Protein 4AMU (pdb70)

Structure (mmCIF, N/CA/C/O backbone):
data_4AMU
#
_entry.id   4AMU
#
_cell.length_a   183.648
_cell.length_b   183.648
_cell.length_c   117.290
_cell.angle_alpha   90.00
_cell.angle_beta   90.00
_cell.angle_gamma   120.00
#
_symmetry.space_group_name_H-M   'P 3 2 1'
#
loop_
_entity.id
_entity.type
_entity.pdbx_description
1 polymer 'ORNITHINE CARBAMOYLTRANSFERASE, CATABOLIC'
2 water water
#
loop_
_atom_site.group_PDB
_atom_site.id
_atom_site.type_symbol
_atom_site.label_atom_id
_atom_site.label_alt_id
_atom_site.label_comp_id
_atom_site.label_asym_id
_atom_site.label_entity_id
_atom_site.label_seq_id
_atom_site.pdbx_PDB_ins_code
_atom_site.Cartn_x
_atom_site.Cartn_y
_atom_site.Cartn_z
_atom_site.occupancy
_atom_site.B_iso_or_equiv
_atom_site.auth_seq_id
_atom_site.auth_comp_id
_atom_site.auth_asym_id
_atom_site.auth_atom_id
_atom_site.pdbx_PDB_model_num
ATOM 1 N N . LYS A 1 22 ? -39.164 -98.034 -37.622 1.00 48.96 -1 LYS A N 1
ATOM 2 C CA . LYS A 1 22 ? -39.857 -98.034 -36.329 1.00 57.75 -1 LYS A CA 1
ATOM 3 C C . LYS A 1 22 ? -39.892 -99.431 -35.683 1.00 59.56 -1 LYS A C 1
ATOM 4 O O . LYS A 1 22 ? -39.641 -99.581 -34.481 1.00 57.57 -1 LYS A O 1
ATOM 10 N N . HIS A 1 23 ? -40.236 -100.440 -36.480 1.00 54.23 0 HIS A N 1
ATOM 11 C CA . HIS A 1 23 ? -39.935 -101.823 -36.146 1.00 51.64 0 HIS A CA 1
ATOM 12 C C . HIS A 1 23 ? -38.493 -102.108 -36.557 1.00 50.74 0 HIS A C 1
ATOM 13 O O . HIS A 1 23 ? -37.887 -103.077 -36.099 1.00 52.56 0 HIS A O 1
ATOM 20 N N . MET A 1 24 ? -37.970 -101.277 -37.457 1.00 49.31 1 MET A N 1
ATOM 21 C CA . MET A 1 24 ? -36.606 -101.406 -37.968 1.00 48.43 1 MET A CA 1
ATOM 22 C C . MET A 1 24 ? -35.568 -101.361 -36.858 1.00 46.84 1 MET A C 1
ATOM 23 O O . MET A 1 24 ? -35.780 -100.722 -35.820 1.00 42.87 1 MET A O 1
ATOM 28 N N . PRO A 1 25 ? -34.435 -102.044 -37.071 1.00 44.21 2 PRO A N 1
ATOM 29 C CA . PRO A 1 25 ? -33.320 -101.859 -36.139 1.00 41.89 2 PRO A CA 1
ATOM 30 C C . PRO A 1 25 ? -32.876 -100.411 -36.176 1.00 35.09 2 PRO A C 1
ATOM 31 O O . PRO A 1 25 ? -32.880 -99.798 -37.233 1.00 44.88 2 PRO A O 1
ATOM 35 N N . VAL A 1 26 ? -32.528 -99.861 -35.029 1.00 35.12 3 VAL A N 1
ATOM 36 C CA . VAL A 1 26 ? -31.882 -98.561 -34.995 1.00 37.47 3 VAL A CA 1
ATOM 37 C C . VAL A 1 26 ? -30.454 -98.732 -35.512 1.00 40.80 3 VAL A C 1
ATOM 38 O O . VAL A 1 26 ? -29.569 -99.234 -34.810 1.00 45.96 3 VAL A O 1
ATOM 42 N N . ASN A 1 27 ? -30.247 -98.347 -36.760 1.00 36.88 4 ASN A N 1
ATOM 43 C CA . ASN A 1 27 ? -28.944 -98.447 -37.393 1.00 35.35 4 ASN A CA 1
ATOM 44 C C . ASN A 1 27 ? -28.658 -97.125 -38.099 1.00 39.66 4 ASN A C 1
ATOM 45 O O . ASN A 1 27 ? -29.175 -96.857 -39.190 1.00 38.65 4 ASN A O 1
ATOM 50 N N . LEU A 1 28 ? -27.863 -96.284 -37.455 1.00 33.41 5 LEU A N 1
ATOM 51 C CA . LEU A 1 28 ? -27.562 -94.968 -37.981 1.00 27.03 5 LEU A CA 1
ATOM 52 C C . LEU A 1 28 ? -26.320 -95.015 -38.864 1.00 26.61 5 LEU A C 1
ATOM 53 O O . LEU A 1 28 ? -25.829 -93.986 -39.323 1.00 29.10 5 LEU A O 1
ATOM 58 N N . LYS A 1 29 ? -25.793 -96.206 -39.096 1.00 25.50 6 LYS A N 1
ATOM 59 C CA . LYS A 1 29 ? -24.556 -96.318 -39.855 1.00 29.04 6 LYS A CA 1
ATOM 60 C C . LYS A 1 29 ? -24.680 -95.816 -41.311 1.00 28.34 6 LYS A C 1
ATOM 61 O O . LYS A 1 29 ? -25.558 -96.249 -42.078 1.00 25.57 6 LYS A O 1
ATOM 67 N N . GLY A 1 30 ? -23.794 -94.897 -41.678 1.00 25.11 7 GLY A N 1
ATOM 68 C CA . GLY A 1 30 ? -23.747 -94.360 -43.027 1.00 23.36 7 GLY A CA 1
ATOM 69 C C . GLY A 1 30 ? -24.633 -93.141 -43.197 1.00 28.77 7 GLY A C 1
ATOM 70 O O . GLY A 1 30 ? -24.593 -92.474 -44.232 1.00 32.40 7 GLY A O 1
ATOM 71 N N . ARG A 1 31 ? -25.436 -92.847 -42.179 1.00 24.29 8 ARG A N 1
ATOM 72 C CA . ARG A 1 31 ? -26.370 -91.730 -42.225 1.00 24.48 8 ARG A CA 1
ATOM 73 C C . ARG A 1 31 ? -25.716 -90.371 -42.039 1.00 26.60 8 ARG A C 1
ATOM 74 O O . ARG A 1 31 ? -24.667 -90.257 -41.399 1.00 24.26 8 ARG A O 1
ATOM 82 N N . SER A 1 32 ? -26.334 -89.344 -42.620 1.00 24.94 9 SER A N 1
ATOM 83 C CA . SER A 1 32 ? -25.927 -87.957 -42.380 1.00 25.39 9 SER A CA 1
ATOM 84 C C . SER A 1 32 ? -26.896 -87.295 -41.417 1.00 25.30 9 SER A C 1
ATOM 85 O O . SER A 1 32 ? -28.064 -87.653 -41.369 1.00 25.17 9 SER A O 1
ATOM 88 N N . LEU A 1 33 ? -26.400 -86.349 -40.630 1.00 26.85 10 LEU A N 1
ATOM 89 C CA . LEU A 1 33 ? -27.250 -85.592 -39.726 1.00 27.00 10 LEU A CA 1
ATOM 90 C C . LEU A 1 33 ? -27.408 -84.223 -40.349 1.00 29.87 10 LEU A C 1
ATOM 91 O O . LEU A 1 33 ? -26.714 -83.270 -39.962 1.00 23.91 10 LEU A O 1
ATOM 96 N N . ASP A 1 34 ? -28.288 -84.149 -41.351 1.00 28.35 11 ASP A N 1
ATOM 97 C CA . ASP A 1 34 ? -28.547 -82.913 -42.081 1.00 25.78 11 ASP A CA 1
ATOM 98 C C . ASP A 1 34 ? -29.689 -82.144 -41.431 1.00 28.76 11 ASP A C 1
ATOM 99 O O . ASP A 1 34 ? -29.620 -80.923 -41.251 1.00 28.96 11 ASP A O 1
ATOM 104 N N . SER A 1 35 ? -30.729 -82.879 -41.055 1.00 28.74 12 SER A N 1
ATOM 105 C CA . SER A 1 35 ? -31.800 -82.344 -40.240 1.00 29.52 12 SER A CA 1
ATOM 106 C C . SER A 1 35 ? -32.326 -83.445 -39.334 1.00 30.07 12 SER A C 1
ATOM 107 O O . SER A 1 35 ? -32.602 -84.546 -39.810 1.00 29.56 12 SER A O 1
ATOM 110 N N . LEU A 1 36 ? -32.493 -83.149 -38.041 1.00 27.03 13 LEU A N 1
ATOM 111 C CA . LEU A 1 36 ? -33.036 -84.146 -37.116 1.00 32.06 13 LEU A CA 1
ATOM 112 C C . LEU A 1 36 ? -34.359 -84.700 -37.642 1.00 33.13 13 LEU A C 1
ATOM 113 O O . LEU A 1 36 ? -34.693 -85.860 -37.391 1.00 33.53 13 LEU A O 1
ATOM 118 N N . LEU A 1 37 ? -35.099 -83.881 -38.390 1.00 30.19 14 LEU A N 1
ATOM 119 C CA . LEU A 1 37 ? -36.424 -84.290 -38.850 1.00 32.83 14 LEU A CA 1
ATOM 120 C C . LEU A 1 37 ? -36.402 -85.476 -39.819 1.00 30.71 14 LEU A C 1
ATOM 121 O O . LEU A 1 37 ? -37.446 -86.062 -40.061 1.00 32.60 14 LEU A O 1
ATOM 126 N N . ASN A 1 38 ? -35.228 -85.843 -40.351 1.00 29.34 15 ASN A N 1
ATOM 127 C CA . ASN A 1 38 ? -35.109 -87.046 -41.199 1.00 26.27 15 ASN A CA 1
ATOM 128 C C . ASN A 1 38 ? -34.921 -88.332 -40.390 1.00 32.39 15 ASN A C 1
ATOM 129 O O . ASN A 1 38 ? -34.631 -89.395 -40.941 1.00 34.52 15 ASN A O 1
ATOM 134 N N . PHE A 1 39 ? -35.093 -88.229 -39.076 1.00 31.96 16 PHE A N 1
ATOM 135 C CA . PHE A 1 39 ? -34.854 -89.348 -38.179 1.00 33.60 16 PHE A CA 1
ATOM 136 C C . PHE A 1 39 ? -36.129 -89.754 -37.444 1.00 31.17 16 PHE A C 1
ATOM 137 O O . PHE A 1 39 ? -37.001 -88.915 -37.205 1.00 30.65 16 PHE A O 1
ATOM 145 N N . THR A 1 40 ? -36.235 -91.031 -37.086 1.00 22.28 17 THR A N 1
ATOM 146 C CA . THR A 1 40 ? -37.352 -91.483 -36.273 1.00 25.53 17 THR A CA 1
ATOM 147 C C . THR A 1 40 ? -37.166 -91.055 -34.829 1.00 28.05 17 THR A C 1
ATOM 148 O O . THR A 1 40 ? -36.059 -90.705 -34.409 1.00 31.55 17 THR A O 1
ATOM 152 N N . THR A 1 41 ? -38.261 -91.100 -34.074 1.00 28.22 18 THR A N 1
ATOM 153 C CA . THR A 1 41 ? -38.255 -90.850 -32.636 1.00 27.81 18 THR A CA 1
ATOM 154 C C . THR A 1 41 ? -37.317 -91.810 -31.887 1.00 27.03 18 THR A C 1
ATOM 155 O O . THR A 1 41 ? -36.636 -91.405 -30.948 1.00 30.38 18 THR A O 1
ATOM 159 N N . GLU A 1 42 ? -37.301 -93.082 -32.282 1.00 30.15 19 GLU A N 1
ATOM 160 C CA . GLU A 1 42 ? -36.413 -94.079 -31.666 1.00 31.16 19 GLU A CA 1
ATOM 161 C C . GLU A 1 42 ? -34.938 -93.746 -31.924 1.00 33.85 19 GLU A C 1
ATOM 162 O O . GLU A 1 42 ? -34.096 -93.926 -31.039 1.00 31.64 19 GLU A O 1
ATOM 168 N N . GLU A 1 43 ? -34.635 -93.254 -33.128 1.00 28.87 20 GLU A N 1
ATOM 169 C CA . GLU A 1 43 ? -33.257 -92.904 -33.482 1.00 28.93 20 GLU A CA 1
ATOM 170 C C . GLU A 1 43 ? -32.797 -91.682 -32.719 1.00 28.74 20 GLU A C 1
ATOM 171 O O . GLU A 1 43 ? -31.623 -91.596 -32.343 1.00 30.33 20 GLU A O 1
ATOM 177 N N . VAL A 1 44 ? -33.712 -90.746 -32.470 1.00 24.48 21 VAL A N 1
ATOM 178 C CA . VAL A 1 44 ? -33.350 -89.566 -31.691 1.00 26.15 21 VAL A CA 1
ATOM 179 C C . VAL A 1 44 ? -33.061 -89.946 -30.233 1.00 28.70 21 VAL A C 1
ATOM 180 O O . VAL A 1 44 ? -32.071 -89.465 -29.653 1.00 27.15 21 VAL A O 1
ATOM 184 N N . GLN A 1 45 ? -33.888 -90.828 -29.655 1.00 25.19 22 GLN A N 1
ATOM 185 C CA . GLN A 1 45 ? -33.675 -91.271 -28.269 1.00 27.97 22 GLN A CA 1
ATOM 186 C C . GLN A 1 45 ? -32.352 -92.001 -28.104 1.00 28.00 22 GLN A C 1
ATOM 187 O O . GLN A 1 45 ? -31.659 -91.829 -27.099 1.00 27.34 22 GLN A O 1
ATOM 193 N N . HIS A 1 46 ? -32.035 -92.837 -29.089 1.00 29.16 23 HIS A N 1
ATOM 194 C CA . HIS A 1 46 ? -30.790 -93.599 -29.115 1.00 27.69 23 HIS A CA 1
ATOM 195 C C . HIS A 1 46 ? -29.575 -92.676 -29.097 1.00 26.19 23 HIS A C 1
ATOM 196 O O . HIS A 1 46 ? -28.623 -92.940 -28.397 1.00 27.15 23 HIS A O 1
ATOM 203 N N . LEU A 1 47 ? -29.623 -91.573 -29.839 1.00 26.63 24 LEU A N 1
ATOM 204 C CA . LEU A 1 47 ? -28.518 -90.619 -29.814 1.00 22.63 24 LEU A CA 1
ATOM 205 C C . LEU A 1 47 ? -28.405 -89.971 -28.445 1.00 25.79 24 LEU A C 1
ATOM 206 O O . LEU A 1 47 ? -27.305 -89.811 -27.909 1.00 27.01 24 LEU A O 1
ATOM 211 N N . ILE A 1 48 ? -29.545 -89.591 -27.875 1.00 24.46 25 ILE A N 1
ATOM 212 C CA . ILE A 1 48 ? -29.539 -88.997 -26.548 1.00 23.38 25 ILE A CA 1
ATOM 213 C C . ILE A 1 48 ? -28.968 -89.997 -25.525 1.00 26.76 25 ILE A C 1
ATOM 214 O O . ILE A 1 48 ? -28.068 -89.660 -24.757 1.00 25.89 25 ILE A O 1
ATOM 219 N N . ASP A 1 49 ? -29.453 -91.235 -25.540 1.00 23.64 26 ASP A N 1
ATOM 220 C CA . ASP A 1 49 ? -28.974 -92.235 -24.584 1.00 26.88 26 ASP A CA 1
ATOM 221 C C . ASP A 1 49 ? -27.506 -92.633 -24.794 1.00 28.37 26 ASP A C 1
ATOM 222 O O . ASP A 1 49 ? -26.775 -92.854 -23.824 1.00 25.54 26 ASP A O 1
ATOM 227 N N . LEU A 1 50 ? -27.082 -92.731 -26.051 1.00 23.98 27 LEU A N 1
ATOM 228 C CA . LEU A 1 50 ? -25.708 -93.079 -26.355 1.00 21.48 27 LEU A CA 1
ATOM 229 C C . LEU A 1 50 ? -24.756 -92.005 -25.821 1.00 26.35 27 LEU A C 1
ATOM 230 O O . LEU A 1 50 ? -23.708 -92.319 -25.254 1.00 24.62 27 LEU A O 1
ATOM 235 N N . SER A 1 51 ? -25.133 -90.741 -25.987 1.00 23.45 28 SER A N 1
ATOM 236 C CA . SER A 1 51 ? -24.348 -89.626 -25.454 1.00 24.39 28 SER A CA 1
ATOM 237 C C . SER A 1 51 ? -24.144 -89.711 -23.934 1.00 23.79 28 SER A C 1
ATOM 238 O O . SER A 1 51 ? -23.055 -89.433 -23.412 1.00 27.54 28 SER A O 1
ATOM 241 N N . ILE A 1 52 ? -25.205 -90.059 -23.223 1.00 23.54 29 ILE A N 1
ATOM 242 C CA . ILE A 1 52 ? -25.130 -90.207 -21.775 1.00 23.70 29 ILE A CA 1
ATOM 243 C C . ILE A 1 52 ? -24.174 -91.345 -21.422 1.00 24.68 29 ILE A C 1
ATOM 244 O O . ILE A 1 52 ? -23.336 -91.201 -20.531 1.00 23.00 29 ILE A O 1
ATOM 249 N N . ASP A 1 53 ? -24.267 -92.451 -22.157 1.00 23.24 30 ASP A N 1
ATOM 250 C CA . ASP A 1 53 ? -23.381 -93.583 -21.936 1.00 25.00 30 ASP A CA 1
ATOM 251 C C . ASP A 1 53 ? -21.931 -93.164 -22.138 1.00 25.99 30 ASP A C 1
ATOM 252 O O . ASP A 1 53 ? -21.075 -93.444 -21.296 1.00 26.53 30 ASP A O 1
ATOM 257 N N . LEU A 1 54 ? -21.660 -92.468 -23.238 1.00 22.15 31 LEU A N 1
ATOM 258 C CA . LEU A 1 54 ? -20.294 -92.094 -23.588 1.00 20.97 31 LEU A CA 1
ATOM 259 C C . LEU A 1 54 ? -19.697 -91.121 -22.564 1.00 22.35 31 LEU A C 1
ATOM 260 O O . LEU A 1 54 ? -18.501 -91.158 -22.272 1.00 23.12 31 LEU A O 1
ATOM 265 N N . LYS A 1 55 ? -20.539 -90.251 -22.021 1.00 21.30 32 LYS A N 1
ATOM 266 C CA . LYS A 1 55 ? -20.113 -89.340 -20.977 1.00 23.68 32 LYS A CA 1
ATOM 267 C C . LYS A 1 55 ? -19.647 -90.147 -19.758 1.00 24.34 32 LYS A C 1
ATOM 268 O O . LYS A 1 55 ? -18.586 -89.896 -19.206 1.00 24.73 32 LYS A O 1
ATOM 274 N N . LYS A 1 56 ? -20.440 -91.139 -19.361 1.00 26.31 33 LYS A N 1
ATOM 275 C CA . LYS A 1 56 ? -20.087 -92.010 -18.243 1.00 26.79 33 LYS A CA 1
ATOM 276 C C . LYS A 1 56 ? -18.813 -92.814 -18.506 1.00 23.15 33 LYS A C 1
ATOM 277 O O . LYS A 1 56 ? -18.011 -93.034 -17.600 1.00 29.32 33 LYS A O 1
ATOM 283 N N . ALA A 1 57 ? -18.635 -93.264 -19.739 1.00 19.90 34 ALA A N 1
ATOM 284 C CA . ALA A 1 57 ? -17.461 -94.035 -20.081 1.00 21.56 34 ALA A CA 1
ATOM 285 C C . ALA A 1 57 ? -16.187 -93.181 -20.024 1.00 24.95 34 ALA A C 1
ATOM 286 O O . ALA A 1 57 ? -15.130 -93.676 -19.612 1.00 25.15 34 ALA A O 1
ATOM 288 N N . LYS A 1 58 ? -16.272 -91.910 -20.421 1.00 18.48 35 LYS A N 1
ATOM 289 C CA . LYS A 1 58 ? -15.092 -91.045 -20.348 1.00 18.68 35 LYS A CA 1
ATOM 290 C C . LYS A 1 58 ? -14.685 -90.770 -18.906 1.00 23.90 35 LYS A C 1
ATOM 291 O O . LYS A 1 58 ? -13.505 -90.764 -18.586 1.00 24.20 35 LYS A O 1
ATOM 297 N N . TYR A 1 59 ? -15.662 -90.564 -18.030 1.00 24.86 36 TYR A N 1
ATOM 298 C CA . TYR A 1 59 ? -15.360 -90.296 -16.631 1.00 25.17 36 TYR A CA 1
ATOM 299 C C . TYR A 1 59 ? -14.633 -91.463 -15.978 1.00 26.58 36 TYR A C 1
ATOM 300 O O . TYR A 1 59 ? -13.900 -91.254 -15.023 1.00 28.13 36 TYR A O 1
ATOM 309 N N . GLN A 1 60 ? -14.830 -92.685 -16.482 1.00 25.32 37 GLN A N 1
ATOM 310 C CA . GLN A 1 60 ? -14.089 -93.848 -15.966 1.00 26.67 37 GLN A CA 1
ATOM 311 C C . GLN A 1 60 ? -12.778 -94.105 -16.721 1.00 28.55 37 GLN A C 1
ATOM 312 O O . GLN A 1 60 ? -12.085 -95.087 -16.432 1.00 26.58 37 GLN A O 1
ATOM 318 N N . GLY A 1 61 ? -12.459 -93.252 -17.700 1.00 25.25 38 GLY A N 1
ATOM 319 C CA . GLY A 1 61 ? -11.206 -93.347 -18.431 1.00 21.54 38 GLY A CA 1
ATOM 320 C C . GLY A 1 61 ? -11.193 -94.443 -19.486 1.00 24.68 38 GLY A C 1
ATOM 321 O O . GLY A 1 61 ? -10.139 -94.828 -19.988 1.00 27.04 38 GLY A O 1
ATOM 322 N N . LEU A 1 62 ? -12.368 -94.940 -19.843 1.00 20.90 39 LEU A N 1
ATOM 323 C CA . LEU A 1 62 ? -12.458 -96.040 -20.785 1.00 20.47 39 LEU A CA 1
ATOM 324 C C . LEU A 1 62 ? -12.017 -95.698 -22.216 1.00 22.92 39 LEU A C 1
ATOM 325 O O . LEU A 1 62 ? -11.797 -96.599 -23.028 1.00 22.44 39 LEU A O 1
ATOM 330 N N . HIS A 1 63 ? -11.863 -94.412 -22.522 1.00 21.61 40 HIS A N 1
ATOM 331 C CA . HIS A 1 63 ? -11.501 -93.968 -23.879 1.00 21.55 40 HIS A CA 1
ATOM 332 C C . HIS A 1 63 ? -9.978 -94.056 -24.162 1.00 24.62 40 HIS A C 1
ATOM 333 O O . HIS A 1 63 ? -9.514 -93.817 -25.282 1.00 24.71 40 HIS A O 1
ATOM 340 N N . ILE A 1 64 ? -9.206 -94.372 -23.127 1.00 24.11 41 ILE A N 1
ATOM 341 C CA . ILE A 1 64 ? -7.766 -94.543 -23.240 1.00 20.56 41 ILE A CA 1
ATOM 342 C C . ILE A 1 64 ? -7.404 -95.834 -23.976 1.00 21.69 41 ILE A C 1
ATOM 343 O O . ILE A 1 64 ? -6.557 -95.826 -24.865 1.00 22.75 41 ILE A O 1
ATOM 348 N N . ASN A 1 65 ? -8.031 -96.944 -23.593 1.00 21.81 42 ASN A N 1
ATOM 349 C CA . ASN A 1 65 ? -7.750 -98.235 -24.213 1.00 22.74 42 ASN A CA 1
ATOM 350 C C . ASN A 1 65 ? -8.730 -98.591 -25.310 1.00 23.33 42 ASN A C 1
ATOM 351 O O . ASN A 1 65 ? -8.483 -99.506 -26.077 1.00 29.88 42 ASN A O 1
ATOM 356 N N . ASN A 1 66 ? -9.854 -97.891 -25.376 1.00 25.10 43 ASN A N 1
ATOM 357 C CA . ASN A 1 66 ? -10.889 -98.244 -26.342 1.00 22.96 43 ASN A CA 1
ATOM 358 C C . ASN A 1 66 ? -11.152 -97.085 -27.291 1.00 24.89 43 ASN A C 1
ATOM 359 O O . ASN A 1 66 ? -11.850 -96.129 -26.948 1.00 22.29 43 ASN A O 1
ATOM 364 N N . ARG A 1 67 ? -10.571 -97.177 -28.485 1.00 24.39 44 ARG A N 1
ATOM 365 C CA . ARG A 1 67 ? -10.610 -96.091 -29.454 1.00 23.60 44 ARG A CA 1
ATOM 366 C C . ARG A 1 67 ? -11.043 -96.609 -30.834 1.00 26.95 44 ARG A C 1
ATOM 367 O O . ARG A 1 67 ? -10.208 -96.888 -31.707 1.00 28.76 44 ARG A O 1
ATOM 375 N N . PRO A 1 68 ? -12.363 -96.709 -31.044 1.00 23.35 45 PRO A N 1
ATOM 376 C CA . PRO A 1 68 ? -12.893 -97.478 -32.170 1.00 21.87 45 PRO A CA 1
ATOM 377 C C . PRO A 1 68 ? -12.615 -96.856 -33.532 1.00 23.88 45 PRO A C 1
ATOM 378 O O . PRO A 1 68 ? -12.868 -97.514 -34.527 1.00 27.82 45 PRO A O 1
ATOM 382 N N . LEU A 1 69 ? -12.118 -95.630 -33.607 1.00 23.34 46 LEU A N 1
ATOM 383 C CA . LEU A 1 69 ? -11.987 -95.019 -34.923 1.00 21.71 46 LEU A CA 1
ATOM 384 C C . LEU A 1 69 ? -10.552 -94.767 -35.351 1.00 25.83 46 LEU A C 1
ATOM 385 O O . LEU A 1 69 ? -10.313 -93.944 -36.230 1.00 26.50 46 LEU A O 1
ATOM 390 N N . VAL A 1 70 ? -9.596 -95.460 -34.740 1.00 23.10 47 VAL A N 1
ATOM 391 C CA . VAL A 1 70 ? -8.229 -95.430 -35.243 1.00 24.71 47 VAL A CA 1
ATOM 392 C C . VAL A 1 70 ? -8.263 -95.904 -36.689 1.00 24.50 47 VAL A C 1
ATOM 393 O O . VAL A 1 70 ? -8.802 -96.961 -36.986 1.00 26.05 47 VAL A O 1
ATOM 397 N N . GLY A 1 71 ? -7.701 -95.116 -37.595 1.00 26.79 48 GLY A N 1
ATOM 398 C CA . GLY A 1 71 ? -7.699 -95.476 -38.999 1.00 24.87 48 GLY A CA 1
ATOM 399 C C . GLY A 1 71 ? -8.735 -94.699 -39.796 1.00 32.18 48 GLY A C 1
ATOM 400 O O . GLY A 1 71 ? -8.890 -94.918 -41.002 1.00 29.26 48 GLY A O 1
ATOM 401 N N . LYS A 1 72 ? -9.453 -93.798 -39.125 1.00 26.39 49 LYS A N 1
ATOM 402 C CA . LYS A 1 72 ? -10.466 -92.978 -39.775 1.00 21.68 49 LYS A CA 1
ATOM 403 C C . LYS A 1 72 ? -10.069 -91.511 -39.649 1.00 26.56 49 LYS A C 1
ATOM 404 O O . LYS A 1 72 ? -9.365 -91.131 -38.700 1.00 26.60 49 LYS A O 1
ATOM 410 N N . ASN A 1 73 ? -10.507 -90.690 -40.602 1.00 22.64 50 ASN A N 1
ATOM 411 C CA . ASN A 1 73 ? -10.202 -89.253 -40.599 1.00 23.79 50 ASN A CA 1
ATOM 412 C C . ASN A 1 73 ? -11.442 -88.454 -40.961 1.00 25.28 50 ASN A C 1
ATOM 413 O O . ASN A 1 73 ? -12.194 -88.851 -41.867 1.00 25.58 50 ASN A O 1
ATOM 418 N N . ILE A 1 74 ? -11.660 -87.335 -40.270 1.00 21.40 51 ILE A N 1
ATOM 419 C CA . ILE A 1 74 ? -12.784 -86.460 -40.597 1.00 19.59 51 ILE A CA 1
ATOM 420 C C . ILE A 1 74 ? -12.356 -85.042 -40.944 1.00 21.47 51 ILE A C 1
ATOM 421 O O . ILE A 1 74 ? -11.341 -84.541 -40.448 1.00 22.01 51 ILE A O 1
ATOM 426 N N . ALA A 1 75 ? -13.130 -84.387 -41.804 1.00 21.68 52 ALA A N 1
ATOM 427 C CA . ALA A 1 75 ? -12.894 -82.964 -42.095 1.00 23.05 52 ALA A CA 1
ATOM 428 C C . ALA A 1 75 ? -13.975 -82.126 -41.421 1.00 22.27 52 ALA A C 1
ATOM 429 O O . ALA A 1 75 ? -15.174 -82.442 -41.508 1.00 23.71 52 ALA A O 1
ATOM 431 N N . ILE A 1 76 ? -13.581 -81.080 -40.715 1.00 22.79 53 ILE A N 1
ATOM 432 C CA . ILE A 1 76 ? -14.605 -80.198 -40.158 1.00 24.10 53 ILE A CA 1
ATOM 433 C C . ILE A 1 76 ? -14.480 -78.824 -40.798 1.00 25.99 53 ILE A C 1
ATOM 434 O O . ILE A 1 76 ? -13.452 -78.164 -40.653 1.00 25.88 53 ILE A O 1
ATOM 439 N N . LEU A 1 77 ? -15.515 -78.418 -41.536 1.00 24.72 54 LEU A N 1
ATOM 440 C CA . LEU A 1 77 ? -15.467 -77.182 -42.304 1.00 27.17 54 LEU A CA 1
ATOM 441 C C . LEU A 1 77 ? -16.334 -76.097 -41.679 1.00 32.55 54 LEU A C 1
ATOM 442 O O . LEU A 1 77 ? -17.480 -76.340 -41.301 1.00 32.39 54 LEU A O 1
ATOM 447 N N . PHE A 1 78 ? -15.791 -74.889 -41.591 1.00 33.28 55 PHE A N 1
ATOM 448 C CA . PHE A 1 78 ? -16.493 -73.785 -40.947 1.00 33.25 55 PHE A CA 1
ATOM 449 C C . PHE A 1 78 ? -16.480 -72.537 -41.824 1.00 37.95 55 PHE A C 1
ATOM 450 O O . PHE A 1 78 ? -15.463 -71.840 -41.950 1.00 36.22 55 PHE A O 1
ATOM 458 N N . GLN A 1 79 ? -17.609 -72.249 -42.456 1.00 38.34 56 GLN A N 1
ATOM 459 C CA . GLN A 1 79 ? -17.603 -71.132 -43.384 1.00 41.21 56 GLN A CA 1
ATOM 460 C C . GLN A 1 79 ? -17.909 -69.845 -42.651 1.00 36.08 56 GLN A C 1
ATOM 461 O O . GLN A 1 79 ? -17.772 -68.764 -43.192 1.00 43.10 56 GLN A O 1
ATOM 467 N N . LYS A 1 80 ? -18.290 -69.985 -41.391 1.00 39.47 57 LYS A N 1
ATOM 468 C CA . LYS A 1 80 ? -18.212 -68.896 -40.437 1.00 39.27 57 LYS A CA 1
ATOM 469 C C . LYS A 1 80 ? -17.673 -69.509 -39.151 1.00 44.44 57 LYS A C 1
ATOM 470 O O . LYS A 1 80 ? -18.063 -70.616 -38.780 1.00 45.33 57 LYS A O 1
ATOM 476 N N . ASP A 1 81 ? -16.764 -68.826 -38.471 1.00 42.48 58 ASP A N 1
ATOM 477 C CA . ASP A 1 81 ? -16.221 -69.398 -37.241 1.00 45.33 58 ASP A CA 1
ATOM 478 C C . ASP A 1 81 ? -17.314 -69.770 -36.239 1.00 44.51 58 ASP A C 1
ATOM 479 O O . ASP A 1 81 ? -18.260 -69.018 -36.042 1.00 47.58 58 ASP A O 1
ATOM 484 N N . SER A 1 82 ? -17.186 -70.948 -35.637 1.00 44.27 59 SER A N 1
ATOM 485 C CA . SER A 1 82 ? -18.093 -71.399 -34.590 1.00 38.76 59 SER A CA 1
ATOM 486 C C . SER A 1 82 ? -17.278 -72.190 -33.562 1.00 34.16 59 SER A C 1
ATOM 487 O O . SER A 1 82 ? -17.389 -73.398 -33.464 1.00 34.59 59 SER A O 1
ATOM 490 N N . THR A 1 83 ? -16.446 -71.484 -32.811 1.00 36.96 60 THR A N 1
ATOM 491 C CA . THR A 1 83 ? -15.489 -72.092 -31.892 1.00 36.49 60 THR A CA 1
ATOM 492 C C . THR A 1 83 ? -16.035 -73.203 -30.963 1.00 37.01 60 THR A C 1
ATOM 493 O O . THR A 1 83 ? -15.413 -74.255 -30.799 1.00 37.06 60 THR A O 1
ATOM 497 N N . ARG A 1 84 ? -17.194 -72.989 -30.364 1.00 35.04 61 ARG A N 1
ATOM 498 C CA . ARG A 1 84 ? -17.761 -74.000 -29.478 1.00 32.02 61 ARG A CA 1
ATOM 499 C C . ARG A 1 84 ? -18.037 -75.327 -30.200 1.00 31.41 61 ARG A C 1
ATOM 500 O O . ARG A 1 84 ? -17.704 -76.394 -29.694 1.00 32.73 61 ARG A O 1
ATOM 508 N N . THR A 1 85 ? -18.647 -75.259 -31.379 1.00 32.48 62 THR A N 1
ATOM 509 C CA . THR A 1 85 ? -18.944 -76.451 -32.171 1.00 29.07 62 THR A CA 1
ATOM 510 C C . THR A 1 85 ? -17.656 -77.109 -32.654 1.00 28.77 62 THR A C 1
ATOM 511 O O . THR A 1 85 ? -17.559 -78.330 -32.706 1.00 26.67 62 THR A O 1
ATOM 515 N N . ARG A 1 86 ? -16.663 -76.294 -32.995 1.00 26.75 63 ARG A N 1
ATOM 516 C CA . ARG A 1 86 ? -15.434 -76.823 -33.547 1.00 27.60 63 ARG A CA 1
ATOM 517 C C . ARG A 1 86 ? -14.667 -77.623 -32.509 1.00 27.56 63 ARG A C 1
ATOM 518 O O . ARG A 1 86 ? -14.157 -78.702 -32.804 1.00 29.59 63 ARG A O 1
ATOM 526 N N . CYS A 1 87 ? -14.594 -77.099 -31.294 1.00 24.54 64 CYS A N 1
ATOM 527 C CA . CYS A 1 87 ? -13.888 -77.782 -30.227 1.00 23.96 64 CYS A CA 1
ATOM 528 C C . CYS A 1 87 ? -14.560 -79.098 -29.864 1.00 26.86 64 CYS A C 1
ATOM 529 O O . CYS A 1 87 ? -13.890 -80.085 -29.606 1.00 24.59 64 CYS A O 1
ATOM 532 N N . ALA A 1 88 ? -15.890 -79.110 -29.855 1.00 27.92 65 ALA A N 1
ATOM 533 C CA . ALA A 1 88 ? -16.642 -80.310 -29.523 1.00 23.39 65 ALA A CA 1
ATOM 534 C C . ALA A 1 88 ? -16.275 -81.452 -30.470 1.00 25.15 65 ALA A C 1
ATOM 535 O O . ALA A 1 88 ? -15.959 -82.554 -30.031 1.00 25.07 65 ALA A O 1
ATOM 537 N N . PHE A 1 89 ? -16.320 -81.174 -31.770 1.00 24.00 66 PHE A N 1
ATOM 538 C CA . PHE A 1 89 ? -15.874 -82.124 -32.785 1.00 22.49 66 PHE A CA 1
ATOM 539 C C . PHE A 1 89 ? -14.423 -82.532 -32.588 1.00 26.36 66 PHE A C 1
ATOM 540 O O . PHE A 1 89 ? -14.080 -83.716 -32.690 1.00 24.23 66 PHE A O 1
ATOM 548 N N . GLU A 1 90 ? -13.572 -81.557 -32.286 1.00 23.51 67 GLU A N 1
ATOM 549 C CA . GLU A 1 90 ? -12.164 -81.843 -32.116 1.00 25.56 67 GLU A CA 1
ATOM 550 C C . GLU A 1 90 ? -11.922 -82.853 -30.982 1.00 26.21 67 GLU A C 1
ATOM 551 O O . GLU A 1 90 ? -11.265 -83.884 -31.177 1.00 26.38 67 GLU A O 1
ATOM 557 N N . VAL A 1 91 ? -12.486 -82.580 -29.814 1.00 24.10 68 VAL A N 1
ATOM 558 C CA . VAL A 1 91 ? -12.316 -83.466 -28.669 1.00 22.93 68 VAL A CA 1
ATOM 559 C C . VAL A 1 91 ? -13.029 -84.811 -28.865 1.00 23.69 68 VAL A C 1
ATOM 560 O O . VAL A 1 91 ? -12.434 -85.866 -28.670 1.00 23.85 68 VAL A O 1
ATOM 564 N N . ALA A 1 92 ? -14.291 -84.778 -29.282 1.00 25.27 69 ALA A N 1
ATOM 565 C CA . ALA A 1 92 ? -15.017 -86.006 -29.606 1.00 22.90 69 ALA A CA 1
ATOM 566 C C . ALA A 1 92 ? -14.258 -86.929 -30.568 1.00 26.19 69 ALA A C 1
ATOM 567 O O . ALA A 1 92 ? -14.068 -88.109 -30.271 1.00 25.88 69 ALA A O 1
ATOM 569 N N . ALA A 1 93 ? -13.828 -86.406 -31.713 1.00 23.26 70 ALA A N 1
ATOM 570 C CA . ALA A 1 93 ? -13.170 -87.250 -32.709 1.00 21.00 70 ALA A CA 1
ATOM 571 C C . ALA A 1 93 ? -11.834 -87.781 -32.183 1.00 24.81 70 ALA A C 1
ATOM 572 O O . ALA A 1 93 ? -11.494 -88.947 -32.369 1.00 23.71 70 ALA A O 1
ATOM 574 N N . SER A 1 94 ? -11.068 -86.919 -31.531 1.00 22.29 71 SER A N 1
ATOM 575 C CA . SER A 1 94 ? -9.812 -87.344 -30.940 1.00 20.52 71 SER A CA 1
ATOM 576 C C . SER A 1 94 ? -10.006 -88.463 -29.895 1.00 23.65 71 SER A C 1
ATOM 577 O O . SER A 1 94 ? -9.255 -89.441 -29.889 1.00 22.62 71 SER A O 1
ATOM 580 N N . ASP A 1 95 ? -11.002 -88.335 -29.017 1.00 20.62 72 ASP A N 1
ATOM 581 C CA . ASP A 1 95 ? -11.226 -89.369 -28.001 1.00 20.06 72 ASP A CA 1
ATOM 582 C C . ASP A 1 95 ? -11.512 -90.699 -28.673 1.00 22.12 72 ASP A C 1
ATOM 583 O O . ASP A 1 95 ? -11.143 -91.757 -28.161 1.00 26.14 72 ASP A O 1
ATOM 588 N N . LEU A 1 96 ? -12.167 -90.642 -29.828 1.00 20.31 73 LEU A N 1
ATOM 589 C CA . LEU A 1 96 ? -12.518 -91.844 -30.566 1.00 21.26 73 LEU A CA 1
ATOM 590 C C . LEU A 1 96 ? -11.327 -92.438 -31.332 1.00 24.28 73 LEU A C 1
ATOM 591 O O . LEU A 1 96 ? -11.365 -93.596 -31.743 1.00 24.94 73 LEU A O 1
ATOM 596 N N . GLY A 1 97 ? -10.272 -91.654 -31.512 1.00 20.25 74 GLY A N 1
ATOM 597 C CA . GLY A 1 97 ? -9.105 -92.112 -32.243 1.00 23.71 74 GLY A CA 1
ATOM 598 C C . GLY A 1 97 ? -9.046 -91.654 -33.696 1.00 25.58 74 GLY A C 1
ATOM 599 O O . GLY A 1 97 ? -8.204 -92.100 -34.466 1.00 27.11 74 GLY A O 1
ATOM 600 N N . ALA A 1 98 ? -9.948 -90.767 -34.085 1.00 23.46 75 ALA A N 1
ATOM 601 C CA . ALA A 1 98 ? -9.937 -90.250 -35.445 1.00 28.93 75 ALA A CA 1
ATOM 602 C C . ALA A 1 98 ? -8.976 -89.076 -35.607 1.00 27.32 75 ALA A C 1
ATOM 603 O O . ALA A 1 98 ? -8.710 -88.323 -34.664 1.00 27.91 75 ALA A O 1
ATOM 605 N N . GLY A 1 99 ? -8.435 -88.938 -36.808 1.00 25.62 76 GLY A N 1
ATOM 606 C CA . GLY A 1 99 ? -7.753 -87.715 -37.189 1.00 20.67 76 GLY A CA 1
ATOM 607 C C . GLY A 1 99 ? -8.785 -86.663 -37.563 1.00 22.44 76 GLY A C 1
ATOM 608 O O . GLY A 1 99 ? -9.878 -86.970 -38.082 1.00 21.03 76 GLY A O 1
ATOM 609 N N . VAL A 1 100 ? -8.469 -85.408 -37.278 1.00 20.48 77 VAL A N 1
ATOM 610 C CA . VAL A 1 100 ? -9.349 -84.347 -37.725 1.00 25.38 77 VAL A CA 1
ATOM 611 C C . VAL A 1 100 ? -8.572 -83.268 -38.435 1.00 26.38 77 VAL A C 1
ATOM 612 O O . VAL A 1 100 ? -7.458 -82.915 -38.040 1.00 29.71 77 VAL A O 1
ATOM 616 N N . THR A 1 101 ? -9.147 -82.782 -39.526 1.00 21.91 78 THR A N 1
ATOM 617 C CA . THR A 1 101 ? -8.571 -81.628 -40.192 1.00 25.45 78 THR A CA 1
ATOM 618 C C . THR A 1 101 ? -9.600 -80.489 -40.219 1.00 28.23 78 THR A C 1
ATOM 619 O O . THR A 1 101 ? -10.725 -80.637 -40.717 1.00 24.51 78 THR A O 1
ATOM 623 N N . TYR A 1 102 ? -9.213 -79.380 -39.598 1.00 27.60 79 TYR A N 1
ATOM 624 C CA . TYR A 1 102 ? -10.043 -78.197 -39.509 1.00 29.38 79 TYR A CA 1
ATOM 625 C C . TYR A 1 102 ? -9.759 -77.231 -40.658 1.00 29.48 79 TYR A C 1
ATOM 626 O O . TYR A 1 102 ? -8.611 -76.802 -40.863 1.00 26.90 79 TYR A O 1
ATOM 635 N N . ILE A 1 103 ? -10.817 -76.888 -41.384 1.00 27.18 80 ILE A N 1
ATOM 636 C CA . ILE A 1 103 ? -10.768 -75.879 -42.435 1.00 29.25 80 ILE A CA 1
ATOM 637 C C . ILE A 1 103 ? -11.713 -74.726 -42.091 1.00 30.30 80 ILE A C 1
ATOM 638 O O . ILE A 1 103 ? -12.938 -74.904 -41.951 1.00 28.25 80 ILE A O 1
ATOM 643 N N . GLY A 1 104 ? -11.146 -73.536 -41.953 1.00 33.05 81 GLY A N 1
ATOM 644 C CA . GLY A 1 104 ? -11.937 -72.383 -41.569 1.00 30.58 81 GLY A CA 1
ATOM 645 C C . GLY A 1 104 ? -12.573 -71.708 -42.764 1.00 34.20 81 GLY A C 1
ATOM 646 O O . GLY A 1 104 ? -12.716 -72.317 -43.831 1.00 33.98 81 GLY A O 1
ATOM 647 N N . PRO A 1 105 ? -12.967 -70.439 -42.588 1.00 36.19 82 PRO A N 1
ATOM 648 C CA . PRO A 1 105 ? -13.625 -69.626 -43.618 1.00 35.06 82 PRO A CA 1
ATOM 649 C C . PRO A 1 105 ? -12.843 -69.547 -44.934 1.00 40.58 82 PRO A C 1
ATOM 650 O O . PRO A 1 105 ? -13.447 -69.744 -46.005 1.00 39.32 82 PRO A O 1
ATOM 654 N N . SER A 1 106 ? -11.538 -69.278 -44.858 1.00 37.21 83 SER A N 1
ATOM 655 C CA . SER A 1 106 ? -10.684 -69.218 -46.052 1.00 36.75 83 SER A CA 1
ATOM 656 C C . SER A 1 106 ? -11.062 -70.284 -47.067 1.00 44.76 83 SER A C 1
ATOM 657 O O . SER A 1 106 ? -11.320 -69.986 -48.240 1.00 41.79 83 SER A O 1
ATOM 660 N N . GLY A 1 107 ? -11.091 -71.533 -46.603 1.00 42.39 84 GLY A N 1
ATOM 661 C CA . GLY A 1 107 ? -11.239 -72.674 -47.482 1.00 35.93 84 GLY A CA 1
ATOM 662 C C . GLY A 1 107 ? -12.592 -73.350 -47.492 1.00 36.02 84 GLY A C 1
ATOM 663 O O . GLY A 1 107 ? -12.750 -74.374 -48.145 1.00 36.64 84 GLY A O 1
ATOM 664 N N . SER A 1 108 ? -13.572 -72.794 -46.789 1.00 38.88 85 SER A N 1
ATOM 665 C CA . SER A 1 108 ? -14.870 -73.470 -46.654 1.00 41.51 85 SER A CA 1
ATOM 666 C C . SER A 1 108 ? -15.996 -72.873 -47.496 1.00 42.36 85 SER A C 1
ATOM 667 O O . SER A 1 108 ? -17.121 -73.377 -47.491 1.00 40.98 85 SER A O 1
ATOM 670 N N . ASN A 1 109 ? -15.698 -71.798 -48.209 1.00 46.97 86 ASN A N 1
ATOM 671 C CA . ASN A 1 109 ? -16.703 -71.130 -49.026 1.00 53.03 86 ASN A CA 1
ATOM 672 C C . ASN A 1 109 ? -16.993 -71.931 -50.293 1.00 52.35 86 ASN A C 1
ATOM 673 O O . ASN A 1 109 ? -16.162 -72.000 -51.193 1.00 55.99 86 ASN A O 1
ATOM 678 N N . MET A 1 110 ? -18.169 -72.551 -50.342 1.00 55.41 87 MET A N 1
ATOM 679 C CA . MET A 1 110 ? -18.555 -73.411 -51.453 1.00 50.44 87 MET A CA 1
ATOM 680 C C . MET A 1 110 ? -19.188 -72.566 -52.543 1.00 55.08 87 MET A C 1
ATOM 681 O O . MET A 1 110 ? -19.829 -71.551 -52.253 1.00 57.83 87 MET A O 1
ATOM 686 N N . GLY A 1 111 ? -19.012 -72.989 -53.792 1.00 49.30 88 GLY A N 1
ATOM 687 C CA . GLY A 1 111 ? -19.763 -72.427 -54.899 1.00 47.92 88 GLY A CA 1
ATOM 688 C C . GLY A 1 111 ? -19.118 -71.271 -55.639 1.00 49.00 88 GLY A C 1
ATOM 689 O O . GLY A 1 111 ? -19.642 -70.853 -56.662 1.00 50.90 88 GLY A O 1
ATOM 690 N N . LYS A 1 112 ? -17.995 -70.754 -55.144 1.00 48.22 89 LYS A N 1
ATOM 691 C CA . LYS A 1 112 ? -17.331 -69.630 -55.806 1.00 50.63 89 LYS A CA 1
ATOM 692 C C . LYS A 1 112 ? -16.302 -70.091 -56.842 1.00 52.74 89 LYS A C 1
ATOM 693 O O . LYS A 1 112 ? -16.474 -69.861 -58.042 1.00 50.48 89 LYS A O 1
ATOM 699 N N . LYS A 1 113 ? -15.242 -70.748 -56.375 1.00 52.09 90 LYS A N 1
ATOM 700 C CA . LYS A 1 113 ? -14.162 -71.197 -57.252 1.00 49.45 90 LYS A CA 1
ATOM 701 C C . LYS A 1 113 ? -14.305 -72.649 -57.700 1.00 44.81 90 LYS A C 1
ATOM 702 O O . LYS A 1 113 ? -13.481 -73.137 -58.470 1.00 44.83 90 LYS A O 1
ATOM 708 N N . GLU A 1 114 ? -15.334 -73.337 -57.209 1.00 44.04 91 GLU A N 1
ATOM 709 C CA . GLU A 1 114 ? -15.607 -74.723 -57.605 1.00 38.10 91 GLU A CA 1
ATOM 710 C C . GLU A 1 114 ? -17.045 -75.050 -57.263 1.00 38.84 91 GLU A C 1
ATOM 711 O O . GLU A 1 114 ? -17.568 -74.573 -56.263 1.00 45.57 91 GLU A O 1
ATOM 717 N N . SER A 1 115 ? -17.701 -75.855 -58.086 1.00 37.27 92 SER A N 1
ATOM 718 C CA . SER A 1 115 ? -19.032 -76.316 -57.721 1.00 39.34 92 SER A CA 1
ATOM 719 C C . SER A 1 115 ? -18.978 -77.141 -56.430 1.00 41.43 92 SER A C 1
ATOM 720 O O . SER A 1 115 ? -18.067 -77.949 -56.223 1.00 34.48 92 SER A O 1
ATOM 723 N N . ILE A 1 116 ? -19.951 -76.916 -55.554 1.00 44.91 93 ILE A N 1
ATOM 724 C CA . ILE A 1 116 ? -20.017 -77.653 -54.303 1.00 41.93 93 ILE A CA 1
ATOM 725 C C . ILE A 1 116 ? -20.069 -79.150 -54.578 1.00 39.07 93 ILE A C 1
ATOM 726 O O . ILE A 1 116 ? -19.535 -79.950 -53.807 1.00 39.41 93 ILE A O 1
ATOM 731 N N . GLU A 1 117 ? -20.689 -79.528 -55.688 1.00 38.22 94 GLU A N 1
ATOM 732 C CA . GLU A 1 117 ? -20.708 -80.930 -56.089 1.00 40.36 94 GLU A CA 1
ATOM 733 C C . GLU A 1 117 ? -19.288 -81.473 -56.290 1.00 41.44 94 GLU A C 1
ATOM 734 O O . GLU A 1 117 ? -18.942 -82.512 -55.747 1.00 42.25 94 GLU A O 1
ATOM 740 N N . ASP A 1 118 ? -18.467 -80.782 -57.073 1.00 38.97 95 ASP A N 1
ATOM 741 C CA . ASP A 1 118 ? -17.095 -81.236 -57.300 1.00 40.16 95 ASP A CA 1
ATOM 742 C C . ASP A 1 118 ? -16.322 -81.346 -55.971 1.00 36.93 95 ASP A C 1
ATOM 743 O O . ASP A 1 118 ? -15.746 -82.386 -55.654 1.00 38.41 95 ASP A O 1
ATOM 748 N N . THR A 1 119 ? -16.325 -80.271 -55.195 1.00 37.53 96 THR A N 1
ATOM 749 C CA . THR A 1 119 ? -15.733 -80.266 -53.861 1.00 37.84 96 THR A CA 1
ATOM 750 C C . THR A 1 119 ? -16.198 -81.438 -52.994 1.00 35.69 96 THR A C 1
ATOM 751 O O . THR A 1 119 ? -15.386 -82.100 -52.360 1.00 35.44 96 THR A O 1
ATOM 755 N N . ALA A 1 120 ? -17.503 -81.687 -52.961 1.00 32.97 97 ALA A N 1
ATOM 756 C CA . ALA A 1 120 ? -18.046 -82.799 -52.194 1.00 30.45 97 ALA A CA 1
ATOM 757 C C . ALA A 1 120 ? -17.484 -84.147 -52.643 1.00 34.90 97 ALA A C 1
ATOM 758 O O . ALA A 1 120 ? -17.192 -85.000 -51.808 1.00 32.91 97 ALA A O 1
ATOM 760 N N . LYS A 1 121 ? -17.339 -84.348 -53.955 1.00 35.40 98 LYS A N 1
ATOM 761 C CA . LYS A 1 121 ? -16.828 -85.621 -54.477 1.00 34.08 98 LYS A CA 1
ATOM 762 C C . LYS A 1 121 ? -15.346 -85.869 -54.156 1.00 32.46 98 LYS A C 1
ATOM 763 O O . LYS A 1 121 ? -14.900 -87.012 -54.131 1.00 34.62 98 LYS A O 1
ATOM 769 N N . VAL A 1 122 ? -14.585 -84.804 -53.931 1.00 32.37 99 VAL A N 1
ATOM 770 C CA . VAL A 1 122 ? -13.189 -84.950 -53.531 1.00 33.04 99 VAL A CA 1
ATOM 771 C C . VAL A 1 122 ? -13.078 -85.172 -52.024 1.00 30.22 99 VAL A C 1
ATOM 772 O O . VAL A 1 122 ? -12.330 -86.044 -51.572 1.00 31.36 99 VAL A O 1
ATOM 776 N N . LEU A 1 123 ? -13.837 -84.400 -51.252 1.00 28.67 100 LEU A N 1
ATOM 777 C CA . LEU A 1 123 ? -13.892 -84.568 -49.798 1.00 28.60 100 LEU A CA 1
ATOM 778 C C . LEU A 1 123 ? -14.136 -86.034 -49.433 1.00 31.41 100 LEU A C 1
ATOM 779 O O . LEU A 1 123 ? -13.491 -86.583 -48.539 1.00 31.98 100 LEU A O 1
ATOM 784 N N . GLY A 1 124 ? -15.063 -86.670 -50.144 1.00 29.25 101 GLY A N 1
ATOM 785 C CA . GLY A 1 124 ? -15.405 -88.059 -49.902 1.00 27.26 101 GLY A CA 1
ATOM 786 C C . GLY A 1 124 ? -14.340 -89.081 -50.285 1.00 31.51 101 GLY A C 1
ATOM 787 O O . GLY A 1 124 ? -14.372 -90.211 -49.793 1.00 33.18 101 GLY A O 1
ATOM 788 N N . ARG A 1 125 ? -13.417 -88.708 -51.172 1.00 30.17 102 ARG A N 1
ATOM 789 C CA . ARG A 1 125 ? -12.274 -89.572 -51.504 1.00 33.24 102 ARG A CA 1
ATOM 790 C C . ARG A 1 125 ? -11.261 -89.604 -50.355 1.00 32.02 102 ARG A C 1
ATOM 791 O O . ARG A 1 125 ? -10.619 -90.616 -50.120 1.00 29.14 102 ARG A O 1
ATOM 799 N N . PHE A 1 126 ? -11.118 -88.468 -49.672 1.00 34.28 103 PHE A N 1
ATOM 800 C CA . PHE A 1 126 ? -10.121 -88.271 -48.625 1.00 29.17 103 PHE A CA 1
ATOM 801 C C . PHE A 1 126 ? -10.623 -88.692 -47.236 1.00 31.65 103 PHE A C 1
ATOM 802 O O . PHE A 1 126 ? -9.919 -89.370 -46.484 1.00 29.76 103 PHE A O 1
ATOM 810 N N . TYR A 1 127 ? -11.843 -88.277 -46.906 1.00 28.80 104 TYR A N 1
ATOM 811 C CA . TYR A 1 127 ? -12.344 -88.351 -45.544 1.00 22.84 104 TYR A CA 1
ATOM 812 C C . TYR A 1 127 ? -13.437 -89.392 -45.287 1.00 27.32 104 TYR A C 1
ATOM 813 O O . TYR A 1 127 ? -14.137 -89.828 -46.203 1.00 28.01 104 TYR A O 1
ATOM 822 N N . ASP A 1 128 ? -13.578 -89.776 -44.021 1.00 26.71 105 ASP A N 1
ATOM 823 C CA . ASP A 1 128 ? -14.552 -90.778 -43.623 1.00 25.25 105 ASP A CA 1
ATOM 824 C C . ASP A 1 128 ? -15.840 -90.123 -43.151 1.00 26.72 105 ASP A C 1
ATOM 825 O O . ASP A 1 128 ? -16.862 -90.779 -43.016 1.00 27.59 105 ASP A O 1
ATOM 830 N N . GLY A 1 129 ? -15.783 -88.821 -42.901 1.00 25.79 106 GLY A N 1
ATOM 831 C CA . GLY A 1 129 ? -16.945 -88.070 -42.470 1.00 21.52 106 GLY A CA 1
ATOM 832 C C . GLY A 1 129 ? -16.653 -86.586 -42.567 1.00 24.20 106 GLY A C 1
ATOM 833 O O . GLY A 1 129 ? -15.491 -86.167 -42.550 1.00 23.74 106 GLY A O 1
ATOM 834 N N . ILE A 1 130 ? -17.705 -85.782 -42.664 1.00 23.56 107 ILE A N 1
ATOM 835 C CA . ILE A 1 130 ? -17.534 -84.357 -42.860 1.00 24.12 107 ILE A CA 1
ATOM 836 C C . ILE A 1 130 ? -18.501 -83.584 -41.997 1.00 26.60 107 ILE A C 1
ATOM 837 O O . ILE A 1 130 ? -19.697 -83.870 -41.969 1.00 28.66 107 ILE A O 1
ATOM 842 N N . GLU A 1 131 ? -17.971 -82.604 -41.281 1.00 24.71 108 GLU A N 1
ATOM 843 C CA . GLU A 1 131 ? -18.805 -81.646 -40.600 1.00 22.91 108 GLU A CA 1
ATOM 844 C C . GLU A 1 131 ? -18.839 -80.392 -41.458 1.00 25.18 108 GLU A C 1
ATOM 845 O O . GLU A 1 131 ? -17.817 -80.002 -42.029 1.00 24.61 108 GLU A O 1
ATOM 851 N N . PHE A 1 132 ? -20.010 -79.764 -41.558 1.00 28.29 109 PHE A N 1
ATOM 852 C CA . PHE A 1 132 ? -20.132 -78.495 -42.268 1.00 26.81 109 PHE A CA 1
ATOM 853 C C . PHE A 1 132 ? -21.018 -77.497 -41.545 1.00 26.78 109 PHE A C 1
ATOM 854 O O . PHE A 1 132 ? -22.181 -77.782 -41.251 1.00 27.23 109 PHE A O 1
ATOM 862 N N . ARG A 1 133 ? -20.457 -76.322 -41.274 1.00 28.09 110 ARG A N 1
ATOM 863 C CA . ARG A 1 133 ? -21.187 -75.208 -40.670 1.00 29.76 110 ARG A CA 1
ATOM 864 C C . ARG A 1 133 ? -21.194 -74.045 -41.650 1.00 36.82 110 ARG A C 1
ATOM 865 O O . ARG A 1 133 ? -20.141 -73.547 -42.052 1.00 36.77 110 ARG A O 1
ATOM 873 N N . GLY A 1 134 ? -22.383 -73.620 -42.049 1.00 39.82 111 GLY A N 1
ATOM 874 C CA . GLY A 1 134 ? -22.507 -72.582 -43.053 1.00 38.70 111 GLY A CA 1
ATOM 875 C C . GLY A 1 134 ? -23.961 -72.212 -43.235 1.00 39.84 111 GLY A C 1
ATOM 876 O O . GLY A 1 134 ? -24.854 -72.909 -42.742 1.00 41.14 111 GLY A O 1
ATOM 877 N N . PHE A 1 135 ? -24.204 -71.127 -43.960 1.00 38.17 112 PHE A N 1
ATOM 878 C CA . PHE A 1 135 ? -25.529 -70.512 -43.991 1.00 37.30 112 PHE A CA 1
ATOM 879 C C . PHE A 1 135 ? -26.618 -71.324 -44.689 1.00 33.17 112 PHE A C 1
ATOM 880 O O . PHE A 1 135 ? -27.704 -71.494 -44.149 1.00 31.61 112 PHE A O 1
ATOM 888 N N . ALA A 1 136 ? -26.304 -71.859 -45.859 1.00 29.02 113 ALA A N 1
ATOM 889 C CA . ALA A 1 136 ? -27.290 -72.517 -46.697 1.00 32.71 113 ALA A CA 1
ATOM 890 C C . ALA A 1 136 ? -27.438 -74.003 -46.390 1.00 38.18 113 ALA A C 1
ATOM 891 O O . ALA A 1 136 ? -26.504 -74.793 -46.579 1.00 35.49 113 ALA A O 1
ATOM 893 N N . GLN A 1 137 ? -28.623 -74.380 -45.925 1.00 34.55 114 GLN A N 1
ATOM 894 C CA . GLN A 1 137 ? -28.947 -75.780 -45.723 1.00 32.66 114 GLN A CA 1
ATOM 895 C C . GLN A 1 137 ? -28.730 -76.566 -47.017 1.00 39.08 114 GLN A C 1
ATOM 896 O O . GLN A 1 137 ? -28.455 -77.772 -46.981 1.00 40.84 114 GLN A O 1
ATOM 902 N N . SER A 1 138 ? -28.854 -75.905 -48.164 1.00 32.29 115 SER A N 1
ATOM 903 C CA . SER A 1 138 ? -28.708 -76.636 -49.412 1.00 35.30 115 SER A CA 1
ATOM 904 C C . SER A 1 138 ? -27.237 -77.033 -49.615 1.00 34.30 115 SER A C 1
ATOM 905 O O . SER A 1 138 ? -26.929 -77.978 -50.341 1.00 32.43 115 SER A O 1
ATOM 908 N N . ASP A 1 139 ? -26.328 -76.306 -48.973 1.00 30.40 116 ASP A N 1
ATOM 909 C CA . ASP A 1 139 ? -24.929 -76.705 -48.983 1.00 35.88 116 ASP A CA 1
ATOM 910 C C . ASP A 1 139 ? -24.741 -78.071 -48.285 1.00 36.13 116 ASP A C 1
ATOM 911 O O . ASP A 1 139 ? -24.108 -78.979 -48.830 1.00 35.35 116 ASP A O 1
ATOM 916 N N . VAL A 1 140 ? -25.300 -78.211 -47.085 1.00 30.75 117 VAL A N 1
ATOM 917 C CA . VAL A 1 140 ? -25.314 -79.494 -46.404 1.00 30.29 117 VAL A CA 1
ATOM 918 C C . VAL A 1 140 ? -25.908 -80.568 -47.336 1.00 35.31 117 VAL A C 1
ATOM 919 O O . VAL A 1 140 ? -25.330 -81.655 -47.490 1.00 37.07 117 VAL A O 1
ATOM 923 N N . ASP A 1 141 ? -27.041 -80.258 -47.972 1.00 33.52 118 ASP A N 1
ATOM 924 C CA . ASP A 1 141 ? -27.716 -81.203 -48.888 1.00 36.47 118 ASP A CA 1
ATOM 925 C C . ASP A 1 141 ? -26.829 -81.697 -50.031 1.00 33.44 118 ASP A C 1
ATOM 926 O O . ASP A 1 141 ? -26.885 -82.865 -50.420 1.00 33.21 118 ASP A O 1
ATOM 931 N N . ALA A 1 142 ? -26.011 -80.807 -50.570 1.00 31.41 119 ALA A N 1
ATOM 932 C CA . ALA A 1 142 ? -25.118 -81.193 -51.649 1.00 30.55 119 ALA A CA 1
ATOM 933 C C . ALA A 1 142 ? -24.010 -82.092 -51.111 1.00 31.65 119 ALA A C 1
ATOM 934 O O . ALA A 1 142 ? -23.712 -83.118 -51.707 1.00 33.22 119 ALA A O 1
ATOM 936 N N . LEU A 1 143 ? -23.406 -81.702 -49.986 1.00 30.61 120 LEU A N 1
ATOM 937 C CA . LEU A 1 143 ? -22.375 -82.508 -49.325 1.00 30.04 120 LEU A CA 1
ATOM 938 C C . LEU A 1 143 ? -22.873 -83.949 -49.089 1.00 30.52 120 LEU A C 1
ATOM 939 O O . LEU A 1 143 ? -22.167 -84.917 -49.360 1.00 29.60 120 LEU A O 1
ATOM 944 N N . VAL A 1 144 ? -24.108 -84.082 -48.615 1.00 31.35 121 VAL A N 1
ATOM 945 C CA . VAL A 1 144 ? -24.692 -85.391 -48.344 1.00 31.01 121 VAL A CA 1
ATOM 946 C C . VAL A 1 144 ? -24.905 -86.204 -49.617 1.00 29.97 121 VAL A C 1
ATOM 947 O O . VAL A 1 144 ? -24.682 -87.413 -49.643 1.00 33.28 121 VAL A O 1
ATOM 951 N N . LYS A 1 145 ? -25.353 -85.531 -50.670 1.00 34.61 122 LYS A N 1
ATOM 952 C CA . LYS A 1 145 ? -25.690 -86.188 -51.928 1.00 33.54 122 LYS A CA 1
ATOM 953 C C . LYS A 1 145 ? -24.450 -86.688 -52.687 1.00 33.88 122 LYS A C 1
ATOM 954 O O . LYS A 1 145 ? -24.457 -87.778 -53.264 1.00 32.41 122 LYS A O 1
ATOM 960 N N . TYR A 1 146 ? -23.387 -85.892 -52.673 1.00 33.05 123 TYR A N 1
ATOM 961 C CA . TYR A 1 146 ? -22.242 -86.132 -53.539 1.00 35.05 123 TYR A CA 1
ATOM 962 C C . TYR A 1 146 ? -20.976 -86.650 -52.864 1.00 39.49 123 TYR A C 1
ATOM 963 O O . TYR A 1 146 ? -20.079 -87.130 -53.551 1.00 40.80 123 TYR A O 1
ATOM 972 N N . SER A 1 147 ? -20.876 -86.549 -51.540 1.00 37.56 124 SER A N 1
ATOM 973 C CA . SER A 1 147 ? -19.671 -87.037 -50.868 1.00 35.37 124 SER A CA 1
ATOM 974 C C . SER A 1 147 ? -19.710 -88.557 -50.629 1.00 31.51 124 SER A C 1
ATOM 975 O O . SER A 1 147 ? -18.682 -89.215 -50.702 1.00 30.79 124 SER A O 1
ATOM 978 N N . GLY A 1 148 ? -20.892 -89.105 -50.354 1.00 30.15 125 GLY A N 1
ATOM 979 C CA . GLY A 1 148 ? -21.048 -90.538 -50.131 1.00 32.41 125 GLY A CA 1
ATOM 980 C C . GLY A 1 148 ? -20.668 -90.997 -48.730 1.00 33.79 125 GLY A C 1
ATOM 981 O O . GLY A 1 148 ? -20.714 -92.188 -48.420 1.00 34.32 125 GLY A O 1
ATOM 982 N N . VAL A 1 149 ? -20.269 -90.047 -47.887 1.00 29.01 126 VAL A N 1
ATOM 983 C CA . VAL A 1 149 ? -19.917 -90.334 -46.508 1.00 28.33 126 VAL A CA 1
ATOM 984 C C . VAL A 1 149 ? -20.863 -89.586 -45.559 1.00 28.94 126 VAL A C 1
ATOM 985 O O . VAL A 1 149 ? -21.563 -88.664 -45.976 1.00 27.73 126 VAL A O 1
ATOM 989 N N . PRO A 1 150 ? -20.906 -89.990 -44.282 1.00 28.28 127 PRO A N 1
ATOM 990 C CA . PRO A 1 150 ? -21.672 -89.234 -43.282 1.00 27.16 127 PRO A CA 1
ATOM 991 C C . PRO A 1 150 ? -21.338 -87.741 -43.258 1.00 26.60 127 PRO A C 1
ATOM 992 O O . PRO A 1 150 ? -20.163 -87.382 -43.149 1.00 26.96 127 PRO A O 1
ATOM 996 N N . VAL A 1 151 ? -22.357 -86.889 -43.364 1.00 25.48 128 VAL A N 1
ATOM 997 C CA . VAL A 1 151 ? -22.184 -85.441 -43.242 1.00 22.91 128 VAL A CA 1
ATOM 998 C C . VAL A 1 151 ? -22.929 -84.936 -42.010 1.00 25.76 128 VAL A C 1
ATOM 999 O O . VAL A 1 151 ? -24.052 -85.373 -41.738 1.00 25.79 128 VAL A O 1
ATOM 1003 N N . TRP A 1 152 ? -22.309 -84.026 -41.258 1.00 27.05 129 TRP A N 1
ATOM 1004 C CA . TRP A 1 152 ? -22.920 -83.499 -40.034 1.00 27.79 129 TRP A CA 1
ATOM 1005 C C . TRP A 1 152 ? -23.116 -81.998 -40.102 1.00 25.82 129 TRP A C 1
ATOM 1006 O O . TRP A 1 152 ? -22.152 -81.240 -40.159 1.00 28.78 129 TRP A O 1
ATOM 1017 N N . ASN A 1 153 ? -24.376 -81.585 -40.069 1.00 26.57 130 ASN A N 1
ATOM 1018 C CA . ASN A 1 153 ? -24.760 -80.181 -40.025 1.00 26.41 130 ASN A CA 1
ATOM 1019 C C . ASN A 1 153 ? -24.297 -79.528 -38.724 1.00 27.73 130 ASN A C 1
ATOM 1020 O O . ASN A 1 153 ? -24.845 -79.790 -37.657 1.00 24.19 130 ASN A O 1
ATOM 1025 N N . GLY A 1 154 ? -23.278 -78.683 -38.818 1.00 27.68 131 GLY A N 1
ATOM 1026 C CA . GLY A 1 154 ? -22.738 -78.013 -37.651 1.00 24.70 131 GLY A CA 1
ATOM 1027 C C . GLY A 1 154 ? -23.532 -76.784 -37.248 1.00 27.71 131 GLY A C 1
ATOM 1028 O O . GLY A 1 154 ? -23.198 -76.148 -36.250 1.00 26.97 131 GLY A O 1
ATOM 1029 N N . LEU A 1 155 ? -24.584 -76.485 -38.020 1.00 28.92 132 LEU A N 1
ATOM 1030 C CA . LEU A 1 155 ? -25.451 -75.296 -37.885 1.00 31.19 132 LEU A CA 1
ATOM 1031 C C . LEU A 1 155 ? -25.646 -74.592 -39.232 1.00 33.22 132 LEU A C 1
ATOM 1032 O O . LEU A 1 155 ? -24.677 -74.210 -39.883 1.00 33.29 132 LEU A O 1
ATOM 1037 N N . THR A 1 156 ? -26.900 -74.424 -39.641 1.00 31.63 133 THR A N 1
ATOM 1038 C CA . THR A 1 156 ? -27.225 -73.618 -40.811 1.00 32.09 133 THR A CA 1
ATOM 1039 C C . THR A 1 156 ? -28.336 -72.641 -40.439 1.00 35.60 133 THR A C 1
ATOM 1040 O O . THR A 1 156 ? -28.843 -72.676 -39.317 1.00 37.53 133 THR A O 1
ATOM 1044 N N . ASP A 1 157 ? -28.708 -71.760 -41.360 1.00 33.81 134 ASP A N 1
ATOM 1045 C CA . ASP A 1 157 ? -29.761 -70.786 -41.070 1.00 36.04 134 ASP A CA 1
ATOM 1046 C C . ASP A 1 157 ? -31.029 -71.490 -40.576 1.00 35.30 134 ASP A C 1
ATOM 1047 O O . ASP A 1 157 ? -31.793 -70.929 -39.800 1.00 34.99 134 ASP A O 1
ATOM 1052 N N . ASP A 1 158 ? -31.224 -72.729 -41.013 1.00 30.01 135 ASP A N 1
ATOM 1053 C CA . ASP A 1 158 ? -32.484 -73.431 -40.802 1.00 33.49 135 ASP A CA 1
ATOM 1054 C C . ASP A 1 158 ? -32.564 -74.248 -39.510 1.00 31.63 135 ASP A C 1
ATOM 1055 O O . ASP A 1 158 ? -33.627 -74.334 -38.906 1.00 34.46 135 ASP A O 1
ATOM 1060 N N . GLU A 1 159 ? -31.461 -74.858 -39.095 1.00 30.38 136 GLU A N 1
ATOM 1061 C CA . GLU A 1 159 ? -31.501 -75.824 -37.996 1.00 30.09 136 GLU A CA 1
ATOM 1062 C C . GLU A 1 159 ? -30.112 -76.056 -37.405 1.00 32.48 136 GLU A C 1
ATOM 1063 O O . GLU A 1 159 ? -29.099 -75.832 -38.085 1.00 31.56 136 GLU A O 1
ATOM 1069 N N . HIS A 1 160 ? -30.082 -76.507 -36.147 1.00 26.71 137 HIS A N 1
ATOM 1070 C CA . HIS A 1 160 ? -28.850 -76.791 -35.410 1.00 25.15 137 HIS A CA 1
ATOM 1071 C C . HIS A 1 160 ? -28.906 -78.188 -34.774 1.00 27.81 137 HIS A C 1
ATOM 1072 O O . HIS A 1 160 ? -28.998 -78.302 -33.551 1.00 27.68 137 HIS A O 1
ATOM 1079 N N . PRO A 1 161 ? -28.861 -79.255 -35.590 1.00 25.34 138 PRO A N 1
ATOM 1080 C CA . PRO A 1 161 ? -29.142 -80.607 -35.081 1.00 23.99 138 PRO A CA 1
ATOM 1081 C C . PRO A 1 161 ? -28.185 -81.146 -33.983 1.00 27.62 138 PRO A C 1
ATOM 1082 O O . PRO A 1 161 ? -28.657 -81.870 -33.100 1.00 26.92 138 PRO A O 1
ATOM 1086 N N . THR A 1 162 ? -26.889 -80.829 -34.011 1.00 22.26 139 THR A N 1
ATOM 1087 C CA . THR A 1 162 ? -26.037 -81.282 -32.910 1.00 22.42 139 THR A CA 1
ATOM 1088 C C . THR A 1 162 ? -26.425 -80.648 -31.557 1.00 24.54 139 THR A C 1
ATOM 1089 O O . THR A 1 162 ? -26.419 -81.322 -30.510 1.00 21.26 139 THR A O 1
ATOM 1093 N N . GLN A 1 163 ? -26.772 -79.363 -31.578 1.00 22.69 140 GLN A N 1
ATOM 1094 C CA . GLN A 1 163 ? -27.207 -78.680 -30.361 1.00 22.25 140 GLN A CA 1
ATOM 1095 C C . GLN A 1 163 ? -28.453 -79.315 -29.759 1.00 23.22 140 GLN A C 1
ATOM 1096 O O . GLN A 1 163 ? -28.583 -79.414 -28.530 1.00 22.64 140 GLN A O 1
ATOM 1102 N N . ILE A 1 164 ? -29.363 -79.758 -30.624 1.00 22.09 141 ILE A N 1
ATOM 1103 C CA . ILE A 1 164 ? -30.599 -80.365 -30.160 1.00 22.63 141 ILE A CA 1
ATOM 1104 C C . ILE A 1 164 ? -30.317 -81.584 -29.286 1.00 24.15 141 ILE A C 1
ATOM 1105 O O . ILE A 1 164 ? -30.842 -81.686 -28.176 1.00 23.12 141 ILE A O 1
ATOM 1110 N N . ILE A 1 165 ? -29.484 -82.503 -29.783 1.00 26.64 142 ILE A N 1
ATOM 1111 C CA . ILE A 1 165 ? -29.131 -83.702 -29.024 1.00 22.54 142 ILE A CA 1
ATOM 1112 C C . ILE A 1 165 ? -28.474 -83.344 -27.690 1.00 19.79 142 ILE A C 1
ATOM 1113 O O . ILE A 1 165 ? -28.790 -83.932 -26.657 1.00 22.93 142 ILE A O 1
ATOM 1118 N N . ALA A 1 166 ? -27.590 -82.359 -27.706 1.00 19.19 143 ALA A N 1
ATOM 1119 C CA . ALA A 1 166 ? -26.929 -81.927 -26.486 1.00 19.78 143 ALA A CA 1
ATOM 1120 C C . ALA A 1 166 ? -27.894 -81.297 -25.493 1.00 25.94 143 ALA A C 1
ATOM 1121 O O . ALA A 1 166 ? -27.753 -81.490 -24.286 1.00 25.70 143 ALA A O 1
ATOM 1123 N N . ASP A 1 167 ? -28.849 -80.514 -25.997 1.00 24.42 144 ASP A N 1
ATOM 1124 C CA . ASP A 1 167 ? -29.869 -79.883 -25.150 1.00 24.83 144 ASP A CA 1
ATOM 1125 C C . ASP A 1 167 ? -30.784 -80.892 -24.430 1.00 25.62 144 ASP A C 1
ATOM 1126 O O . ASP A 1 167 ? -31.005 -80.809 -23.215 1.00 24.87 144 ASP A O 1
ATOM 1131 N N . PHE A 1 168 ? -31.331 -81.831 -25.183 1.00 22.92 145 PHE A N 1
ATOM 1132 C CA . PHE A 1 168 ? -32.298 -82.767 -24.612 1.00 25.24 145 PHE A CA 1
ATOM 1133 C C . PHE A 1 168 ? -31.617 -83.871 -23.787 1.00 27.53 145 PHE A C 1
ATOM 1134 O O . PHE A 1 168 ? -32.170 -84.349 -22.798 1.00 29.16 145 PHE A O 1
ATOM 1142 N N . MET A 1 169 ? -30.391 -84.219 -24.162 1.00 24.23 146 MET A N 1
ATOM 1143 C CA . MET A 1 169 ? -29.528 -84.964 -23.276 1.00 26.97 146 MET A CA 1
ATOM 1144 C C . MET A 1 169 ? -29.445 -84.278 -21.894 1.00 30.95 146 MET A C 1
ATOM 1145 O O . MET A 1 169 ? -29.639 -84.923 -20.853 1.00 28.19 146 MET A O 1
ATOM 1150 N N . THR A 1 170 ? -29.151 -82.977 -21.885 1.00 27.69 147 THR A N 1
ATOM 1151 C CA . THR A 1 170 ? -29.008 -82.240 -20.634 1.00 26.24 147 THR A CA 1
ATOM 1152 C C . THR A 1 170 ? -30.304 -82.283 -19.819 1.00 30.31 147 THR A C 1
ATOM 1153 O O . THR A 1 170 ? -30.279 -82.472 -18.595 1.00 32.13 147 THR A O 1
ATOM 1157 N N . MET A 1 171 ? -31.434 -82.115 -20.497 1.00 28.53 148 MET A N 1
ATOM 1158 C CA . MET A 1 171 ? -32.731 -82.205 -19.838 1.00 28.99 148 MET A CA 1
ATOM 1159 C C . MET A 1 171 ? -32.993 -83.605 -19.268 1.00 29.36 148 MET A C 1
ATOM 1160 O O . MET A 1 171 ? -33.495 -83.738 -18.145 1.00 26.84 148 MET A O 1
ATOM 1165 N N . LYS A 1 172 ? -32.650 -84.641 -20.031 1.00 28.03 149 LYS A N 1
ATOM 1166 C CA . LYS A 1 172 ? -32.880 -86.007 -19.573 1.00 26.92 149 LYS A CA 1
ATOM 1167 C C . LYS A 1 172 ? -32.021 -86.342 -18.366 1.00 31.73 149 LYS A C 1
ATOM 1168 O O . LYS A 1 172 ? -32.443 -87.082 -17.462 1.00 27.11 149 LYS A O 1
ATOM 1174 N N . GLU A 1 173 ? -30.813 -85.784 -18.352 1.00 31.64 150 GLU A N 1
ATOM 1175 C CA . GLU A 1 173 ? -29.878 -86.055 -17.274 1.00 29.97 150 GLU A CA 1
ATOM 1176 C C . GLU A 1 173 ? -30.472 -85.591 -15.967 1.00 30.24 150 GLU A C 1
ATOM 1177 O O . GLU A 1 173 ? -30.249 -86.200 -14.928 1.00 29.53 150 GLU A O 1
ATOM 1183 N N . LYS A 1 174 ? -31.246 -84.515 -16.043 1.00 32.61 151 LYS A N 1
ATOM 1184 C CA . LYS A 1 174 ? -31.808 -83.875 -14.869 1.00 27.90 151 LYS A CA 1
ATOM 1185 C C . LYS A 1 174 ? -33.177 -84.433 -14.463 1.00 30.31 151 LYS A C 1
ATOM 1186 O O . LYS A 1 174 ? -33.507 -84.424 -13.288 1.00 33.02 151 LYS A O 1
ATOM 1192 N N . PHE A 1 175 ? -33.966 -84.933 -15.414 1.00 33.45 152 PHE A N 1
ATOM 1193 C CA . PHE A 1 175 ? -35.377 -85.267 -15.134 1.00 31.69 152 PHE A CA 1
ATOM 1194 C C . PHE A 1 175 ? -35.789 -86.695 -15.477 1.00 31.24 152 PHE A C 1
ATOM 1195 O O . PHE A 1 175 ? -36.903 -87.113 -15.154 1.00 36.76 152 PHE A O 1
ATOM 1203 N N . GLY A 1 176 ? -34.922 -87.434 -16.157 1.00 29.41 153 GLY A N 1
ATOM 1204 C CA . GLY A 1 176 ? -35.298 -88.752 -16.645 1.00 26.92 153 GLY A CA 1
ATOM 1205 C C . GLY A 1 176 ? -36.138 -88.641 -17.905 1.00 32.16 153 GLY A C 1
ATOM 1206 O O . GLY A 1 176 ? -36.018 -87.665 -18.650 1.00 31.81 153 GLY A O 1
ATOM 1207 N N . ASN A 1 177 ? -36.979 -89.639 -18.158 1.00 35.47 154 ASN A N 1
ATOM 1208 C CA . ASN A 1 177 ? -37.930 -89.557 -19.262 1.00 39.68 154 ASN A CA 1
ATOM 1209 C C . ASN A 1 177 ? -38.630 -88.192 -19.303 1.00 39.62 154 ASN A C 1
ATOM 1210 O O . ASN A 1 177 ? -39.057 -87.662 -18.273 1.00 42.35 154 ASN A O 1
ATOM 1215 N N . LEU A 1 178 ? -38.744 -87.644 -20.507 1.00 35.13 155 LEU A N 1
ATOM 1216 C CA . LEU A 1 178 ? -39.109 -86.253 -20.722 1.00 34.30 155 LEU A CA 1
ATOM 1217 C C . LEU A 1 178 ? -40.580 -86.090 -21.154 1.00 35.61 155 LEU A C 1
ATOM 1218 O O . LEU A 1 178 ? -41.120 -84.980 -21.181 1.00 33.25 155 LEU A O 1
ATOM 1223 N N . LYS A 1 179 ? -41.227 -87.201 -21.492 1.00 37.36 156 LYS A N 1
ATOM 1224 C CA . LYS A 1 179 ? -42.620 -87.168 -21.938 1.00 37.82 156 LYS A CA 1
ATOM 1225 C C . LYS A 1 179 ? -43.548 -86.389 -20.985 1.00 38.47 156 LYS A C 1
ATOM 1226 O O . LYS A 1 179 ? -43.620 -86.674 -19.794 1.00 36.04 156 LYS A O 1
ATOM 1232 N N . ASN A 1 180 ? -44.237 -85.392 -21.534 1.00 36.81 157 ASN A N 1
ATOM 1233 C CA . ASN A 1 180 ? -45.194 -84.554 -20.796 1.00 36.46 157 ASN A CA 1
ATOM 1234 C C . ASN A 1 180 ? -44.576 -83.532 -19.859 1.00 35.98 157 ASN A C 1
ATOM 1235 O O . ASN A 1 180 ? -45.294 -82.834 -19.145 1.00 36.09 157 ASN A O 1
ATOM 1240 N N . LYS A 1 181 ? -43.249 -83.447 -19.856 1.00 33.14 158 LYS A N 1
ATOM 1241 C CA . LYS A 1 181 ? -42.571 -82.347 -19.180 1.00 29.48 158 LYS A CA 1
ATOM 1242 C C . LYS A 1 181 ? -42.747 -81.074 -20.013 1.00 32.57 158 LYS A C 1
ATOM 1243 O O . LYS A 1 181 ? -43.141 -81.142 -21.182 1.00 28.94 158 LYS A O 1
ATOM 1249 N N . LYS A 1 182 ? -42.477 -79.915 -19.419 1.00 29.68 159 LYS A N 1
ATOM 1250 C CA . LYS A 1 182 ? -42.810 -78.656 -20.078 1.00 29.19 159 LYS A CA 1
ATOM 1251 C C . LYS A 1 182 ? -41.610 -77.764 -20.275 1.00 30.38 159 LYS A C 1
ATOM 1252 O O . LYS A 1 182 ? -40.868 -77.507 -19.330 1.00 33.31 159 LYS A O 1
ATOM 1258 N N . ILE A 1 183 ? -41.435 -77.283 -21.504 1.00 28.21 160 ILE A N 1
ATOM 1259 C CA . ILE A 1 183 ? -40.331 -76.378 -21.834 1.00 33.17 160 ILE A CA 1
ATOM 1260 C C . ILE A 1 183 ? -40.809 -75.073 -22.464 1.00 33.93 160 ILE A C 1
ATOM 1261 O O . ILE A 1 183 ? -41.685 -75.066 -23.331 1.00 29.49 160 ILE A O 1
ATOM 1266 N N . VAL A 1 184 ? -40.221 -73.974 -22.018 1.00 31.72 161 VAL A N 1
ATOM 1267 C CA . VAL A 1 184 ? -40.503 -72.673 -22.579 1.00 27.82 161 VAL A CA 1
ATOM 1268 C C . VAL A 1 184 ? -39.258 -72.211 -23.290 1.00 29.92 161 VAL A C 1
ATOM 1269 O O . VAL A 1 184 ? -38.214 -72.033 -22.660 1.00 32.92 161 VAL A O 1
ATOM 1273 N N . PHE A 1 185 ? -39.349 -72.039 -24.604 1.00 29.61 162 PHE A N 1
ATOM 1274 C CA . PHE A 1 185 ? -38.336 -71.277 -25.312 1.00 28.73 162 PHE A CA 1
ATOM 1275 C C . PHE A 1 185 ? -38.862 -69.865 -25.471 1.00 31.71 162 PHE A C 1
ATOM 1276 O O . PHE A 1 185 ? -39.950 -69.661 -26.017 1.00 29.37 162 PHE A O 1
ATOM 1284 N N . ILE A 1 186 ? -38.092 -68.902 -24.974 1.00 29.51 163 ILE A N 1
ATOM 1285 C CA . ILE A 1 186 ? -38.551 -67.531 -24.881 1.00 34.22 163 ILE A CA 1
ATOM 1286 C C . ILE A 1 186 ? -37.589 -66.560 -25.539 1.00 35.83 163 ILE A C 1
ATOM 1287 O O . ILE A 1 186 ? -36.378 -66.675 -25.378 1.00 39.57 163 ILE A O 1
ATOM 1292 N N . GLY A 1 187 ? -38.145 -65.587 -26.254 1.00 35.12 164 GLY A N 1
ATOM 1293 C CA . GLY A 1 187 ? -37.357 -64.606 -26.973 1.00 33.24 164 GLY A CA 1
ATOM 1294 C C . GLY A 1 187 ? -37.605 -64.700 -28.465 1.00 36.84 164 GLY A C 1
ATOM 1295 O O . GLY A 1 187 ? -38.743 -64.759 -28.922 1.00 38.37 164 GLY A O 1
ATOM 1296 N N . ASP A 1 188 ? -36.525 -64.735 -29.228 1.00 34.22 165 ASP A N 1
ATOM 1297 C CA . ASP A 1 188 ? -36.599 -64.791 -30.670 1.00 33.46 165 ASP A CA 1
ATOM 1298 C C . ASP A 1 188 ? -36.879 -66.221 -31.135 1.00 36.29 165 ASP A C 1
ATOM 1299 O O . ASP A 1 188 ? -36.076 -66.831 -31.840 1.00 31.69 165 ASP A O 1
ATOM 1304 N N . TYR A 1 189 ? -38.037 -66.746 -30.750 1.00 36.48 166 TYR A N 1
ATOM 1305 C CA . TYR A 1 189 ? -38.331 -68.159 -30.941 1.00 33.84 166 TYR A CA 1
ATOM 1306 C C . TYR A 1 189 ? -38.443 -68.602 -32.386 1.00 39.73 166 TYR A C 1
ATOM 1307 O O . TYR A 1 189 ? -38.663 -69.791 -32.664 1.00 39.66 166 TYR A O 1
ATOM 1316 N N . LYS A 1 190 ? -38.289 -67.657 -33.304 1.00 37.80 167 LYS A N 1
ATOM 1317 C CA . LYS A 1 190 ? -38.420 -67.967 -34.716 1.00 38.75 167 LYS A CA 1
ATOM 1318 C C . LYS A 1 190 ? -37.039 -68.267 -35.294 1.00 36.76 167 LYS A C 1
ATOM 1319 O O . LYS A 1 190 ? -36.921 -68.781 -36.411 1.00 36.48 167 LYS A O 1
ATOM 1325 N N . ASN A 1 191 ? -35.990 -67.954 -34.536 1.00 31.97 168 ASN A N 1
ATOM 1326 C CA . ASN A 1 191 ? -34.634 -68.228 -35.022 1.00 35.69 168 ASN A CA 1
ATOM 1327 C C . ASN A 1 191 ? -34.284 -69.725 -35.048 1.00 33.78 168 ASN A C 1
ATOM 1328 O O . ASN A 1 191 ? -35.101 -70.566 -34.655 1.00 35.57 168 ASN A O 1
ATOM 1333 N N . ASN A 1 192 ? -33.086 -70.061 -35.523 1.00 34.98 169 ASN A N 1
ATOM 1334 C CA . ASN A 1 192 ? -32.728 -71.475 -35.716 1.00 33.66 169 ASN A CA 1
ATOM 1335 C C . ASN A 1 192 ? -32.610 -72.284 -34.417 1.00 31.41 169 ASN A C 1
ATOM 1336 O O . ASN A 1 192 ? -32.979 -73.451 -34.391 1.00 30.14 169 ASN A O 1
ATOM 1341 N N . VAL A 1 193 ? -32.125 -71.661 -33.344 1.00 31.33 170 VAL A N 1
ATOM 1342 C CA . VAL A 1 193 ? -32.125 -72.303 -32.031 1.00 28.94 170 VAL A CA 1
ATOM 1343 C C . VAL A 1 193 ? -33.543 -72.555 -31.495 1.00 30.09 170 VAL A C 1
ATOM 1344 O O . VAL A 1 193 ? -33.858 -73.666 -31.074 1.00 31.73 170 VAL A O 1
ATOM 1348 N N . GLY A 1 194 ? -34.395 -71.532 -31.509 1.00 33.95 171 GLY A N 1
ATOM 1349 C CA . GLY A 1 194 ? -35.791 -71.700 -31.129 1.00 30.99 171 GLY A CA 1
ATOM 1350 C C . GLY A 1 194 ? -36.522 -72.784 -31.914 1.00 30.40 171 GLY A C 1
ATOM 1351 O O . GLY A 1 194 ? -37.224 -73.636 -31.342 1.00 27.89 171 GLY A O 1
ATOM 1352 N N . VAL A 1 195 ? -36.362 -72.766 -33.231 1.00 27.93 172 VAL A N 1
ATOM 1353 C CA . VAL A 1 195 ? -37.005 -73.768 -34.063 1.00 26.50 172 VAL A CA 1
ATOM 1354 C C . VAL A 1 195 ? -36.446 -75.150 -33.752 1.00 28.17 172 VAL A C 1
ATOM 1355 O O . VAL A 1 195 ? -37.197 -76.115 -33.582 1.00 30.63 172 VAL A O 1
ATOM 1359 N N . SER A 1 196 ? -35.124 -75.248 -33.672 1.00 29.13 173 SER A N 1
ATOM 1360 C CA . SER A 1 196 ? -34.468 -76.507 -33.324 1.00 28.26 173 SER A CA 1
ATOM 1361 C C . SER A 1 196 ? -34.996 -77.098 -32.012 1.00 29.59 173 SER A C 1
ATOM 1362 O O . SER A 1 196 ? -35.290 -78.288 -31.935 1.00 29.45 173 SER A O 1
ATOM 1365 N N . THR A 1 197 ? -35.109 -76.256 -30.986 1.00 28.83 174 THR A N 1
ATOM 1366 C CA . THR A 1 197 ? -35.669 -76.653 -29.699 1.00 26.95 174 THR A CA 1
ATOM 1367 C C . THR A 1 197 ? -37.088 -77.194 -29.821 1.00 30.03 174 THR A C 1
ATOM 1368 O O . THR A 1 197 ? -37.437 -78.185 -29.178 1.00 32.41 174 THR A O 1
ATOM 1372 N N . MET A 1 198 ? -37.919 -76.536 -30.626 1.00 30.51 175 MET A N 1
ATOM 1373 C CA . MET A 1 198 ? -39.280 -77.022 -30.828 1.00 29.86 175 MET A CA 1
ATOM 1374 C C . MET A 1 198 ? -39.244 -78.417 -31.419 1.00 30.39 175 MET A C 1
ATOM 1375 O O . MET A 1 198 ? -40.033 -79.293 -31.037 1.00 35.40 175 MET A O 1
ATOM 1380 N N . ILE A 1 199 ? -38.327 -78.630 -32.359 1.00 31.23 176 ILE A N 1
ATOM 1381 C CA . ILE A 1 199 ? -38.183 -79.947 -32.976 1.00 30.73 176 ILE A CA 1
ATOM 1382 C C . ILE A 1 199 ? -37.819 -80.979 -31.917 1.00 31.09 176 ILE A C 1
ATOM 1383 O O . ILE A 1 199 ? -38.473 -82.019 -31.795 1.00 30.16 176 ILE A O 1
ATOM 1388 N N . GLY A 1 200 ? -36.798 -80.666 -31.125 1.00 28.25 177 GLY A N 1
ATOM 1389 C CA . GLY A 1 200 ? -36.389 -81.538 -30.037 1.00 31.81 177 GLY A CA 1
ATOM 1390 C C . GLY A 1 200 ? -37.486 -81.880 -29.042 1.00 29.62 177 GLY A C 1
ATOM 1391 O O . GLY A 1 200 ? -37.583 -83.030 -28.609 1.00 29.85 177 GLY A O 1
ATOM 1392 N N . ALA A 1 201 ? -38.311 -80.897 -28.679 1.00 25.63 178 ALA A N 1
ATOM 1393 C CA . ALA A 1 201 ? -39.442 -81.143 -27.781 1.00 25.13 178 ALA A CA 1
ATOM 1394 C C . ALA A 1 201 ? -40.474 -82.087 -28.411 1.00 30.75 178 ALA A C 1
ATOM 1395 O O . ALA A 1 201 ? -41.073 -82.934 -27.735 1.00 29.72 178 ALA A O 1
ATOM 1397 N N . ALA A 1 202 ? -40.674 -81.960 -29.717 1.00 30.60 179 ALA A N 1
ATOM 1398 C CA . ALA A 1 202 ? -41.611 -82.847 -30.394 1.00 29.76 179 ALA A CA 1
ATOM 1399 C C . ALA A 1 202 ? -41.119 -84.290 -30.330 1.00 30.73 179 ALA A C 1
ATOM 1400 O O . ALA A 1 202 ? -41.893 -85.213 -30.045 1.00 29.32 179 ALA A O 1
ATOM 1402 N N . PHE A 1 203 ? -39.823 -84.484 -30.582 1.00 30.36 180 PHE A N 1
ATOM 1403 C CA . PHE A 1 203 ? -39.230 -85.821 -30.525 1.00 25.94 180 PHE A CA 1
ATOM 1404 C C . PHE A 1 203 ? -39.320 -86.425 -29.124 1.00 31.36 180 PHE A C 1
ATOM 1405 O O . PHE A 1 203 ? -39.359 -87.644 -28.978 1.00 30.95 180 PHE A O 1
ATOM 1413 N N . ASN A 1 204 ? -39.362 -85.578 -28.100 1.00 26.88 181 ASN A N 1
ATOM 1414 C CA . ASN A 1 204 ? -39.457 -86.065 -26.733 1.00 26.36 181 ASN A CA 1
ATOM 1415 C C . ASN A 1 204 ? -40.858 -86.005 -26.101 1.00 30.00 181 ASN A C 1
ATOM 1416 O O . ASN A 1 204 ? -41.014 -86.292 -24.916 1.00 29.20 181 ASN A O 1
ATOM 1421 N N . GLY A 1 205 ? -41.875 -85.646 -26.881 1.00 32.57 182 GLY A N 1
ATOM 1422 C CA . GLY A 1 205 ? -43.238 -85.601 -26.365 1.00 29.68 182 GLY A CA 1
ATOM 1423 C C . GLY A 1 205 ? -43.409 -84.624 -25.207 1.00 30.62 182 GLY A C 1
ATOM 1424 O O . GLY A 1 205 ? -44.152 -84.883 -24.259 1.00 29.26 182 GLY A O 1
ATOM 1425 N N . MET A 1 206 ? -42.710 -83.497 -25.277 1.00 27.44 183 MET A N 1
ATOM 1426 C CA . MET A 1 206 ? -42.855 -82.462 -24.259 1.00 32.17 183 MET A CA 1
ATOM 1427 C C . MET A 1 206 ? -43.912 -81.443 -24.670 1.00 35.91 183 MET A C 1
ATOM 1428 O O . MET A 1 206 ? -44.274 -81.353 -25.852 1.00 33.20 183 MET A O 1
ATOM 1433 N N . HIS A 1 207 ? -44.395 -80.678 -23.690 1.00 32.59 184 HIS A N 1
ATOM 1434 C CA . HIS A 1 207 ? -45.229 -79.513 -23.947 1.00 28.92 184 HIS A CA 1
ATOM 1435 C C . HIS A 1 207 ? -44.335 -78.309 -24.167 1.00 30.10 184 HIS A C 1
ATOM 1436 O O . HIS A 1 207 ? -43.622 -77.896 -23.263 1.00 36.04 184 HIS A O 1
ATOM 1443 N N . VAL A 1 208 ? -44.361 -77.747 -25.368 1.00 30.27 185 VAL A N 1
ATOM 1444 C CA . VAL A 1 208 ? -43.629 -76.512 -25.639 1.00 33.84 185 VAL A CA 1
ATOM 1445 C C . VAL A 1 208 ? -44.517 -75.276 -25.625 1.00 34.56 185 VAL A C 1
ATOM 1446 O O . VAL A 1 208 ? -45.622 -75.277 -26.171 1.00 36.95 185 VAL A O 1
ATOM 1450 N N . VAL A 1 209 ? -44.006 -74.212 -25.028 1.00 33.09 186 VAL A N 1
ATOM 1451 C CA . VAL A 1 209 ? -44.592 -72.898 -25.182 1.00 32.82 186 VAL A CA 1
ATOM 1452 C C . VAL A 1 209 ? -43.522 -72.018 -25.805 1.00 34.18 186 VAL A C 1
ATOM 1453 O O . VAL A 1 209 ? -42.476 -71.782 -25.192 1.00 33.54 186 VAL A O 1
ATOM 1457 N N . MET A 1 210 ? -43.767 -71.563 -27.032 1.00 30.49 187 MET A N 1
ATOM 1458 C CA . MET A 1 210 ? -42.882 -70.607 -27.681 1.00 32.54 187 MET A CA 1
ATOM 1459 C C . MET A 1 210 ? -43.313 -69.191 -27.291 1.00 37.08 187 MET A C 1
ATOM 1460 O O . MET A 1 210 ? -44.406 -68.744 -27.643 1.00 37.81 187 MET A O 1
ATOM 1465 N N . CYS A 1 211 ? -42.447 -68.492 -26.571 1.00 32.62 188 CYS A N 1
ATOM 1466 C CA . CYS A 1 211 ? -42.831 -67.263 -25.905 1.00 35.22 188 CYS A CA 1
ATOM 1467 C C . CYS A 1 211 ? -42.109 -66.019 -26.426 1.00 41.58 188 CYS A C 1
ATOM 1468 O O . CYS A 1 211 ? -40.887 -65.903 -26.327 1.00 40.67 188 CYS A O 1
ATOM 1471 N N . GLY A 1 212 ? -42.884 -65.081 -26.961 1.00 41.27 189 GLY A N 1
ATOM 1472 C CA . GLY A 1 212 ? -42.354 -63.826 -27.451 1.00 42.44 189 GLY A CA 1
ATOM 1473 C C . GLY A 1 212 ? -43.357 -63.124 -28.349 1.00 47.10 189 GLY A C 1
ATOM 1474 O O . GLY A 1 212 ? -44.539 -63.469 -28.345 1.00 46.71 189 GLY A O 1
ATOM 1475 N N . PRO A 1 213 ? -42.889 -62.137 -29.131 1.00 48.00 190 PRO A N 1
ATOM 1476 C CA . PRO A 1 213 ? -43.738 -61.340 -30.022 1.00 49.16 190 PRO A CA 1
ATOM 1477 C C . PRO A 1 213 ? -44.649 -62.218 -30.862 1.00 49.07 190 PRO A C 1
ATOM 1478 O O . PRO A 1 213 ? -44.167 -63.137 -31.527 1.00 49.86 190 PRO A O 1
ATOM 1482 N N . ASP A 1 214 ? -45.950 -61.933 -30.825 1.00 50.68 191 ASP A N 1
ATOM 1483 C CA . ASP A 1 214 ? -46.943 -62.814 -31.435 1.00 50.25 191 ASP A CA 1
ATOM 1484 C C . ASP A 1 214 ? -46.695 -63.009 -32.922 1.00 49.39 191 ASP A C 1
ATOM 1485 O O . ASP A 1 214 ? -47.046 -64.040 -33.494 1.00 50.04 191 ASP A O 1
ATOM 1490 N N . ASN A 1 215 ? -46.095 -61.997 -33.536 1.00 50.82 192 ASN A N 1
ATOM 1491 C CA . ASN A 1 215 ? -45.799 -62.010 -34.957 1.00 49.97 192 ASN A CA 1
ATOM 1492 C C . ASN A 1 215 ? -44.791 -63.083 -35.362 1.00 52.94 192 ASN A C 1
ATOM 1493 O O . ASN A 1 215 ? -44.862 -63.615 -36.473 1.00 47.53 192 ASN A O 1
ATOM 1498 N N . TYR A 1 216 ? -43.850 -63.388 -34.465 1.00 52.83 193 TYR A N 1
ATOM 1499 C CA . TYR A 1 216 ? -42.727 -64.258 -34.805 1.00 47.31 193 TYR A CA 1
ATOM 1500 C C . TYR A 1 216 ? -43.178 -65.633 -35.284 1.00 48.55 193 TYR A C 1
ATOM 1501 O O . TYR A 1 216 ? -42.474 -66.270 -36.065 1.00 49.53 193 TYR A O 1
ATOM 1510 N N . LYS A 1 217 ? -44.349 -66.086 -34.844 1.00 45.30 194 LYS A N 1
ATOM 1511 C CA . LYS A 1 217 ? -44.816 -67.420 -35.226 1.00 41.18 194 LYS A CA 1
ATOM 1512 C C . LYS A 1 217 ? -45.119 -67.590 -36.712 1.00 44.85 194 LYS A C 1
ATOM 1513 O O . LYS A 1 217 ? -45.099 -68.708 -37.224 1.00 46.13 194 LYS A O 1
ATOM 1519 N N . ASN A 1 218 ? -45.412 -66.496 -37.409 1.00 45.36 195 ASN A N 1
ATOM 1520 C CA . ASN A 1 218 ? -45.775 -66.595 -38.824 1.00 44.22 195 ASN A CA 1
ATOM 1521 C C . ASN A 1 218 ? -44.548 -66.736 -39.693 1.00 45.58 195 ASN A C 1
ATOM 1522 O O . ASN A 1 218 ? -44.651 -67.010 -40.888 1.00 48.76 195 ASN A O 1
ATOM 1527 N N . GLU A 1 219 ? -43.382 -66.556 -39.080 1.00 48.52 196 GLU A N 1
ATOM 1528 C CA . GLU A 1 219 ? -42.118 -66.663 -39.792 1.00 45.70 196 GLU A CA 1
ATOM 1529 C C . GLU A 1 219 ? -41.498 -68.061 -39.745 1.00 45.18 196 GLU A C 1
ATOM 1530 O O . GLU A 1 219 ? -40.459 -68.305 -40.354 1.00 46.84 196 GLU A O 1
ATOM 1536 N N . ILE A 1 220 ? -42.131 -68.976 -39.022 1.00 44.02 197 ILE A N 1
ATOM 1537 C CA . ILE A 1 220 ? -41.631 -70.337 -38.940 1.00 43.11 197 ILE A CA 1
ATOM 1538 C C . ILE A 1 220 ? -42.073 -71.168 -40.136 1.00 43.29 197 ILE A C 1
ATOM 1539 O O . ILE A 1 220 ? -43.262 -71.290 -40.410 1.00 49.62 197 ILE A O 1
ATOM 1544 N N . ASP A 1 221 ? -41.101 -71.735 -40.839 1.00 39.51 198 ASP A N 1
ATOM 1545 C CA . ASP A 1 221 ? -41.360 -72.706 -41.891 1.00 41.07 198 ASP A CA 1
ATOM 1546 C C . ASP A 1 221 ? -42.555 -73.582 -41.545 1.00 43.70 198 ASP A C 1
ATOM 1547 O O . ASP A 1 221 ? -42.568 -74.252 -40.512 1.00 46.81 198 ASP A O 1
ATOM 1552 N N . LYS A 1 222 ? -43.548 -73.588 -42.427 1.00 46.66 199 LYS A N 1
ATOM 1553 C CA . LYS A 1 222 ? -44.815 -74.249 -42.142 1.00 47.75 199 LYS A CA 1
ATOM 1554 C C . LYS A 1 222 ? -44.716 -75.762 -42.313 1.00 45.16 199 LYS A C 1
ATOM 1555 O O . LYS A 1 222 ? -45.542 -76.518 -41.794 1.00 41.48 199 LYS A O 1
ATOM 1561 N N . ASN A 1 223 ? -43.684 -76.196 -43.026 1.00 46.11 200 ASN A N 1
ATOM 1562 C CA . ASN A 1 223 ? -43.395 -77.620 -43.157 1.00 51.05 200 ASN A CA 1
ATOM 1563 C C . ASN A 1 223 ? -42.792 -78.207 -41.884 1.00 49.05 200 ASN A C 1
ATOM 1564 O O . ASN A 1 223 ? -43.083 -79.351 -41.499 1.00 44.02 200 ASN A O 1
ATOM 1569 N N . VAL A 1 224 ? -41.927 -77.421 -41.255 1.00 37.17 201 VAL A N 1
ATOM 1570 C CA . VAL A 1 224 ? -41.326 -77.822 -40.016 1.00 39.43 201 VAL A CA 1
ATOM 1571 C C . VAL A 1 224 ? -42.438 -77.935 -38.983 1.00 44.09 201 VAL A C 1
ATOM 1572 O O . VAL A 1 224 ? -42.502 -78.922 -38.239 1.00 41.16 201 VAL A O 1
ATOM 1576 N N . LEU A 1 225 ? -43.326 -76.938 -38.957 1.00 39.77 202 LEU A N 1
ATOM 1577 C CA . LEU A 1 225 ? -44.470 -76.963 -38.047 1.00 37.88 202 LEU A CA 1
ATOM 1578 C C . LEU A 1 225 ? -45.321 -78.212 -38.230 1.00 35.89 202 LEU A C 1
ATOM 1579 O O . LEU A 1 225 ? -45.772 -78.805 -37.261 1.00 41.72 202 LEU A O 1
ATOM 1584 N N . ALA A 1 226 ? -45.564 -78.609 -39.468 1.00 36.96 203 ALA A N 1
ATOM 1585 C CA . ALA A 1 226 ? -46.481 -79.718 -39.699 1.00 42.42 203 ALA A CA 1
ATOM 1586 C C . ALA A 1 226 ? -45.889 -80.983 -39.119 1.00 42.68 203 ALA A C 1
ATOM 1587 O O . ALA A 1 226 ? -46.594 -81.785 -38.495 1.00 42.91 203 ALA A O 1
ATOM 1589 N N . LYS A 1 227 ? -44.584 -81.144 -39.331 1.00 44.04 204 LYS A N 1
ATOM 1590 C CA . LYS A 1 227 ? -43.875 -82.336 -38.895 1.00 43.90 204 LYS A CA 1
ATOM 1591 C C . LYS A 1 227 ? -43.805 -82.425 -37.384 1.00 37.00 204 LYS A C 1
ATOM 1592 O O . LYS A 1 227 ? -43.947 -83.504 -36.821 1.00 37.20 204 LYS A O 1
ATOM 1598 N N . CYS A 1 228 ? -43.594 -81.288 -36.731 1.00 34.79 205 CYS A N 1
ATOM 1599 C CA . CYS A 1 228 ? -43.556 -81.244 -35.278 1.00 37.28 205 CYS A CA 1
ATOM 1600 C C . CYS A 1 228 ? -44.907 -81.649 -34.691 1.00 39.21 205 CYS A C 1
ATOM 1601 O O . CYS A 1 228 ? -44.985 -82.439 -33.742 1.00 39.24 205 CYS A O 1
ATOM 1604 N N . ILE A 1 229 ? -45.968 -81.105 -35.280 1.00 40.66 206 ILE A N 1
ATOM 1605 C CA . ILE A 1 229 ? -47.343 -81.437 -34.928 1.00 36.97 206 ILE A CA 1
ATOM 1606 C C . ILE A 1 229 ? -47.656 -82.924 -35.103 1.00 37.60 206 ILE A C 1
ATOM 1607 O O . ILE A 1 229 ? -48.330 -83.529 -34.262 1.00 36.96 206 ILE A O 1
ATOM 1612 N N . GLU A 1 230 ? -47.168 -83.515 -36.191 1.00 35.01 207 GLU A N 1
ATOM 1613 C CA . GLU A 1 230 ? -47.227 -84.969 -36.334 1.00 38.12 207 GLU A CA 1
ATOM 1614 C C . GLU A 1 230 ? -46.507 -85.670 -35.163 1.00 39.61 207 GLU A C 1
ATOM 1615 O O . GLU A 1 230 ? -47.040 -86.632 -34.584 1.00 38.82 207 GLU A O 1
ATOM 1621 N N . LEU A 1 231 ? -45.308 -85.189 -34.810 1.00 29.76 208 LEU A N 1
ATOM 1622 C CA . LEU A 1 231 ? -44.538 -85.802 -33.728 1.00 34.75 208 LEU A CA 1
ATOM 1623 C C . LEU A 1 231 ? -45.189 -85.613 -32.340 1.00 36.56 208 LEU A C 1
ATOM 1624 O O . LEU A 1 231 ? -45.210 -86.546 -31.534 1.00 31.66 208 LEU A O 1
ATOM 1629 N N . PHE A 1 232 ? -45.739 -84.425 -32.073 1.00 34.51 209 PHE A N 1
ATOM 1630 C CA . PHE A 1 232 ? -46.523 -84.217 -30.852 1.00 32.27 209 PHE A CA 1
ATOM 1631 C C . PHE A 1 232 ? -47.699 -85.203 -30.747 1.00 36.41 209 PHE A C 1
ATOM 1632 O O . PHE A 1 232 ? -47.899 -85.834 -29.710 1.00 35.38 209 PHE A O 1
ATOM 1640 N N . LYS A 1 233 ? -48.466 -85.351 -31.823 1.00 34.83 210 LYS A N 1
ATOM 1641 C CA . LYS A 1 233 ? -49.581 -86.289 -31.820 1.00 36.20 210 LYS A CA 1
ATOM 1642 C C . LYS A 1 233 ? -49.103 -87.700 -31.539 1.00 36.32 210 LYS A C 1
ATOM 1643 O O . LYS A 1 233 ? -49.742 -88.446 -30.802 1.00 37.49 210 LYS A O 1
ATOM 1649 N N . ARG A 1 234 ? -47.981 -88.072 -32.145 1.00 39.06 211 ARG A N 1
ATOM 1650 C CA . ARG A 1 234 ? -47.441 -89.419 -31.983 1.00 37.55 211 ARG A CA 1
ATOM 1651 C C . ARG A 1 234 ? -46.835 -89.653 -30.590 1.00 34.82 211 ARG A C 1
ATOM 1652 O O . ARG A 1 234 ? -47.005 -90.723 -30.010 1.00 36.51 211 ARG A O 1
ATOM 1660 N N . ASN A 1 235 ? -46.155 -88.644 -30.054 1.00 32.16 212 ASN A N 1
ATOM 1661 C CA . ASN A 1 235 ? -45.300 -88.807 -28.883 1.00 29.53 212 ASN A CA 1
ATOM 1662 C C . ASN A 1 235 ? -45.867 -88.261 -27.569 1.00 37.77 212 ASN A C 1
ATOM 1663 O O . ASN A 1 235 ? -45.405 -88.644 -26.484 1.00 38.80 212 ASN A O 1
ATOM 1668 N N . GLY A 1 236 ? -46.841 -87.353 -27.657 1.00 32.81 213 GLY A N 1
ATOM 1669 C CA . GLY A 1 236 ? -47.336 -86.642 -26.484 1.00 26.61 213 GLY A CA 1
ATOM 1670 C C . GLY A 1 236 ? -46.975 -85.159 -26.540 1.00 34.77 213 GLY A C 1
ATOM 1671 O O . GLY A 1 236 ? -46.549 -84.649 -27.576 1.00 39.74 213 GLY A O 1
ATOM 1672 N N . GLY A 1 237 ? -47.140 -84.452 -25.433 1.00 33.28 214 GLY A N 1
ATOM 1673 C CA . GLY A 1 237 ? -46.883 -83.020 -25.419 1.00 36.05 214 GLY A CA 1
ATOM 1674 C C . GLY A 1 237 ? -47.816 -82.224 -26.321 1.00 39.92 214 GLY A C 1
ATOM 1675 O O . GLY A 1 237 ? -48.874 -82.715 -26.727 1.00 37.94 214 GLY A O 1
ATOM 1676 N N . SER A 1 238 ? -47.405 -80.998 -26.646 1.00 37.46 215 SER A N 1
ATOM 1677 C CA . SER A 1 238 ? -48.212 -80.080 -27.430 1.00 30.92 215 SER A CA 1
ATOM 1678 C C . SER A 1 238 ? -47.401 -78.843 -27.804 1.00 34.37 215 SER A C 1
ATOM 1679 O O . SER A 1 238 ? -46.295 -78.640 -27.309 1.00 33.87 215 SER A O 1
ATOM 1682 N N . LEU A 1 239 ? -47.976 -78.005 -28.664 1.00 36.12 216 LEU A N 1
ATOM 1683 C CA . LEU A 1 239 ? -47.363 -76.741 -29.078 1.00 37.25 216 LEU A CA 1
ATOM 1684 C C . LEU A 1 239 ? -48.311 -75.551 -28.817 1.00 39.45 216 LEU A C 1
ATOM 1685 O O . LEU A 1 239 ? -49.493 -75.599 -29.163 1.00 39.90 216 LEU A O 1
ATOM 1690 N N . ARG A 1 240 ? -47.798 -74.502 -28.182 1.00 36.81 217 ARG A N 1
ATOM 1691 C CA . ARG A 1 240 ? -48.589 -73.315 -27.867 1.00 33.31 217 ARG A CA 1
ATOM 1692 C C . ARG A 1 240 ? -47.709 -72.104 -28.050 1.00 37.19 217 ARG A C 1
ATOM 1693 O O . ARG A 1 240 ? -46.491 -72.194 -27.902 1.00 37.35 217 ARG A O 1
ATOM 1701 N N . PHE A 1 241 ? -48.319 -70.972 -28.386 1.00 40.16 218 PHE A N 1
ATOM 1702 C CA . PHE A 1 241 ? -47.595 -69.702 -28.452 1.00 37.98 218 PHE A CA 1
ATOM 1703 C C . PHE A 1 241 ? -48.074 -68.754 -27.360 1.00 38.43 218 PHE A C 1
ATOM 1704 O O . PHE A 1 241 ? -49.210 -68.852 -26.898 1.00 48.57 218 PHE A O 1
ATOM 1712 N N . SER A 1 242 ? -47.207 -67.845 -26.941 1.00 34.49 219 SER A N 1
ATOM 1713 C CA . SER A 1 242 ? -47.508 -66.975 -25.816 1.00 35.51 219 SER A CA 1
ATOM 1714 C C . SER A 1 242 ? -46.802 -65.631 -25.920 1.00 44.26 219 SER A C 1
ATOM 1715 O O . SER A 1 242 ? -45.825 -65.461 -26.654 1.00 38.91 219 SER A O 1
ATOM 1718 N N . THR A 1 243 ? -47.312 -64.690 -25.139 1.00 46.87 220 THR A N 1
ATOM 1719 C CA . THR A 1 243 ? -46.967 -63.289 -25.241 1.00 43.57 220 THR A CA 1
ATOM 1720 C C . THR A 1 243 ? -46.631 -62.814 -23.844 1.00 45.57 220 THR A C 1
ATOM 1721 O O . THR A 1 243 ? -46.105 -61.713 -23.641 1.00 46.40 220 THR A O 1
ATOM 1725 N N . ASP A 1 244 ? -46.916 -63.690 -22.884 1.00 38.20 221 ASP A N 1
ATOM 1726 C CA . ASP A 1 244 ? -46.791 -63.375 -21.477 1.00 43.23 221 ASP A CA 1
ATOM 1727 C C . ASP A 1 244 ? -45.889 -64.407 -20.821 1.00 44.66 221 ASP A C 1
ATOM 1728 O O . ASP A 1 244 ? -46.282 -65.569 -20.659 1.00 41.68 221 ASP A O 1
ATOM 1733 N N . LYS A 1 245 ? -44.690 -63.972 -20.431 1.00 41.39 222 LYS A N 1
ATOM 1734 C CA . LYS A 1 245 ? -43.648 -64.881 -19.972 1.00 35.12 222 LYS A CA 1
ATOM 1735 C C . LYS A 1 245 ? -44.004 -65.539 -18.644 1.00 38.84 222 LYS A C 1
ATOM 1736 O O . LYS A 1 245 ? -43.643 -66.696 -18.398 1.00 38.60 222 LYS A O 1
ATOM 1742 N N . ILE A 1 246 ? -44.727 -64.813 -17.797 1.00 38.55 223 ILE A N 1
ATOM 1743 C CA . ILE A 1 246 ? -45.131 -65.343 -16.497 1.00 34.96 223 ILE A CA 1
ATOM 1744 C C . ILE A 1 246 ? -46.242 -66.388 -16.594 1.00 35.69 223 ILE A C 1
ATOM 1745 O O . ILE A 1 246 ? -46.265 -67.351 -15.830 1.00 34.82 223 ILE A O 1
ATOM 1750 N N . LEU A 1 247 ? -47.173 -66.199 -17.521 1.00 37.07 224 LEU A N 1
ATOM 1751 C CA . LEU A 1 247 ? -48.205 -67.209 -17.748 1.00 37.03 224 LEU A CA 1
ATOM 1752 C C . LEU A 1 247 ? -47.598 -68.424 -18.455 1.00 36.12 224 LEU A C 1
ATOM 1753 O O . LEU A 1 247 ? -48.024 -69.558 -18.250 1.00 33.91 224 LEU A O 1
ATOM 1758 N N . ALA A 1 248 ? -46.598 -68.172 -19.293 1.00 35.25 225 ALA A N 1
ATOM 1759 C CA . ALA A 1 248 ? -45.972 -69.229 -20.069 1.00 34.94 225 ALA A CA 1
ATOM 1760 C C . ALA A 1 248 ? -45.169 -70.147 -19.148 1.00 33.09 225 ALA A C 1
ATOM 1761 O O . ALA A 1 248 ? -45.090 -71.350 -19.386 1.00 29.05 225 ALA A O 1
ATOM 1763 N N . ALA A 1 249 ? -44.613 -69.573 -18.081 1.00 32.67 226 ALA A N 1
ATOM 1764 C CA . ALA A 1 249 ? -43.734 -70.286 -17.143 1.00 35.08 226 ALA A CA 1
ATOM 1765 C C . ALA A 1 249 ? -44.434 -71.283 -16.210 1.00 36.90 226 ALA A C 1
ATOM 1766 O O . ALA A 1 249 ? -43.793 -72.150 -15.620 1.00 36.14 226 ALA A O 1
ATOM 1768 N N . GLN A 1 250 ? -45.741 -71.151 -16.061 1.00 36.61 227 GLN A N 1
ATOM 1769 C CA . GLN A 1 250 ? -46.488 -72.058 -15.201 1.00 40.98 227 GLN A CA 1
ATOM 1770 C C . GLN A 1 250 ? -46.129 -73.525 -15.477 1.00 39.66 227 GLN A C 1
ATOM 1771 O O . GLN A 1 250 ? -46.249 -73.985 -16.614 1.00 35.93 227 GLN A O 1
ATOM 1777 N N . ASP A 1 251 ? -45.693 -74.247 -14.441 1.00 35.48 228 ASP A N 1
ATOM 1778 C CA . ASP A 1 251 ? -45.432 -75.688 -14.551 1.00 40.10 228 ASP A CA 1
ATOM 1779 C C . ASP A 1 251 ? -44.238 -76.055 -15.457 1.00 36.74 228 ASP A C 1
ATOM 1780 O O . ASP A 1 251 ? -44.085 -77.227 -15.847 1.00 33.48 228 ASP A O 1
ATOM 1785 N N . ALA A 1 252 ? -43.414 -75.072 -15.812 1.00 31.11 229 ALA A N 1
ATOM 1786 C CA . ALA A 1 252 ? -42.282 -75.328 -16.711 1.00 33.13 229 ALA A CA 1
ATOM 1787 C C . ALA A 1 252 ? -41.120 -76.015 -16.008 1.00 32.86 229 ALA A C 1
ATOM 1788 O O . ALA A 1 252 ? -40.666 -75.566 -14.939 1.00 32.80 229 ALA A O 1
ATOM 1790 N N . ASP A 1 253 ? -40.639 -77.099 -16.611 1.00 29.18 230 ASP A N 1
ATOM 1791 C CA . ASP A 1 253 ? -39.440 -77.773 -16.128 1.00 29.27 230 ASP A CA 1
ATOM 1792 C C . ASP A 1 253 ? -38.166 -77.091 -16.668 1.00 30.39 230 ASP A C 1
ATOM 1793 O O . ASP A 1 253 ? -37.115 -77.084 -16.023 1.00 30.24 230 ASP A O 1
ATOM 1798 N N . VAL A 1 254 ? -38.289 -76.480 -17.841 1.00 28.47 231 VAL A N 1
ATOM 1799 C CA . VAL A 1 254 ? -37.158 -75.868 -18.518 1.00 29.62 231 VAL A CA 1
ATOM 1800 C C . VAL A 1 254 ? -37.532 -74.516 -19.110 1.00 32.11 231 VAL A C 1
ATOM 1801 O O . VAL A 1 254 ? -38.595 -74.375 -19.727 1.00 35.06 231 VAL A O 1
ATOM 1805 N N . ILE A 1 255 ? -36.656 -73.533 -18.916 1.00 29.48 232 ILE A N 1
ATOM 1806 C CA . ILE A 1 255 ? -36.748 -72.246 -19.592 1.00 29.18 232 ILE A CA 1
ATOM 1807 C C . ILE A 1 255 ? -35.453 -72.091 -20.380 1.00 32.31 232 ILE A C 1
ATOM 1808 O O . ILE A 1 255 ? -34.357 -72.267 -19.837 1.00 33.24 232 ILE A O 1
ATOM 1813 N N . TYR A 1 256 ? -35.589 -71.789 -21.664 1.00 30.66 233 TYR A N 1
ATOM 1814 C CA . TYR A 1 256 ? -34.479 -71.786 -22.614 1.00 28.41 233 TYR A CA 1
ATOM 1815 C C . TYR A 1 256 ? -34.616 -70.499 -23.422 1.00 32.63 233 TYR A C 1
ATOM 1816 O O . TYR A 1 256 ? -35.682 -70.227 -23.963 1.00 32.38 233 TYR A O 1
ATOM 1825 N N . THR A 1 257 ? -33.555 -69.705 -23.512 1.00 34.18 234 THR A N 1
ATOM 1826 C CA . THR A 1 257 ? -33.610 -68.463 -24.279 1.00 32.93 234 THR A CA 1
ATOM 1827 C C . THR A 1 257 ? -32.351 -68.295 -25.132 1.00 35.50 234 THR A C 1
ATOM 1828 O O . THR A 1 257 ? -31.441 -69.118 -25.071 1.00 38.71 234 THR A O 1
ATOM 1832 N N . ASP A 1 258 ? -32.308 -67.234 -25.934 1.00 35.10 235 ASP A N 1
ATOM 1833 C CA . ASP A 1 258 ? -31.165 -66.952 -26.798 1.00 37.18 235 ASP A CA 1
ATOM 1834 C C . ASP A 1 258 ? -30.968 -65.447 -26.925 1.00 38.57 235 ASP A C 1
ATOM 1835 O O . ASP A 1 258 ? -31.883 -64.688 -26.650 1.00 38.64 235 ASP A O 1
ATOM 1840 N N . VAL A 1 259 ? -29.770 -65.030 -27.338 1.00 40.80 236 VAL A N 1
ATOM 1841 C CA . VAL A 1 259 ? -29.448 -63.616 -27.560 1.00 44.65 236 VAL A CA 1
ATOM 1842 C C . VAL A 1 259 ? -30.495 -62.869 -28.404 1.00 48.51 236 VAL A C 1
ATOM 1843 O O . VAL A 1 259 ? -31.228 -63.480 -29.186 1.00 45.94 236 VAL A O 1
ATOM 1847 N N . TRP A 1 260 ? -30.565 -61.547 -28.235 1.00 51.21 237 TRP A N 1
ATOM 1848 C CA . TRP A 1 260 ? -31.529 -60.728 -28.977 1.00 51.83 237 TRP A CA 1
ATOM 1849 C C . TRP A 1 260 ? -30.924 -60.159 -30.252 1.00 56.97 237 TRP A C 1
ATOM 1850 O O . TRP A 1 260 ? -31.652 -59.789 -31.176 1.00 58.31 237 TRP A O 1
ATOM 1861 N N . VAL A 1 261 ? -29.593 -60.115 -30.295 1.00 55.69 238 VAL A N 1
ATOM 1862 C CA . VAL A 1 261 ? -28.846 -59.486 -31.383 1.00 62.10 238 VAL A CA 1
ATOM 1863 C C . VAL A 1 261 ? -28.178 -60.470 -32.360 1.00 66.19 238 VAL A C 1
ATOM 1864 O O . VAL A 1 261 ? -27.977 -61.644 -32.042 1.00 64.05 238 VAL A O 1
ATOM 1868 N N . SER A 1 262 ? -27.844 -59.974 -33.552 1.00 67.64 239 SER A N 1
ATOM 1869 C CA . SER A 1 262 ? -26.911 -60.650 -34.459 1.00 71.35 239 SER A CA 1
ATOM 1870 C C . SER A 1 262 ? -25.665 -59.787 -34.598 1.00 75.39 239 SER A C 1
ATOM 1871 O O . SER A 1 262 ? -25.763 -58.625 -34.992 1.00 77.29 239 SER A O 1
ATOM 1874 N N . LEU A 1 263 ? -24.496 -60.331 -34.270 1.00 75.13 240 LEU A N 1
ATOM 1875 C CA . LEU A 1 263 ? -23.261 -59.568 -34.440 1.00 77.28 240 LEU A CA 1
ATOM 1876 C C . LEU A 1 263 ? -23.005 -59.334 -35.929 1.00 72.86 240 LEU A C 1
ATOM 1877 O O . LEU A 1 263 ? -23.117 -60.261 -36.738 1.00 62.79 240 LEU A O 1
ATOM 1882 N N . GLY A 1 264 ? -22.675 -58.093 -36.281 1.00 74.50 241 GLY A N 1
ATOM 1883 C CA . GLY A 1 264 ? -22.490 -57.710 -37.671 1.00 74.28 241 GLY A CA 1
ATOM 1884 C C . GLY A 1 264 ? -23.693 -56.950 -38.197 1.00 76.50 241 GLY A C 1
ATOM 1885 O O . GLY A 1 264 ? -23.575 -56.054 -39.031 1.00 76.59 241 GLY A O 1
ATOM 1886 N N . GLU A 1 265 ? -24.861 -57.326 -37.695 1.00 78.07 242 GLU A N 1
ATOM 1887 C CA . GLU A 1 265 ? -26.120 -56.666 -38.007 1.00 77.64 242 GLU A CA 1
ATOM 1888 C C . GLU A 1 265 ? -26.026 -55.182 -37.650 1.00 81.26 242 GLU A C 1
ATOM 1889 O O . GLU A 1 265 ? -25.339 -54.813 -36.689 1.00 80.64 242 GLU A O 1
ATOM 1895 N N . PRO A 1 266 ? -26.708 -54.326 -38.431 1.00 80.59 243 PRO A N 1
ATOM 1896 C CA . PRO A 1 266 ? -26.687 -52.868 -38.251 1.00 77.60 243 PRO A CA 1
ATOM 1897 C C . PRO A 1 266 ? -27.631 -52.347 -37.168 1.00 81.22 243 PRO A C 1
ATOM 1898 O O . PRO A 1 266 ? -28.636 -52.977 -36.836 1.00 81.90 243 PRO A O 1
ATOM 1902 N N . PHE A 1 267 ? -27.290 -51.174 -36.647 1.00 80.29 244 PHE A N 1
ATOM 1903 C CA . PHE A 1 267 ? -28.008 -50.507 -35.565 1.00 81.26 244 PHE A CA 1
ATOM 1904 C C . PHE A 1 267 ? -29.538 -50.536 -35.662 1.00 81.49 244 PHE A C 1
ATOM 1905 O O . PHE A 1 267 ? -30.209 -50.957 -34.727 1.00 80.43 244 PHE A O 1
ATOM 1913 N N . GLU A 1 268 ? -30.094 -50.070 -36.776 1.00 84.37 245 GLU A N 1
ATOM 1914 C CA . GLU A 1 268 ? -31.548 -50.047 -36.932 1.00 85.65 245 GLU A CA 1
ATOM 1915 C C . GLU A 1 268 ? -32.185 -51.378 -36.523 1.00 82.34 245 GLU A C 1
ATOM 1916 O O . GLU A 1 268 ? -33.009 -51.415 -35.604 1.00 77.59 245 GLU A O 1
ATOM 1922 N N . LEU A 1 269 ? -31.802 -52.462 -37.198 1.00 78.68 246 LEU A N 1
ATOM 1923 C CA . LEU A 1 269 ? -32.349 -53.788 -36.904 1.00 77.69 246 LEU A CA 1
ATOM 1924 C C . LEU A 1 269 ? -32.134 -54.159 -35.438 1.00 75.06 246 LEU A C 1
ATOM 1925 O O . LEU A 1 269 ? -33.049 -54.616 -34.746 1.00 66.07 246 LEU A O 1
ATOM 1930 N N . PHE A 1 270 ? -30.900 -53.961 -34.988 1.00 74.06 247 PHE A N 1
ATOM 1931 C CA . PHE A 1 270 ? -30.522 -54.098 -33.593 1.00 71.15 247 PHE A CA 1
ATOM 1932 C C . PHE A 1 270 ? -31.578 -53.469 -32.686 1.00 70.35 247 PHE A C 1
ATOM 1933 O O . PHE A 1 270 ? -32.236 -54.161 -31.909 1.00 66.91 247 PHE A O 1
ATOM 1941 N N . ASP A 1 271 ? -31.734 -52.151 -32.802 1.00 74.92 248 ASP A N 1
ATOM 1942 C CA . ASP A 1 271 ? -32.702 -51.379 -32.016 1.00 67.15 248 ASP A CA 1
ATOM 1943 C C . ASP A 1 271 ? -34.147 -51.867 -32.157 1.00 61.47 248 ASP A C 1
ATOM 1944 O O . ASP A 1 271 ? -34.905 -51.887 -31.193 1.00 59.90 248 ASP A O 1
ATOM 1949 N N . LYS A 1 272 ? -34.523 -52.245 -33.371 1.00 63.60 249 LYS A N 1
ATOM 1950 C CA . LYS A 1 272 ? -35.848 -52.779 -33.629 1.00 62.37 249 LYS A CA 1
ATOM 1951 C C . LYS A 1 272 ? -36.129 -54.048 -32.817 1.00 65.64 249 LYS A C 1
ATOM 1952 O O . LYS A 1 272 ? -37.197 -54.178 -32.220 1.00 61.58 249 LYS A O 1
ATOM 1958 N N . ARG A 1 273 ? -35.170 -54.975 -32.790 1.00 66.49 250 ARG A N 1
ATOM 1959 C CA . ARG A 1 273 ? -35.339 -56.241 -32.068 1.00 61.88 250 ARG A CA 1
ATOM 1960 C C . ARG A 1 273 ? -35.541 -56.043 -30.578 1.00 58.54 250 ARG A C 1
ATOM 1961 O O . ARG A 1 273 ? -36.428 -56.654 -29.968 1.00 56.13 250 ARG A O 1
ATOM 1969 N N . ILE A 1 274 ? -34.699 -55.224 -29.966 1.00 54.69 251 ILE A N 1
ATOM 1970 C CA . ILE A 1 274 ? -34.795 -55.109 -28.523 1.00 54.86 251 ILE A CA 1
ATOM 1971 C C . ILE A 1 274 ? -36.063 -54.376 -28.102 1.00 56.64 251 ILE A C 1
ATOM 1972 O O . ILE A 1 274 ? -36.594 -54.611 -27.017 1.00 57.63 251 ILE A O 1
ATOM 1977 N N . GLY A 1 275 ? -36.573 -53.523 -28.986 1.00 59.77 252 GLY A N 1
ATOM 1978 C CA . GLY A 1 275 ? -37.882 -52.929 -28.787 1.00 53.36 252 GLY A CA 1
ATOM 1979 C C . GLY A 1 275 ? -38.954 -54.003 -28.742 1.00 53.51 252 GLY A C 1
ATOM 1980 O O . GLY A 1 275 ? -39.806 -54.004 -27.844 1.00 51.26 252 GLY A O 1
ATOM 1981 N N . GLU A 1 276 ? -38.900 -54.920 -29.710 1.00 50.28 253 GLU A N 1
ATOM 1982 C CA . GLU A 1 276 ? -39.826 -56.059 -29.787 1.00 51.31 253 GLU A CA 1
ATOM 1983 C C . GLU A 1 276 ? -39.673 -57.092 -28.645 1.00 55.76 253 GLU A C 1
ATOM 1984 O O . GLU A 1 276 ? -40.653 -57.727 -28.242 1.00 51.15 253 GLU A O 1
ATOM 1990 N N . LEU A 1 277 ? -38.454 -57.255 -28.126 1.00 54.78 254 LEU A N 1
ATOM 1991 C CA . LEU A 1 277 ? -38.162 -58.326 -27.168 1.00 48.03 254 LEU A CA 1
ATOM 1992 C C . LEU A 1 277 ? -38.095 -57.866 -25.716 1.00 45.73 254 LEU A C 1
ATOM 1993 O O . LEU A 1 277 ? -38.007 -58.692 -24.809 1.00 46.85 254 LEU A O 1
ATOM 1998 N N . LYS A 1 278 ? -38.145 -56.555 -25.499 1.00 48.05 255 LYS A N 1
ATOM 1999 C CA . LYS A 1 278 ? -37.877 -55.974 -24.180 1.00 47.05 255 LYS A CA 1
ATOM 2000 C C . LYS A 1 278 ? -38.713 -56.548 -23.028 1.00 48.27 255 LYS A C 1
ATOM 2001 O O . LYS A 1 278 ? -38.292 -56.532 -21.871 1.00 46.94 255 LYS A O 1
ATOM 2007 N N . ASN A 1 279 ? -39.892 -57.064 -23.343 1.00 45.90 256 ASN A N 1
ATOM 2008 C CA . ASN A 1 279 ? -40.728 -57.675 -22.324 1.00 48.79 256 ASN A CA 1
ATOM 2009 C C . ASN A 1 279 ? -40.508 -59.177 -22.127 1.00 50.31 256 ASN A C 1
ATOM 2010 O O . ASN A 1 279 ? -41.249 -59.827 -21.387 1.00 50.97 256 ASN A O 1
ATOM 2015 N N . PHE A 1 280 ? -39.488 -59.727 -22.777 1.00 47.67 257 PHE A N 1
ATOM 2016 C CA . PHE A 1 280 ? -39.283 -61.170 -22.743 1.00 48.57 257 PHE A CA 1
ATOM 2017 C C . PHE A 1 280 ? -37.942 -61.638 -22.147 1.00 48.25 257 PHE A C 1
ATOM 2018 O O . PHE A 1 280 ? -37.463 -62.735 -22.453 1.00 43.79 257 PHE A O 1
ATOM 2026 N N . GLN A 1 281 ? -37.368 -60.807 -21.278 1.00 45.77 258 GLN A N 1
ATOM 2027 C CA . GLN A 1 281 ? -36.125 -61.125 -20.599 1.00 40.23 258 GLN A CA 1
ATOM 2028 C C . GLN A 1 281 ? -36.370 -62.078 -19.440 1.00 41.79 258 GLN A C 1
ATOM 2029 O O . GLN A 1 281 ? -37.268 -61.871 -18.636 1.00 43.71 258 GLN A O 1
ATOM 2035 N N . VAL A 1 282 ? -35.558 -63.126 -19.361 1.00 42.50 259 VAL A N 1
ATOM 2036 C CA . VAL A 1 282 ? -35.675 -64.105 -18.293 1.00 37.90 259 VAL A CA 1
ATOM 2037 C C . VAL A 1 282 ? -35.087 -63.545 -16.994 1.00 39.72 259 VAL A C 1
ATOM 2038 O O . VAL A 1 282 ? -33.889 -63.247 -16.919 1.00 38.78 259 VAL A O 1
ATOM 2042 N N . ASP A 1 283 ? -35.940 -63.388 -15.981 1.00 39.12 260 ASP A N 1
ATOM 2043 C CA . ASP A 1 283 ? -35.537 -62.832 -14.686 1.00 33.42 260 ASP A CA 1
ATOM 2044 C C . ASP A 1 283 ? -36.055 -63.718 -13.581 1.00 36.51 260 ASP A C 1
ATOM 2045 O O . ASP A 1 283 ? -36.818 -64.652 -13.841 1.00 37.50 260 ASP A O 1
ATOM 2050 N N . MET A 1 284 ? -35.661 -63.443 -12.344 1.00 35.53 261 MET A N 1
ATOM 2051 C CA . MET A 1 284 ? -36.048 -64.341 -11.256 1.00 39.12 261 MET A CA 1
ATOM 2052 C C . MET A 1 284 ? -37.567 -64.469 -11.090 1.00 41.08 261 MET A C 1
ATOM 2053 O O . MET A 1 284 ? -38.067 -65.520 -10.674 1.00 40.10 261 MET A O 1
ATOM 2058 N N . ASN A 1 285 ? -38.297 -63.407 -11.413 1.00 37.87 262 ASN A N 1
ATOM 2059 C CA . ASN A 1 285 ? -39.744 -63.481 -11.402 1.00 37.81 262 ASN A CA 1
ATOM 2060 C C . ASN A 1 285 ? -40.201 -64.640 -12.264 1.00 41.78 262 ASN A C 1
ATOM 2061 O O . ASN A 1 285 ? -40.942 -65.518 -11.800 1.00 42.38 262 ASN A O 1
ATOM 2066 N N . MET A 1 286 ? -39.744 -64.668 -13.513 1.00 35.41 263 MET A N 1
ATOM 2067 C CA . MET A 1 286 ? -40.071 -65.802 -14.361 1.00 36.26 263 MET A CA 1
ATOM 2068 C C . MET A 1 286 ? -39.595 -67.125 -13.759 1.00 37.94 263 MET A C 1
ATOM 2069 O O . MET A 1 286 ? -40.372 -68.076 -13.664 1.00 38.17 263 MET A O 1
ATOM 2074 N N . ILE A 1 287 ? -38.328 -67.201 -13.352 1.00 37.74 264 ILE A N 1
ATOM 2075 C CA . ILE A 1 287 ? -37.826 -68.458 -12.798 1.00 39.25 264 ILE A CA 1
ATOM 2076 C C . ILE A 1 287 ? -38.772 -68.973 -11.713 1.00 35.67 264 ILE A C 1
ATOM 2077 O O . ILE A 1 287 ? -39.129 -70.149 -11.708 1.00 36.90 264 ILE A O 1
ATOM 2082 N N . LYS A 1 288 ? -39.206 -68.081 -10.825 1.00 37.01 265 LYS A N 1
ATOM 2083 C CA . LYS A 1 288 ? -40.083 -68.461 -9.706 1.00 40.31 265 LYS A CA 1
ATOM 2084 C C . LYS A 1 288 ? -41.532 -68.839 -10.076 1.00 40.90 265 LYS A C 1
ATOM 2085 O O . LYS A 1 288 ? -42.172 -69.625 -9.376 1.00 42.13 265 LYS A O 1
ATOM 2091 N N . ALA A 1 289 ? -42.035 -68.299 -11.181 1.00 33.46 266 ALA A N 1
ATOM 2092 C CA . ALA A 1 289 ? -43.340 -68.697 -11.702 1.00 31.38 266 ALA A CA 1
ATOM 2093 C C . ALA A 1 289 ? -43.337 -70.153 -12.146 1.00 36.56 266 ALA A C 1
ATOM 2094 O O . ALA A 1 289 ? -44.387 -70.815 -12.166 1.00 34.98 266 ALA A O 1
ATOM 2096 N N . ALA A 1 290 ? -42.159 -70.642 -12.529 1.00 35.66 267 ALA A N 1
ATOM 2097 C CA . ALA A 1 290 ? -42.031 -72.007 -13.028 1.00 36.22 267 ALA A CA 1
ATOM 2098 C C . ALA A 1 290 ? -41.967 -72.950 -11.845 1.00 33.44 267 ALA A C 1
ATOM 2099 O O . ALA A 1 290 ? -42.259 -72.541 -10.722 1.00 35.46 267 ALA A O 1
ATOM 2101 N N . LYS A 1 291 ? -41.592 -74.205 -12.091 1.00 37.07 268 LYS A N 1
ATOM 2102 C CA . LYS A 1 291 ? -41.440 -75.184 -11.010 1.00 38.43 268 LYS A CA 1
ATOM 2103 C C . LYS A 1 291 ? -40.225 -74.874 -10.142 1.00 38.79 268 LYS A C 1
ATOM 2104 O O . LYS A 1 291 ? -39.378 -74.067 -10.520 1.00 38.55 268 LYS A O 1
ATOM 2110 N N . ASN A 1 292 ? -40.148 -75.500 -8.970 1.00 44.37 269 ASN A N 1
ATOM 2111 C CA . ASN A 1 292 ? -39.006 -75.299 -8.081 1.00 45.08 269 ASN A CA 1
ATOM 2112 C C . ASN A 1 292 ? -37.739 -75.864 -8.690 1.00 46.91 269 ASN A C 1
ATOM 2113 O O . ASN A 1 292 ? -36.663 -75.302 -8.531 1.00 44.78 269 ASN A O 1
ATOM 2118 N N . ASP A 1 293 ? -37.888 -76.972 -9.408 1.00 48.49 270 ASP A N 1
ATOM 2119 C CA . ASP A 1 293 ? -36.769 -77.617 -10.081 1.00 47.43 270 ASP A CA 1
ATOM 2120 C C . ASP A 1 293 ? -36.526 -77.139 -11.511 1.00 44.77 270 ASP A C 1
ATOM 2121 O O . ASP A 1 293 ? -35.863 -77.831 -12.289 1.00 40.00 270 ASP A O 1
ATOM 2126 N N . VAL A 1 294 ? -37.060 -75.974 -11.864 1.00 38.35 271 VAL A N 1
ATOM 2127 C CA . VAL A 1 294 ? -36.894 -75.484 -13.216 1.00 37.09 271 VAL A CA 1
ATOM 2128 C C . VAL A 1 294 ? -35.398 -75.351 -13.499 1.00 34.50 271 VAL A C 1
ATOM 2129 O O . VAL A 1 294 ? -34.635 -74.942 -12.631 1.00 37.44 271 VAL A O 1
ATOM 2133 N N . ILE A 1 295 ? -34.967 -75.722 -14.697 1.00 31.52 272 ILE A N 1
ATOM 2134 C CA . ILE A 1 295 ? -33.603 -75.391 -15.100 1.00 35.83 272 ILE A CA 1
ATOM 2135 C C . ILE A 1 295 ? -33.618 -74.377 -16.233 1.00 32.76 272 ILE A C 1
ATOM 2136 O O . ILE A 1 295 ? -34.553 -74.339 -17.041 1.00 36.51 272 ILE A O 1
ATOM 2141 N N . PHE A 1 296 ? -32.583 -73.553 -16.274 1.00 24.99 273 PHE A N 1
ATOM 2142 C CA . PHE A 1 296 ? -32.414 -72.555 -17.316 1.00 28.14 273 PHE A CA 1
ATOM 2143 C C . PHE A 1 296 ? -31.329 -73.012 -18.298 1.00 32.80 273 PHE A C 1
ATOM 2144 O O . PHE A 1 296 ? -30.257 -73.467 -17.877 1.00 30.27 273 PHE A O 1
ATOM 2152 N N . LEU A 1 297 ? -31.615 -72.892 -19.598 1.00 32.91 274 LEU A N 1
ATOM 2153 C CA . LEU A 1 297 ? -30.681 -73.256 -20.669 1.00 24.68 274 LEU A CA 1
ATOM 2154 C C . LEU A 1 297 ? -30.411 -72.083 -21.599 1.00 28.54 274 LEU A C 1
ATOM 2155 O O . LEU A 1 297 ? -31.234 -71.187 -21.724 1.00 33.05 274 LEU A O 1
ATOM 2160 N N . HIS A 1 298 ? -29.258 -72.104 -22.262 1.00 29.52 275 HIS A N 1
ATOM 2161 C CA . HIS A 1 298 ? -28.833 -71.045 -23.177 1.00 28.72 275 HIS A CA 1
ATOM 2162 C C . HIS A 1 298 ? -27.618 -71.576 -23.942 1.00 32.18 275 HIS A C 1
ATOM 2163 O O . HIS A 1 298 ? -26.605 -71.940 -23.330 1.00 33.93 275 HIS A O 1
ATOM 2170 N N . CYS A 1 299 ? -27.703 -71.647 -25.265 1.00 27.78 276 CYS A N 1
ATOM 2171 C CA . CYS A 1 299 ? -26.623 -72.289 -26.021 1.00 31.93 276 CYS A CA 1
ATOM 2172 C C . CYS A 1 299 ? -25.323 -71.493 -25.967 1.00 33.16 276 CYS A C 1
ATOM 2173 O O . CYS A 1 299 ? -24.266 -72.037 -26.251 1.00 33.59 276 CYS A O 1
ATOM 2176 N N . LEU A 1 300 ? -25.406 -70.213 -25.595 1.00 35.32 277 LEU A N 1
ATOM 2177 C CA . LEU A 1 300 ? -24.217 -69.403 -25.287 1.00 30.48 277 LEU A CA 1
ATOM 2178 C C . LEU A 1 300 ? -23.489 -68.954 -26.565 1.00 33.63 277 LEU A C 1
ATOM 2179 O O . LEU A 1 300 ? -23.612 -69.605 -27.599 1.00 34.71 277 LEU A O 1
ATOM 2184 N N . PRO A 1 301 ? -22.757 -67.819 -26.514 1.00 33.60 278 PRO A N 1
ATOM 2185 C CA . PRO A 1 301 ? -22.590 -66.904 -25.375 1.00 30.24 278 PRO A CA 1
ATOM 2186 C C . PRO A 1 301 ? -23.874 -66.152 -25.040 1.00 30.99 278 PRO A C 1
ATOM 2187 O O . PRO A 1 301 ? -24.762 -66.007 -25.881 1.00 31.64 278 PRO A O 1
ATOM 2191 N N . ALA A 1 302 ? -23.968 -65.695 -23.799 1.00 30.93 279 ALA A N 1
ATOM 2192 C CA . ALA A 1 302 ? -25.120 -64.948 -23.335 1.00 33.44 279 ALA A CA 1
ATOM 2193 C C . ALA A 1 302 ? -24.651 -63.606 -22.797 1.00 35.17 279 ALA A C 1
ATOM 2194 O O . ALA A 1 302 ? -23.549 -63.506 -22.242 1.00 33.32 279 ALA A O 1
ATOM 2196 N N . PHE A 1 303 ? -25.475 -62.576 -22.972 1.00 30.95 280 PHE A N 1
ATOM 2197 C CA . PHE A 1 303 ? -25.188 -61.277 -22.366 1.00 34.31 280 PHE A CA 1
ATOM 2198 C C . PHE A 1 303 ? -26.054 -61.089 -21.129 1.00 35.95 280 PHE A C 1
ATOM 2199 O O . PHE A 1 303 ? -27.235 -60.767 -21.223 1.00 36.37 280 PHE A O 1
ATOM 2207 N N . HIS A 1 304 ? -25.449 -61.318 -19.967 1.00 34.20 281 HIS A N 1
ATOM 2208 C CA . HIS A 1 304 ? -26.160 -61.347 -18.704 1.00 32.27 281 HIS A CA 1
ATOM 2209 C C . HIS A 1 304 ? -25.515 -60.408 -17.685 1.00 36.94 281 HIS A C 1
ATOM 2210 O O . HIS A 1 304 ? -25.812 -60.472 -16.488 1.00 38.66 281 HIS A O 1
ATOM 2217 N N . ASP A 1 305 ? -24.619 -59.550 -18.157 1.00 33.38 282 ASP A N 1
ATOM 2218 C CA . ASP A 1 305 ? -23.979 -58.549 -17.307 1.00 37.14 282 ASP A CA 1
ATOM 2219 C C . ASP A 1 305 ? -23.168 -57.607 -18.188 1.00 41.16 282 ASP A C 1
ATOM 2220 O O . ASP A 1 305 ? -23.309 -57.630 -19.409 1.00 42.71 282 ASP A O 1
ATOM 2225 N N . ASP A 1 306 ? -22.337 -56.767 -17.588 1.00 42.80 283 ASP A N 1
ATOM 2226 C CA . ASP A 1 306 ? -21.576 -55.809 -18.383 1.00 47.13 283 ASP A CA 1
ATOM 2227 C C . ASP A 1 306 ? -20.089 -56.177 -18.449 1.00 47.41 283 ASP A C 1
ATOM 2228 O O . ASP A 1 306 ? -19.224 -55.300 -18.477 1.00 43.90 283 ASP A O 1
ATOM 2233 N N . HIS A 1 307 ? -19.808 -57.483 -18.476 1.00 46.76 284 HIS A N 1
ATOM 2234 C CA . HIS A 1 307 ? -18.435 -57.991 -18.540 1.00 41.67 284 HIS A CA 1
ATOM 2235 C C . HIS A 1 307 ? -17.931 -58.225 -19.954 1.00 43.62 284 HIS A C 1
ATOM 2236 O O . HIS A 1 307 ? -16.831 -58.730 -20.145 1.00 50.72 284 HIS A O 1
ATOM 2243 N N . THR A 1 308 ? -18.739 -57.876 -20.944 1.00 45.27 285 THR A N 1
ATOM 2244 C CA . THR A 1 308 ? -18.300 -57.931 -22.325 1.00 43.54 285 THR A CA 1
ATOM 2245 C C . THR A 1 308 ? -18.308 -56.511 -22.869 1.00 47.72 285 THR A C 1
ATOM 2246 O O . THR A 1 308 ? -19.169 -55.708 -22.514 1.00 50.67 285 THR A O 1
ATOM 2250 N N . SER A 1 309 ? -17.342 -56.198 -23.721 1.00 49.61 286 SER A N 1
ATOM 2251 C CA . SER A 1 309 ? -17.214 -54.851 -24.250 1.00 52.49 286 SER A CA 1
ATOM 2252 C C . SER A 1 309 ? -18.443 -54.496 -25.078 1.00 53.51 286 SER A C 1
ATOM 2253 O O . SER A 1 309 ? -18.798 -53.328 -25.215 1.00 57.50 286 SER A O 1
ATOM 2256 N N . PHE A 1 310 ? -19.094 -55.519 -25.615 1.00 49.55 287 PHE A N 1
ATOM 2257 C CA . PHE A 1 310 ? -20.293 -55.337 -26.422 1.00 52.75 287 PHE A CA 1
ATOM 2258 C C . PHE A 1 310 ? -21.542 -54.997 -25.589 1.00 54.87 287 PHE A C 1
ATOM 2259 O O . PHE A 1 310 ? -22.381 -54.217 -26.029 1.00 56.69 287 PHE A O 1
ATOM 2267 N N . SER A 1 311 ? -21.661 -55.580 -24.396 1.00 53.13 288 SER A N 1
ATOM 2268 C CA . SER A 1 311 ? -22.721 -55.219 -23.452 1.00 52.61 288 SER A CA 1
ATOM 2269 C C . SER A 1 311 ? -22.637 -53.751 -23.058 1.00 56.17 288 SER A C 1
ATOM 2270 O O . SER A 1 311 ? -23.650 -53.056 -22.980 1.00 56.28 288 SER A O 1
ATOM 2273 N N . LYS A 1 312 ? -21.420 -53.305 -22.767 1.00 55.38 289 LYS A N 1
ATOM 2274 C CA . LYS A 1 312 ? -21.170 -51.929 -22.365 1.00 56.25 289 LYS A CA 1
ATOM 2275 C C . LYS A 1 312 ? -21.560 -50.973 -23.488 1.00 61.36 289 LYS A C 1
ATOM 2276 O O . LYS A 1 312 ? -22.196 -49.946 -23.246 1.00 62.50 289 LYS A O 1
ATOM 2282 N N . GLU A 1 313 ? -21.171 -51.319 -24.713 1.00 52.95 290 GLU A N 1
ATOM 2283 C CA . GLU A 1 313 ? -21.533 -50.529 -25.878 1.00 58.33 290 GLU A CA 1
ATOM 2284 C C . GLU A 1 313 ? -23.047 -50.469 -26.044 1.00 62.03 290 GLU A C 1
ATOM 2285 O O . GLU A 1 313 ? -23.563 -49.615 -26.759 1.00 65.09 290 GLU A O 1
ATOM 2291 N N . VAL A 1 314 ? -23.762 -51.385 -25.404 1.00 56.19 291 VAL A N 1
ATOM 2292 C CA . VAL A 1 314 ? -25.202 -51.449 -25.591 1.00 56.54 291 VAL A CA 1
ATOM 2293 C C . VAL A 1 314 ? -25.906 -50.718 -24.470 1.00 57.91 291 VAL A C 1
ATOM 2294 O O . VAL A 1 314 ? -26.853 -49.983 -24.710 1.00 60.59 291 VAL A O 1
ATOM 2298 N N . ALA A 1 315 ? -25.440 -50.918 -23.244 1.00 58.20 292 ALA A N 1
ATOM 2299 C CA . ALA A 1 315 ? -26.005 -50.218 -22.100 1.00 57.86 292 ALA A CA 1
ATOM 2300 C C . ALA A 1 315 ? -25.748 -48.719 -22.219 1.00 62.04 292 ALA A C 1
ATOM 2301 O O . ALA A 1 315 ? -26.295 -47.924 -21.463 1.00 63.66 292 ALA A O 1
ATOM 2303 N N . THR A 1 316 ? -24.913 -48.343 -23.181 1.00 64.16 293 THR A N 1
ATOM 2304 C CA . THR A 1 316 ? -24.594 -46.944 -23.404 1.00 62.98 293 THR A CA 1
ATOM 2305 C C . THR A 1 316 ? -25.376 -46.355 -24.574 1.00 63.41 293 THR A C 1
ATOM 2306 O O . THR A 1 316 ? -26.128 -45.401 -24.393 1.00 66.96 293 THR A O 1
ATOM 2310 N N . THR A 1 317 ? -25.217 -46.923 -25.765 1.00 60.20 294 THR A N 1
ATOM 2311 C CA . THR A 1 317 ? -25.938 -46.412 -26.931 1.00 62.69 294 THR A CA 1
ATOM 2312 C C . THR A 1 317 ? -27.452 -46.645 -26.864 1.00 64.26 294 THR A C 1
ATOM 2313 O O . THR A 1 317 ? -28.217 -45.985 -27.563 1.00 70.90 294 THR A O 1
ATOM 2317 N N . LEU A 1 318 ? -27.880 -47.592 -26.039 1.00 58.38 295 LEU A N 1
ATOM 2318 C CA . LEU A 1 318 ? -29.298 -47.782 -25.751 1.00 55.05 295 LEU A CA 1
ATOM 2319 C C . LEU A 1 318 ? -29.375 -47.889 -24.235 1.00 58.35 295 LEU A C 1
ATOM 2320 O O . LEU A 1 318 ? -28.372 -47.682 -23.551 1.00 62.18 295 LEU A O 1
ATOM 2325 N N . GLY A 1 319 ? -30.534 -48.199 -23.679 1.00 57.67 296 GLY A N 1
ATOM 2326 C CA . GLY A 1 319 ? -30.585 -48.349 -22.234 1.00 61.39 296 GLY A CA 1
ATOM 2327 C C . GLY A 1 319 ? -31.107 -47.124 -21.510 1.00 63.94 296 GLY A C 1
ATOM 2328 O O . GLY A 1 319 ? -31.604 -47.219 -20.384 1.00 62.86 296 GLY A O 1
ATOM 2329 N N . ALA A 1 320 ? -30.963 -45.964 -22.143 1.00 65.69 297 ALA A N 1
ATOM 2330 C CA . ALA A 1 320 ? -31.765 -44.807 -21.780 1.00 63.33 297 ALA A CA 1
ATOM 2331 C C . ALA A 1 320 ? -33.134 -45.089 -22.388 1.00 64.11 297 ALA A C 1
ATOM 2332 O O . ALA A 1 320 ? -34.159 -45.068 -21.701 1.00 60.52 297 ALA A O 1
ATOM 2334 N N . LYS A 1 321 ? -33.119 -45.387 -23.686 1.00 57.05 298 LYS A N 1
ATOM 2335 C CA . LYS A 1 321 ? -34.308 -45.779 -24.428 1.00 54.37 298 LYS A CA 1
ATOM 2336 C C . LYS A 1 321 ? -34.870 -47.122 -23.938 1.00 66.28 298 LYS A C 1
ATOM 2337 O O . LYS A 1 321 ? -36.069 -47.394 -24.067 1.00 61.81 298 LYS A O 1
ATOM 2343 N N . TYR A 1 322 ? -33.998 -47.956 -23.374 1.00 69.52 299 TYR A N 1
ATOM 2344 C CA . TYR A 1 322 ? -34.374 -49.297 -22.939 1.00 62.93 299 TYR A CA 1
ATOM 2345 C C . TYR A 1 322 ? -33.641 -49.664 -21.663 1.00 62.90 299 TYR A C 1
ATOM 2346 O O . TYR A 1 322 ? -32.583 -50.282 -21.718 1.00 66.16 299 TYR A O 1
ATOM 2355 N N . PRO A 1 323 ? -34.200 -49.296 -20.509 1.00 61.45 300 PRO A N 1
ATOM 2356 C CA . PRO A 1 323 ? -33.547 -49.528 -19.210 1.00 60.22 300 PRO A CA 1
ATOM 2357 C C . PRO A 1 323 ? -33.275 -51.005 -18.823 1.00 63.85 300 PRO A C 1
ATOM 2358 O O . PRO A 1 323 ? -32.508 -51.224 -17.876 1.00 61.17 300 PRO A O 1
ATOM 2362 N N . ILE A 1 324 ? -33.874 -51.988 -19.501 1.00 60.27 301 ILE A N 1
ATOM 2363 C CA . ILE A 1 324 ? -33.493 -53.386 -19.242 1.00 60.31 301 ILE A CA 1
ATOM 2364 C C . ILE A 1 324 ? -32.033 -53.634 -19.614 1.00 57.13 301 ILE A C 1
ATOM 2365 O O . ILE A 1 324 ? -31.258 -54.186 -18.816 1.00 55.80 301 ILE A O 1
ATOM 2370 N N . VAL A 1 325 ? -31.663 -53.227 -20.828 1.00 48.67 302 VAL A N 1
ATOM 2371 C CA . VAL A 1 325 ? -30.300 -53.434 -21.300 1.00 54.36 302 VAL A CA 1
ATOM 2372 C C . VAL A 1 325 ? -29.311 -52.422 -20.714 1.00 57.67 302 VAL A C 1
ATOM 2373 O O . VAL A 1 325 ? -28.234 -52.210 -21.265 1.00 54.70 302 VAL A O 1
ATOM 2377 N N . ALA A 1 326 ? -29.661 -51.809 -19.588 1.00 57.02 303 ALA A N 1
ATOM 2378 C CA . ALA A 1 326 ? -28.850 -50.703 -19.084 1.00 63.10 303 ALA A CA 1
ATOM 2379 C C . ALA A 1 326 ? -27.702 -51.176 -18.203 1.00 63.28 303 ALA A C 1
ATOM 2380 O O . ALA A 1 326 ? -26.734 -50.450 -17.979 1.00 62.03 303 ALA A O 1
ATOM 2382 N N . LYS A 1 327 ? -27.815 -52.396 -17.701 1.00 63.55 304 LYS A N 1
ATOM 2383 C CA . LYS A 1 327 ? -26.740 -52.980 -16.925 1.00 57.56 304 LYS A CA 1
ATOM 2384 C C . LYS A 1 327 ? -25.936 -53.954 -17.796 1.00 52.73 304 LYS A C 1
ATOM 2385 O O . LYS A 1 327 ? -25.046 -54.648 -17.304 1.00 52.32 304 LYS A O 1
ATOM 2391 N N . GLY A 1 328 ? -26.252 -53.996 -19.089 1.00 45.74 305 GLY A N 1
ATOM 2392 C CA . GLY A 1 328 ? -25.623 -54.932 -20.002 1.00 44.29 305 GLY A CA 1
ATOM 2393 C C . GLY A 1 328 ? -26.442 -56.204 -20.192 1.00 45.23 305 GLY A C 1
ATOM 2394 O O . GLY A 1 328 ? -26.336 -56.876 -21.219 1.00 40.90 305 GLY A O 1
ATOM 2395 N N . GLU A 1 329 ? -27.267 -56.537 -19.202 1.00 45.91 306 GLU A N 1
ATOM 2396 C CA . GLU A 1 329 ? -28.117 -57.723 -19.283 1.00 37.52 306 GLU A CA 1
ATOM 2397 C C . GLU A 1 329 ? -29.142 -57.558 -20.373 1.00 44.45 306 GLU A C 1
ATOM 2398 O O . GLU A 1 329 ? -29.761 -56.505 -20.485 1.00 50.79 306 GLU A O 1
ATOM 2404 N N . MET A 1 330 ? -29.330 -58.599 -21.174 1.00 40.01 307 MET A N 1
ATOM 2405 C CA . MET A 1 330 ? -30.342 -58.570 -22.217 1.00 38.92 307 MET A CA 1
ATOM 2406 C C . MET A 1 330 ? -31.338 -59.720 -22.086 1.00 41.65 307 MET A C 1
ATOM 2407 O O . MET A 1 330 ? -32.334 -59.598 -21.365 1.00 40.26 307 MET A O 1
ATOM 2412 N N . GLU A 1 331 ? -31.073 -60.836 -22.765 1.00 40.84 308 GLU A N 1
ATOM 2413 C CA . GLU A 1 331 ? -31.981 -61.990 -22.708 1.00 38.21 308 GLU A CA 1
ATOM 2414 C C . GLU A 1 331 ? -32.157 -62.609 -21.302 1.00 36.11 308 GLU A C 1
ATOM 2415 O O . GLU A 1 331 ? -33.179 -63.248 -21.029 1.00 34.52 308 GLU A O 1
ATOM 2421 N N . VAL A 1 332 ? -31.186 -62.403 -20.411 1.00 31.27 309 VAL A N 1
ATOM 2422 C CA . VAL A 1 332 ? -31.248 -62.977 -19.064 1.00 31.90 309 VAL A CA 1
ATOM 2423 C C . VAL A 1 332 ? -30.492 -62.078 -18.090 1.00 36.69 309 VAL A C 1
ATOM 2424 O O . VAL A 1 332 ? -29.601 -61.339 -18.501 1.00 40.26 309 VAL A O 1
ATOM 2428 N N . THR A 1 333 ? -30.860 -62.115 -16.813 1.00 33.63 310 THR A N 1
ATOM 2429 C CA . THR A 1 333 ? -30.225 -61.258 -15.816 1.00 36.43 310 THR A CA 1
ATOM 2430 C C . THR A 1 333 ? -29.115 -62.040 -15.136 1.00 38.74 310 THR A C 1
ATOM 2431 O O . THR A 1 333 ? -29.151 -63.270 -15.099 1.00 39.80 310 THR A O 1
ATOM 2435 N N . ASP A 1 334 ? -28.140 -61.337 -14.577 1.00 38.06 311 ASP A N 1
ATOM 2436 C CA . ASP A 1 334 ? -27.063 -62.004 -13.872 1.00 32.83 311 ASP A CA 1
ATOM 2437 C C . ASP A 1 334 ? -27.607 -62.771 -12.685 1.00 36.76 311 ASP A C 1
ATOM 2438 O O . ASP A 1 334 ? -27.023 -63.775 -12.264 1.00 37.27 311 ASP A O 1
ATOM 2443 N N . GLU A 1 335 ? -28.729 -62.309 -12.144 1.00 40.17 312 GLU A N 1
ATOM 2444 C CA . GLU A 1 335 ? -29.292 -62.957 -10.972 1.00 40.25 312 GLU A CA 1
ATOM 2445 C C . GLU A 1 335 ? -29.712 -64.379 -11.333 1.00 37.89 312 GLU A C 1
ATOM 2446 O O . GLU A 1 335 ? -29.425 -65.320 -10.599 1.00 40.97 312 GLU A O 1
ATOM 2452 N N . VAL A 1 336 ? -30.378 -64.535 -12.471 1.00 35.81 313 VAL A N 1
ATOM 2453 C CA . VAL A 1 336 ? -30.738 -65.868 -12.953 1.00 38.64 313 VAL A CA 1
ATOM 2454 C C . VAL A 1 336 ? -29.508 -66.647 -13.403 1.00 36.84 313 VAL A C 1
ATOM 2455 O O . VAL A 1 336 ? -29.349 -67.822 -13.075 1.00 33.87 313 VAL A O 1
ATOM 2459 N N . PHE A 1 337 ? -28.632 -65.974 -14.141 1.00 37.45 314 PHE A N 1
ATOM 2460 C CA . PHE A 1 337 ? -27.444 -66.610 -14.686 1.00 34.39 314 PHE A CA 1
ATOM 2461 C C . PHE A 1 337 ? -26.488 -67.162 -13.623 1.00 36.44 314 PHE A C 1
ATOM 2462 O O . PHE A 1 337 ? -25.783 -68.142 -13.879 1.00 35.24 314 PHE A O 1
ATOM 2470 N N . GLN A 1 338 ? -26.471 -66.553 -12.439 1.00 32.30 315 GLN A N 1
ATOM 2471 C CA . GLN A 1 338 ? -25.614 -67.042 -11.359 1.00 35.92 315 GLN A CA 1
ATOM 2472 C C . GLN A 1 338 ? -26.302 -68.079 -10.453 1.00 37.33 315 GLN A C 1
ATOM 2473 O O . GLN A 1 338 ? -25.646 -68.724 -9.627 1.00 34.06 315 GLN A O 1
ATOM 2479 N N . SER A 1 339 ? -27.613 -68.248 -10.625 1.00 31.99 316 SER A N 1
ATOM 2480 C CA . SER A 1 339 ? -28.420 -69.110 -9.757 1.00 30.34 316 SER A CA 1
ATOM 2481 C C . SER A 1 339 ? -28.258 -70.605 -10.035 1.00 34.60 316 SER A C 1
ATOM 2482 O O . SER A 1 339 ? -27.802 -71.001 -11.099 1.00 37.09 316 SER A O 1
ATOM 2485 N N . LEU A 1 340 ? -28.659 -71.448 -9.092 1.00 36.53 317 LEU A N 1
ATOM 2486 C CA . LEU A 1 340 ? -28.428 -72.876 -9.267 1.00 35.64 317 LEU A CA 1
ATOM 2487 C C . LEU A 1 340 ? -29.271 -73.439 -10.408 1.00 39.80 317 LEU A C 1
ATOM 2488 O O . LEU A 1 340 ? -29.102 -74.597 -10.790 1.00 41.09 317 LEU A O 1
ATOM 2493 N N . HIS A 1 341 ? -30.161 -72.612 -10.959 1.00 36.70 318 HIS A N 1
ATOM 2494 C CA . HIS A 1 341 ? -31.046 -73.044 -12.048 1.00 36.51 318 HIS A CA 1
ATOM 2495 C C . HIS A 1 341 ? -30.315 -73.132 -13.372 1.00 32.80 318 HIS A C 1
ATOM 2496 O O . HIS A 1 341 ? -30.735 -73.872 -14.257 1.00 33.07 318 HIS A O 1
ATOM 2503 N N . ASN A 1 342 ? -29.235 -72.363 -13.500 1.00 30.65 319 ASN A N 1
ATOM 2504 C CA . ASN A 1 342 ? -28.477 -72.282 -14.739 1.00 30.52 319 ASN A CA 1
ATOM 2505 C C . ASN A 1 342 ? -27.666 -73.541 -14.999 1.00 31.48 319 ASN A C 1
ATOM 2506 O O . ASN A 1 342 ? -26.692 -73.803 -14.302 1.00 33.27 319 ASN A O 1
ATOM 2511 N N . LYS A 1 343 ? -28.086 -74.309 -16.003 1.00 29.97 320 LYS A N 1
ATOM 2512 C CA . LYS A 1 343 ? -27.410 -75.532 -16.415 1.00 27.98 320 LYS A CA 1
ATOM 2513 C C . LYS A 1 343 ? -26.692 -75.352 -17.735 1.00 27.38 320 LYS A C 1
ATOM 2514 O O . LYS A 1 343 ? -26.312 -76.330 -18.375 1.00 30.77 320 LYS A O 1
ATOM 2520 N N . ALA A 1 344 ? -26.499 -74.104 -18.140 1.00 26.46 321 ALA A N 1
ATOM 2521 C CA . ALA A 1 344 ? -25.951 -73.802 -19.456 1.00 27.54 321 ALA A CA 1
ATOM 2522 C C . ALA A 1 344 ? -24.533 -74.368 -19.661 1.00 30.19 321 ALA A C 1
ATOM 2523 O O . ALA A 1 344 ? -24.104 -74.605 -20.792 1.00 27.76 321 ALA A O 1
ATOM 2525 N N . PHE A 1 345 ? -23.811 -74.587 -18.568 1.00 28.15 322 PHE A N 1
ATOM 2526 C CA . PHE A 1 345 ? -22.439 -75.051 -18.674 1.00 27.76 322 PHE A CA 1
ATOM 2527 C C . PHE A 1 345 ? -22.358 -76.556 -18.774 1.00 30.30 322 PHE A C 1
ATOM 2528 O O . PHE A 1 345 ? -21.475 -77.080 -19.440 1.00 30.25 322 PHE A O 1
ATOM 2536 N N . ASP A 1 346 ? -23.303 -77.245 -18.143 1.00 27.72 323 ASP A N 1
ATOM 2537 C CA . ASP A 1 346 ? -23.524 -78.662 -18.411 1.00 25.28 323 ASP A CA 1
ATOM 2538 C C . ASP A 1 346 ? -24.013 -78.854 -19.849 1.00 29.10 323 ASP A C 1
ATOM 2539 O O . ASP A 1 346 ? -23.638 -79.816 -20.529 1.00 30.61 323 ASP A O 1
ATOM 2544 N N . GLN A 1 347 ? -24.861 -77.937 -20.306 1.00 29.14 324 GLN A N 1
ATOM 2545 C CA . GLN A 1 347 ? -25.345 -77.943 -21.684 1.00 28.18 324 GLN A CA 1
ATOM 2546 C C . GLN A 1 347 ? -24.184 -77.782 -22.664 1.00 26.65 324 GLN A C 1
ATOM 2547 O O . GLN A 1 347 ? -24.186 -78.359 -23.748 1.00 26.29 324 GLN A O 1
ATOM 2553 N N . ALA A 1 348 ? -23.187 -76.995 -22.270 1.00 30.10 325 ALA A N 1
ATOM 2554 C CA . ALA A 1 348 ? -22.028 -76.736 -23.116 1.00 24.91 325 ALA A CA 1
ATOM 2555 C C . ALA A 1 348 ? -21.132 -77.970 -23.167 1.00 27.63 325 ALA A C 1
ATOM 2556 O O . ALA A 1 348 ? -20.727 -78.416 -24.241 1.00 30.87 325 ALA A O 1
ATOM 2558 N N . GLU A 1 349 ? -20.829 -78.541 -22.008 1.00 24.97 326 GLU A N 1
ATOM 2559 C CA . GLU A 1 349 ? -20.063 -79.775 -21.994 1.00 26.89 326 GLU A CA 1
ATOM 2560 C C . GLU A 1 349 ? -20.713 -80.862 -22.844 1.00 28.17 326 GLU A C 1
ATOM 2561 O O . GLU A 1 349 ? -20.014 -81.680 -23.432 1.00 26.59 326 GLU A O 1
ATOM 2567 N N . ASN A 1 350 ? -22.042 -80.892 -22.903 1.00 24.73 327 ASN A N 1
ATOM 2568 C CA . ASN A 1 350 ? -22.713 -81.959 -23.648 1.00 22.51 327 ASN A CA 1
ATOM 2569 C C . ASN A 1 350 ? -22.698 -81.790 -25.164 1.00 24.27 327 ASN A C 1
ATOM 2570 O O . ASN A 1 350 ? -23.140 -82.679 -25.885 1.00 25.63 327 ASN A O 1
ATOM 2575 N N . ARG A 1 351 ? -22.176 -80.666 -25.653 1.00 23.77 328 ARG A N 1
ATOM 2576 C CA . ARG A 1 351 ? -21.959 -80.517 -27.085 1.00 21.79 328 ARG A CA 1
ATOM 2577 C C . ARG A 1 351 ? -20.986 -81.608 -27.530 1.00 23.77 328 ARG A C 1
ATOM 2578 O O . ARG A 1 351 ? -21.171 -82.238 -28.582 1.00 23.99 328 ARG A O 1
ATOM 2586 N N . MET A 1 352 ? -19.966 -81.848 -26.706 1.00 23.68 329 MET A N 1
ATOM 2587 C CA . MET A 1 352 ? -18.950 -82.845 -27.026 1.00 23.32 329 MET A CA 1
ATOM 2588 C C . MET A 1 352 ? -19.462 -84.288 -26.954 1.00 22.03 329 MET A C 1
ATOM 2589 O O . MET A 1 352 ? -19.309 -85.048 -27.904 1.00 23.93 329 MET A O 1
ATOM 2594 N N . HIS A 1 353 ? -20.072 -84.668 -25.843 1.00 21.34 330 HIS A N 1
ATOM 2595 C CA . HIS A 1 353 ? -20.614 -86.026 -25.715 1.00 22.86 330 HIS A CA 1
ATOM 2596 C C . HIS A 1 353 ? -21.638 -86.377 -26.783 1.00 23.66 330 HIS A C 1
ATOM 2597 O O . HIS A 1 353 ? -21.600 -87.480 -27.351 1.00 20.72 330 HIS A O 1
ATOM 2604 N N . SER A 1 354 ? -22.561 -85.456 -27.060 1.00 21.53 331 SER A N 1
ATOM 2605 C CA . SER A 1 354 ? -23.564 -85.727 -28.087 1.00 20.70 331 SER A CA 1
ATOM 2606 C C . SER A 1 354 ? -22.919 -85.831 -29.482 1.00 20.92 331 SER A C 1
ATOM 2607 O O . SER A 1 354 ? -23.229 -86.742 -30.241 1.00 21.85 331 SER A O 1
ATOM 2610 N N . ILE A 1 355 ? -22.012 -84.918 -29.820 1.00 21.61 332 ILE A N 1
ATOM 2611 C CA . ILE A 1 355 ? -21.323 -85.003 -31.109 1.00 20.86 332 ILE A CA 1
ATOM 2612 C C . ILE A 1 355 ? -20.538 -86.315 -31.243 1.00 20.81 332 ILE A C 1
ATOM 2613 O O . ILE A 1 355 ? -20.478 -86.910 -32.324 1.00 21.81 332 ILE A O 1
ATOM 2618 N N . LYS A 1 356 ? -19.973 -86.786 -30.136 1.00 19.99 333 LYS A N 1
ATOM 2619 C CA . LYS A 1 356 ? -19.321 -88.105 -30.113 1.00 21.97 333 LYS A CA 1
ATOM 2620 C C . LYS A 1 356 ? -20.308 -89.235 -30.410 1.00 22.53 333 LYS A C 1
ATOM 2621 O O . LYS A 1 356 ? -20.003 -90.126 -31.210 1.00 23.69 333 LYS A O 1
ATOM 2627 N N . ALA A 1 357 ? -21.491 -89.197 -29.794 1.00 19.15 334 ALA A N 1
ATOM 2628 C CA . ALA A 1 357 ? -22.526 -90.181 -30.099 1.00 16.61 334 ALA A CA 1
ATOM 2629 C C . ALA A 1 357 ? -22.861 -90.195 -31.577 1.00 21.83 334 ALA A C 1
ATOM 2630 O O . ALA A 1 357 ? -23.059 -91.261 -32.174 1.00 21.80 334 ALA A O 1
ATOM 2632 N N . ILE A 1 358 ? -22.920 -89.006 -32.172 1.00 20.62 335 ILE A N 1
ATOM 2633 C CA . ILE A 1 358 ? -23.307 -88.876 -33.566 1.00 18.07 335 ILE A CA 1
ATOM 2634 C C . ILE A 1 358 ? -22.221 -89.448 -34.500 1.00 24.71 335 ILE A C 1
ATOM 2635 O O . ILE A 1 358 ? -22.513 -90.192 -35.444 1.00 22.59 335 ILE A O 1
ATOM 2640 N N . ILE A 1 359 ? -20.963 -89.101 -34.232 1.00 23.81 336 ILE A N 1
ATOM 2641 C CA . ILE A 1 359 ? -19.868 -89.605 -35.042 1.00 23.83 336 ILE A CA 1
ATOM 2642 C C . ILE A 1 359 ? -19.797 -91.124 -34.910 1.00 24.68 336 ILE A C 1
ATOM 2643 O O . ILE A 1 359 ? -19.706 -91.847 -35.902 1.00 25.01 336 ILE A O 1
ATOM 2648 N N . LEU A 1 360 ? -19.847 -91.610 -33.680 1.00 21.92 337 LEU A N 1
ATOM 2649 C CA . LEU A 1 360 ? -19.727 -93.039 -33.442 1.00 20.88 337 LEU A CA 1
ATOM 2650 C C . LEU A 1 360 ? -20.853 -93.829 -34.109 1.00 23.74 337 LEU A C 1
ATOM 2651 O O . LEU A 1 360 ? -20.606 -94.844 -34.759 1.00 28.32 337 LEU A O 1
ATOM 2656 N N . SER A 1 361 ? -22.089 -93.363 -33.950 1.00 23.38 338 SER A N 1
ATOM 2657 C CA . SER A 1 361 ? -23.254 -94.044 -34.521 1.00 23.89 338 SER A CA 1
ATOM 2658 C C . SER A 1 361 ? -23.193 -94.096 -36.032 1.00 25.73 338 SER A C 1
ATOM 2659 O O . SER A 1 361 ? -23.632 -95.050 -36.670 1.00 24.87 338 SER A O 1
ATOM 2662 N N . THR A 1 362 ? -22.627 -93.042 -36.584 1.00 24.37 339 THR A N 1
ATOM 2663 C CA . THR A 1 362 ? -22.735 -92.731 -37.990 1.00 23.82 339 THR A CA 1
ATOM 2664 C C . THR A 1 362 ? -21.580 -93.350 -38.806 1.00 25.42 339 THR A C 1
ATOM 2665 O O . THR A 1 362 ? -21.785 -93.862 -39.898 1.00 25.87 339 THR A O 1
ATOM 2669 N N . ILE A 1 363 ? -20.380 -93.352 -38.236 1.00 23.99 340 ILE A N 1
ATOM 2670 C CA . ILE A 1 363 ? -19.235 -94.011 -38.831 1.00 23.96 340 ILE A CA 1
ATOM 2671 C C . ILE A 1 363 ? -19.230 -95.507 -38.471 1.00 32.20 340 ILE A C 1
ATOM 2672 O O . ILE A 1 363 ? -18.829 -96.357 -39.281 1.00 31.84 340 ILE A O 1
ATOM 2677 N N . GLY A 1 364 ? -19.657 -95.819 -37.245 1.00 27.00 341 GLY A N 1
ATOM 2678 C CA . GLY A 1 364 ? -19.657 -97.184 -36.747 1.00 25.95 341 GLY A CA 1
ATOM 2679 C C . GLY A 1 364 ? -18.391 -97.551 -35.983 1.00 30.29 341 GLY A C 1
ATOM 2680 O O . GLY A 1 364 ? -17.341 -96.966 -36.208 1.00 29.31 341 GLY A O 1
ATOM 2681 N N . TYR A 1 365 ? -18.487 -98.500 -35.057 1.00 31.39 342 TYR A N 1
ATOM 2682 C CA . TYR A 1 365 ? -17.285 -99.059 -34.443 1.00 30.69 342 TYR A CA 1
ATOM 2683 C C . TYR A 1 365 ? -16.676 -100.179 -35.318 1.00 41.26 342 TYR A C 1
ATOM 2684 O O . TYR A 1 365 ? -17.312 -100.716 -36.246 1.00 34.87 342 TYR A O 1
ATOM 2694 N N . LYS B 1 22 ? 37.996 -104.680 -8.575 1.00 48.38 -1 LYS B N 1
ATOM 2695 C CA . LYS B 1 22 ? 38.029 -103.257 -8.929 1.00 54.96 -1 LYS B CA 1
ATOM 2696 C C . LYS B 1 22 ? 38.009 -103.005 -10.438 1.00 60.30 -1 LYS B C 1
ATOM 2697 O O . LYS B 1 22 ? 37.370 -102.051 -10.905 1.00 62.59 -1 LYS B O 1
ATOM 2703 N N . HIS B 1 23 ? 38.723 -103.820 -11.214 1.00 54.64 0 HIS B N 1
ATOM 2704 C CA . HIS B 1 23 ? 38.480 -103.747 -12.648 1.00 53.32 0 HIS B CA 1
ATOM 2705 C C . HIS B 1 23 ? 37.713 -104.948 -13.235 1.00 51.65 0 HIS B C 1
ATOM 2706 O O . HIS B 1 23 ? 37.791 -105.254 -14.422 1.00 49.00 0 HIS B O 1
ATOM 2713 N N . MET B 1 24 ? 36.924 -105.590 -12.381 1.00 52.05 1 MET B N 1
ATOM 2714 C CA . MET B 1 24 ? 35.955 -106.568 -12.845 1.00 46.98 1 MET B CA 1
ATOM 2715 C C . MET B 1 24 ? 34.612 -105.897 -13.106 1.00 50.42 1 MET B C 1
ATOM 2716 O O . MET B 1 24 ? 34.353 -104.808 -12.578 1.00 48.73 1 MET B O 1
ATOM 2721 N N . PRO B 1 25 ? 33.753 -106.536 -13.927 1.00 50.01 2 PRO B N 1
ATOM 2722 C CA . PRO B 1 25 ? 32.461 -105.889 -14.197 1.00 51.06 2 PRO B CA 1
ATOM 2723 C C . PRO B 1 25 ? 31.731 -105.577 -12.880 1.00 49.87 2 PRO B C 1
ATOM 2724 O O . PRO B 1 25 ? 31.710 -106.418 -11.970 1.00 46.78 2 PRO B O 1
ATOM 2728 N N . VAL B 1 26 ? 31.174 -104.374 -12.768 1.00 43.09 3 VAL B N 1
ATOM 2729 C CA . VAL B 1 26 ? 30.323 -104.058 -11.636 1.00 43.91 3 VAL B CA 1
ATOM 2730 C C . VAL B 1 26 ? 29.038 -104.852 -11.828 1.00 48.20 3 VAL B C 1
ATOM 2731 O O . VAL B 1 26 ? 28.193 -104.491 -12.650 1.00 49.50 3 VAL B O 1
ATOM 2735 N N . ASN B 1 27 ? 28.916 -105.953 -11.089 1.00 44.58 4 ASN B N 1
ATOM 2736 C CA . ASN B 1 27 ? 27.792 -106.873 -11.237 1.00 40.30 4 ASN B CA 1
ATOM 2737 C C . ASN B 1 27 ? 27.303 -107.325 -9.862 1.00 36.88 4 ASN B C 1
ATOM 2738 O O . ASN B 1 27 ? 27.944 -108.143 -9.194 1.00 32.60 4 ASN B O 1
ATOM 2743 N N . LEU B 1 28 ? 26.169 -106.783 -9.435 1.00 28.83 5 LEU B N 1
ATOM 2744 C CA . LEU B 1 28 ? 25.682 -107.066 -8.098 1.00 27.27 5 LEU B CA 1
ATOM 2745 C C . LEU B 1 28 ? 24.616 -108.168 -8.095 1.00 27.01 5 LEU B C 1
ATOM 2746 O O . LEU B 1 28 ? 24.028 -108.481 -7.066 1.00 27.35 5 LEU B O 1
ATOM 2751 N N . LYS B 1 29 ? 24.384 -108.781 -9.244 1.00 24.65 6 LYS B N 1
ATOM 2752 C CA . LYS B 1 29 ? 23.357 -109.790 -9.321 1.00 23.31 6 LYS B CA 1
ATOM 2753 C C . LYS B 1 29 ? 23.606 -110.907 -8.298 1.00 26.62 6 LYS B C 1
ATOM 2754 O O . LYS B 1 29 ? 24.688 -111.479 -8.245 1.00 25.68 6 LYS B O 1
ATOM 2760 N N . GLY B 1 30 ? 22.601 -111.185 -7.470 1.00 23.82 7 GLY B N 1
ATOM 2761 C CA . GLY B 1 30 ? 22.665 -112.227 -6.458 1.00 20.78 7 GLY B CA 1
ATOM 2762 C C . GLY B 1 30 ? 23.351 -111.851 -5.151 1.00 28.28 7 GLY B C 1
ATOM 2763 O O . GLY B 1 30 ? 23.523 -112.698 -4.271 1.00 24.02 7 GLY B O 1
ATOM 2764 N N . ARG B 1 31 ? 23.738 -110.584 -5.016 1.00 25.16 8 ARG B N 1
ATOM 2765 C CA . ARG B 1 31 ? 24.464 -110.127 -3.837 1.00 22.04 8 ARG B CA 1
ATOM 2766 C C . ARG B 1 31 ? 23.528 -109.700 -2.731 1.00 22.91 8 ARG B C 1
ATOM 2767 O O . ARG B 1 31 ? 22.392 -109.327 -2.978 1.00 21.53 8 ARG B O 1
ATOM 2775 N N . SER B 1 32 ? 24.010 -109.755 -1.503 1.00 22.68 9 SER B N 1
ATOM 2776 C CA . SER B 1 32 ? 23.243 -109.245 -0.396 1.00 21.34 9 SER B CA 1
ATOM 2777 C C . SER B 1 32 ? 23.829 -107.926 0.063 1.00 24.37 9 SER B C 1
ATOM 2778 O O . SER B 1 32 ? 25.043 -107.775 0.115 1.00 26.03 9 SER B O 1
ATOM 2781 N N . LEU B 1 33 ? 22.968 -106.964 0.371 1.00 22.69 10 LEU B N 1
ATOM 2782 C CA . LEU B 1 33 ? 23.418 -105.741 1.018 1.00 23.44 10 LEU B CA 1
ATOM 2783 C C . LEU B 1 33 ? 23.412 -105.981 2.537 1.00 25.75 10 LEU B C 1
ATOM 2784 O O . LEU B 1 33 ? 22.515 -105.519 3.244 1.00 25.55 10 LEU B O 1
ATOM 2789 N N . ASP B 1 34 ? 24.388 -106.743 3.022 1.00 23.21 11 ASP B N 1
ATOM 2790 C CA . ASP B 1 34 ? 24.526 -107.012 4.452 1.00 23.65 11 ASP B CA 1
ATOM 2791 C C . ASP B 1 34 ? 25.327 -105.913 5.152 1.00 25.68 11 ASP B C 1
ATOM 2792 O O . ASP B 1 34 ? 24.948 -105.445 6.225 1.00 26.93 11 ASP B O 1
ATOM 2797 N N . SER B 1 35 ? 26.442 -105.517 4.549 1.00 23.94 12 SER B N 1
ATOM 2798 C CA . SER B 1 35 ? 27.211 -104.376 5.030 1.00 26.34 12 SER B CA 1
ATOM 2799 C C . SER B 1 35 ? 27.845 -103.729 3.825 1.00 24.47 12 SER B C 1
ATOM 2800 O O . SER B 1 35 ? 28.384 -104.430 2.967 1.00 25.14 12 SER B O 1
ATOM 2803 N N . LEU B 1 36 ? 27.775 -102.402 3.746 1.00 25.34 13 LEU B N 1
ATOM 2804 C CA . LEU B 1 36 ? 28.381 -101.682 2.624 1.00 24.54 13 LEU B CA 1
ATOM 2805 C C . LEU B 1 36 ? 29.874 -101.958 2.534 1.00 27.37 13 LEU B C 1
ATOM 2806 O O . LEU B 1 36 ? 30.445 -101.906 1.444 1.00 29.90 13 LEU B O 1
ATOM 2811 N N . LEU B 1 37 ? 30.511 -102.261 3.666 1.00 24.72 14 LEU B N 1
ATOM 2812 C CA . LEU B 1 37 ? 31.949 -102.586 3.648 1.00 29.20 14 LEU B CA 1
ATOM 2813 C C . LEU B 1 37 ? 32.318 -103.854 2.857 1.00 28.01 14 LEU B C 1
ATOM 2814 O O . LEU B 1 37 ? 33.498 -104.128 2.636 1.00 31.04 14 LEU B O 1
ATOM 2819 N N . ASN B 1 38 ? 31.322 -104.619 2.423 1.00 28.22 15 ASN B N 1
ATOM 2820 C CA . ASN B 1 38 ? 31.589 -105.790 1.595 1.00 25.65 15 ASN B CA 1
ATOM 2821 C C . ASN B 1 38 ? 31.583 -105.465 0.118 1.00 27.15 15 ASN B C 1
ATOM 2822 O O . ASN B 1 38 ? 31.681 -106.357 -0.719 1.00 30.38 15 ASN B O 1
ATOM 2827 N N . PHE B 1 39 ? 31.443 -104.186 -0.199 1.00 26.07 16 PHE B N 1
ATOM 2828 C CA . PHE B 1 39 ? 31.339 -103.749 -1.587 1.00 27.02 16 PHE B CA 1
ATOM 2829 C C . PHE B 1 39 ? 32.561 -102.942 -1.970 1.00 26.91 16 PHE B C 1
ATOM 2830 O O . PHE B 1 39 ? 33.254 -102.417 -1.093 1.00 31.88 16 PHE B O 1
ATOM 2838 N N . THR B 1 40 ? 32.855 -102.862 -3.262 1.00 24.33 17 THR B N 1
ATOM 2839 C CA . THR B 1 40 ? 33.946 -102.005 -3.706 1.00 26.92 17 THR B CA 1
ATOM 2840 C C . THR B 1 40 ? 33.440 -100.584 -3.896 1.00 27.39 17 THR B C 1
ATOM 2841 O O . THR B 1 40 ? 32.239 -100.351 -4.036 1.00 27.74 17 THR B O 1
ATOM 2845 N N . THR B 1 41 ? 34.374 -99.644 -3.943 1.00 27.26 18 THR B N 1
ATOM 2846 C CA . THR B 1 41 ? 34.068 -98.250 -4.223 1.00 24.41 18 THR B CA 1
ATOM 2847 C C . THR B 1 41 ? 33.264 -98.078 -5.511 1.00 26.64 18 THR B C 1
ATOM 2848 O O . THR B 1 41 ? 32.337 -97.268 -5.557 1.00 26.67 18 THR B O 1
ATOM 2852 N N . GLU B 1 42 ? 33.623 -98.834 -6.549 1.00 24.99 19 GLU B N 1
ATOM 2853 C CA . GLU B 1 42 ? 32.942 -98.752 -7.838 1.00 24.59 19 GLU B CA 1
ATOM 2854 C C . GLU B 1 42 ? 31.480 -99.230 -7.746 1.00 30.22 19 GLU B C 1
ATOM 2855 O O . GLU B 1 42 ? 30.591 -98.634 -8.355 1.00 25.96 19 GLU B O 1
ATOM 2861 N N . GLU B 1 43 ? 31.249 -100.304 -6.986 1.00 25.15 20 GLU B N 1
ATOM 2862 C CA . GLU B 1 43 ? 29.910 -100.812 -6.742 1.00 23.19 20 GLU B CA 1
ATOM 2863 C C . GLU B 1 43 ? 29.066 -99.782 -5.981 1.00 25.84 20 GLU B C 1
ATOM 2864 O O . GLU B 1 43 ? 27.898 -99.534 -6.343 1.00 21.80 20 GLU B O 1
ATOM 2870 N N . VAL B 1 44 ? 29.657 -99.153 -4.962 1.00 22.05 21 VAL B N 1
ATOM 2871 C CA . VAL B 1 44 ? 28.942 -98.126 -4.205 1.00 21.36 21 VAL B CA 1
ATOM 2872 C C . VAL B 1 44 ? 28.573 -96.926 -5.089 1.00 25.91 21 VAL B C 1
ATOM 2873 O O . VAL B 1 44 ? 27.432 -96.439 -5.043 1.00 23.15 21 VAL B O 1
ATOM 2877 N N . GLN B 1 45 ? 29.509 -96.466 -5.919 1.00 24.06 22 GLN B N 1
ATOM 2878 C CA . GLN B 1 45 ? 29.192 -95.377 -6.845 1.00 24.71 22 GLN B CA 1
ATOM 2879 C C . GLN B 1 45 ? 28.103 -95.805 -7.830 1.00 27.19 22 GLN B C 1
ATOM 2880 O O . GLN B 1 45 ? 27.292 -94.985 -8.274 1.00 26.07 22 GLN B O 1
ATOM 2886 N N . HIS B 1 46 ? 28.102 -97.089 -8.182 1.00 23.85 23 HIS B N 1
ATOM 2887 C CA . HIS B 1 46 ? 27.134 -97.609 -9.137 1.00 26.27 23 HIS B CA 1
ATOM 2888 C C . HIS B 1 46 ? 25.713 -97.511 -8.558 1.00 23.49 23 HIS B C 1
ATOM 2889 O O . HIS B 1 46 ? 24.794 -97.054 -9.226 1.00 22.07 23 HIS B O 1
ATOM 2896 N N . LEU B 1 47 ? 25.549 -97.908 -7.303 1.00 21.72 24 LEU B N 1
ATOM 2897 C CA . LEU B 1 47 ? 24.250 -97.832 -6.658 1.00 17.81 24 LEU B CA 1
ATOM 2898 C C . LEU B 1 47 ? 23.762 -96.404 -6.553 1.00 22.69 24 LEU B C 1
ATOM 2899 O O . LEU B 1 47 ? 22.583 -96.118 -6.806 1.00 22.20 24 LEU B O 1
ATOM 2904 N N . ILE B 1 48 ? 24.664 -95.504 -6.174 1.00 22.84 25 ILE B N 1
ATOM 2905 C CA . ILE B 1 48 ? 24.322 -94.095 -6.086 1.00 19.20 25 ILE B CA 1
ATOM 2906 C C . ILE B 1 48 ? 23.874 -93.525 -7.443 1.00 22.25 25 ILE B C 1
ATOM 2907 O O . ILE B 1 48 ? 22.814 -92.889 -7.539 1.00 22.61 25 ILE B O 1
ATOM 2912 N N . ASP B 1 49 ? 24.664 -93.761 -8.489 1.00 22.66 26 ASP B N 1
ATOM 2913 C CA . ASP B 1 49 ? 24.337 -93.252 -9.824 1.00 22.63 26 ASP B CA 1
ATOM 2914 C C . ASP B 1 49 ? 23.027 -93.838 -10.373 1.00 23.73 26 ASP B C 1
ATOM 2915 O O . ASP B 1 49 ? 22.191 -93.105 -10.902 1.00 22.66 26 ASP B O 1
ATOM 2920 N N . LEU B 1 50 ? 22.851 -95.151 -10.228 1.00 20.18 27 LEU B N 1
ATOM 2921 C CA . LEU B 1 50 ? 21.618 -95.823 -10.619 1.00 20.28 27 LEU B CA 1
ATOM 2922 C C . LEU B 1 50 ? 20.373 -95.282 -9.869 1.00 22.53 27 LEU B C 1
ATOM 2923 O O . LEU B 1 50 ? 19.309 -95.081 -10.479 1.00 22.55 27 LEU B O 1
ATOM 2928 N N . SER B 1 51 ? 20.496 -95.067 -8.559 1.00 20.37 28 SER B N 1
ATOM 2929 C CA . SER B 1 51 ? 19.453 -94.387 -7.779 1.00 19.92 28 SER B CA 1
ATOM 2930 C C . SER B 1 51 ? 19.006 -93.084 -8.443 1.00 22.59 28 SER B C 1
ATOM 2931 O O . SER B 1 51 ? 17.811 -92.857 -8.631 1.00 22.80 28 SER B O 1
ATOM 2934 N N . ILE B 1 52 ? 19.967 -92.231 -8.800 1.00 24.85 29 ILE B N 1
ATOM 2935 C CA . ILE B 1 52 ? 19.659 -90.984 -9.501 1.00 20.34 29 ILE B CA 1
ATOM 2936 C C . ILE B 1 52 ? 18.962 -91.252 -10.840 1.00 22.38 29 ILE B C 1
ATOM 2937 O O . ILE B 1 52 ? 17.970 -90.596 -11.161 1.00 23.24 29 ILE B O 1
ATOM 2942 N N . ASP B 1 53 ? 19.456 -92.218 -11.616 1.00 20.44 30 ASP B N 1
ATOM 2943 C CA . ASP B 1 53 ? 18.813 -92.537 -12.903 1.00 24.04 30 ASP B CA 1
ATOM 2944 C C . ASP B 1 53 ? 17.341 -92.949 -12.711 1.00 23.53 30 ASP B C 1
ATOM 2945 O O . ASP B 1 53 ? 16.457 -92.466 -13.413 1.00 22.91 30 ASP B O 1
ATOM 2950 N N . LEU B 1 54 ? 17.088 -93.833 -11.750 1.00 20.45 31 LEU B N 1
ATOM 2951 C CA . LEU B 1 54 ? 15.738 -94.326 -11.496 1.00 21.54 31 LEU B CA 1
ATOM 2952 C C . LEU B 1 54 ? 14.792 -93.221 -11.043 1.00 25.41 31 LEU B C 1
ATOM 2953 O O . LEU B 1 54 ? 13.617 -93.213 -11.395 1.00 24.43 31 LEU B O 1
ATOM 2958 N N . LYS B 1 55 ? 15.303 -92.288 -10.246 1.00 25.38 32 LYS B N 1
ATOM 2959 C CA . LYS B 1 55 ? 14.492 -91.168 -9.804 1.00 23.97 32 LYS B CA 1
ATOM 2960 C C . LYS B 1 55 ? 14.013 -90.357 -11.007 1.00 22.89 32 LYS B C 1
ATOM 2961 O O . LYS B 1 55 ? 12.846 -89.992 -11.101 1.00 24.88 32 LYS B O 1
ATOM 2967 N N . LYS B 1 56 ? 14.923 -90.110 -11.937 1.00 24.05 33 LYS B N 1
ATOM 2968 C CA . LYS B 1 56 ? 14.611 -89.346 -13.130 1.00 22.40 33 LYS B CA 1
ATOM 2969 C C . LYS B 1 56 ? 13.629 -90.091 -14.011 1.00 23.31 33 LYS B C 1
ATOM 2970 O O . LYS B 1 56 ? 12.780 -89.464 -14.654 1.00 24.13 33 LYS B O 1
ATOM 2976 N N . ALA B 1 57 ? 13.754 -91.418 -14.066 1.00 18.73 34 ALA B N 1
ATOM 2977 C CA . ALA B 1 57 ? 12.866 -92.209 -14.909 1.00 21.81 34 ALA B CA 1
ATOM 2978 C C . ALA B 1 57 ? 11.430 -92.186 -14.358 1.00 22.07 34 ALA B C 1
ATOM 2979 O O . ALA B 1 57 ? 10.466 -92.115 -15.118 1.00 21.10 34 ALA B O 1
ATOM 2981 N N . LYS B 1 58 ? 11.283 -92.224 -13.039 1.00 19.41 35 LYS B N 1
ATOM 2982 C CA . LYS B 1 58 ? 9.941 -92.217 -12.464 1.00 24.42 35 LYS B CA 1
ATOM 2983 C C . LYS B 1 58 ? 9.226 -90.890 -12.726 1.00 23.82 35 LYS B C 1
ATOM 2984 O O . LYS B 1 58 ? 8.044 -90.869 -13.039 1.00 21.78 35 LYS B O 1
ATOM 2990 N N . TYR B 1 59 ? 9.945 -89.782 -12.605 1.00 27.42 36 TYR B N 1
ATOM 2991 C CA . TYR B 1 59 ? 9.353 -88.489 -12.908 1.00 25.68 36 TYR B CA 1
ATOM 2992 C C . TYR B 1 59 ? 8.844 -88.422 -14.353 1.00 25.38 36 TYR B C 1
ATOM 2993 O O . TYR B 1 59 ? 7.943 -87.650 -14.630 1.00 25.70 36 TYR B O 1
ATOM 3002 N N . GLN B 1 60 ? 9.398 -89.226 -15.267 1.00 18.97 37 GLN B N 1
ATOM 3003 C CA . GLN B 1 60 ? 8.913 -89.227 -16.660 1.00 23.70 37 GLN B CA 1
ATOM 3004 C C . GLN B 1 60 ? 7.827 -90.268 -16.906 1.00 25.88 37 GLN B C 1
ATOM 3005 O O . GLN B 1 60 ? 7.368 -90.438 -18.029 1.00 28.61 37 GLN B O 1
ATOM 3011 N N . GLY B 1 61 ? 7.439 -90.991 -15.867 1.00 21.42 38 GLY B N 1
ATOM 3012 C CA . GLY B 1 61 ? 6.388 -91.978 -16.001 1.00 24.11 38 GLY B CA 1
ATOM 3013 C C . GLY B 1 61 ? 6.824 -93.299 -16.606 1.00 26.50 38 GLY B C 1
ATOM 3014 O O . GLY B 1 61 ? 5.976 -94.118 -16.971 1.00 24.56 38 GLY B O 1
ATOM 3015 N N . LEU B 1 62 ? 8.135 -93.519 -16.697 1.00 22.15 39 LEU B N 1
ATOM 3016 C CA . LEU B 1 62 ? 8.662 -94.689 -17.396 1.00 20.09 39 LEU B CA 1
ATOM 3017 C C . LEU B 1 62 ? 8.401 -96.016 -16.691 1.00 21.97 39 LEU B C 1
ATOM 3018 O O . LEU B 1 62 ? 8.551 -97.072 -17.297 1.00 22.20 39 LEU B O 1
ATOM 3023 N N . HIS B 1 63 ? 8.018 -95.954 -15.420 1.00 22.68 40 HIS B N 1
ATOM 3024 C CA . HIS B 1 63 ? 7.784 -97.148 -14.611 1.00 21.63 40 HIS B CA 1
ATOM 3025 C C . HIS B 1 63 ? 6.390 -97.754 -14.840 1.00 25.99 40 HIS B C 1
ATOM 3026 O O . HIS B 1 63 ? 6.070 -98.842 -14.330 1.00 27.41 40 HIS B O 1
ATOM 3033 N N . ILE B 1 64 ? 5.553 -97.048 -15.593 1.00 22.10 41 ILE B N 1
ATOM 3034 C CA . ILE B 1 64 ? 4.237 -97.564 -15.929 1.00 21.42 41 ILE B CA 1
ATOM 3035 C C . ILE B 1 64 ? 4.335 -98.745 -16.891 1.00 24.28 41 ILE B C 1
ATOM 3036 O O . ILE B 1 64 ? 3.672 -99.754 -16.698 1.00 25.69 41 ILE B O 1
ATOM 3041 N N . ASN B 1 65 ? 5.150 -98.617 -17.936 1.00 24.60 42 ASN B N 1
ATOM 3042 C CA . ASN B 1 65 ? 5.245 -99.662 -18.961 1.00 26.52 42 ASN B CA 1
ATOM 3043 C C . ASN B 1 65 ? 6.471 -100.548 -18.804 1.00 29.05 42 ASN B C 1
ATOM 3044 O O . ASN B 1 65 ? 6.629 -101.538 -19.522 1.00 30.29 42 ASN B O 1
ATOM 3049 N N . ASN B 1 66 ? 7.351 -100.175 -17.886 1.00 21.47 43 ASN B N 1
ATOM 3050 C CA . ASN B 1 66 ? 8.616 -100.875 -17.730 1.00 24.27 43 ASN B CA 1
ATOM 3051 C C . ASN B 1 66 ? 8.761 -101.365 -16.310 1.00 27.22 43 ASN B C 1
ATOM 3052 O O . ASN B 1 66 ? 9.113 -100.611 -15.405 1.00 22.24 43 ASN B O 1
ATOM 3057 N N . ARG B 1 67 ? 8.431 -102.638 -16.122 1.00 23.34 44 ARG B N 1
ATOM 3058 C CA . ARG B 1 67 ? 8.305 -103.197 -14.794 1.00 20.16 44 ARG B CA 1
ATOM 3059 C C . ARG B 1 67 ? 9.022 -104.541 -14.812 1.00 23.51 44 ARG B C 1
ATOM 3060 O O . ARG B 1 67 ? 8.398 -105.595 -14.955 1.00 24.95 44 ARG B O 1
ATOM 3068 N N . PRO B 1 68 ? 10.352 -104.498 -14.679 1.00 22.46 45 PRO B N 1
ATOM 3069 C CA . PRO B 1 68 ? 11.209 -105.661 -14.934 1.00 21.98 45 PRO B CA 1
ATOM 3070 C C . PRO B 1 68 ? 11.127 -106.776 -13.894 1.00 21.83 45 PRO B C 1
ATOM 3071 O O . PRO B 1 68 ? 11.720 -107.827 -14.138 1.00 26.52 45 PRO B O 1
ATOM 3075 N N . LEU B 1 69 ? 10.423 -106.582 -12.784 1.00 19.90 46 LEU B N 1
ATOM 3076 C CA . LEU B 1 69 ? 10.318 -107.646 -11.779 1.00 20.08 46 LEU B CA 1
ATOM 3077 C C . LEU B 1 69 ? 8.952 -108.330 -11.663 1.00 21.10 46 LEU B C 1
ATOM 3078 O O . LEU B 1 69 ? 8.721 -109.055 -10.701 1.00 18.59 46 LEU B O 1
ATOM 3083 N N . VAL B 1 70 ? 8.044 -108.096 -12.608 1.00 21.58 47 VAL B N 1
ATOM 3084 C CA . VAL B 1 70 ? 6.826 -108.897 -12.689 1.00 19.14 47 VAL B CA 1
ATOM 3085 C C . VAL B 1 70 ? 7.259 -110.369 -12.668 1.00 22.17 47 VAL B C 1
ATOM 3086 O O . VAL B 1 70 ? 8.182 -110.771 -13.413 1.00 19.22 47 VAL B O 1
ATOM 3090 N N . GLY B 1 71 ? 6.633 -111.165 -11.800 1.00 21.44 48 GLY B N 1
ATOM 3091 C CA . GLY B 1 71 ? 6.998 -112.571 -11.662 1.00 20.74 48 GLY B CA 1
ATOM 3092 C C . GLY B 1 71 ? 7.891 -112.858 -10.463 1.00 21.56 48 GLY B C 1
ATOM 3093 O O . GLY B 1 71 ? 8.225 -114.003 -10.173 1.00 22.93 48 GLY B O 1
ATOM 3094 N N . LYS B 1 72 ? 8.275 -111.800 -9.765 1.00 22.37 49 LYS B N 1
ATOM 3095 C CA . LYS B 1 72 ? 9.146 -111.880 -8.599 1.00 22.35 49 LYS B CA 1
ATOM 3096 C C . LYS B 1 72 ? 8.396 -111.436 -7.336 1.00 20.56 49 LYS B C 1
ATOM 3097 O O . LYS B 1 72 ? 7.550 -110.537 -7.396 1.00 22.41 49 LYS B O 1
ATOM 3103 N N . ASN B 1 73 ? 8.710 -112.058 -6.202 1.00 21.61 50 ASN B N 1
ATOM 3104 C CA . ASN B 1 73 ? 8.163 -111.654 -4.898 1.00 20.35 50 ASN B CA 1
ATOM 3105 C C . ASN B 1 73 ? 9.240 -111.447 -3.852 1.00 16.70 50 ASN B C 1
ATOM 3106 O O . ASN B 1 73 ? 10.183 -112.226 -3.783 1.00 18.93 50 ASN B O 1
ATOM 3111 N N . ILE B 1 74 ? 9.088 -110.420 -3.022 1.00 16.23 51 ILE B N 1
ATOM 3112 C CA . ILE B 1 74 ? 10.034 -110.178 -1.922 1.00 18.95 51 ILE B CA 1
ATOM 3113 C C . ILE B 1 74 ? 9.338 -110.201 -0.561 1.00 19.47 51 ILE B C 1
ATOM 3114 O O . ILE B 1 74 ? 8.158 -109.845 -0.434 1.00 17.17 51 ILE B O 1
ATOM 3119 N N . ALA B 1 75 ? 10.075 -110.630 0.456 1.00 20.09 52 ALA B N 1
ATOM 3120 C CA . ALA B 1 75 ? 9.570 -110.586 1.826 1.00 21.00 52 ALA B CA 1
ATOM 3121 C C . ALA B 1 75 ? 10.325 -109.518 2.594 1.00 21.29 52 ALA B C 1
ATOM 3122 O O . ALA B 1 75 ? 11.564 -109.483 2.583 1.00 23.05 52 ALA B O 1
ATOM 3124 N N . ILE B 1 76 ? 9.594 -108.626 3.247 1.00 16.55 53 ILE B N 1
ATOM 3125 C CA . ILE B 1 76 ? 10.259 -107.618 4.059 1.00 18.16 53 ILE B CA 1
ATOM 3126 C C . ILE B 1 76 ? 9.969 -107.841 5.548 1.00 22.22 53 ILE B C 1
ATOM 3127 O O . ILE B 1 76 ? 8.843 -107.659 5.995 1.00 21.47 53 ILE B O 1
ATOM 3132 N N . LEU B 1 77 ? 10.987 -108.258 6.303 1.00 21.43 54 LEU B N 1
ATOM 3133 C CA . LEU B 1 77 ? 10.824 -108.534 7.731 1.00 24.59 54 LEU B CA 1
ATOM 3134 C C . LEU B 1 77 ? 11.245 -107.374 8.621 1.00 23.94 54 LEU B C 1
ATOM 3135 O O . LEU B 1 77 ? 12.260 -106.743 8.372 1.00 24.11 54 LEU B O 1
ATOM 3140 N N . PHE B 1 78 ? 10.464 -107.126 9.671 1.00 25.25 55 PHE B N 1
ATOM 3141 C CA . PHE B 1 78 ? 10.729 -106.057 10.635 1.00 26.42 55 PHE B CA 1
ATOM 3142 C C . PHE B 1 78 ? 10.547 -106.530 12.060 1.00 28.57 55 PHE B C 1
ATOM 3143 O O . PHE B 1 78 ? 9.419 -106.737 12.505 1.00 25.52 55 PHE B O 1
ATOM 3151 N N . GLN B 1 79 ? 11.666 -106.715 12.766 1.00 30.47 56 GLN B N 1
ATOM 3152 C CA . GLN B 1 79 ? 11.626 -107.096 14.178 1.00 28.69 56 GLN B CA 1
ATOM 3153 C C . GLN B 1 79 ? 11.197 -105.934 15.031 1.00 25.92 56 GLN B C 1
ATOM 3154 O O . GLN B 1 79 ? 10.686 -106.128 16.119 1.00 30.62 56 GLN B O 1
ATOM 3160 N N . LYS B 1 80 ? 11.390 -104.723 14.523 1.00 27.73 57 LYS B N 1
ATOM 3161 C CA . LYS B 1 80 ? 10.911 -103.525 15.197 1.00 32.36 57 LYS B CA 1
ATOM 3162 C C . LYS B 1 80 ? 10.318 -102.624 14.141 1.00 34.86 57 LYS B C 1
ATOM 3163 O O . LYS B 1 80 ? 10.812 -102.580 13.029 1.00 37.54 57 LYS B O 1
ATOM 3169 N N . ASP B 1 81 ? 9.246 -101.913 14.456 1.00 41.11 58 ASP B N 1
ATOM 3170 C CA . ASP B 1 81 ? 8.648 -101.054 13.443 1.00 36.81 58 ASP B CA 1
ATOM 3171 C C . ASP B 1 81 ? 9.703 -100.115 12.862 1.00 41.08 58 ASP B C 1
ATOM 3172 O O . ASP B 1 81 ? 10.471 -99.481 13.590 1.00 37.98 58 ASP B O 1
ATOM 3177 N N . SER B 1 82 ? 9.745 -100.028 11.543 1.00 40.52 59 SER B N 1
ATOM 3178 C CA . SER B 1 82 ? 10.614 -99.069 10.876 1.00 35.03 59 SER B CA 1
ATOM 3179 C C . SER B 1 82 ? 9.840 -98.577 9.661 1.00 33.41 59 SER B C 1
ATOM 3180 O O . SER B 1 82 ? 10.174 -98.869 8.514 1.00 33.97 59 SER B O 1
ATOM 3183 N N . THR B 1 83 ? 8.788 -97.826 9.941 1.00 33.08 60 THR B N 1
ATOM 3184 C CA . THR B 1 83 ? 7.839 -97.375 8.937 1.00 33.45 60 THR B CA 1
ATOM 3185 C C . THR B 1 83 ? 8.453 -96.714 7.696 1.00 31.69 60 THR B C 1
ATOM 3186 O O . THR B 1 83 ? 7.973 -96.903 6.579 1.00 32.20 60 THR B O 1
ATOM 3190 N N . ARG B 1 84 ? 9.511 -95.941 7.875 1.00 32.81 61 ARG B N 1
ATOM 3191 C CA . ARG B 1 84 ? 10.076 -95.231 6.739 1.00 30.75 61 ARG B CA 1
ATOM 3192 C C . ARG B 1 84 ? 10.826 -96.194 5.807 1.00 29.38 61 ARG B C 1
ATOM 3193 O O . ARG B 1 84 ? 10.753 -96.060 4.579 1.00 27.78 61 ARG B O 1
ATOM 3201 N N . THR B 1 85 ? 11.526 -97.174 6.380 1.00 26.66 62 THR B N 1
ATOM 3202 C CA . THR B 1 85 ? 12.209 -98.179 5.563 1.00 26.41 62 THR B CA 1
ATOM 3203 C C . THR B 1 85 ? 11.197 -99.106 4.925 1.00 24.81 62 THR B C 1
ATOM 3204 O O . THR B 1 85 ? 11.321 -99.493 3.750 1.00 23.45 62 THR B O 1
ATOM 3208 N N . ARG B 1 86 ? 10.186 -99.450 5.707 1.00 21.57 63 ARG B N 1
ATOM 3209 C CA . ARG B 1 86 ? 9.122 -100.279 5.210 1.00 23.60 63 ARG B CA 1
ATOM 3210 C C . ARG B 1 86 ? 8.430 -99.657 3.992 1.00 25.38 63 ARG B C 1
ATOM 3211 O O . ARG B 1 86 ? 8.252 -100.327 2.978 1.00 24.47 63 ARG B O 1
ATOM 3219 N N . CYS B 1 87 ? 8.076 -98.375 4.069 1.00 23.27 64 CYS B N 1
ATOM 3220 C CA . CYS B 1 87 ? 7.394 -97.727 2.953 1.00 19.17 64 CYS B CA 1
ATOM 3221 C C . CYS B 1 87 ? 8.284 -97.596 1.721 1.00 21.33 64 CYS B C 1
ATOM 3222 O O . CYS B 1 87 ? 7.814 -97.743 0.587 1.00 19.38 64 CYS B O 1
ATOM 3225 N N . ALA B 1 88 ? 9.565 -97.308 1.938 1.00 20.97 65 ALA B N 1
ATOM 3226 C CA . ALA B 1 88 ? 10.505 -97.217 0.830 1.00 21.94 65 ALA B CA 1
ATOM 3227 C C . ALA B 1 88 ? 10.530 -98.525 0.059 1.00 17.72 65 ALA B C 1
ATOM 3228 O O . ALA B 1 88 ? 10.432 -98.529 -1.164 1.00 17.94 65 ALA B O 1
ATOM 3230 N N . PHE B 1 89 ? 10.648 -99.634 0.775 1.00 17.88 66 PHE B N 1
ATOM 3231 C CA . PHE B 1 89 ? 10.691 -100.947 0.128 1.00 18.82 66 PHE B CA 1
ATOM 3232 C C . PHE B 1 89 ? 9.393 -101.237 -0.597 1.00 21.01 66 PHE B C 1
ATOM 3233 O O . PHE B 1 89 ? 9.401 -101.682 -1.745 1.00 22.92 66 PHE B O 1
ATOM 3241 N N . GLU B 1 90 ? 8.274 -100.963 0.061 1.00 19.95 67 GLU B N 1
ATOM 3242 C CA . GLU B 1 90 ? 6.984 -101.243 -0.531 1.00 18.45 67 GLU B CA 1
ATOM 3243 C C . GLU B 1 90 ? 6.731 -100.493 -1.853 1.00 19.20 67 GLU B C 1
ATOM 3244 O O . GLU B 1 90 ? 6.202 -101.068 -2.800 1.00 22.18 67 GLU B O 1
ATOM 3250 N N . VAL B 1 91 ? 7.147 -99.232 -1.937 1.00 20.36 68 VAL B N 1
ATOM 3251 C CA . VAL B 1 91 ? 6.915 -98.434 -3.134 1.00 18.71 68 VAL B CA 1
ATOM 3252 C C . VAL B 1 91 ? 7.960 -98.792 -4.186 1.00 21.11 68 VAL B C 1
ATOM 3253 O O . VAL B 1 91 ? 7.650 -98.941 -5.381 1.00 21.56 68 VAL B O 1
ATOM 3257 N N . ALA B 1 92 ? 9.199 -98.957 -3.743 1.00 18.79 69 ALA B N 1
ATOM 3258 C CA . ALA B 1 92 ? 10.253 -99.351 -4.662 1.00 17.14 69 ALA B CA 1
ATOM 3259 C C . ALA B 1 92 ? 9.902 -100.672 -5.328 1.00 20.47 69 ALA B C 1
ATOM 3260 O O . ALA B 1 92 ? 9.985 -100.783 -6.547 1.00 23.03 69 ALA B O 1
ATOM 3262 N N . ALA B 1 93 ? 9.495 -101.667 -4.539 1.00 18.30 70 ALA B N 1
ATOM 3263 C CA . ALA B 1 93 ? 9.239 -102.991 -5.093 1.00 18.95 70 ALA B CA 1
ATOM 3264 C C . ALA B 1 93 ? 7.978 -103.011 -5.984 1.00 20.49 70 ALA B C 1
ATOM 3265 O O . ALA B 1 93 ? 7.984 -103.560 -7.081 1.00 21.55 70 ALA B O 1
ATOM 3267 N N . SER B 1 94 ? 6.903 -102.394 -5.522 1.00 20.05 71 SER B N 1
ATOM 3268 C CA . SER B 1 94 ? 5.720 -102.241 -6.358 1.00 18.34 71 SER B CA 1
ATOM 3269 C C . SER B 1 94 ? 6.014 -101.517 -7.689 1.00 21.92 71 SER B C 1
ATOM 3270 O O . SER B 1 94 ? 5.494 -101.916 -8.729 1.00 21.44 71 SER B O 1
ATOM 3273 N N . ASP B 1 95 ? 6.816 -100.447 -7.666 1.00 20.29 72 ASP B N 1
ATOM 3274 C CA . ASP B 1 95 ? 7.158 -99.726 -8.909 1.00 19.15 72 ASP B CA 1
ATOM 3275 C C . ASP B 1 95 ? 7.825 -100.634 -9.950 1.00 22.15 72 ASP B C 1
ATOM 3276 O O . ASP B 1 95 ? 7.565 -100.517 -11.157 1.00 20.34 72 ASP B O 1
ATOM 3281 N N . LEU B 1 96 ? 8.688 -101.530 -9.470 1.00 18.84 73 LEU B N 1
ATOM 3282 C CA . LEU B 1 96 ? 9.378 -102.497 -10.312 1.00 20.32 73 LEU B CA 1
ATOM 3283 C C . LEU B 1 96 ? 8.504 -103.671 -10.764 1.00 23.58 73 LEU B C 1
ATOM 3284 O O . LEU B 1 96 ? 8.918 -104.425 -11.643 1.00 21.98 73 LEU B O 1
ATOM 3289 N N . GLY B 1 97 ? 7.331 -103.844 -10.151 1.00 18.97 74 GLY B N 1
ATOM 3290 C CA . GLY B 1 97 ? 6.417 -104.903 -10.532 1.00 17.26 74 GLY B CA 1
ATOM 3291 C C . GLY B 1 97 ? 6.479 -106.159 -9.668 1.00 22.09 74 GLY B C 1
ATOM 3292 O O . GLY B 1 97 ? 5.831 -107.156 -9.981 1.00 22.65 74 GLY B O 1
ATOM 3293 N N . ALA B 1 98 ? 7.252 -106.122 -8.584 1.00 20.44 75 ALA B N 1
ATOM 3294 C CA . ALA B 1 98 ? 7.354 -107.255 -7.660 1.00 20.83 75 ALA B CA 1
ATOM 3295 C C . ALA B 1 98 ? 6.245 -107.226 -6.630 1.00 20.57 75 ALA B C 1
ATOM 3296 O O . ALA B 1 98 ? 5.817 -106.158 -6.212 1.00 23.70 75 ALA B O 1
ATOM 3298 N N . GLY B 1 99 ? 5.802 -108.398 -6.188 1.00 18.21 76 GLY B N 1
ATOM 3299 C CA . GLY B 1 99 ? 4.938 -108.471 -5.022 1.00 18.65 76 GLY B CA 1
ATOM 3300 C C . GLY B 1 99 ? 5.726 -108.329 -3.731 1.00 18.70 76 GLY B C 1
ATOM 3301 O O . GLY B 1 99 ? 6.898 -108.680 -3.662 1.00 20.24 76 GLY B O 1
ATOM 3302 N N . VAL B 1 100 ? 5.099 -107.806 -2.687 1.00 20.32 77 VAL B N 1
ATOM 3303 C CA . VAL B 1 100 ? 5.771 -107.776 -1.391 1.00 20.37 77 VAL B CA 1
ATOM 3304 C C . VAL B 1 100 ? 4.905 -108.278 -0.248 1.00 19.98 77 VAL B C 1
ATOM 3305 O O . VAL B 1 100 ? 3.693 -108.070 -0.227 1.00 24.53 77 VAL B O 1
ATOM 3309 N N . THR B 1 101 ? 5.525 -108.972 0.696 1.00 19.11 78 THR B N 1
ATOM 3310 C CA . THR B 1 101 ? 4.796 -109.347 1.893 1.00 22.60 78 THR B CA 1
ATOM 3311 C C . THR B 1 101 ? 5.517 -108.806 3.107 1.00 19.53 78 THR B C 1
ATOM 3312 O O . THR B 1 101 ? 6.691 -109.081 3.328 1.00 21.07 78 THR B O 1
ATOM 3316 N N . TYR B 1 102 ? 4.815 -107.960 3.844 1.00 22.60 79 TYR B N 1
ATOM 3317 C CA . TYR B 1 102 ? 5.365 -107.347 5.045 1.00 22.58 79 TYR B CA 1
ATOM 3318 C C . TYR B 1 102 ? 5.060 -108.193 6.276 1.00 21.90 79 TYR B C 1
ATOM 3319 O O . TYR B 1 102 ? 3.910 -108.527 6.551 1.00 23.12 79 TYR B O 1
ATOM 3328 N N . ILE B 1 103 ? 6.113 -108.569 6.986 1.00 24.50 80 ILE B N 1
ATOM 3329 C CA . ILE B 1 103 ? 6.004 -109.312 8.233 1.00 24.46 80 ILE B CA 1
ATOM 3330 C C . ILE B 1 103 ? 6.590 -108.425 9.330 1.00 27.91 80 ILE B C 1
ATOM 3331 O O . ILE B 1 103 ? 7.767 -108.034 9.273 1.00 21.25 80 ILE B O 1
ATOM 3336 N N . GLY B 1 104 ? 5.747 -108.081 10.303 1.00 27.02 81 GLY B N 1
ATOM 3337 C CA . GLY B 1 104 ? 6.125 -107.191 11.384 1.00 23.79 81 GLY B CA 1
ATOM 3338 C C . GLY B 1 104 ? 6.713 -107.959 12.545 1.00 28.57 81 GLY B C 1
ATOM 3339 O O . GLY B 1 104 ? 6.993 -109.149 12.415 1.00 28.46 81 GLY B O 1
ATOM 3340 N N . PRO B 1 105 ? 6.902 -107.279 13.689 1.00 33.25 82 PRO B N 1
ATOM 3341 C CA . PRO B 1 105 ? 7.566 -107.829 14.879 1.00 29.78 82 PRO B CA 1
ATOM 3342 C C . PRO B 1 105 ? 7.040 -109.201 15.332 1.00 31.07 82 PRO B C 1
ATOM 3343 O O . PRO B 1 105 ? 7.853 -110.075 15.634 1.00 32.89 82 PRO B O 1
ATOM 3347 N N . SER B 1 106 ? 5.727 -109.403 15.361 1.00 28.79 83 SER B N 1
ATOM 3348 C CA . SER B 1 106 ? 5.177 -110.705 15.780 1.00 33.09 83 SER B CA 1
ATOM 3349 C C . SER B 1 106 ? 5.721 -111.881 14.975 1.00 34.00 83 SER B C 1
ATOM 3350 O O . SER B 1 106 ? 5.960 -112.955 15.518 1.00 37.30 83 SER B O 1
ATOM 3353 N N . GLY B 1 107 ? 5.898 -111.679 13.672 1.00 31.04 84 GLY B N 1
ATOM 3354 C CA . GLY B 1 107 ? 6.301 -112.750 12.785 1.00 24.80 84 GLY B CA 1
ATOM 3355 C C . GLY B 1 107 ? 7.780 -112.773 12.435 1.00 32.07 84 GLY B C 1
ATOM 3356 O O . GLY B 1 107 ? 8.256 -113.704 11.781 1.00 29.57 84 GLY B O 1
ATOM 3357 N N . SER B 1 108 ? 8.516 -111.762 12.880 1.00 30.14 85 SER B N 1
ATOM 3358 C CA . SER B 1 108 ? 9.898 -111.590 12.454 1.00 30.60 85 SER B CA 1
ATOM 3359 C C . SER B 1 108 ? 10.897 -111.977 13.532 1.00 36.50 85 SER B C 1
ATOM 3360 O O . SER B 1 108 ? 12.104 -111.863 13.330 1.00 40.27 85 SER B O 1
ATOM 3363 N N . ASN B 1 109 ? 10.400 -112.397 14.689 1.00 37.81 86 ASN B N 1
ATOM 3364 C CA . ASN B 1 109 ? 11.276 -112.709 15.813 1.00 41.47 86 ASN B CA 1
ATOM 3365 C C . ASN B 1 109 ? 11.982 -114.035 15.560 1.00 41.49 86 ASN B C 1
ATOM 3366 O O . ASN B 1 109 ? 11.342 -115.072 15.510 1.00 55.04 86 ASN B O 1
ATOM 3371 N N . MET B 1 110 ? 13.295 -114.000 15.374 1.00 41.11 87 MET B N 1
ATOM 3372 C CA . MET B 1 110 ? 14.030 -115.178 14.916 1.00 40.42 87 MET B CA 1
ATOM 3373 C C . MET B 1 110 ? 14.707 -115.905 16.063 1.00 44.02 87 MET B C 1
ATOM 3374 O O . MET B 1 110 ? 14.958 -115.316 17.113 1.00 52.31 87 MET B O 1
ATOM 3379 N N . GLY B 1 111 ? 14.995 -117.189 15.857 1.00 40.95 88 GLY B N 1
ATOM 3380 C CA . GLY B 1 111 ? 15.793 -117.969 16.788 1.00 37.15 88 GLY B CA 1
ATOM 3381 C C . GLY B 1 111 ? 15.150 -118.317 18.118 1.00 38.33 88 GLY B C 1
ATOM 3382 O O . GLY B 1 111 ? 15.846 -118.752 19.029 1.00 44.13 88 GLY B O 1
ATOM 3383 N N . LYS B 1 112 ? 13.835 -118.136 18.235 1.00 37.49 89 LYS B N 1
ATOM 3384 C CA . LYS B 1 112 ? 13.118 -118.494 19.458 1.00 39.40 89 LYS B CA 1
ATOM 3385 C C . LYS B 1 112 ? 12.304 -119.774 19.281 1.00 40.64 89 LYS B C 1
ATOM 3386 O O . LYS B 1 112 ? 12.496 -120.736 20.010 1.00 39.87 89 LYS B O 1
ATOM 3392 N N . LYS B 1 113 ? 11.402 -119.778 18.303 1.00 39.67 90 LYS B N 1
ATOM 3393 C CA . LYS B 1 113 ? 10.556 -120.934 18.018 1.00 38.39 90 LYS B CA 1
ATOM 3394 C C . LYS B 1 113 ? 11.117 -121.784 16.873 1.00 36.56 90 LYS B C 1
ATOM 3395 O O . LYS B 1 113 ? 10.531 -122.803 16.508 1.00 34.04 90 LYS B O 1
ATOM 3401 N N . GLU B 1 114 ? 12.238 -121.350 16.301 1.00 34.39 91 GLU B N 1
ATOM 3402 C CA . GLU B 1 114 ? 12.855 -122.039 15.175 1.00 30.71 91 GLU B CA 1
ATOM 3403 C C . GLU B 1 114 ? 14.227 -121.463 14.955 1.00 33.04 91 GLU B C 1
ATOM 3404 O O . GLU B 1 114 ? 14.444 -120.274 15.136 1.00 35.81 91 GLU B O 1
ATOM 3410 N N . SER B 1 115 ? 15.165 -122.302 14.559 1.00 30.08 92 SER B N 1
ATOM 3411 C CA . SER B 1 115 ? 16.497 -121.807 14.305 1.00 32.50 92 SER B CA 1
ATOM 3412 C C . SER B 1 115 ? 16.446 -120.858 13.106 1.00 33.99 92 SER B C 1
ATOM 3413 O O . SER B 1 115 ? 15.714 -121.097 12.143 1.00 31.94 92 SER B O 1
ATOM 3416 N N . ILE B 1 116 ? 17.215 -119.779 13.163 1.00 30.13 93 ILE B N 1
ATOM 3417 C CA . ILE B 1 116 ? 17.232 -118.845 12.057 1.00 29.87 93 ILE B CA 1
ATOM 3418 C C . ILE B 1 116 ? 17.725 -119.535 10.769 1.00 30.85 93 ILE B C 1
ATOM 3419 O O . ILE B 1 116 ? 17.319 -119.178 9.662 1.00 31.09 93 ILE B O 1
ATOM 3424 N N . GLU B 1 117 ? 18.563 -120.552 10.919 1.00 30.83 94 GLU B N 1
ATOM 3425 C CA . GLU B 1 117 ? 19.037 -121.309 9.768 1.00 33.23 94 GLU B CA 1
ATOM 3426 C C . GLU B 1 117 ? 17.882 -121.993 9.018 1.00 32.85 94 GLU B C 1
ATOM 3427 O O . GLU B 1 117 ? 17.792 -121.890 7.802 1.00 32.97 94 GLU B O 1
ATOM 3433 N N . ASP B 1 118 ? 17.007 -122.686 9.745 1.00 31.95 95 ASP B N 1
ATOM 3434 C CA . ASP B 1 118 ? 15.826 -123.313 9.148 1.00 29.23 95 ASP B CA 1
ATOM 3435 C C . ASP B 1 118 ? 14.866 -122.266 8.534 1.00 30.32 95 ASP B C 1
ATOM 3436 O O . ASP B 1 118 ? 14.351 -122.453 7.422 1.00 31.97 95 ASP B O 1
ATOM 3441 N N . THR B 1 119 ? 14.613 -121.176 9.261 1.00 27.50 96 THR B N 1
ATOM 3442 C CA . THR B 1 119 ? 13.718 -120.130 8.781 1.00 28.17 96 THR B CA 1
ATOM 3443 C C . THR B 1 119 ? 14.217 -119.521 7.482 1.00 29.49 96 THR B C 1
ATOM 3444 O O . THR B 1 119 ? 13.438 -119.313 6.557 1.00 26.53 96 THR B O 1
ATOM 3448 N N . ALA B 1 120 ? 15.515 -119.234 7.412 1.00 29.72 97 ALA B N 1
ATOM 3449 C CA . ALA B 1 120 ? 16.101 -118.708 6.182 1.00 27.37 97 ALA B CA 1
ATOM 3450 C C . ALA B 1 120 ? 15.956 -119.679 4.996 1.00 30.16 97 ALA B C 1
ATOM 3451 O O . ALA B 1 120 ? 15.670 -119.252 3.864 1.00 28.99 97 ALA B O 1
ATOM 3453 N N . LYS B 1 121 ? 16.144 -120.975 5.239 1.00 26.25 98 LYS B N 1
ATOM 3454 C CA . LYS B 1 121 ? 16.007 -121.941 4.149 1.00 28.28 98 LYS B CA 1
ATOM 3455 C C . LYS B 1 121 ? 14.595 -121.945 3.565 1.00 29.46 98 LYS B C 1
ATOM 3456 O O . LYS B 1 121 ? 14.438 -122.097 2.351 1.00 29.90 98 LYS B O 1
ATOM 3462 N N . VAL B 1 122 ? 13.579 -121.756 4.409 1.00 25.07 99 VAL B N 1
ATOM 3463 C CA . VAL B 1 122 ? 12.208 -121.702 3.913 1.00 27.52 99 VAL B CA 1
ATOM 3464 C C . VAL B 1 122 ? 11.913 -120.393 3.158 1.00 25.87 99 VAL B C 1
ATOM 3465 O O . VAL B 1 122 ? 11.370 -120.418 2.045 1.00 24.84 99 VAL B O 1
ATOM 3469 N N . LEU B 1 123 ? 12.278 -119.262 3.752 1.00 26.75 100 LEU B N 1
ATOM 3470 C CA . LEU B 1 123 ? 12.130 -117.967 3.083 1.00 25.23 100 LEU B CA 1
ATOM 3471 C C . LEU B 1 123 ? 12.714 -118.025 1.663 1.00 23.40 100 LEU B C 1
ATOM 3472 O O . LEU B 1 123 ? 12.103 -117.542 0.706 1.00 24.94 100 LEU B O 1
ATOM 3477 N N . GLY B 1 124 ? 13.882 -118.643 1.517 1.00 21.57 101 GLY B N 1
ATOM 3478 C CA . GLY B 1 124 ? 14.506 -118.755 0.206 1.00 24.09 101 GLY B CA 1
ATOM 3479 C C . GLY B 1 124 ? 13.785 -119.635 -0.813 1.00 25.31 101 GLY B C 1
ATOM 3480 O O . GLY B 1 124 ? 14.084 -119.569 -2.001 1.00 23.10 101 GLY B O 1
ATOM 3481 N N . ARG B 1 125 ? 12.859 -120.474 -0.342 1.00 26.72 102 ARG B N 1
ATOM 3482 C CA . ARG B 1 125 ? 12.021 -121.293 -1.204 1.00 22.55 102 ARG B CA 1
ATOM 3483 C C . ARG B 1 125 ? 10.849 -120.486 -1.764 1.00 23.95 102 ARG B C 1
ATOM 3484 O O . ARG B 1 125 ? 10.426 -120.712 -2.883 1.00 24.06 102 ARG B O 1
ATOM 3492 N N . PHE B 1 126 ? 10.310 -119.565 -0.968 1.00 23.50 103 PHE B N 1
ATOM 3493 C CA . PHE B 1 126 ? 9.135 -118.790 -1.361 1.00 21.49 103 PHE B CA 1
ATOM 3494 C C . PHE B 1 126 ? 9.488 -117.492 -2.101 1.00 24.03 103 PHE B C 1
ATOM 3495 O O . PHE B 1 126 ? 8.809 -117.099 -3.053 1.00 23.73 103 PHE B O 1
ATOM 3503 N N . TYR B 1 127 ? 10.540 -116.815 -1.648 1.00 21.90 104 TYR B N 1
ATOM 3504 C CA . TYR B 1 127 ? 10.821 -115.464 -2.114 1.00 18.03 104 TYR B CA 1
ATOM 3505 C C . TYR B 1 127 ? 12.091 -115.337 -2.939 1.00 21.26 104 TYR B C 1
ATOM 3506 O O . TYR B 1 127 ? 13.005 -116.172 -2.861 1.00 24.71 104 TYR B O 1
ATOM 3515 N N . ASP B 1 128 ? 12.142 -114.269 -3.724 1.00 22.39 105 ASP B N 1
ATOM 3516 C CA . ASP B 1 128 ? 13.294 -113.965 -4.565 1.00 21.96 105 ASP B CA 1
ATOM 3517 C C . ASP B 1 128 ? 14.240 -112.995 -3.894 1.00 20.19 105 ASP B C 1
ATOM 3518 O O . ASP B 1 128 ? 15.352 -112.796 -4.365 1.00 23.03 105 ASP B O 1
ATOM 3523 N N . GLY B 1 129 ? 13.793 -112.389 -2.799 1.00 19.19 106 GLY B N 1
ATOM 3524 C CA . GLY B 1 129 ? 14.598 -111.428 -2.065 1.00 18.30 106 GLY B CA 1
ATOM 3525 C C . GLY B 1 129 ? 14.042 -111.256 -0.665 1.00 18.83 106 GLY B C 1
ATOM 3526 O O . GLY B 1 129 ? 12.849 -111.398 -0.442 1.00 19.11 106 GLY B O 1
ATOM 3527 N N . ILE B 1 130 ? 14.902 -110.927 0.281 1.00 19.68 107 ILE B N 1
ATOM 3528 C CA . ILE B 1 130 ? 14.483 -110.752 1.659 1.00 21.74 107 ILE B CA 1
ATOM 3529 C C . ILE B 1 130 ? 15.079 -109.494 2.261 1.00 22.84 107 ILE B C 1
ATOM 3530 O O . ILE B 1 130 ? 16.292 -109.303 2.200 1.00 23.47 107 ILE B O 1
ATOM 3535 N N . GLU B 1 131 ? 14.234 -108.636 2.838 1.00 22.23 108 GLU B N 1
ATOM 3536 C CA . GLU B 1 131 ? 14.717 -107.490 3.613 1.00 19.22 108 GLU B CA 1
ATOM 3537 C C . GLU B 1 131 ? 14.594 -107.850 5.090 1.00 20.95 108 GLU B C 1
ATOM 3538 O O . GLU B 1 131 ? 13.679 -108.564 5.473 1.00 21.84 108 GLU B O 1
ATOM 3544 N N . PHE B 1 132 ? 15.511 -107.371 5.921 1.00 21.79 109 PHE B N 1
ATOM 3545 C CA . PHE B 1 132 ? 15.475 -107.677 7.352 1.00 19.93 109 PHE B CA 1
ATOM 3546 C C . PHE B 1 132 ? 15.974 -106.518 8.190 1.00 23.75 109 PHE B C 1
ATOM 3547 O O . PHE B 1 132 ? 17.082 -106.007 7.987 1.00 21.02 109 PHE B O 1
ATOM 3555 N N . ARG B 1 133 ? 15.142 -106.110 9.139 1.00 27.02 110 ARG B N 1
ATOM 3556 C CA . ARG B 1 133 ? 15.444 -105.012 10.054 1.00 26.58 110 ARG B CA 1
ATOM 3557 C C . ARG B 1 133 ? 15.378 -105.651 11.424 1.00 29.84 110 ARG B C 1
ATOM 3558 O O . ARG B 1 133 ? 14.316 -106.111 11.860 1.00 28.36 110 ARG B O 1
ATOM 3566 N N . GLY B 1 134 ? 16.527 -105.731 12.081 1.00 30.57 111 GLY B N 1
ATOM 3567 C CA . GLY B 1 134 ? 16.622 -106.387 13.367 1.00 32.15 111 GLY B CA 1
ATOM 3568 C C . GLY B 1 134 ? 17.811 -105.847 14.123 1.00 33.32 111 GLY B C 1
ATOM 3569 O O . GLY B 1 134 ? 18.556 -105.039 13.589 1.00 34.88 111 GLY B O 1
ATOM 3570 N N . PHE B 1 135 ? 17.991 -106.284 15.362 1.00 28.49 112 PHE B N 1
ATOM 3571 C CA . PHE B 1 135 ? 19.049 -105.729 16.189 1.00 32.77 112 PHE B CA 1
ATOM 3572 C C . PHE B 1 135 ? 20.391 -106.368 15.857 1.00 30.73 112 PHE B C 1
ATOM 3573 O O . PHE B 1 135 ? 21.397 -105.685 15.724 1.00 30.47 112 PHE B O 1
ATOM 3581 N N . ALA B 1 136 ? 20.394 -107.679 15.691 1.00 26.61 113 ALA B N 1
ATOM 3582 C CA . ALA B 1 136 ? 21.632 -108.410 15.523 1.00 23.70 113 ALA B CA 1
ATOM 3583 C C . ALA B 1 136 ? 22.098 -108.506 14.064 1.00 30.60 113 ALA B C 1
ATOM 3584 O O . ALA B 1 136 ? 21.412 -109.070 13.206 1.00 28.67 113 ALA B O 1
ATOM 3586 N N . GLN B 1 137 ? 23.280 -107.965 13.791 1.00 28.72 114 GLN B N 1
ATOM 3587 C CA . GLN B 1 137 ? 23.881 -108.100 12.480 1.00 25.35 114 GLN B CA 1
ATOM 3588 C C . GLN B 1 137 ? 24.027 -109.579 12.145 1.00 29.25 114 GLN B C 1
ATOM 3589 O O . GLN B 1 137 ? 24.062 -109.958 10.978 1.00 31.18 114 GLN B O 1
ATOM 3595 N N . SER B 1 138 ? 24.094 -110.434 13.154 1.00 25.33 115 SER B N 1
ATOM 3596 C CA . SER B 1 138 ? 24.389 -111.843 12.861 1.00 33.49 115 SER B CA 1
ATOM 3597 C C . SER B 1 138 ? 23.159 -112.598 12.351 1.00 32.88 115 SER B C 1
ATOM 3598 O O . SER B 1 138 ? 23.297 -113.686 11.771 1.00 30.91 115 SER B O 1
ATOM 3601 N N . ASP B 1 139 ? 21.967 -112.036 12.579 1.00 26.08 116 ASP B N 1
ATOM 3602 C CA . ASP B 1 139 ? 20.754 -112.574 11.957 1.00 29.49 116 ASP B CA 1
ATOM 3603 C C . ASP B 1 139 ? 20.764 -112.277 10.454 1.00 31.23 116 ASP B C 1
ATOM 3604 O O . ASP B 1 139 ? 20.409 -113.139 9.640 1.00 30.08 116 ASP B O 1
ATOM 3609 N N . VAL B 1 140 ? 21.185 -111.061 10.097 1.00 29.16 117 VAL B N 1
ATOM 3610 C CA . VAL B 1 140 ? 21.403 -110.701 8.703 1.00 25.55 117 VAL B CA 1
ATOM 3611 C C . VAL B 1 140 ? 22.352 -111.697 8.048 1.00 26.78 117 VAL B C 1
ATOM 3612 O O . VAL B 1 140 ? 22.049 -112.220 6.979 1.00 27.51 117 VAL B O 1
ATOM 3616 N N . ASP B 1 141 ? 23.479 -111.983 8.705 1.00 30.00 118 ASP B N 1
ATOM 3617 C CA . ASP B 1 141 ? 24.481 -112.916 8.167 1.00 30.07 118 ASP B CA 1
ATOM 3618 C C . ASP B 1 141 ? 23.908 -114.309 7.946 1.00 26.96 118 ASP B C 1
ATOM 3619 O O . ASP B 1 141 ? 24.210 -114.955 6.946 1.00 26.31 118 ASP B O 1
ATOM 3624 N N . ALA B 1 142 ? 23.072 -114.756 8.877 1.00 24.71 119 ALA B N 1
ATOM 3625 C CA . ALA B 1 142 ? 22.469 -116.082 8.797 1.00 27.22 119 ALA B CA 1
ATOM 3626 C C . ALA B 1 142 ? 21.482 -116.188 7.636 1.00 28.19 119 ALA B C 1
ATOM 3627 O O . ALA B 1 142 ? 21.469 -117.198 6.927 1.00 25.62 119 ALA B O 1
ATOM 3629 N N . LEU B 1 143 ? 20.669 -115.146 7.440 1.00 24.91 120 LEU B N 1
ATOM 3630 C CA . LEU B 1 143 ? 19.792 -115.070 6.271 1.00 23.70 120 LEU B CA 1
ATOM 3631 C C . LEU B 1 143 ? 20.609 -115.082 4.967 1.00 25.92 120 LEU B C 1
ATOM 3632 O O . LEU B 1 143 ? 20.181 -115.646 3.962 1.00 25.38 120 LEU B O 1
ATOM 3637 N N . VAL B 1 144 ? 21.779 -114.451 4.967 1.00 23.73 121 VAL B N 1
ATOM 3638 C CA . VAL B 1 144 ? 22.556 -114.378 3.738 1.00 24.09 121 VAL B CA 1
ATOM 3639 C C . VAL B 1 144 ? 23.125 -115.749 3.399 1.00 26.62 121 VAL B C 1
ATOM 3640 O O . VAL B 1 144 ? 23.124 -116.181 2.255 1.00 26.83 121 VAL B O 1
ATOM 3644 N N . LYS B 1 145 ? 23.613 -116.433 4.419 1.00 27.79 122 LYS B N 1
ATOM 3645 C CA . LYS B 1 145 ? 24.255 -117.721 4.245 1.00 27.58 122 LYS B CA 1
ATOM 3646 C C . LYS B 1 145 ? 23.277 -118.855 3.867 1.00 28.76 122 LYS B C 1
ATOM 3647 O O . LYS B 1 145 ? 23.644 -119.781 3.151 1.00 29.33 122 LYS B O 1
ATOM 3653 N N . TYR B 1 146 ? 22.040 -118.779 4.348 1.00 27.26 123 TYR B N 1
ATOM 3654 C CA . TYR B 1 146 ? 21.139 -119.922 4.325 1.00 26.08 123 TYR B CA 1
ATOM 3655 C C . TYR B 1 146 ? 19.935 -119.778 3.397 1.00 30.98 123 TYR B C 1
ATOM 3656 O O . TYR B 1 146 ? 19.313 -120.774 3.031 1.00 30.22 123 TYR B O 1
ATOM 3665 N N . SER B 1 147 ? 19.595 -118.545 3.026 1.00 29.45 124 SER B N 1
ATOM 3666 C CA . SER B 1 147 ? 18.404 -118.320 2.219 1.00 25.75 124 SER B CA 1
ATOM 3667 C C . SER B 1 147 ? 18.734 -118.562 0.763 1.00 24.74 124 SER B C 1
ATOM 3668 O O . SER B 1 147 ? 17.919 -119.102 0.019 1.00 27.93 124 SER B O 1
ATOM 3671 N N . GLY B 1 148 ? 19.936 -118.170 0.358 1.00 24.15 125 GLY B N 1
ATOM 3672 C CA . GLY B 1 148 ? 20.360 -118.362 -1.016 1.00 26.45 125 GLY B CA 1
ATOM 3673 C C . GLY B 1 148 ? 19.925 -117.278 -1.983 1.00 25.51 125 GLY B C 1
ATOM 3674 O O . GLY B 1 148 ? 20.219 -117.349 -3.170 1.00 31.37 125 GLY B O 1
ATOM 3675 N N . VAL B 1 149 ? 19.226 -116.270 -1.475 1.00 24.60 126 VAL B N 1
ATOM 3676 C CA . VAL B 1 149 ? 18.718 -115.189 -2.307 1.00 22.84 126 VAL B CA 1
ATOM 3677 C C . VAL B 1 149 ? 19.286 -113.881 -1.787 1.00 22.97 126 VAL B C 1
ATOM 3678 O O . VAL B 1 149 ? 19.877 -113.849 -0.714 1.00 23.35 126 VAL B O 1
ATOM 3682 N N . PRO B 1 150 ? 19.114 -112.786 -2.538 1.00 23.68 127 PRO B N 1
ATOM 3683 C CA . PRO B 1 150 ? 19.565 -111.486 -2.026 1.00 19.24 127 PRO B CA 1
ATOM 3684 C C . PRO B 1 150 ? 18.888 -111.089 -0.725 1.00 20.87 127 PRO B C 1
ATOM 3685 O O . PRO B 1 150 ? 17.663 -111.140 -0.625 1.00 21.76 127 PRO B O 1
ATOM 3689 N N . VAL B 1 151 ? 19.695 -110.709 0.261 1.00 21.05 128 VAL B N 1
ATOM 3690 C CA . VAL B 1 151 ? 19.206 -110.214 1.540 1.00 20.08 128 VAL B CA 1
ATOM 3691 C C . VAL B 1 151 ? 19.605 -108.742 1.698 1.00 22.17 128 VAL B C 1
ATOM 3692 O O . VAL B 1 151 ? 20.739 -108.367 1.392 1.00 22.90 128 VAL B O 1
ATOM 3696 N N . TRP B 1 152 ? 18.677 -107.905 2.157 1.00 21.03 129 TRP B N 1
ATOM 3697 C CA . TRP B 1 152 ? 18.957 -106.479 2.348 1.00 22.26 129 TRP B CA 1
ATOM 3698 C C . TRP B 1 152 ? 18.766 -106.085 3.819 1.00 22.75 129 TRP B C 1
ATOM 3699 O O . TRP B 1 152 ? 17.727 -106.327 4.423 1.00 24.00 129 TRP B O 1
ATOM 3710 N N . ASN B 1 153 ? 19.798 -105.491 4.390 1.00 22.66 130 ASN B N 1
ATOM 3711 C CA . ASN B 1 153 ? 19.815 -105.129 5.785 1.00 20.90 130 ASN B CA 1
ATOM 3712 C C . ASN B 1 153 ? 19.082 -103.807 5.876 1.00 21.51 130 ASN B C 1
ATOM 3713 O O . ASN B 1 153 ? 19.551 -102.805 5.360 1.00 22.67 130 ASN B O 1
ATOM 3718 N N . GLY B 1 154 ? 17.907 -103.805 6.492 1.00 23.49 131 GLY B N 1
ATOM 3719 C CA . GLY B 1 154 ? 17.115 -102.594 6.586 1.00 19.54 131 GLY B CA 1
ATOM 3720 C C . GLY B 1 154 ? 17.435 -101.745 7.803 1.00 23.45 131 GLY B C 1
ATOM 3721 O O . GLY B 1 154 ? 16.763 -100.728 8.034 1.00 25.84 131 GLY B O 1
ATOM 3722 N N . LEU B 1 155 ? 18.461 -102.168 8.554 1.00 22.05 132 LEU B N 1
ATOM 3723 C CA . LEU B 1 155 ? 18.982 -101.537 9.793 1.00 23.45 132 LEU B CA 1
ATOM 3724 C C . LEU B 1 155 ? 19.223 -102.551 10.929 1.00 24.84 132 LEU B C 1
ATOM 3725 O O . LEU B 1 155 ? 18.312 -103.266 11.338 1.00 25.01 132 LEU B O 1
ATOM 3730 N N . THR B 1 156 ? 20.463 -102.612 11.402 1.00 21.61 133 THR B N 1
ATOM 3731 C CA . THR B 1 156 ? 20.833 -103.384 12.579 1.00 25.71 133 THR B CA 1
ATOM 3732 C C . THR B 1 156 ? 21.529 -102.434 13.579 1.00 31.88 133 THR B C 1
ATOM 3733 O O . THR B 1 156 ? 21.730 -101.247 13.295 1.00 29.87 133 THR B O 1
ATOM 3737 N N . ASP B 1 157 ? 21.891 -102.949 14.748 1.00 27.02 134 ASP B N 1
ATOM 3738 C CA . ASP B 1 157 ? 22.699 -102.180 15.681 1.00 27.47 134 ASP B CA 1
ATOM 3739 C C . ASP B 1 157 ? 24.006 -101.663 15.044 1.00 30.33 134 ASP B C 1
ATOM 3740 O O . ASP B 1 157 ? 24.501 -100.605 15.410 1.00 29.75 134 ASP B O 1
ATOM 3745 N N . ASP B 1 158 ? 24.559 -102.390 14.081 1.00 28.88 135 ASP B N 1
ATOM 3746 C CA . ASP B 1 158 ? 25.882 -102.051 13.559 1.00 27.83 135 ASP B CA 1
ATOM 3747 C C . ASP B 1 158 ? 25.891 -101.136 12.331 1.00 29.53 135 ASP B C 1
ATOM 3748 O O . ASP B 1 158 ? 26.852 -100.391 12.124 1.00 31.51 135 ASP B O 1
ATOM 3753 N N . GLU B 1 159 ? 24.841 -101.181 11.515 1.00 30.85 136 GLU B N 1
ATOM 3754 C CA . GLU B 1 159 ? 24.853 -100.443 10.241 1.00 26.94 136 GLU B CA 1
ATOM 3755 C C . GLU B 1 159 ? 23.462 -100.152 9.631 1.00 23.60 136 GLU B C 1
ATOM 3756 O O . GLU B 1 159 ? 22.483 -100.817 9.942 1.00 24.69 136 GLU B O 1
ATOM 3762 N N . HIS B 1 160 ? 23.395 -99.155 8.758 1.00 23.64 137 HIS B N 1
ATOM 3763 C CA . HIS B 1 160 ? 22.172 -98.786 8.059 1.00 20.81 137 HIS B CA 1
ATOM 3764 C C . HIS B 1 160 ? 22.483 -98.554 6.566 1.00 23.61 137 HIS B C 1
ATOM 3765 O O . HIS B 1 160 ? 22.403 -97.427 6.063 1.00 22.58 137 HIS B O 1
ATOM 3772 N N . PRO B 1 161 ? 22.844 -99.629 5.845 1.00 24.80 138 PRO B N 1
ATOM 3773 C CA . PRO B 1 161 ? 23.412 -99.509 4.495 1.00 18.34 138 PRO B CA 1
ATOM 3774 C C . PRO B 1 161 ? 22.477 -98.869 3.466 1.00 22.01 138 PRO B C 1
ATOM 3775 O O . PRO B 1 161 ? 22.971 -98.130 2.615 1.00 24.61 138 PRO B O 1
ATOM 3779 N N . THR B 1 162 ? 21.173 -99.140 3.504 1.00 21.75 139 THR B N 1
ATOM 3780 C CA . THR B 1 162 ? 20.276 -98.517 2.523 1.00 21.01 139 THR B CA 1
ATOM 3781 C C . THR B 1 162 ? 20.287 -97.002 2.702 1.00 18.37 139 THR B C 1
ATOM 3782 O O . THR B 1 162 ? 20.313 -96.259 1.737 1.00 21.22 139 THR B O 1
ATOM 3786 N N . GLN B 1 163 ? 20.302 -96.562 3.952 1.00 19.57 140 GLN B N 1
ATOM 3787 C CA . GLN B 1 163 ? 20.334 -95.143 4.306 1.00 22.13 140 GLN B CA 1
ATOM 3788 C C . GLN B 1 163 ? 21.603 -94.452 3.782 1.00 22.24 140 GLN B C 1
ATOM 3789 O O . GLN B 1 163 ? 21.546 -93.316 3.308 1.00 21.20 140 GLN B O 1
ATOM 3795 N N . ILE B 1 164 ? 22.740 -95.142 3.864 1.00 17.28 141 ILE B N 1
ATOM 3796 C CA . ILE B 1 164 ? 23.976 -94.612 3.316 1.00 20.92 141 ILE B CA 1
ATOM 3797 C C . ILE B 1 164 ? 23.831 -94.226 1.837 1.00 23.43 141 ILE B C 1
ATOM 3798 O O . ILE B 1 164 ? 24.152 -93.097 1.457 1.00 21.20 141 ILE B O 1
ATOM 3803 N N . ILE B 1 165 ? 23.360 -95.160 1.009 1.00 22.66 142 ILE B N 1
ATOM 3804 C CA . ILE B 1 165 ? 23.172 -94.892 -0.415 1.00 17.81 142 ILE B CA 1
ATOM 3805 C C . ILE B 1 165 ? 22.240 -93.693 -0.618 1.00 22.36 142 ILE B C 1
ATOM 3806 O O . ILE B 1 165 ? 22.479 -92.841 -1.486 1.00 20.85 142 ILE B O 1
ATOM 3811 N N . ALA B 1 166 ? 21.187 -93.610 0.192 1.00 20.14 143 ALA B N 1
ATOM 3812 C CA . ALA B 1 166 ? 20.246 -92.493 0.097 1.00 21.99 143 ALA B CA 1
ATOM 3813 C C . ALA B 1 166 ? 20.910 -91.153 0.479 1.00 23.87 143 ALA B C 1
ATOM 3814 O O . ALA B 1 166 ? 20.757 -90.130 -0.202 1.00 19.63 143 ALA B O 1
ATOM 3816 N N . ASP B 1 167 ? 21.662 -91.181 1.571 1.00 21.33 144 ASP B N 1
ATOM 3817 C CA . ASP B 1 167 ? 22.338 -89.993 2.070 1.00 21.44 144 ASP B CA 1
ATOM 3818 C C . ASP B 1 167 ? 23.310 -89.415 1.044 1.00 23.77 144 ASP B C 1
ATOM 3819 O O . ASP B 1 167 ? 23.243 -88.229 0.696 1.00 21.58 144 ASP B O 1
ATOM 3824 N N . PHE B 1 168 ? 24.210 -90.245 0.538 1.00 20.85 145 PHE B N 1
ATOM 3825 C CA . PHE B 1 168 ? 25.216 -89.728 -0.382 1.00 22.10 145 PHE B CA 1
ATOM 3826 C C . PHE B 1 168 ? 24.659 -89.442 -1.781 1.00 21.61 145 PHE B C 1
ATOM 3827 O O . PHE B 1 168 ? 25.136 -88.552 -2.484 1.00 23.77 145 PHE B O 1
ATOM 3835 N N . MET B 1 169 ? 23.613 -90.150 -2.164 1.00 19.53 146 MET B N 1
ATOM 3836 C CA . MET B 1 169 ? 22.872 -89.738 -3.350 1.00 22.61 146 MET B CA 1
ATOM 3837 C C . MET B 1 169 ? 22.432 -88.284 -3.205 1.00 23.96 146 MET B C 1
ATOM 3838 O O . MET B 1 169 ? 22.595 -87.490 -4.130 1.00 25.51 146 MET B O 1
ATOM 3843 N N . THR B 1 170 ? 21.878 -87.937 -2.040 1.00 24.83 147 THR B N 1
ATOM 3844 C CA . THR B 1 170 ? 21.372 -86.582 -1.803 1.00 25.46 147 THR B CA 1
ATOM 3845 C C . THR B 1 170 ? 22.494 -85.541 -1.904 1.00 23.39 147 THR B C 1
ATOM 3846 O O . THR B 1 170 ? 22.303 -84.481 -2.500 1.00 24.70 147 THR B O 1
ATOM 3850 N N . MET B 1 171 ? 23.658 -85.856 -1.343 1.00 20.34 148 MET B N 1
ATOM 3851 C CA . MET B 1 171 ? 24.816 -84.970 -1.424 1.00 22.39 148 MET B CA 1
ATOM 3852 C C . MET B 1 171 ? 25.311 -84.857 -2.867 1.00 26.98 148 MET B C 1
ATOM 3853 O O . MET B 1 171 ? 25.702 -83.784 -3.314 1.00 28.07 148 MET B O 1
ATOM 3858 N N . LYS B 1 172 ? 25.289 -85.961 -3.605 1.00 26.48 149 LYS B N 1
ATOM 3859 C CA . LYS B 1 172 ? 25.764 -85.927 -4.983 1.00 24.06 149 LYS B CA 1
ATOM 3860 C C . LYS B 1 172 ? 24.846 -85.097 -5.872 1.00 28.23 149 LYS B C 1
ATOM 3861 O O . LYS B 1 172 ? 25.314 -84.395 -6.772 1.00 26.38 149 LYS B O 1
ATOM 3867 N N . GLU B 1 173 ? 23.545 -85.171 -5.605 1.00 25.67 150 GLU B N 1
ATOM 3868 C CA . GLU B 1 173 ? 22.556 -84.410 -6.365 1.00 28.90 150 GLU B CA 1
ATOM 3869 C C . GLU B 1 173 ? 22.793 -82.925 -6.206 1.00 26.09 150 GLU B C 1
ATOM 3870 O O . GLU B 1 173 ? 22.596 -82.148 -7.132 1.00 28.50 150 GLU B O 1
ATOM 3876 N N . LYS B 1 174 ? 23.207 -82.533 -5.014 1.00 26.00 151 LYS B N 1
ATOM 3877 C CA . LYS B 1 174 ? 23.436 -81.132 -4.706 1.00 28.89 151 LYS B CA 1
ATOM 3878 C C . LYS B 1 174 ? 24.792 -80.627 -5.246 1.00 30.90 151 LYS B C 1
ATOM 3879 O O . LYS B 1 174 ? 24.868 -79.529 -5.782 1.00 31.44 151 LYS B O 1
ATOM 3885 N N . PHE B 1 175 ? 25.843 -81.444 -5.141 1.00 28.66 152 PHE B N 1
ATOM 3886 C CA . PHE B 1 175 ? 27.229 -80.976 -5.327 1.00 30.55 152 PHE B CA 1
ATOM 3887 C C . PHE B 1 175 ? 28.001 -81.620 -6.475 1.00 29.16 152 PHE B C 1
ATOM 3888 O O . PHE B 1 175 ? 29.114 -81.212 -6.773 1.00 32.50 152 PHE B O 1
ATOM 3896 N N . GLY B 1 176 ? 27.451 -82.655 -7.092 1.00 32.28 153 GLY B N 1
ATOM 3897 C CA . GLY B 1 176 ? 28.217 -83.411 -8.067 1.00 26.02 153 GLY B CA 1
ATOM 3898 C C . GLY B 1 176 ? 29.240 -84.319 -7.398 1.00 31.64 153 GLY B C 1
ATOM 3899 O O . GLY B 1 176 ? 28.995 -84.865 -6.315 1.00 32.86 153 GLY B O 1
ATOM 3900 N N . ASN B 1 177 ? 30.390 -84.494 -8.042 1.00 33.96 154 ASN B N 1
ATOM 3901 C CA . ASN B 1 177 ? 31.453 -85.336 -7.495 1.00 32.66 154 ASN B CA 1
ATOM 3902 C C . ASN B 1 177 ? 31.788 -84.920 -6.064 1.00 32.18 154 ASN B C 1
ATOM 3903 O O . ASN B 1 177 ? 32.037 -83.746 -5.798 1.00 37.39 154 ASN B O 1
ATOM 3908 N N . LEU B 1 178 ? 31.781 -85.881 -5.149 1.00 29.95 155 LEU B N 1
ATOM 3909 C CA . LEU B 1 178 ? 31.951 -85.610 -3.719 1.00 30.20 155 LEU B CA 1
ATOM 3910 C C . LEU B 1 178 ? 33.400 -85.616 -3.222 1.00 29.03 155 LEU B C 1
ATOM 3911 O O . LEU B 1 178 ? 33.679 -85.182 -2.110 1.00 31.87 155 LEU B O 1
ATOM 3916 N N . LYS B 1 179 ? 34.323 -86.133 -4.015 1.00 32.36 156 LYS B N 1
ATOM 3917 C CA . LYS B 1 179 ? 35.708 -86.246 -3.555 1.00 33.50 156 LYS B CA 1
ATOM 3918 C C . LYS B 1 179 ? 36.248 -84.952 -2.927 1.00 33.00 156 LYS B C 1
ATOM 3919 O O . LYS B 1 179 ? 36.116 -83.862 -3.489 1.00 31.64 156 LYS B O 1
ATOM 3925 N N . ASN B 1 180 ? 36.853 -85.099 -1.753 1.00 33.44 157 ASN B N 1
ATOM 3926 C CA . ASN B 1 180 ? 37.476 -83.996 -1.017 1.00 32.11 157 ASN B CA 1
ATOM 3927 C C . ASN B 1 180 ? 36.526 -82.955 -0.456 1.00 34.18 157 ASN B C 1
ATOM 3928 O O . ASN B 1 180 ? 36.970 -82.003 0.171 1.00 39.21 157 ASN B O 1
ATOM 3933 N N . LYS B 1 181 ? 35.226 -83.134 -0.668 1.00 32.25 158 LYS B N 1
ATOM 3934 C CA . LYS B 1 181 ? 34.242 -82.307 0.020 1.00 30.53 158 LYS B CA 1
ATOM 3935 C C . LYS B 1 181 ? 34.171 -82.661 1.509 1.00 31.35 158 LYS B C 1
ATOM 3936 O O . LYS B 1 181 ? 34.696 -83.701 1.943 1.00 28.94 158 LYS B O 1
ATOM 3942 N N . LYS B 1 182 ? 33.571 -81.775 2.301 1.00 30.21 159 LYS B N 1
ATOM 3943 C CA . LYS B 1 182 ? 33.646 -81.923 3.752 1.00 28.87 159 LYS B CA 1
ATOM 3944 C C . LYS B 1 182 ? 32.305 -82.134 4.440 1.00 29.47 159 LYS B C 1
ATOM 3945 O O . LYS B 1 182 ? 31.380 -81.331 4.275 1.00 28.60 159 LYS B O 1
ATOM 3951 N N . ILE B 1 183 ? 32.228 -83.200 5.237 1.00 23.55 160 ILE B N 1
ATOM 3952 C CA . ILE B 1 183 ? 31.025 -83.519 5.981 1.00 23.85 160 ILE B CA 1
ATOM 3953 C C . ILE B 1 183 ? 31.285 -83.610 7.486 1.00 29.20 160 ILE B C 1
ATOM 3954 O O . ILE B 1 183 ? 32.271 -84.204 7.937 1.00 28.62 160 ILE B O 1
ATOM 3959 N N . VAL B 1 184 ? 30.401 -82.991 8.260 1.00 23.80 161 VAL B N 1
ATOM 3960 C CA . VAL B 1 184 ? 30.446 -83.133 9.688 1.00 24.14 161 VAL B CA 1
ATOM 3961 C C . VAL B 1 184 ? 29.253 -83.963 10.096 1.00 29.68 161 VAL B C 1
ATOM 3962 O O . VAL B 1 184 ? 28.116 -83.580 9.800 1.00 25.86 161 VAL B O 1
ATOM 3966 N N . PHE B 1 185 ? 29.506 -85.093 10.758 1.00 22.08 162 PHE B N 1
ATOM 3967 C CA . PHE B 1 185 ? 28.445 -85.765 11.482 1.00 26.27 162 PHE B CA 1
ATOM 3968 C C . PHE B 1 185 ? 28.549 -85.451 12.977 1.00 28.19 162 PHE B C 1
ATOM 3969 O O . PHE B 1 185 ? 29.514 -85.824 13.637 1.00 28.80 162 PHE B O 1
ATOM 3977 N N . ILE B 1 186 ? 27.540 -84.778 13.509 1.00 27.72 163 ILE B N 1
ATOM 3978 C CA . ILE B 1 186 ? 27.603 -84.272 14.875 1.00 30.14 163 ILE B CA 1
ATOM 3979 C C . ILE B 1 186 ? 26.556 -84.891 15.800 1.00 32.90 163 ILE B C 1
ATOM 3980 O O . ILE B 1 186 ? 25.380 -85.024 15.428 1.00 32.89 163 ILE B O 1
ATOM 3985 N N . GLY B 1 187 ? 26.994 -85.256 17.006 1.00 28.87 164 GLY B N 1
ATOM 3986 C CA . GLY B 1 187 ? 26.107 -85.738 18.051 1.00 29.19 164 GLY B CA 1
ATOM 3987 C C . GLY B 1 187 ? 26.538 -87.104 18.553 1.00 33.31 164 GLY B C 1
ATOM 3988 O O . GLY B 1 187 ? 27.696 -87.310 18.918 1.00 29.16 164 GLY B O 1
ATOM 3989 N N . ASP B 1 188 ? 25.607 -88.050 18.567 1.00 32.55 165 ASP B N 1
ATOM 3990 C CA . ASP B 1 188 ? 25.919 -89.392 19.043 1.00 34.64 165 ASP B CA 1
ATOM 3991 C C . ASP B 1 188 ? 26.608 -90.150 17.902 1.00 37.81 165 ASP B C 1
ATOM 3992 O O . ASP B 1 188 ? 26.076 -91.128 17.341 1.00 34.58 165 ASP B O 1
ATOM 3997 N N . TYR B 1 189 ? 27.803 -89.682 17.558 1.00 33.55 166 TYR B N 1
ATOM 3998 C CA . TYR B 1 189 ? 28.427 -90.092 16.312 1.00 31.31 166 TYR B CA 1
ATOM 3999 C C . TYR B 1 189 ? 28.901 -91.541 16.296 1.00 29.32 166 TYR B C 1
ATOM 4000 O O . TYR B 1 189 ? 29.345 -92.037 15.262 1.00 30.47 166 TYR B O 1
ATOM 4009 N N . LYS B 1 190 ? 28.796 -92.214 17.436 1.00 30.81 167 LYS B N 1
ATOM 4010 C CA . LYS B 1 190 ? 29.193 -93.617 17.549 1.00 29.08 167 LYS B CA 1
ATOM 4011 C C . LYS B 1 190 ? 28.000 -94.537 17.308 1.00 30.48 167 LYS B C 1
ATOM 4012 O O . LYS B 1 190 ? 28.179 -95.741 17.164 1.00 31.80 167 LYS B O 1
ATOM 4018 N N . ASN B 1 191 ? 26.784 -93.983 17.282 1.00 28.93 168 ASN B N 1
ATOM 4019 C CA . ASN B 1 191 ? 25.595 -94.781 16.928 1.00 30.72 168 ASN B CA 1
ATOM 4020 C C . ASN B 1 191 ? 25.634 -95.245 15.467 1.00 28.16 168 ASN B C 1
ATOM 4021 O O . ASN B 1 191 ? 26.563 -94.916 14.737 1.00 28.67 168 ASN B O 1
ATOM 4026 N N . ASN B 1 192 ? 24.635 -96.009 15.043 1.00 28.15 169 ASN B N 1
ATOM 4027 C CA . ASN B 1 192 ? 24.713 -96.694 13.758 1.00 23.97 169 ASN B CA 1
ATOM 4028 C C . ASN B 1 192 ? 24.593 -95.768 12.547 1.00 26.31 169 ASN B C 1
ATOM 4029 O O . ASN B 1 192 ? 25.094 -96.082 11.470 1.00 27.10 169 ASN B O 1
ATOM 4034 N N . VAL B 1 193 ? 23.941 -94.625 12.729 1.00 24.10 170 VAL B N 1
ATOM 4035 C CA . VAL B 1 193 ? 23.864 -93.613 11.678 1.00 25.92 170 VAL B CA 1
ATOM 4036 C C . VAL B 1 193 ? 25.197 -92.843 11.548 1.00 26.87 170 VAL B C 1
ATOM 4037 O O . VAL B 1 193 ? 25.615 -92.465 10.453 1.00 27.93 170 VAL B O 1
ATOM 4041 N N . GLY B 1 194 ? 25.879 -92.629 12.661 1.00 25.05 171 GLY B N 1
ATOM 4042 C CA . GLY B 1 194 ? 27.132 -91.902 12.634 1.00 26.28 171 GLY B CA 1
ATOM 4043 C C . GLY B 1 194 ? 28.187 -92.759 11.966 1.00 26.84 171 GLY B C 1
ATOM 4044 O O . GLY B 1 194 ? 28.900 -92.305 11.074 1.00 22.39 171 GLY B O 1
ATOM 4045 N N . VAL B 1 195 ? 28.281 -94.010 12.395 1.00 23.48 172 VAL B N 1
ATOM 4046 C C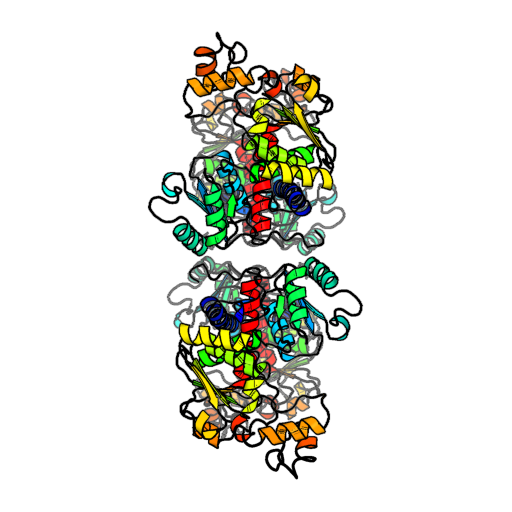A . VAL B 1 195 ? 29.213 -94.936 11.786 1.00 25.15 172 VAL B CA 1
ATOM 4047 C C . VAL B 1 195 ? 28.839 -95.137 10.310 1.00 28.33 172 VAL B C 1
ATOM 4048 O O . VAL B 1 195 ? 29.674 -94.968 9.419 1.00 28.95 172 VAL B O 1
ATOM 4052 N N . SER B 1 196 ? 27.581 -95.459 10.036 1.00 25.25 173 SER B N 1
ATOM 4053 C CA . SER B 1 196 ? 27.166 -95.599 8.649 1.00 26.76 173 SER B CA 1
ATOM 4054 C C . SER B 1 196 ? 27.626 -94.405 7.808 1.00 26.81 173 SER B C 1
ATOM 4055 O O . SER B 1 196 ? 28.069 -94.588 6.671 1.00 25.55 173 SER B O 1
ATOM 4058 N N . THR B 1 197 ? 27.524 -93.193 8.363 1.00 25.32 174 THR B N 1
ATOM 4059 C CA . THR B 1 197 ? 27.911 -91.987 7.626 1.00 25.77 174 THR B CA 1
ATOM 4060 C C . THR B 1 197 ? 29.434 -91.937 7.409 1.00 28.08 174 THR B C 1
ATOM 4061 O O . THR B 1 197 ? 29.909 -91.525 6.340 1.00 25.19 174 THR B O 1
ATOM 4065 N N . MET B 1 198 ? 30.192 -92.384 8.408 1.00 23.24 175 MET B N 1
ATOM 4066 C CA . MET B 1 198 ? 31.636 -92.466 8.270 1.00 25.65 175 MET B CA 1
ATOM 4067 C C . MET B 1 198 ? 32.004 -93.448 7.148 1.00 26.35 175 MET B C 1
ATOM 4068 O O . MET B 1 198 ? 32.939 -93.216 6.385 1.00 30.70 175 MET B O 1
ATOM 4073 N N . ILE B 1 199 ? 31.251 -94.538 7.038 1.00 27.12 176 ILE B N 1
ATOM 4074 C CA . ILE B 1 199 ? 31.495 -95.536 6.005 1.00 25.81 176 ILE B CA 1
ATOM 4075 C C . ILE B 1 199 ? 31.217 -94.970 4.606 1.00 26.19 176 ILE B C 1
ATOM 4076 O O . ILE B 1 199 ? 32.000 -95.167 3.675 1.00 25.12 176 ILE B O 1
ATOM 4081 N N . GLY B 1 200 ? 30.114 -94.245 4.463 1.00 25.36 177 GLY B N 1
ATOM 4082 C CA . GLY B 1 200 ? 29.784 -93.631 3.190 1.00 23.84 177 GLY B CA 1
ATOM 4083 C C . GLY B 1 200 ? 30.706 -92.487 2.803 1.00 26.30 177 GLY B C 1
ATOM 4084 O O . GLY B 1 200 ? 30.925 -92.242 1.608 1.00 27.64 177 GLY B O 1
ATOM 4085 N N . ALA B 1 201 ? 31.231 -91.768 3.796 1.00 23.67 178 ALA B N 1
ATOM 4086 C CA . ALA B 1 201 ? 32.168 -90.684 3.520 1.00 26.58 178 ALA B CA 1
ATOM 4087 C C . ALA B 1 201 ? 33.475 -91.265 2.979 1.00 28.50 178 ALA B C 1
ATOM 4088 O O . ALA B 1 201 ? 34.066 -90.742 2.020 1.00 28.24 178 ALA B O 1
ATOM 4090 N N . ALA B 1 202 ? 33.906 -92.371 3.573 1.00 26.64 179 ALA B N 1
ATOM 4091 C CA . ALA B 1 202 ? 35.097 -93.064 3.097 1.00 29.11 179 ALA B CA 1
ATOM 4092 C C . ALA B 1 202 ? 34.948 -93.584 1.657 1.00 30.12 179 ALA B C 1
ATOM 4093 O O . ALA B 1 202 ? 35.867 -93.434 0.849 1.00 30.65 179 ALA B O 1
ATOM 4095 N N . PHE B 1 203 ? 33.808 -94.197 1.330 1.00 25.93 180 PHE B N 1
ATOM 4096 C CA . PHE B 1 203 ? 33.577 -94.651 -0.048 1.00 24.77 180 PHE B CA 1
ATOM 4097 C C . PHE B 1 203 ? 33.533 -93.483 -1.013 1.00 25.46 180 PHE B C 1
ATOM 4098 O O . PHE B 1 203 ? 33.664 -93.674 -2.214 1.00 27.63 180 PHE B O 1
ATOM 4106 N N . ASN B 1 204 ? 33.312 -92.276 -0.509 1.00 23.01 181 ASN B N 1
ATOM 4107 C CA . ASN B 1 204 ? 33.188 -91.133 -1.412 1.00 26.28 181 ASN B CA 1
ATOM 4108 C C . ASN B 1 204 ? 34.376 -90.184 -1.425 1.00 26.80 181 ASN B C 1
ATOM 4109 O O . ASN B 1 204 ? 34.294 -89.097 -1.997 1.00 29.70 181 ASN B O 1
ATOM 4114 N N . GLY B 1 205 ? 35.480 -90.606 -0.816 1.00 24.87 182 GLY B N 1
ATOM 4115 C CA . GLY B 1 205 ? 36.679 -89.785 -0.720 1.00 31.18 182 GLY B CA 1
ATOM 4116 C C . GLY B 1 205 ? 36.489 -88.440 -0.026 1.00 33.05 182 GLY B C 1
ATOM 4117 O O . GLY B 1 205 ? 37.133 -87.454 -0.394 1.00 31.55 182 GLY B O 1
ATOM 4118 N N . MET B 1 206 ? 35.607 -88.388 0.971 1.00 27.90 183 MET B N 1
ATOM 4119 C CA . MET B 1 206 ? 35.299 -87.130 1.638 1.00 28.51 183 MET B CA 1
ATOM 4120 C C . MET B 1 206 ? 36.079 -87.018 2.934 1.00 31.32 183 MET B C 1
ATOM 4121 O O . MET B 1 206 ? 36.505 -88.041 3.492 1.00 29.41 183 MET B O 1
ATOM 4126 N N . HIS B 1 207 ? 36.275 -85.783 3.401 1.00 27.65 184 HIS B N 1
ATOM 4127 C CA . HIS B 1 207 ? 36.809 -85.542 4.746 1.00 31.94 184 HIS B CA 1
ATOM 4128 C C . HIS B 1 207 ? 35.660 -85.537 5.730 1.00 29.95 184 HIS B C 1
ATOM 4129 O O . HIS B 1 207 ? 34.803 -84.646 5.667 1.00 26.23 184 HIS B O 1
ATOM 4136 N N . VAL B 1 208 ? 35.622 -86.527 6.620 1.00 28.19 185 VAL B N 1
ATOM 4137 C CA . VAL B 1 208 ? 34.612 -86.535 7.673 1.00 31.67 185 VAL B CA 1
ATOM 4138 C C . VAL B 1 208 ? 35.172 -85.955 8.942 1.00 29.37 185 VAL B C 1
ATOM 4139 O O . VAL B 1 208 ? 36.279 -86.326 9.359 1.00 29.01 185 VAL B O 1
ATOM 4143 N N . VAL B 1 209 ? 34.383 -85.102 9.587 1.00 26.62 186 VAL B N 1
ATOM 4144 C CA . VAL B 1 209 ? 34.628 -84.765 10.990 1.00 29.21 186 VAL B CA 1
ATOM 4145 C C . VAL B 1 209 ? 33.502 -85.360 11.840 1.00 28.57 186 VAL B C 1
ATOM 4146 O O . VAL B 1 209 ? 32.329 -85.009 11.696 1.00 25.95 186 VAL B O 1
ATOM 4150 N N . MET B 1 210 ? 33.865 -86.291 12.706 1.00 30.49 187 MET B N 1
ATOM 4151 C CA . MET B 1 210 ? 32.926 -86.854 13.659 1.00 30.56 187 MET B CA 1
ATOM 4152 C C . MET B 1 210 ? 32.928 -86.009 14.947 1.00 34.64 187 MET B C 1
ATOM 4153 O O . MET B 1 210 ? 33.796 -86.168 15.808 1.00 36.07 187 MET B O 1
ATOM 4158 N N . CYS B 1 211 ? 31.950 -85.116 15.066 1.00 29.13 188 CYS B N 1
ATOM 4159 C CA . CYS B 1 211 ? 31.917 -84.124 16.135 1.00 32.56 188 CYS B CA 1
ATOM 4160 C C . CYS B 1 211 ? 31.011 -84.523 17.307 1.00 36.60 188 CYS B C 1
ATOM 4161 O O . CYS B 1 211 ? 29.795 -84.632 17.153 1.00 34.06 188 CYS B O 1
ATOM 4164 N N . GLY B 1 212 ? 31.617 -84.727 18.476 1.00 40.28 189 GLY B N 1
ATOM 4165 C CA . GLY B 1 212 ? 30.892 -84.979 19.713 1.00 35.67 189 GLY B CA 1
ATOM 4166 C C . GLY B 1 212 ? 31.828 -85.262 20.884 1.00 41.01 189 GLY B C 1
ATOM 4167 O O . GLY B 1 212 ? 33.033 -85.042 20.771 1.00 39.50 189 GLY B O 1
ATOM 4168 N N . PRO B 1 213 ? 31.281 -85.744 22.020 1.00 41.58 190 PRO B N 1
ATOM 4169 C CA . PRO B 1 213 ? 32.097 -86.096 23.188 1.00 38.16 190 PRO B CA 1
ATOM 4170 C C . PRO B 1 213 ? 33.324 -86.892 22.800 1.00 36.60 190 PRO B C 1
ATOM 4171 O O . PRO B 1 213 ? 33.215 -87.905 22.120 1.00 38.19 190 PRO B O 1
ATOM 4175 N N . ASP B 1 214 ? 34.483 -86.426 23.238 1.00 41.66 191 ASP B N 1
ATOM 4176 C CA . ASP B 1 214 ? 35.757 -87.053 22.897 1.00 42.91 191 ASP B CA 1
ATOM 4177 C C . ASP B 1 214 ? 35.734 -88.564 23.098 1.00 35.82 191 ASP B C 1
ATOM 4178 O O . ASP B 1 214 ? 36.381 -89.315 22.379 1.00 36.58 191 ASP B O 1
ATOM 4183 N N . ASN B 1 215 ? 34.974 -89.002 24.085 1.00 40.29 192 ASN B N 1
ATOM 4184 C CA . ASN B 1 215 ? 34.978 -90.395 24.497 1.00 41.16 192 ASN B CA 1
ATOM 4185 C C . ASN B 1 215 ? 34.316 -91.371 23.510 1.00 39.37 192 ASN B C 1
ATOM 4186 O O . ASN B 1 215 ? 34.700 -92.533 23.411 1.00 38.57 192 ASN B O 1
ATOM 4191 N N . TYR B 1 216 ? 33.314 -90.895 22.784 1.00 40.40 193 TYR B N 1
ATOM 4192 C CA . TYR B 1 216 ? 32.550 -91.750 21.883 1.00 40.02 193 TYR B CA 1
ATOM 4193 C C . TYR B 1 216 ? 33.426 -92.498 20.854 1.00 39.42 193 TYR B C 1
ATOM 4194 O O . TYR B 1 216 ? 33.113 -93.626 20.475 1.00 39.42 193 TYR B O 1
ATOM 4203 N N . LYS B 1 217 ? 34.520 -91.888 20.405 1.00 34.14 194 LYS B N 1
ATOM 4204 C CA . LYS B 1 217 ? 35.386 -92.555 19.426 1.00 36.93 194 LYS B CA 1
ATOM 4205 C C . LYS B 1 217 ? 35.986 -93.898 19.892 1.00 40.54 194 LYS B C 1
ATOM 4206 O O . LYS B 1 217 ? 36.359 -94.737 19.066 1.00 39.63 194 LYS B O 1
ATOM 4212 N N . ASN B 1 218 ? 36.088 -94.106 21.205 1.00 40.67 195 ASN B N 1
ATOM 4213 C CA . ASN B 1 218 ? 36.663 -95.355 21.714 1.00 41.53 195 ASN B CA 1
ATOM 4214 C C . ASN B 1 218 ? 35.656 -96.489 21.677 1.00 42.53 195 ASN B C 1
ATOM 4215 O O . ASN B 1 218 ? 36.006 -97.661 21.820 1.00 42.06 195 ASN B O 1
ATOM 4220 N N . GLU B 1 219 ? 34.400 -96.133 21.454 1.00 41.66 196 GLU B N 1
ATOM 4221 C CA . GLU B 1 219 ? 33.340 -97.119 21.420 1.00 43.35 196 GLU B CA 1
ATOM 4222 C C . GLU B 1 219 ? 33.047 -97.638 20.019 1.00 44.80 196 GLU B C 1
ATOM 4223 O O . GLU B 1 219 ? 32.287 -98.593 19.861 1.00 47.58 196 GLU B O 1
ATOM 4229 N N . ILE B 1 220 ? 33.663 -97.021 19.013 1.00 39.09 197 ILE B N 1
ATOM 4230 C CA . ILE B 1 220 ? 33.527 -97.483 17.635 1.00 34.55 197 ILE B CA 1
ATOM 4231 C C . ILE B 1 220 ? 34.368 -98.744 17.396 1.00 35.50 197 ILE B C 1
ATOM 4232 O O . ILE B 1 220 ? 35.500 -98.839 17.844 1.00 44.88 197 ILE B O 1
ATOM 4237 N N . ASP B 1 221 ? 33.798 -99.713 16.695 1.00 40.44 198 ASP B N 1
ATOM 4238 C CA . ASP B 1 221 ? 34.477 -100.964 16.352 1.00 39.60 198 ASP B CA 1
ATOM 4239 C C . ASP B 1 221 ? 35.788 -100.726 15.593 1.00 41.40 198 ASP B C 1
ATOM 4240 O O . ASP B 1 221 ? 35.814 -100.023 14.576 1.00 43.64 198 ASP B O 1
ATOM 4245 N N . LYS B 1 222 ? 36.871 -101.326 16.073 1.00 41.28 199 LYS B N 1
ATOM 4246 C CA . LYS B 1 222 ? 38.194 -101.066 15.497 1.00 42.11 199 LYS B CA 1
ATOM 4247 C C . LYS B 1 222 ? 38.439 -101.665 14.107 1.00 38.06 199 LYS B C 1
ATOM 4248 O O . LYS B 1 222 ? 39.294 -101.185 13.370 1.00 39.76 199 LYS B O 1
ATOM 4254 N N . ASN B 1 223 ? 37.693 -102.700 13.738 1.00 39.95 200 ASN B N 1
ATOM 4255 C CA . ASN B 1 223 ? 37.775 -103.220 12.371 1.00 39.78 200 ASN B CA 1
ATOM 4256 C C . ASN B 1 223 ? 37.137 -102.242 11.384 1.00 39.83 200 ASN B C 1
ATOM 4257 O O . ASN B 1 223 ? 37.708 -101.938 10.334 1.00 38.20 200 ASN B O 1
ATOM 4262 N N . VAL B 1 224 ? 35.956 -101.743 11.737 1.00 33.27 201 VAL B N 1
ATOM 4263 C CA . VAL B 1 224 ? 35.283 -100.755 10.925 1.00 35.07 201 VAL B CA 1
ATOM 4264 C C . VAL B 1 224 ? 36.211 -99.560 10.682 1.00 39.75 201 VAL B C 1
ATOM 4265 O O . VAL B 1 224 ? 36.363 -99.107 9.535 1.00 37.35 201 VAL B O 1
ATOM 4269 N N . LEU B 1 225 ? 36.843 -99.058 11.746 1.00 36.88 202 LEU B N 1
ATOM 4270 C CA . LEU B 1 225 ? 37.795 -97.958 11.599 1.00 33.70 202 LEU B CA 1
ATOM 4271 C C . LEU B 1 225 ? 38.931 -98.354 10.660 1.00 36.03 202 LEU B C 1
ATOM 4272 O O . LEU B 1 225 ? 39.330 -97.577 9.789 1.00 34.48 202 LEU B O 1
ATOM 4277 N N . ALA B 1 226 ? 39.443 -99.566 10.830 1.00 29.08 203 ALA B N 1
ATOM 4278 C CA . ALA B 1 226 ? 40.484 -100.060 9.943 1.00 32.36 203 ALA B CA 1
ATOM 4279 C C . ALA B 1 226 ? 40.064 -100.027 8.470 1.00 36.45 203 ALA B C 1
ATOM 4280 O O . ALA B 1 226 ? 40.805 -99.520 7.617 1.00 41.61 203 ALA B O 1
ATOM 4282 N N . LYS B 1 227 ? 38.883 -100.560 8.162 1.00 35.67 204 LYS B N 1
ATOM 4283 C CA . LYS B 1 227 ? 38.448 -100.624 6.770 1.00 34.12 204 LYS B CA 1
ATOM 4284 C C . LYS B 1 227 ? 38.215 -99.229 6.225 1.00 33.68 204 LYS B C 1
ATOM 4285 O O . LYS B 1 227 ? 38.579 -98.933 5.086 1.00 34.69 204 LYS B O 1
ATOM 4291 N N . CYS B 1 228 ? 37.594 -98.372 7.029 1.00 31.79 205 CYS B N 1
ATOM 4292 C CA . CYS B 1 228 ? 37.367 -96.996 6.601 1.00 34.05 205 CYS B CA 1
ATOM 4293 C C . CYS B 1 228 ? 38.691 -96.307 6.250 1.00 38.48 205 CYS B C 1
ATOM 4294 O O . CYS B 1 228 ? 38.815 -95.672 5.193 1.00 34.74 205 CYS B O 1
ATOM 4297 N N . ILE B 1 229 ? 39.682 -96.453 7.131 1.00 38.91 206 ILE B N 1
ATOM 4298 C CA . ILE B 1 229 ? 40.982 -95.825 6.930 1.00 36.95 206 ILE B CA 1
ATOM 4299 C C . ILE B 1 229 ? 41.625 -96.279 5.615 1.00 38.90 206 ILE B C 1
ATOM 4300 O O . ILE B 1 229 ? 42.128 -95.443 4.846 1.00 38.51 206 ILE B O 1
ATOM 4305 N N . GLU B 1 230 ? 41.589 -97.582 5.340 1.00 34.30 207 GLU B N 1
ATOM 4306 C CA . GLU B 1 230 ? 42.025 -98.080 4.034 1.00 34.72 207 GLU B CA 1
ATOM 4307 C C . GLU B 1 230 ? 41.276 -97.392 2.891 1.00 40.45 207 GLU B C 1
ATOM 4308 O O . GLU B 1 230 ? 41.890 -96.999 1.895 1.00 44.51 207 GLU B O 1
ATOM 4314 N N . LEU B 1 231 ? 39.956 -97.241 3.036 1.00 37.14 208 LEU B N 1
ATOM 4315 C CA . LEU B 1 231 ? 39.142 -96.588 2.012 1.00 31.23 208 LEU B CA 1
ATOM 4316 C C . LEU B 1 231 ? 39.537 -95.122 1.783 1.00 34.04 208 LEU B C 1
ATOM 4317 O O . LEU B 1 231 ? 39.744 -94.706 0.634 1.00 29.47 208 LEU B O 1
ATOM 4322 N N . PHE B 1 232 ? 39.640 -94.346 2.865 1.00 30.30 209 PHE B N 1
ATOM 4323 C CA . PHE B 1 232 ? 40.140 -92.969 2.788 1.00 30.43 209 PHE B CA 1
ATOM 4324 C C . PHE B 1 232 ? 41.485 -92.877 2.065 1.00 33.92 209 PHE B C 1
ATOM 4325 O O . PHE B 1 232 ? 41.713 -91.968 1.273 1.00 34.20 209 PHE B O 1
ATOM 4333 N N . LYS B 1 233 ? 42.377 -93.816 2.359 1.00 35.17 210 LYS B N 1
ATOM 4334 C CA . LYS B 1 233 ? 43.693 -93.854 1.733 1.00 40.19 210 LYS B CA 1
ATOM 4335 C C . LYS B 1 233 ? 43.577 -94.074 0.220 1.00 38.96 210 LYS B C 1
ATOM 4336 O O . LYS B 1 233 ? 44.301 -93.467 -0.573 1.00 41.34 210 LYS B O 1
ATOM 4342 N N . ARG B 1 234 ? 42.650 -94.941 -0.169 1.00 35.79 211 ARG B N 1
ATOM 4343 C CA . ARG B 1 234 ? 42.390 -95.232 -1.571 1.00 31.73 211 ARG B CA 1
ATOM 4344 C C . ARG B 1 234 ? 41.647 -94.113 -2.300 1.00 30.13 211 ARG B C 1
ATOM 4345 O O . ARG B 1 234 ? 41.949 -93.806 -3.445 1.00 30.56 211 ARG B O 1
ATOM 4353 N N . ASN B 1 235 ? 40.680 -93.493 -1.636 1.00 28.43 212 ASN B N 1
ATOM 4354 C CA . ASN B 1 235 ? 39.757 -92.594 -2.325 1.00 30.08 212 ASN B CA 1
ATOM 4355 C C . ASN B 1 235 ? 40.011 -91.126 -2.069 1.00 31.09 212 ASN B C 1
ATOM 4356 O O . ASN B 1 235 ? 39.479 -90.268 -2.760 1.00 32.37 212 ASN B O 1
ATOM 4361 N N . GLY B 1 236 ? 40.810 -90.844 -1.052 1.00 35.96 213 GLY B N 1
ATOM 4362 C CA . GLY B 1 236 ? 41.298 -89.504 -0.830 1.00 34.95 213 GLY B CA 1
ATOM 4363 C C . GLY B 1 236 ? 40.429 -88.559 -0.025 1.00 43.83 213 GLY B C 1
ATOM 4364 O O . GLY B 1 236 ? 40.161 -87.447 -0.483 1.00 52.83 213 GLY B O 1
ATOM 4365 N N . GLY B 1 237 ? 39.999 -88.958 1.165 1.00 29.85 214 GLY B N 1
ATOM 4366 C CA . GLY B 1 237 ? 39.468 -87.961 2.083 1.00 30.93 214 GLY B CA 1
ATOM 4367 C C . GLY B 1 237 ? 40.245 -87.994 3.388 1.00 37.35 214 GLY B C 1
ATOM 4368 O O . GLY B 1 237 ? 41.476 -88.097 3.367 1.00 37.88 214 GLY B O 1
ATOM 4369 N N . SER B 1 238 ? 39.541 -87.923 4.519 1.00 32.35 215 SER B N 1
ATOM 4370 C CA . SER B 1 238 ? 40.163 -88.152 5.827 1.00 36.88 215 SER B CA 1
ATOM 4371 C C . SER B 1 238 ? 39.153 -88.412 6.946 1.00 30.65 215 SER B C 1
ATOM 4372 O O . SER B 1 238 ? 37.966 -88.151 6.791 1.00 29.81 215 SER B O 1
ATOM 4375 N N . LEU B 1 239 ? 39.659 -88.899 8.076 1.00 27.84 216 LEU B N 1
ATOM 4376 C CA . LEU B 1 239 ? 38.876 -89.099 9.285 1.00 27.23 216 LEU B CA 1
ATOM 4377 C C . LEU B 1 239 ? 39.446 -88.309 10.490 1.00 32.72 216 LEU B C 1
ATOM 4378 O O . LEU B 1 239 ? 40.601 -88.497 10.885 1.00 27.49 216 LEU B O 1
ATOM 4383 N N . ARG B 1 240 ? 38.632 -87.435 11.076 1.00 28.19 217 ARG B N 1
ATOM 4384 C CA . ARG B 1 240 ? 39.021 -86.731 12.295 1.00 31.24 217 ARG B CA 1
ATOM 4385 C C . ARG B 1 240 ? 37.877 -86.765 13.311 1.00 33.78 217 ARG B C 1
ATOM 4386 O O . ARG B 1 240 ? 36.705 -86.800 12.921 1.00 36.80 217 ARG B O 1
ATOM 4394 N N . PHE B 1 241 ? 38.214 -86.774 14.603 1.00 31.85 218 PHE B N 1
ATOM 4395 C CA . PHE B 1 241 ? 37.223 -86.587 15.668 1.00 32.44 218 PHE B CA 1
ATOM 4396 C C . PHE B 1 241 ? 37.392 -85.226 16.325 1.00 33.26 218 PHE B C 1
ATOM 4397 O O . PHE B 1 241 ? 38.505 -84.779 16.570 1.00 35.36 218 PHE B O 1
ATOM 4405 N N . SER B 1 242 ? 36.283 -84.560 16.592 1.00 33.99 219 SER B N 1
ATOM 4406 C CA . SER B 1 242 ? 36.329 -83.201 17.081 1.00 29.05 219 SER B CA 1
ATOM 4407 C C . SER B 1 242 ? 35.404 -83.052 18.264 1.00 40.77 219 SER B C 1
ATOM 4408 O O . SER B 1 242 ? 34.502 -83.864 18.469 1.00 44.48 219 SER B O 1
ATOM 4411 N N . THR B 1 243 ? 35.631 -81.993 19.031 1.00 40.77 220 THR B N 1
ATOM 4412 C CA . THR B 1 243 ? 34.961 -81.800 20.302 1.00 36.09 220 THR B CA 1
ATOM 4413 C C . THR B 1 243 ? 34.295 -80.442 20.296 1.00 32.35 220 THR B C 1
ATOM 4414 O O . THR B 1 243 ? 33.564 -80.097 21.204 1.00 38.56 220 THR B O 1
ATOM 4418 N N . ASP B 1 244 ? 34.539 -79.685 19.233 1.00 35.60 221 ASP B N 1
ATOM 4419 C CA . ASP B 1 244 ? 34.077 -78.304 19.115 1.00 38.15 221 ASP B CA 1
ATOM 4420 C C . ASP B 1 244 ? 33.370 -78.104 17.777 1.00 42.34 221 ASP B C 1
ATOM 4421 O O . ASP B 1 244 ? 33.988 -78.183 16.714 1.00 39.36 221 ASP B O 1
ATOM 4426 N N . LYS B 1 245 ? 32.077 -77.811 17.849 1.00 40.21 222 LYS B N 1
ATOM 4427 C CA . LYS B 1 245 ? 31.223 -77.769 16.677 1.00 36.79 222 LYS B CA 1
ATOM 4428 C C . LYS B 1 245 ? 31.505 -76.606 15.723 1.00 40.15 222 LYS B C 1
ATOM 4429 O O . LYS B 1 245 ? 31.323 -76.752 14.513 1.00 42.18 222 LYS B O 1
ATOM 4435 N N . ILE B 1 246 ? 31.964 -75.468 16.245 1.00 39.61 223 ILE B N 1
ATOM 4436 C CA . ILE B 1 246 ? 32.294 -74.324 15.375 1.00 41.37 223 ILE B CA 1
ATOM 4437 C C . ILE B 1 246 ? 33.610 -74.514 14.594 1.00 40.72 223 ILE B C 1
ATOM 4438 O O . ILE B 1 246 ? 33.770 -73.971 13.502 1.00 42.12 223 ILE B O 1
ATOM 4443 N N . LEU B 1 247 ? 34.540 -75.287 15.147 1.00 39.42 224 LEU B N 1
ATOM 4444 C CA . LEU B 1 247 ? 35.757 -75.644 14.416 1.00 41.05 224 LEU B CA 1
ATOM 4445 C C . LEU B 1 247 ? 35.494 -76.706 13.342 1.00 44.68 224 LEU B C 1
ATOM 4446 O O . LEU B 1 247 ? 35.919 -76.565 12.186 1.00 47.16 224 LEU B O 1
ATOM 4451 N N . ALA B 1 248 ? 34.796 -77.770 13.733 1.00 41.49 225 ALA B N 1
ATOM 4452 C CA . ALA B 1 248 ? 34.417 -78.829 12.811 1.00 38.36 225 ALA B CA 1
ATOM 4453 C C . ALA B 1 248 ? 33.656 -78.260 11.599 1.00 39.78 225 ALA B C 1
ATOM 4454 O O . ALA B 1 248 ? 33.846 -78.706 10.463 1.00 33.74 225 ALA B O 1
ATOM 4456 N N . ALA B 1 249 ? 32.829 -77.246 11.843 1.00 39.86 226 ALA B N 1
ATOM 4457 C CA . ALA B 1 249 ? 32.019 -76.639 10.788 1.00 35.81 226 ALA B CA 1
ATOM 4458 C C . ALA B 1 249 ? 32.822 -75.855 9.736 1.00 41.43 226 ALA B C 1
ATOM 4459 O O . ALA B 1 249 ? 32.315 -75.561 8.649 1.00 40.66 226 ALA B O 1
ATOM 4461 N N . GLN B 1 250 ? 34.067 -75.513 10.054 1.00 42.48 227 GLN B N 1
ATOM 4462 C CA . GLN B 1 250 ? 34.888 -74.720 9.137 1.00 42.66 227 GLN B CA 1
ATOM 4463 C C . GLN B 1 250 ? 34.996 -75.391 7.764 1.00 39.69 227 GLN B C 1
ATOM 4464 O O . GLN B 1 250 ? 35.478 -76.522 7.654 1.00 35.99 227 GLN B O 1
ATOM 4470 N N . ASP B 1 251 ? 34.535 -74.691 6.729 1.00 36.80 228 ASP B N 1
ATOM 4471 C CA . ASP B 1 251 ? 34.580 -75.196 5.353 1.00 43.04 228 ASP B CA 1
ATOM 4472 C C . ASP B 1 251 ? 33.725 -76.448 5.087 1.00 43.27 228 ASP B C 1
ATOM 4473 O O . ASP B 1 251 ? 34.020 -77.205 4.147 1.00 38.41 228 ASP B O 1
ATOM 4478 N N . ALA B 1 252 ? 32.686 -76.667 5.894 1.00 34.69 229 ALA B N 1
ATOM 4479 C CA . ALA B 1 252 ? 31.836 -77.843 5.730 1.00 32.75 229 ALA B CA 1
ATOM 4480 C C . ALA B 1 252 ? 30.828 -77.646 4.599 1.00 33.85 229 ALA B C 1
ATOM 4481 O O . ALA B 1 252 ? 30.181 -76.599 4.518 1.00 30.12 229 ALA B O 1
ATOM 4483 N N . ASP B 1 253 ? 30.720 -78.654 3.724 1.00 30.60 230 ASP B N 1
ATOM 4484 C CA . ASP B 1 253 ? 29.703 -78.680 2.676 1.00 31.34 230 ASP B CA 1
ATOM 4485 C C . ASP B 1 253 ? 28.413 -79.298 3.214 1.00 31.60 230 ASP B C 1
ATOM 4486 O O . ASP B 1 253 ? 27.330 -79.048 2.683 1.00 32.54 230 ASP B O 1
ATOM 4491 N N . VAL B 1 254 ? 28.539 -80.122 4.255 1.00 26.01 231 VAL B N 1
ATOM 4492 C CA . VAL B 1 254 ? 27.422 -80.907 4.781 1.00 25.55 231 VAL B CA 1
ATOM 4493 C C . VAL B 1 254 ? 27.488 -81.018 6.301 1.00 29.42 231 VAL B C 1
ATOM 4494 O O . VAL B 1 254 ? 28.555 -81.302 6.866 1.00 28.64 231 VAL B O 1
ATOM 4498 N N . ILE B 1 255 ? 26.352 -80.792 6.957 1.00 24.26 232 ILE B N 1
ATOM 4499 C CA . ILE B 1 255 ? 26.222 -81.051 8.385 1.00 23.60 232 ILE B CA 1
ATOM 4500 C C . ILE B 1 255 ? 25.069 -82.035 8.621 1.00 27.08 232 ILE B C 1
ATOM 4501 O O . ILE B 1 255 ? 23.914 -81.772 8.263 1.00 27.86 232 ILE B O 1
ATOM 4506 N N . TYR B 1 256 ? 25.402 -83.166 9.228 1.00 26.39 233 TYR B N 1
ATOM 4507 C CA . TYR B 1 256 ? 24.481 -84.274 9.426 1.00 25.98 233 TYR B CA 1
ATOM 4508 C C . TYR B 1 256 ? 24.380 -84.538 10.930 1.00 27.33 233 TYR B C 1
ATOM 4509 O O . TYR B 1 256 ? 25.386 -84.830 11.568 1.00 27.88 233 TYR B O 1
ATOM 4518 N N . THR B 1 257 ? 23.181 -84.424 11.504 1.00 24.73 234 THR B N 1
ATOM 4519 C CA . THR B 1 257 ? 22.982 -84.830 12.895 1.00 26.51 234 THR B CA 1
ATOM 4520 C C . THR B 1 257 ? 21.932 -85.946 13.059 1.00 29.25 234 THR B C 1
ATOM 4521 O O . THR B 1 257 ? 21.328 -86.380 12.090 1.00 29.92 234 THR B O 1
ATOM 4525 N N . ASP B 1 258 ? 21.728 -86.407 14.292 1.00 33.07 235 ASP B N 1
ATOM 4526 C CA . ASP B 1 258 ? 20.751 -87.452 14.611 1.00 28.45 235 ASP B CA 1
ATOM 4527 C C . ASP B 1 258 ? 20.204 -87.160 16.004 1.00 32.54 235 ASP B C 1
ATOM 4528 O O . ASP B 1 258 ? 20.616 -86.183 16.629 1.00 36.85 235 ASP B O 1
ATOM 4533 N N . VAL B 1 259 ? 19.283 -87.994 16.496 1.00 33.23 236 VAL B N 1
ATOM 4534 C CA . VAL B 1 259 ? 18.654 -87.771 17.811 1.00 38.69 236 VAL B CA 1
ATOM 4535 C C . VAL B 1 259 ? 19.553 -88.169 18.980 1.00 35.26 236 VAL B C 1
ATOM 4536 O O . VAL B 1 259 ? 20.379 -89.085 18.870 1.00 34.12 236 VAL B O 1
ATOM 4540 N N . TRP B 1 260 ? 19.375 -87.477 20.101 1.00 39.52 237 TRP B N 1
ATOM 4541 C CA . TRP B 1 260 ? 20.155 -87.757 21.307 1.00 41.13 237 TRP B CA 1
ATOM 4542 C C . TRP B 1 260 ? 19.534 -88.892 22.110 1.00 46.45 237 TRP B C 1
ATOM 4543 O O . TRP B 1 260 ? 20.225 -89.680 22.745 1.00 54.00 237 TRP B O 1
ATOM 4554 N N . VAL B 1 261 ? 18.216 -88.978 22.048 1.00 46.13 238 VAL B N 1
ATOM 4555 C CA . VAL B 1 261 ? 17.461 -89.954 22.810 1.00 52.86 238 VAL B CA 1
ATOM 4556 C C . VAL B 1 261 ? 17.255 -91.260 22.051 1.00 53.32 238 VAL B C 1
ATOM 4557 O O . VAL B 1 261 ? 17.197 -91.275 20.827 1.00 50.26 238 VAL B O 1
ATOM 4561 N N . SER B 1 262 ? 17.145 -92.361 22.786 1.00 63.18 239 SER B N 1
ATOM 4562 C CA . SER B 1 262 ? 16.743 -93.638 22.196 1.00 65.07 239 SER B CA 1
ATOM 4563 C C . SER B 1 262 ? 15.444 -94.141 22.838 1.00 71.51 239 SER B C 1
ATOM 4564 O O . SER B 1 262 ? 15.480 -94.940 23.774 1.00 76.47 239 SER B O 1
ATOM 4567 N N . LEU B 1 263 ? 14.308 -93.661 22.327 1.00 72.17 240 LEU B N 1
ATOM 4568 C CA . LEU B 1 263 ? 12.974 -93.956 22.874 1.00 72.72 240 LEU B CA 1
ATOM 4569 C C . LEU B 1 263 ? 12.809 -95.388 23.392 1.00 77.95 240 LEU B C 1
ATOM 4570 O O . LEU B 1 263 ? 13.029 -96.364 22.661 1.00 73.44 240 LEU B O 1
ATOM 4575 N N . GLY B 1 264 ? 12.404 -95.504 24.654 1.00 74.80 241 GLY B N 1
ATOM 4576 C CA . GLY B 1 264 ? 12.335 -96.794 25.311 1.00 74.11 241 GLY B CA 1
ATOM 4577 C C . GLY B 1 264 ? 13.218 -96.852 26.544 1.00 77.94 241 GLY B C 1
ATOM 4578 O O . GLY B 1 264 ? 12.893 -97.532 27.514 1.00 80.91 241 GLY B O 1
ATOM 4579 N N . GLU B 1 265 ? 14.343 -96.147 26.506 1.00 79.30 242 GLU B N 1
ATOM 4580 C CA . GLU B 1 265 ? 15.196 -96.028 27.680 1.00 79.93 242 GLU B CA 1
ATOM 4581 C C . GLU B 1 265 ? 14.567 -95.014 28.648 1.00 82.86 242 GLU B C 1
ATOM 4582 O O . GLU B 1 265 ? 13.740 -94.197 28.232 1.00 78.97 242 GLU B O 1
ATOM 4588 N N . PRO B 1 266 ? 14.947 -95.071 29.941 1.00 83.45 243 PRO B N 1
ATOM 4589 C CA . PRO B 1 266 ? 14.317 -94.263 30.996 1.00 83.36 243 PRO B CA 1
ATOM 4590 C C . PRO B 1 266 ? 14.919 -92.867 31.126 1.00 81.75 243 PRO B C 1
ATOM 4591 O O . PRO B 1 266 ? 16.061 -92.658 30.727 1.00 85.01 243 PRO B O 1
ATOM 4595 N N . PHE B 1 267 ? 14.161 -91.937 31.700 1.00 79.40 244 PHE B N 1
ATOM 4596 C CA . PHE B 1 267 ? 14.630 -90.572 31.922 1.00 82.45 244 PHE B CA 1
ATOM 4597 C C . PHE B 1 267 ? 15.814 -90.507 32.893 1.00 87.34 244 PHE B C 1
ATOM 4598 O O . PHE B 1 267 ? 15.806 -89.720 33.842 1.00 88.56 244 PHE B O 1
ATOM 4606 N N . GLU B 1 268 ? 16.821 -91.343 32.659 1.00 85.75 245 GLU B N 1
ATOM 4607 C CA . GLU B 1 268 ? 18.090 -91.262 33.378 1.00 85.73 245 GLU B CA 1
ATOM 4608 C C . GLU B 1 268 ? 19.171 -91.187 32.326 1.00 79.66 245 GLU B C 1
ATOM 4609 O O . GLU B 1 268 ? 19.997 -90.273 32.321 1.00 75.72 245 GLU B O 1
ATOM 4615 N N . LEU B 1 269 ? 19.159 -92.175 31.436 1.00 81.23 246 LEU B N 1
ATOM 4616 C CA . LEU B 1 269 ? 19.999 -92.152 30.249 1.00 78.89 246 LEU B CA 1
ATOM 4617 C C . LEU B 1 269 ? 19.576 -90.987 29.371 1.00 75.14 246 LEU B C 1
ATOM 4618 O O . LEU B 1 269 ? 20.249 -90.652 28.403 1.00 75.55 246 LEU B O 1
ATOM 4623 N N . PHE B 1 270 ? 18.449 -90.374 29.715 1.00 75.17 247 PHE B N 1
ATOM 4624 C CA . PHE B 1 270 ? 18.005 -89.172 29.034 1.00 74.36 247 PHE B CA 1
ATOM 4625 C C . PHE B 1 270 ? 18.846 -87.989 29.447 1.00 67.70 247 PHE B C 1
ATOM 4626 O O . PHE B 1 270 ? 19.660 -87.501 28.668 1.00 67.31 247 PHE B O 1
ATOM 4634 N N . ASP B 1 271 ? 18.637 -87.521 30.673 1.00 65.56 248 ASP B N 1
ATOM 4635 C CA . ASP B 1 271 ? 19.306 -86.307 31.116 1.00 64.11 248 ASP B CA 1
ATOM 4636 C C . ASP B 1 271 ? 20.827 -86.489 31.066 1.00 60.02 248 ASP B C 1
ATOM 4637 O O . ASP B 1 271 ? 21.563 -85.546 30.764 1.00 57.30 248 ASP B O 1
ATOM 4642 N N . LYS B 1 272 ? 21.287 -87.709 31.331 1.00 59.05 249 LYS B N 1
ATOM 4643 C CA . LYS B 1 272 ? 22.699 -88.032 31.181 1.00 56.89 249 LYS B CA 1
ATOM 4644 C C . LYS B 1 272 ? 23.147 -87.780 29.740 1.00 62.75 249 LYS B C 1
ATOM 4645 O O . LYS B 1 272 ? 24.129 -87.068 29.499 1.00 60.78 249 LYS B O 1
ATOM 4651 N N . ARG B 1 273 ? 22.417 -88.359 28.785 1.00 60.06 250 ARG B N 1
ATOM 4652 C CA . ARG B 1 273 ? 22.755 -88.220 27.372 1.00 56.58 250 ARG B CA 1
ATOM 4653 C C . ARG B 1 273 ? 22.703 -86.767 26.925 1.00 52.56 250 ARG B C 1
ATOM 4654 O O . ARG B 1 273 ? 23.644 -86.282 26.302 1.00 54.02 250 ARG B O 1
ATOM 4662 N N . ILE B 1 274 ? 21.618 -86.064 27.236 1.00 48.88 251 ILE B N 1
ATOM 4663 C CA . ILE B 1 274 ? 21.563 -84.655 26.872 1.00 50.21 251 ILE B CA 1
ATOM 4664 C C . ILE B 1 274 ? 22.638 -83.877 27.636 1.00 50.55 251 ILE B C 1
ATOM 4665 O O . ILE B 1 274 ? 23.121 -82.834 27.169 1.00 45.65 251 ILE B O 1
ATOM 4670 N N . GLY B 1 275 ? 23.028 -84.418 28.792 1.00 52.09 252 GLY B N 1
ATOM 4671 C CA . GLY B 1 275 ? 24.076 -83.834 29.610 1.00 44.80 252 GLY B CA 1
ATOM 4672 C C . GLY B 1 275 ? 25.383 -83.812 28.849 1.00 47.47 252 GLY B C 1
ATOM 4673 O O . GLY B 1 275 ? 26.023 -82.768 28.738 1.00 46.66 252 GLY B O 1
ATOM 4674 N N . GLU B 1 276 ? 25.762 -84.973 28.315 1.00 47.08 253 GLU B N 1
ATOM 4675 C CA . GLU B 1 276 ? 26.932 -85.117 27.451 1.00 45.70 253 GLU B CA 1
ATOM 4676 C C . GLU B 1 276 ? 26.895 -84.300 26.137 1.00 48.20 253 GLU B C 1
ATOM 4677 O O . GLU B 1 276 ? 27.924 -83.755 25.707 1.00 40.54 253 GLU B O 1
ATOM 4683 N N . LEU B 1 277 ? 25.723 -84.214 25.504 1.00 44.61 254 LEU B N 1
ATOM 4684 C CA . LEU B 1 277 ? 25.631 -83.643 24.154 1.00 41.42 254 LEU B CA 1
ATOM 4685 C C . LEU B 1 277 ? 25.133 -82.206 24.090 1.00 40.21 254 LEU B C 1
ATOM 4686 O O . LEU B 1 277 ? 24.998 -81.665 22.999 1.00 41.32 254 LEU B O 1
ATOM 4691 N N . LYS B 1 278 ? 24.870 -81.574 25.231 1.00 41.39 255 LYS B N 1
ATOM 4692 C CA . LYS B 1 278 ? 24.270 -80.240 25.183 1.00 38.07 255 LYS B CA 1
ATOM 4693 C C . LYS B 1 278 ? 25.107 -79.218 24.393 1.00 42.59 255 LYS B C 1
ATOM 4694 O O . LYS B 1 278 ? 24.580 -78.226 23.870 1.00 40.51 255 LYS B O 1
ATOM 4700 N N . ASN B 1 279 ? 26.407 -79.464 24.277 1.00 36.77 256 ASN B N 1
ATOM 4701 C CA . ASN B 1 279 ? 27.238 -78.576 23.469 1.00 40.05 256 ASN B CA 1
ATOM 4702 C C . ASN B 1 279 ? 27.241 -78.859 21.969 1.00 39.63 256 ASN B C 1
ATOM 4703 O O . ASN B 1 279 ? 28.020 -78.256 21.238 1.00 40.46 256 ASN B O 1
ATOM 4708 N N . PHE B 1 280 ? 26.365 -79.747 21.505 1.00 38.08 257 PHE B N 1
ATOM 4709 C CA . PHE B 1 280 ? 26.451 -80.208 20.125 1.00 36.08 257 PHE B CA 1
ATOM 4710 C C . PHE B 1 280 ? 25.165 -80.063 19.326 1.00 35.77 257 PHE B C 1
ATOM 4711 O O . PHE B 1 280 ? 24.904 -80.831 18.410 1.00 42.34 257 PHE B O 1
ATOM 4719 N N . GLN B 1 281 ? 24.361 -79.073 19.667 1.00 34.05 258 GLN B N 1
ATOM 4720 C CA . GLN B 1 281 ? 23.110 -78.852 18.966 1.00 34.35 258 GLN B CA 1
ATOM 4721 C C . GLN B 1 281 ? 23.425 -78.092 17.688 1.00 36.92 258 GLN B C 1
ATOM 4722 O O . GLN B 1 281 ? 24.253 -77.185 17.700 1.00 35.74 258 GLN B O 1
ATOM 4728 N N . VAL B 1 282 ? 22.791 -78.465 16.582 1.00 28.95 259 VAL B N 1
ATOM 4729 C CA . VAL B 1 282 ? 22.999 -77.741 15.341 1.00 32.99 259 VAL B CA 1
ATOM 4730 C C . VAL B 1 282 ? 22.153 -76.476 15.331 1.00 34.85 259 VAL B C 1
ATOM 4731 O O . VAL B 1 282 ? 20.923 -76.534 15.284 1.00 38.29 259 VAL B O 1
ATOM 4735 N N . ASP B 1 283 ? 22.815 -75.328 15.395 1.00 36.21 260 ASP B N 1
ATOM 4736 C CA . ASP B 1 283 ? 22.113 -74.051 15.442 1.00 36.06 260 ASP B CA 1
ATOM 4737 C C . ASP B 1 283 ? 22.615 -73.181 14.301 1.00 37.83 260 ASP B C 1
ATOM 4738 O O . ASP B 1 283 ? 23.514 -73.590 13.555 1.00 42.21 260 ASP B O 1
ATOM 4743 N N . MET B 1 284 ? 22.044 -71.993 14.152 1.00 34.37 261 MET B N 1
ATOM 4744 C CA . MET B 1 284 ? 22.468 -71.094 13.076 1.00 39.47 261 MET B CA 1
ATOM 4745 C C . MET B 1 284 ? 23.935 -70.652 13.123 1.00 45.69 261 MET B C 1
ATOM 4746 O O . MET B 1 284 ? 24.547 -70.434 12.074 1.00 46.19 261 MET B O 1
ATOM 4751 N N . ASN B 1 285 ? 24.503 -70.524 14.320 1.00 40.21 262 ASN B N 1
ATOM 4752 C CA . ASN B 1 285 ? 25.928 -70.239 14.432 1.00 40.97 262 ASN B CA 1
ATOM 4753 C C . ASN B 1 285 ? 26.723 -71.289 13.691 1.00 44.68 262 ASN B C 1
ATOM 4754 O O . ASN B 1 285 ? 27.630 -70.963 12.916 1.00 44.66 262 ASN B O 1
ATOM 4759 N N . MET B 1 286 ? 26.391 -72.556 13.942 1.00 39.82 263 MET B N 1
ATOM 4760 C CA . MET B 1 286 ? 27.078 -73.650 13.271 1.00 38.15 263 MET B CA 1
ATOM 4761 C C . MET B 1 286 ? 26.883 -73.585 11.751 1.00 37.08 263 MET B C 1
ATOM 4762 O O . MET B 1 286 ? 27.838 -73.741 10.991 1.00 36.69 263 MET B O 1
ATOM 4767 N N . ILE B 1 287 ? 25.654 -73.338 11.308 1.00 35.90 264 ILE B N 1
ATOM 4768 C CA . ILE B 1 287 ? 25.398 -73.274 9.878 1.00 39.41 264 ILE B CA 1
ATOM 4769 C C . ILE B 1 287 ? 26.205 -72.123 9.279 1.00 42.21 264 ILE B C 1
ATOM 4770 O O . ILE B 1 287 ? 26.810 -72.275 8.217 1.00 39.59 264 ILE B O 1
ATOM 4775 N N . LYS B 1 288 ? 26.230 -70.983 9.976 1.00 44.02 265 LYS B N 1
ATOM 4776 C CA . LYS B 1 288 ? 26.891 -69.771 9.460 1.00 45.25 265 LYS B CA 1
ATOM 4777 C C . LYS B 1 288 ? 28.416 -69.907 9.416 1.00 40.05 265 LYS B C 1
ATOM 4778 O O . LYS B 1 288 ? 29.082 -69.257 8.614 1.00 38.00 265 LYS B O 1
ATOM 4784 N N . ALA B 1 289 ? 28.949 -70.774 10.272 1.00 37.73 266 ALA B N 1
ATOM 4785 C CA . ALA B 1 289 ? 30.379 -71.041 10.334 1.00 32.52 266 ALA B CA 1
ATOM 4786 C C . ALA B 1 289 ? 30.857 -71.893 9.161 1.00 42.35 266 ALA B C 1
ATOM 4787 O O . ALA B 1 289 ? 32.060 -72.074 8.952 1.00 44.73 266 ALA B O 1
ATOM 4789 N N . ALA B 1 290 ? 29.910 -72.430 8.405 1.00 41.99 267 ALA B N 1
ATOM 4790 C CA . ALA B 1 290 ? 30.236 -73.318 7.301 1.00 38.47 267 ALA B CA 1
ATOM 4791 C C . ALA B 1 290 ? 30.135 -72.580 5.969 1.00 41.63 267 ALA B C 1
ATOM 4792 O O . ALA B 1 290 ? 29.905 -71.360 5.921 1.00 40.69 267 ALA B O 1
ATOM 4794 N N . LYS B 1 291 ? 30.303 -73.326 4.884 1.00 40.46 268 LYS B N 1
ATOM 4795 C CA . LYS B 1 291 ? 30.179 -72.749 3.559 1.00 41.46 268 LYS B CA 1
ATOM 4796 C C . LYS B 1 291 ? 28.782 -72.187 3.352 1.00 42.43 268 LYS B C 1
ATOM 4797 O O . LYS B 1 291 ? 27.823 -72.656 3.963 1.00 40.67 268 LYS B O 1
ATOM 4803 N N . ASN B 1 292 ? 28.671 -71.163 2.512 1.00 44.38 269 ASN B N 1
ATOM 4804 C CA . ASN B 1 292 ? 27.379 -70.538 2.278 1.00 49.52 269 ASN B CA 1
ATOM 4805 C C . ASN B 1 292 ? 26.406 -71.569 1.729 1.00 50.94 269 ASN B C 1
ATOM 4806 O O . ASN B 1 292 ? 25.197 -71.479 1.937 1.00 52.21 269 ASN B O 1
ATOM 4811 N N . ASP B 1 293 ? 26.943 -72.568 1.043 1.00 44.48 270 ASP B N 1
ATOM 4812 C CA . ASP B 1 293 ? 26.097 -73.532 0.372 1.00 48.40 270 ASP B CA 1
ATOM 4813 C C . ASP B 1 293 ? 25.842 -74.825 1.165 1.00 44.61 270 ASP B C 1
ATOM 4814 O O . ASP B 1 293 ? 25.090 -75.682 0.720 1.00 45.39 270 ASP B O 1
ATOM 4819 N N . VAL B 1 294 ? 26.458 -74.940 2.338 1.00 40.25 271 VAL B N 1
ATOM 4820 C CA . VAL B 1 294 ? 26.251 -76.062 3.246 1.00 34.91 271 VAL B CA 1
ATOM 4821 C C . VAL B 1 294 ? 24.803 -76.554 3.251 1.00 35.93 271 VAL B C 1
ATOM 4822 O O . VAL B 1 294 ? 23.867 -75.755 3.297 1.00 37.75 271 VAL B O 1
ATOM 4826 N N . ILE B 1 295 ? 24.628 -77.873 3.193 1.00 31.36 272 ILE B N 1
ATOM 4827 C CA . ILE B 1 295 ? 23.312 -78.479 3.370 1.00 32.22 272 ILE B CA 1
ATOM 4828 C C . ILE B 1 295 ? 23.245 -79.197 4.717 1.00 27.10 272 ILE B C 1
ATOM 4829 O O . ILE B 1 295 ? 24.245 -79.740 5.203 1.00 26.74 272 ILE B O 1
ATOM 4834 N N . PHE B 1 296 ? 22.059 -79.200 5.315 1.00 25.13 273 PHE B N 1
ATOM 4835 C CA . PHE B 1 296 ? 21.837 -79.906 6.565 1.00 24.40 273 PHE B CA 1
ATOM 4836 C C . PHE B 1 296 ? 21.039 -81.183 6.302 1.00 25.30 273 PHE B C 1
ATOM 4837 O O . PHE B 1 296 ? 20.031 -81.136 5.612 1.00 25.09 273 PHE B O 1
ATOM 4845 N N . LEU B 1 297 ? 21.491 -82.305 6.863 1.00 23.10 274 LEU B N 1
ATOM 4846 C CA . LEU B 1 297 ? 20.844 -83.611 6.708 1.00 24.89 274 LEU B CA 1
ATOM 4847 C C . LEU B 1 297 ? 20.510 -84.242 8.075 1.00 30.53 274 LEU B C 1
ATOM 4848 O O . LEU B 1 297 ? 21.240 -84.044 9.048 1.00 31.99 274 LEU B O 1
ATOM 4853 N N . HIS B 1 298 ? 19.426 -85.019 8.123 1.00 24.48 275 HIS B N 1
ATOM 4854 C CA . HIS B 1 298 ? 18.954 -85.694 9.330 1.00 28.61 275 HIS B CA 1
ATOM 4855 C C . HIS B 1 298 ? 18.106 -86.867 8.828 1.00 28.07 275 HIS B C 1
ATOM 4856 O O . HIS B 1 298 ? 17.266 -86.687 7.957 1.00 26.68 275 HIS B O 1
ATOM 4863 N N . CYS B 1 299 ? 18.312 -88.070 9.348 1.00 25.51 276 CYS B N 1
ATOM 4864 C CA . CYS B 1 299 ? 17.536 -89.195 8.842 1.00 26.06 276 CYS B CA 1
ATOM 4865 C C . CYS B 1 299 ? 16.088 -89.194 9.336 1.00 30.14 276 CYS B C 1
ATOM 4866 O O . CYS B 1 299 ? 15.248 -89.928 8.813 1.00 34.75 276 CYS B O 1
ATOM 4869 N N . LEU B 1 300 ? 15.798 -88.375 10.342 1.00 31.72 277 LEU B N 1
ATOM 4870 C CA . LEU B 1 300 ? 14.428 -88.222 10.840 1.00 28.90 277 LEU B CA 1
ATOM 4871 C C . LEU B 1 300 ? 13.968 -89.478 11.581 1.00 29.14 277 LEU B C 1
ATOM 4872 O O . LEU B 1 300 ? 14.554 -90.543 11.414 1.00 29.26 277 LEU B O 1
ATOM 4877 N N . PRO B 1 301 ? 12.946 -89.350 12.441 1.00 33.49 278 PRO B N 1
ATOM 4878 C CA . PRO B 1 301 ? 12.315 -88.076 12.800 1.00 30.66 278 PRO B CA 1
ATOM 4879 C C . PRO B 1 301 ? 13.293 -87.233 13.597 1.00 28.89 278 PRO B C 1
ATOM 4880 O O . PRO B 1 301 ? 14.201 -87.780 14.219 1.00 26.92 278 PRO B O 1
ATOM 4884 N N . ALA B 1 302 ? 13.120 -85.916 13.560 1.00 29.60 279 ALA B N 1
ATOM 4885 C CA . ALA B 1 302 ? 13.954 -85.007 14.332 1.00 30.56 279 ALA B CA 1
ATOM 4886 C C . ALA B 1 302 ? 13.136 -84.265 15.388 1.00 32.25 279 ALA B C 1
ATOM 4887 O O . ALA B 1 302 ? 12.000 -83.865 15.145 1.00 30.41 279 ALA B O 1
ATOM 4889 N N . PHE B 1 303 ? 13.714 -84.095 16.569 1.00 33.60 280 PHE B N 1
ATOM 4890 C CA . PHE B 1 303 ? 13.115 -83.214 17.564 1.00 35.30 280 PHE B CA 1
ATOM 4891 C C . PHE B 1 303 ? 13.689 -81.802 17.427 1.00 32.77 280 PHE B C 1
ATOM 4892 O O . PHE B 1 303 ? 14.824 -81.549 17.820 1.00 32.90 280 PHE B O 1
ATOM 4900 N N . HIS B 1 304 ? 12.892 -80.900 16.854 1.00 31.34 281 HIS B N 1
ATOM 4901 C CA . HIS B 1 304 ? 13.348 -79.573 16.451 1.00 32.26 281 HIS B CA 1
ATOM 4902 C C . HIS B 1 304 ? 12.369 -78.459 16.821 1.00 35.87 281 HIS B C 1
ATOM 4903 O O . HIS B 1 304 ? 12.548 -77.310 16.421 1.00 35.41 281 HIS B O 1
ATOM 4910 N N . ASP B 1 305 ? 11.321 -78.816 17.557 1.00 36.75 282 ASP B N 1
ATOM 4911 C CA . ASP B 1 305 ? 10.358 -77.860 18.094 1.00 33.92 282 ASP B CA 1
ATOM 4912 C C . ASP B 1 305 ? 9.522 -78.567 19.143 1.00 41.73 282 ASP B C 1
ATOM 4913 O O . ASP B 1 305 ? 9.836 -79.692 19.536 1.00 43.74 282 ASP B O 1
ATOM 4918 N N . ASP B 1 306 ? 8.451 -77.925 19.591 1.00 41.26 283 ASP B N 1
ATOM 4919 C CA . ASP B 1 306 ? 7.594 -78.528 20.611 1.00 47.15 283 ASP B CA 1
ATOM 4920 C C . ASP B 1 306 ? 6.304 -79.099 20.024 1.00 46.64 283 ASP B C 1
ATOM 4921 O O . ASP B 1 306 ? 5.276 -79.142 20.706 1.00 48.98 283 ASP B O 1
ATOM 4926 N N . HIS B 1 307 ? 6.359 -79.549 18.771 1.00 42.37 284 HIS B N 1
ATOM 4927 C CA . HIS B 1 307 ? 5.171 -80.093 18.113 1.00 41.06 284 HIS B CA 1
ATOM 4928 C C . HIS B 1 307 ? 5.065 -81.606 18.186 1.00 38.66 284 HIS B C 1
ATOM 4929 O O . HIS B 1 307 ? 4.324 -82.203 17.420 1.00 44.71 284 HIS B O 1
ATOM 4936 N N . THR B 1 308 ? 5.812 -82.234 19.080 1.00 38.51 285 THR B N 1
ATOM 4937 C CA . THR B 1 308 ? 5.567 -83.633 19.389 1.00 38.08 285 THR B CA 1
ATOM 4938 C C . THR B 1 308 ? 5.311 -83.729 20.878 1.00 42.94 285 THR B C 1
ATOM 4939 O O . THR B 1 308 ? 5.816 -82.925 21.645 1.00 47.25 285 THR B O 1
ATOM 4943 N N . SER B 1 309 ? 4.503 -84.695 21.289 1.00 47.10 286 SER B N 1
ATOM 4944 C CA . SER B 1 309 ? 4.198 -84.852 22.700 1.00 47.43 286 SER B CA 1
ATOM 4945 C C . SER B 1 309 ? 5.496 -85.062 23.474 1.00 49.03 286 SER B C 1
ATOM 4946 O O . SER B 1 309 ? 5.669 -84.534 24.585 1.00 45.95 286 SER B O 1
ATOM 4949 N N . PHE B 1 310 ? 6.414 -85.812 22.865 1.00 44.61 287 PHE B N 1
ATOM 4950 C CA . PHE B 1 310 ? 7.703 -86.131 23.480 1.00 45.23 287 PHE B CA 1
ATOM 4951 C C . PHE B 1 310 ? 8.601 -84.899 23.666 1.00 47.22 287 PHE B C 1
ATOM 4952 O O . PHE B 1 310 ? 9.179 -84.710 24.725 1.00 48.60 287 PHE B O 1
ATOM 4960 N N . SER B 1 311 ? 8.710 -84.069 22.633 1.00 44.40 288 SER B N 1
ATOM 4961 C CA . SER B 1 311 ? 9.399 -82.790 22.728 1.00 41.95 288 SER B CA 1
ATOM 4962 C C . SER B 1 311 ? 8.935 -82.015 23.948 1.00 47.66 288 SER B C 1
ATOM 4963 O O . SER B 1 311 ? 9.743 -81.534 24.739 1.00 46.06 288 SER B O 1
ATOM 4966 N N . LYS B 1 312 ? 7.617 -81.867 24.066 1.00 48.97 289 LYS B N 1
ATOM 4967 C CA . LYS B 1 312 ? 6.998 -81.107 25.147 1.00 47.74 289 LYS B CA 1
ATOM 4968 C C . LYS B 1 312 ? 7.389 -81.633 26.524 1.00 47.56 289 LYS B C 1
ATOM 4969 O O . LYS B 1 312 ? 7.752 -80.862 27.396 1.00 52.68 289 LYS B O 1
ATOM 4975 N N . GLU B 1 313 ? 7.307 -82.945 26.712 1.00 46.03 290 GLU B N 1
ATOM 4976 C CA . GLU B 1 313 ? 7.700 -83.571 27.964 1.00 48.63 290 GLU B CA 1
ATOM 4977 C C . GLU B 1 313 ? 9.133 -83.190 28.312 1.00 57.16 290 GLU B C 1
ATOM 4978 O O . GLU B 1 313 ? 9.400 -82.682 29.405 1.00 58.40 290 GLU B O 1
ATOM 4984 N N . VAL B 1 314 ? 10.047 -83.440 27.372 1.00 54.20 291 VAL B N 1
ATOM 4985 C CA . VAL B 1 314 ? 11.466 -83.148 27.553 1.00 48.37 291 VAL B CA 1
ATOM 4986 C C . VAL B 1 314 ? 11.673 -81.676 27.878 1.00 46.90 291 VAL B C 1
ATOM 4987 O O . VAL B 1 314 ? 12.447 -81.334 28.764 1.00 50.02 291 VAL B O 1
ATOM 4991 N N . ALA B 1 315 ? 10.969 -80.801 27.175 1.00 43.59 292 ALA B N 1
ATOM 4992 C CA . ALA B 1 315 ? 11.138 -79.372 27.392 1.00 48.14 292 ALA B CA 1
ATOM 4993 C C . ALA B 1 315 ? 10.659 -78.981 28.784 1.00 54.07 292 ALA B C 1
ATOM 4994 O O . ALA B 1 315 ? 11.184 -78.054 29.399 1.00 54.98 292 ALA B O 1
ATOM 4996 N N . THR B 1 316 ? 9.656 -79.709 29.265 1.00 53.05 293 THR B N 1
ATOM 4997 C CA . THR B 1 316 ? 8.986 -79.418 30.523 1.00 56.20 293 THR B CA 1
ATOM 4998 C C . THR B 1 316 ? 9.825 -79.890 31.698 1.00 58.16 293 THR B C 1
ATOM 4999 O O . THR B 1 316 ? 10.171 -79.110 32.589 1.00 59.21 293 THR B O 1
ATOM 5003 N N . THR B 1 317 ? 10.164 -81.171 31.689 1.00 53.13 294 THR B N 1
ATOM 5004 C CA . THR B 1 317 ? 10.927 -81.739 32.776 1.00 52.43 294 THR B CA 1
ATOM 5005 C C . THR B 1 317 ? 12.361 -81.198 32.791 1.00 60.35 294 THR B C 1
ATOM 5006 O O . THR B 1 317 ? 12.787 -80.613 33.790 1.00 60.81 294 THR B O 1
ATOM 5010 N N . LEU B 1 318 ? 13.084 -81.343 31.680 1.00 52.19 295 LEU B N 1
ATOM 5011 C CA . LEU B 1 318 ? 14.510 -81.011 31.648 1.00 43.06 295 LEU B CA 1
ATOM 5012 C C . LEU B 1 318 ? 14.843 -79.597 31.183 1.00 43.72 295 LEU B C 1
ATOM 5013 O O . LEU B 1 318 ? 16.004 -79.212 31.195 1.00 50.00 295 LEU B O 1
ATOM 5018 N N . GLY B 1 319 ? 13.838 -78.820 30.788 1.00 46.99 296 GLY B N 1
ATOM 5019 C CA . GLY B 1 319 ? 14.067 -77.487 30.235 1.00 45.94 296 GLY B CA 1
ATOM 5020 C C . GLY B 1 319 ? 14.737 -76.439 31.126 1.00 54.18 296 GLY B C 1
ATOM 5021 O O . GLY B 1 319 ? 15.265 -75.437 30.639 1.00 54.69 296 GLY B O 1
ATOM 5022 N N . ALA B 1 320 ? 14.701 -76.645 32.436 1.00 56.18 297 ALA B N 1
ATOM 5023 C CA . ALA B 1 320 ? 15.339 -75.709 33.355 1.00 56.92 297 ALA B CA 1
ATOM 5024 C C . ALA B 1 320 ? 16.784 -76.126 33.621 1.00 57.91 297 ALA B C 1
ATOM 5025 O O . ALA B 1 320 ? 17.694 -75.292 33.645 1.00 57.70 297 ALA B O 1
ATOM 5027 N N . LYS B 1 321 ? 16.978 -77.425 33.818 1.00 46.46 298 LYS B N 1
ATOM 5028 C CA . LYS B 1 321 ? 18.306 -78.000 33.968 1.00 43.83 298 LYS B CA 1
ATOM 5029 C C . LYS B 1 321 ? 19.156 -77.828 32.694 1.00 53.75 298 LYS B C 1
ATOM 5030 O O . LYS B 1 321 ? 20.375 -77.686 32.774 1.00 49.66 298 LYS B O 1
ATOM 5036 N N . TYR B 1 322 ? 18.504 -77.833 31.525 1.00 56.61 299 TYR B N 1
ATOM 5037 C CA . TYR B 1 322 ? 19.187 -77.737 30.234 1.00 48.49 299 TYR B CA 1
ATOM 5038 C C . TYR B 1 322 ? 18.428 -76.817 29.293 1.00 50.82 299 TYR B C 1
ATOM 5039 O O . TYR B 1 322 ? 17.637 -77.282 28.479 1.00 53.42 299 TYR B O 1
ATOM 5048 N N . PRO B 1 323 ? 18.670 -75.511 29.379 1.00 53.12 300 PRO B N 1
ATOM 5049 C CA . PRO B 1 323 ? 17.870 -74.545 28.611 1.00 50.98 300 PRO B CA 1
ATOM 5050 C C . PRO B 1 323 ? 17.853 -74.694 27.080 1.00 48.54 300 PRO B C 1
ATOM 5051 O O . PRO B 1 323 ? 17.028 -74.022 26.457 1.00 48.46 300 PRO B O 1
ATOM 5055 N N . ILE B 1 324 ? 18.715 -75.519 26.481 1.00 47.94 301 ILE B N 1
ATOM 5056 C CA . ILE B 1 324 ? 18.649 -75.728 25.025 1.00 43.67 301 ILE B CA 1
ATOM 5057 C C . ILE B 1 324 ? 17.421 -76.553 24.625 1.00 46.21 301 ILE B C 1
ATOM 5058 O O . ILE B 1 324 ? 16.889 -76.384 23.526 1.00 42.36 301 ILE B O 1
ATOM 5063 N N . VAL B 1 325 ? 16.965 -77.431 25.520 1.00 44.71 302 VAL B N 1
ATOM 5064 C CA . VAL B 1 325 ? 15.765 -78.214 25.253 1.00 44.44 302 VAL B CA 1
ATOM 5065 C C . VAL B 1 325 ? 14.476 -77.524 25.707 1.00 46.21 302 VAL B C 1
ATOM 5066 O O . VAL B 1 325 ? 13.400 -78.105 25.615 1.00 48.54 302 VAL B O 1
ATOM 5070 N N . ALA B 1 326 ? 14.574 -76.284 26.177 1.00 51.96 303 ALA B N 1
ATOM 5071 C CA . ALA B 1 326 ? 13.401 -75.571 26.722 1.00 56.38 303 ALA B CA 1
ATOM 5072 C C . ALA B 1 326 ? 12.275 -75.303 25.708 1.00 53.23 303 ALA B C 1
ATOM 5073 O O . ALA B 1 326 ? 11.099 -75.255 26.077 1.00 53.56 303 ALA B O 1
ATOM 5075 N N . LYS B 1 327 ? 12.632 -75.124 24.441 1.00 47.76 304 LYS B N 1
ATOM 5076 C CA . LYS B 1 327 ? 11.634 -74.947 23.396 1.00 45.41 304 LYS B CA 1
ATOM 5077 C C . LYS B 1 327 ? 11.254 -76.263 22.699 1.00 45.62 304 LYS B C 1
ATOM 5078 O O . LYS B 1 327 ? 10.496 -76.252 21.722 1.00 40.94 304 LYS B O 1
ATOM 5084 N N . GLY B 1 328 ? 11.779 -77.385 23.196 1.00 40.57 305 GLY B N 1
ATOM 5085 C CA . GLY B 1 328 ? 11.523 -78.680 22.588 1.00 39.44 305 GLY B CA 1
ATOM 5086 C C . GLY B 1 328 ? 12.653 -79.155 21.685 1.00 40.13 305 GLY B C 1
ATOM 5087 O O . GLY B 1 328 ? 12.848 -80.361 21.503 1.00 38.96 305 GLY B O 1
ATOM 5088 N N . GLU B 1 329 ? 13.397 -78.198 21.128 1.00 38.26 306 GLU B N 1
ATOM 5089 C CA . GLU B 1 329 ? 14.543 -78.462 20.257 1.00 32.68 306 GLU B CA 1
ATOM 5090 C C . GLU B 1 329 ? 15.645 -79.248 20.958 1.00 37.46 306 GLU B C 1
ATOM 5091 O O . GLU B 1 329 ? 15.955 -78.996 22.127 1.00 42.42 306 GLU B O 1
ATOM 5097 N N . MET B 1 330 ? 16.232 -80.213 20.259 1.00 30.37 307 MET B N 1
ATOM 5098 C CA . MET B 1 330 ? 17.371 -80.933 20.816 1.00 36.03 307 MET B CA 1
ATOM 5099 C C . MET B 1 330 ? 18.586 -80.919 19.869 1.00 38.88 307 MET B C 1
ATOM 5100 O O . MET B 1 330 ? 19.379 -79.981 19.902 1.00 38.58 307 MET B O 1
ATOM 5105 N N . GLU B 1 331 ? 18.724 -81.938 19.024 1.00 35.13 308 GLU B N 1
ATOM 5106 C CA . GLU B 1 331 ? 19.862 -82.033 18.107 1.00 31.18 308 GLU B CA 1
ATOM 5107 C C . GLU B 1 331 ? 19.923 -80.906 17.071 1.00 32.10 308 GLU B C 1
ATOM 5108 O O . GLU B 1 331 ? 20.978 -80.649 16.516 1.00 31.92 308 GLU B O 1
ATOM 5114 N N . VAL B 1 332 ? 18.799 -80.248 16.799 1.00 30.66 309 VAL B N 1
ATOM 5115 C CA . VAL B 1 332 ? 18.773 -79.150 15.833 1.00 30.55 309 VAL B CA 1
ATOM 5116 C C . VAL B 1 332 ? 17.705 -78.127 16.212 1.00 31.42 309 VAL B C 1
ATOM 5117 O O . VAL B 1 332 ? 16.663 -78.483 16.736 1.00 32.80 309 VAL B O 1
ATOM 5121 N N . THR B 1 333 ? 17.954 -76.856 15.953 1.00 27.59 310 THR B N 1
ATOM 5122 C CA . THR B 1 333 ? 16.954 -75.849 16.266 1.00 31.02 310 THR B CA 1
ATOM 5123 C C . THR B 1 333 ? 15.950 -75.744 15.129 1.00 33.77 310 THR B C 1
ATOM 5124 O O . THR B 1 333 ? 16.235 -76.120 13.994 1.00 37.40 310 THR B O 1
ATOM 5128 N N . ASP B 1 334 ? 14.768 -75.228 15.432 1.00 38.94 311 ASP B N 1
ATOM 5129 C CA . ASP B 1 334 ? 13.727 -75.133 14.427 1.00 36.21 311 ASP B CA 1
ATOM 5130 C C . ASP B 1 334 ? 14.116 -74.107 13.381 1.00 38.24 311 ASP B C 1
ATOM 5131 O O . ASP B 1 334 ? 13.618 -74.136 12.254 1.00 43.01 311 ASP B O 1
ATOM 5136 N N . GLU B 1 335 ? 15.010 -73.197 13.745 1.00 37.12 312 GLU B N 1
ATOM 5137 C CA . GLU B 1 335 ? 15.400 -72.140 12.820 1.00 37.29 312 GLU B CA 1
ATOM 5138 C C . GLU B 1 335 ? 16.283 -72.681 11.672 1.00 38.00 312 GLU B C 1
ATOM 5139 O O . GLU B 1 335 ? 16.132 -72.288 10.513 1.00 34.78 312 GLU B O 1
ATOM 5145 N N . VAL B 1 336 ? 17.211 -73.575 12.010 1.00 36.00 313 VAL B N 1
ATOM 5146 C CA . VAL B 1 336 ? 17.996 -74.292 11.016 1.00 32.55 313 VAL B CA 1
ATOM 5147 C C . VAL B 1 336 ? 17.092 -75.251 10.254 1.00 38.25 313 VAL B C 1
ATOM 5148 O O . VAL B 1 336 ? 17.171 -75.358 9.022 1.00 35.10 313 VAL B O 1
ATOM 5152 N N . PHE B 1 337 ? 16.219 -75.937 10.996 1.00 35.92 314 PHE B N 1
ATOM 5153 C CA . PHE B 1 337 ? 15.303 -76.905 10.4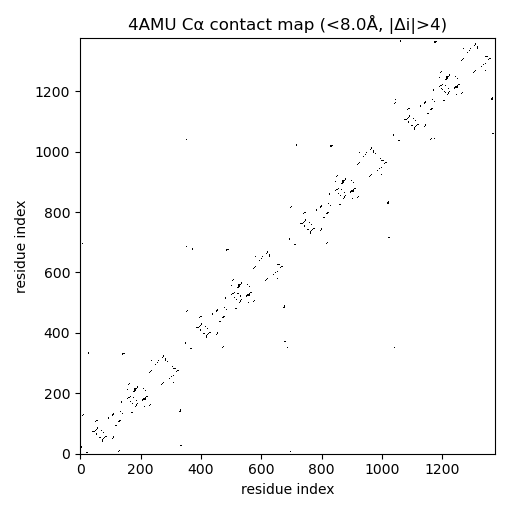04 1.00 33.26 314 PHE B CA 1
ATOM 5154 C C . PHE B 1 337 ? 14.359 -76.290 9.362 1.00 35.68 314 PHE B C 1
ATOM 5155 O O . PHE B 1 337 ? 14.016 -76.942 8.387 1.00 35.49 314 PHE B O 1
ATOM 5163 N N . GLN B 1 338 ? 13.951 -75.038 9.554 1.00 37.28 315 GLN B N 1
ATOM 5164 C CA . GLN B 1 338 ? 13.037 -74.393 8.611 1.00 36.26 315 GLN B CA 1
ATOM 5165 C C . GLN B 1 338 ? 13.761 -73.659 7.473 1.00 35.10 315 GLN B C 1
ATOM 5166 O O . GLN B 1 338 ? 13.119 -73.171 6.543 1.00 33.93 315 GLN B O 1
ATOM 5172 N N . SER B 1 339 ? 15.090 -73.593 7.539 1.00 35.64 316 SER B N 1
ATOM 5173 C CA . SER B 1 339 ? 15.863 -72.804 6.572 1.00 39.35 316 SER B CA 1
ATOM 5174 C C . SER B 1 339 ? 16.072 -73.541 5.257 1.00 39.71 316 SER B C 1
ATOM 5175 O O . SER B 1 339 ? 15.805 -74.738 5.163 1.00 39.33 316 SER B O 1
ATOM 5178 N N . LEU B 1 340 ? 16.567 -72.822 4.249 1.00 42.67 317 LEU B N 1
ATOM 5179 C CA . LEU B 1 340 ? 16.799 -73.413 2.933 1.00 39.42 317 LEU B CA 1
ATOM 5180 C C . LEU B 1 340 ? 17.890 -74.478 2.963 1.00 41.81 317 LEU B C 1
ATOM 5181 O O . LEU B 1 340 ? 18.047 -75.221 1.997 1.00 43.57 317 LEU B O 1
ATOM 5186 N N . HIS B 1 341 ? 18.628 -74.557 4.073 1.00 40.41 318 HIS B N 1
ATOM 5187 C CA . HIS B 1 341 ? 19.741 -75.504 4.193 1.00 39.74 318 HIS B CA 1
ATOM 5188 C C . HIS B 1 341 ? 19.287 -76.942 4.422 1.00 33.61 318 HIS B C 1
ATOM 5189 O O . HIS B 1 341 ? 20.056 -77.878 4.214 1.00 29.77 318 HIS B O 1
ATOM 5196 N N . ASN B 1 342 ? 18.046 -77.104 4.864 1.00 28.78 319 ASN B N 1
ATOM 5197 C CA . ASN B 1 342 ? 17.534 -78.416 5.238 1.00 33.05 319 ASN B CA 1
ATOM 5198 C C . ASN B 1 342 ? 17.129 -79.270 4.033 1.00 32.91 319 ASN B C 1
ATOM 5199 O O . ASN B 1 342 ? 16.149 -78.969 3.340 1.00 34.36 319 ASN B O 1
ATOM 5204 N N . LYS B 1 343 ? 17.889 -80.329 3.784 1.00 26.36 320 LYS B N 1
ATOM 5205 C CA . LYS B 1 343 ? 17.586 -81.224 2.681 1.00 27.93 320 LYS B CA 1
ATOM 5206 C C . LYS B 1 343 ? 17.009 -82.560 3.145 1.00 28.14 320 LYS B C 1
ATOM 5207 O O . LYS B 1 343 ? 16.896 -83.485 2.345 1.00 28.59 320 LYS B O 1
ATOM 5213 N N . ALA B 1 344 ? 16.630 -82.646 4.421 1.00 23.35 321 ALA B N 1
ATOM 5214 C CA . ALA B 1 344 ? 16.260 -83.912 5.051 1.00 24.05 321 ALA B CA 1
ATOM 5215 C C . ALA B 1 344 ? 15.063 -84.582 4.383 1.00 26.24 321 ALA B C 1
ATOM 5216 O O . ALA B 1 344 ? 14.930 -85.804 4.439 1.00 25.32 321 ALA B O 1
ATOM 5218 N N . PHE B 1 345 ? 14.202 -83.780 3.757 1.00 23.68 322 PHE B N 1
ATOM 5219 C CA . PHE B 1 345 ? 13.048 -84.298 3.032 1.00 24.56 322 PHE B CA 1
ATOM 5220 C C . PHE B 1 345 ? 13.392 -84.821 1.635 1.00 25.81 322 PHE B C 1
ATOM 5221 O O . PHE B 1 345 ? 12.783 -85.787 1.164 1.00 27.87 322 PHE B O 1
ATOM 5229 N N . ASP B 1 346 ? 14.374 -84.216 0.982 1.00 23.57 323 ASP B N 1
ATOM 5230 C CA . ASP B 1 346 ? 14.932 -84.825 -0.226 1.00 29.17 323 ASP B CA 1
ATOM 5231 C C . ASP B 1 346 ? 15.598 -86.153 0.166 1.00 27.44 323 ASP B C 1
ATOM 5232 O O . ASP B 1 346 ? 15.508 -87.166 -0.535 1.00 27.92 323 ASP B O 1
ATOM 5237 N N . GLN B 1 347 ? 16.248 -86.137 1.316 1.00 23.35 324 GLN B N 1
ATOM 5238 C CA . GLN B 1 347 ? 16.950 -87.291 1.815 1.00 26.34 324 GLN B CA 1
ATOM 5239 C C . GLN B 1 347 ? 15.933 -88.408 2.090 1.00 25.30 324 GLN B C 1
ATOM 5240 O O . GLN B 1 347 ? 16.172 -89.571 1.750 1.00 23.03 324 GLN B O 1
ATOM 5246 N N . ALA B 1 348 ? 14.789 -88.042 2.669 1.00 22.98 325 ALA B N 1
ATOM 5247 C CA . ALA B 1 348 ? 13.699 -89.002 2.914 1.00 26.50 325 ALA B CA 1
ATOM 5248 C C . ALA B 1 348 ? 13.215 -89.647 1.620 1.00 21.57 325 ALA B C 1
ATOM 5249 O O . ALA B 1 348 ? 13.214 -90.872 1.483 1.00 18.86 325 ALA B O 1
ATOM 5251 N N . GLU B 1 349 ? 12.801 -88.811 0.674 1.00 20.14 326 GLU B N 1
ATOM 5252 C CA . GLU B 1 349 ? 12.368 -89.315 -0.610 1.00 22.17 326 GLU B CA 1
ATOM 5253 C C . GLU B 1 349 ? 13.398 -90.230 -1.243 1.00 23.65 326 GLU B C 1
ATOM 5254 O O . GLU B 1 349 ? 13.033 -91.204 -1.876 1.00 24.21 326 GLU B O 1
ATOM 5260 N N . ASN B 1 350 ? 14.681 -89.925 -1.076 1.00 21.78 327 ASN B N 1
ATOM 5261 C CA . ASN B 1 350 ? 15.734 -90.759 -1.657 1.00 20.59 327 ASN B CA 1
ATOM 5262 C C . ASN B 1 350 ? 15.903 -92.145 -1.010 1.00 22.24 327 ASN B C 1
ATOM 5263 O O . ASN B 1 350 ? 16.626 -92.988 -1.544 1.00 20.99 327 ASN B O 1
ATOM 5268 N N . ARG B 1 351 ? 15.265 -92.388 0.137 1.00 19.04 328 ARG B N 1
ATOM 5269 C CA . ARG B 1 351 ? 15.243 -93.744 0.682 1.00 18.68 328 ARG B CA 1
ATOM 5270 C C . ARG B 1 351 ? 14.631 -94.700 -0.363 1.00 20.66 328 ARG B C 1
ATOM 5271 O O . ARG B 1 351 ? 15.084 -95.835 -0.527 1.00 19.28 328 ARG B O 1
ATOM 5279 N N . MET B 1 352 ? 13.595 -94.235 -1.061 1.00 18.93 329 MET B N 1
ATOM 5280 C CA . MET B 1 352 ? 12.857 -95.077 -1.990 1.00 18.97 329 MET B CA 1
ATOM 5281 C C . MET B 1 352 ? 13.676 -95.366 -3.257 1.00 20.52 329 MET B C 1
ATOM 5282 O O . MET B 1 352 ? 13.858 -96.537 -3.619 1.00 19.30 329 MET B O 1
ATOM 5287 N N . HIS B 1 353 ? 14.197 -94.323 -3.905 1.00 18.91 330 HIS B N 1
ATOM 5288 C CA . HIS B 1 353 ? 14.990 -94.508 -5.130 1.00 20.15 330 HIS B CA 1
ATOM 5289 C C . HIS B 1 353 ? 16.234 -95.359 -4.916 1.00 22.45 330 HIS B C 1
ATOM 5290 O O . HIS B 1 353 ? 16.580 -96.170 -5.778 1.00 20.69 330 HIS B O 1
ATOM 5297 N N . SER B 1 354 ? 16.905 -95.190 -3.777 1.00 18.37 331 SER B N 1
ATOM 5298 C CA . SER B 1 354 ? 18.130 -95.945 -3.528 1.00 20.77 331 SER B CA 1
ATOM 5299 C C . SER B 1 354 ? 17.817 -97.423 -3.241 1.00 20.92 331 SER B C 1
ATOM 5300 O O . SER B 1 354 ? 18.534 -98.328 -3.693 1.00 19.80 331 SER B O 1
ATOM 5303 N N . ILE B 1 355 ? 16.745 -97.661 -2.498 1.00 19.30 332 ILE B N 1
ATOM 5304 C CA . ILE B 1 355 ? 16.270 -99.022 -2.275 1.00 18.69 332 ILE B CA 1
ATOM 5305 C C . ILE B 1 355 ? 15.836 -99.670 -3.604 1.00 19.84 332 ILE B C 1
ATOM 5306 O O . ILE B 1 355 ? 16.072 -100.865 -3.835 1.00 18.73 332 ILE B O 1
ATOM 5311 N N . LYS B 1 356 ? 15.252 -98.873 -4.497 1.00 19.42 333 LYS B N 1
ATOM 5312 C CA . LYS B 1 356 ? 14.927 -99.382 -5.828 1.00 19.18 333 LYS B CA 1
ATOM 5313 C C . LYS B 1 356 ? 16.192 -99.839 -6.589 1.00 20.83 333 LYS B C 1
ATOM 5314 O O . LYS B 1 356 ? 16.200 -100.897 -7.211 1.00 21.15 333 LYS B O 1
ATOM 5320 N N . ALA B 1 357 ? 17.266 -99.056 -6.521 1.00 20.03 334 ALA B N 1
ATOM 5321 C CA . ALA B 1 357 ? 18.513 -99.410 -7.192 1.00 16.28 334 ALA B CA 1
ATOM 5322 C C . ALA B 1 357 ? 19.101 -100.679 -6.606 1.00 17.83 334 ALA B C 1
ATOM 5323 O O . ALA B 1 357 ? 19.601 -101.529 -7.324 1.00 20.32 334 ALA B O 1
ATOM 5325 N N . ILE B 1 358 ? 19.025 -100.805 -5.289 1.00 19.48 335 ILE B N 1
ATOM 5326 C CA . ILE B 1 358 ? 19.532 -101.976 -4.592 1.00 18.21 335 ILE B CA 1
ATOM 5327 C C . ILE B 1 358 ? 18.766 -103.252 -4.955 1.00 20.63 335 ILE B C 1
ATOM 5328 O O . ILE B 1 358 ? 19.370 -104.301 -5.146 1.00 24.33 335 ILE B O 1
ATOM 5333 N N . ILE B 1 359 ? 17.441 -103.168 -5.035 1.00 18.64 336 ILE B N 1
ATOM 5334 C CA . ILE B 1 359 ? 16.630 -104.307 -5.456 1.00 19.43 336 ILE B CA 1
ATOM 5335 C C . ILE B 1 359 ? 16.855 -104.669 -6.939 1.00 23.45 336 ILE B C 1
ATOM 5336 O O . ILE B 1 359 ? 17.048 -105.835 -7.277 1.00 26.87 336 ILE B O 1
ATOM 5341 N N . LEU B 1 360 ? 16.837 -103.674 -7.817 1.00 20.02 337 LEU B N 1
ATOM 5342 C CA . LEU B 1 360 ? 17.052 -103.913 -9.245 1.00 22.00 337 LEU B CA 1
ATOM 5343 C C . LEU B 1 360 ? 18.421 -104.542 -9.486 1.00 24.21 337 LEU B C 1
ATOM 5344 O O . LEU B 1 360 ? 18.541 -105.544 -10.185 1.00 22.87 337 LEU B O 1
ATOM 5349 N N . SER B 1 361 ? 19.453 -103.935 -8.909 1.00 22.75 338 SER B N 1
ATOM 5350 C CA . SER B 1 361 ? 20.819 -104.375 -9.123 1.00 23.58 338 SER B CA 1
ATOM 5351 C C . SER B 1 361 ? 20.977 -105.827 -8.716 1.00 23.71 338 SER B C 1
ATOM 5352 O O . SER B 1 361 ? 21.699 -106.597 -9.320 1.00 22.59 338 SER B O 1
ATOM 5355 N N . THR B 1 362 ? 20.268 -106.184 -7.670 1.00 24.81 339 THR B N 1
ATOM 5356 C CA . THR B 1 362 ? 20.588 -107.356 -6.903 1.00 23.14 339 THR B CA 1
ATOM 5357 C C . THR B 1 362 ? 19.729 -108.548 -7.372 1.00 24.05 339 THR B C 1
ATOM 5358 O O . THR B 1 362 ? 20.209 -109.667 -7.482 1.00 23.63 339 THR B O 1
ATOM 5362 N N . ILE B 1 363 ? 18.471 -108.292 -7.711 1.00 24.74 340 ILE B N 1
ATOM 5363 C CA . ILE B 1 363 ? 17.631 -109.309 -8.334 1.00 22.42 340 ILE B CA 1
ATOM 5364 C C . ILE B 1 363 ? 17.932 -109.391 -9.839 1.00 24.96 340 ILE B C 1
ATOM 5365 O O . ILE B 1 363 ? 17.918 -110.464 -10.432 1.00 25.74 340 ILE B O 1
ATOM 5370 N N . GLY B 1 364 ? 18.207 -108.247 -10.454 1.00 25.11 341 GLY B N 1
ATOM 5371 C CA . GLY B 1 364 ? 18.461 -108.196 -11.883 1.00 25.91 341 GLY B CA 1
ATOM 5372 C C . GLY B 1 364 ? 17.196 -108.025 -12.705 1.00 27.33 341 GLY B C 1
ATOM 5373 O O . GLY B 1 364 ? 16.122 -108.457 -12.307 1.00 28.55 341 GLY B O 1
ATOM 5374 N N . TYR B 1 365 ? 17.308 -107.372 -13.853 1.00 28.24 342 TYR B N 1
ATOM 5375 C CA . TYR B 1 365 ? 16.179 -107.305 -14.761 1.00 28.59 342 TYR B CA 1
ATOM 5376 C C . TYR B 1 365 ? 16.118 -108.588 -15.604 1.00 35.08 342 TYR B C 1
ATOM 5377 O O . TYR B 1 365 ? 17.097 -109.341 -15.666 1.00 31.90 342 TYR B O 1
ATOM 5387 N N . LYS C 1 22 ? -21.415 -92.155 -60.890 1.00 61.33 -1 LYS C N 1
ATOM 5388 C CA . LYS C 1 22 ? -20.271 -92.745 -61.583 1.00 70.18 -1 LYS C CA 1
ATOM 5389 C C . LYS C 1 22 ? -18.919 -92.273 -61.027 1.00 73.74 -1 LYS C C 1
ATOM 5390 O O . LYS C 1 22 ? -18.146 -93.092 -60.523 1.00 73.97 -1 LYS C O 1
ATOM 5396 N N . HIS C 1 23 ? -18.614 -90.976 -61.126 1.00 65.47 0 HIS C N 1
ATOM 5397 C CA . HIS C 1 23 ? -17.359 -90.490 -60.542 1.00 61.64 0 HIS C CA 1
ATOM 5398 C C . HIS C 1 23 ? -17.435 -90.006 -59.070 1.00 62.63 0 HIS C C 1
ATOM 5399 O O . HIS C 1 23 ? -16.634 -89.183 -58.613 1.00 58.93 0 HIS C O 1
ATOM 5406 N N . MET C 1 24 ? -18.384 -90.558 -58.324 1.00 59.50 1 MET C N 1
ATOM 5407 C CA . MET C 1 24 ? -18.333 -90.469 -56.873 1.00 56.20 1 MET C CA 1
ATOM 5408 C C . MET C 1 24 ? -17.389 -91.548 -56.351 1.00 57.95 1 MET C C 1
ATOM 5409 O O . MET C 1 24 ? -16.952 -92.413 -57.117 1.00 52.78 1 MET C O 1
ATOM 5414 N N . PRO C 1 25 ? -17.060 -91.502 -55.045 1.00 58.14 2 PRO C N 1
ATOM 5415 C CA . PRO C 1 25 ? -16.134 -92.512 -54.502 1.00 50.65 2 PRO C CA 1
ATOM 5416 C C . PRO C 1 25 ? -16.721 -93.935 -54.592 1.00 52.01 2 PRO C C 1
ATOM 5417 O O . PRO C 1 25 ? -17.945 -94.085 -54.509 1.00 53.53 2 PRO C O 1
ATOM 5421 N N . VAL C 1 26 ? -15.879 -94.954 -54.783 1.00 48.70 3 VAL C N 1
ATOM 5422 C CA . VAL C 1 26 ? -16.359 -96.342 -54.802 1.00 51.79 3 VAL C CA 1
ATOM 5423 C C . VAL C 1 26 ? -16.529 -96.838 -53.383 1.00 58.61 3 VAL C C 1
ATOM 5424 O O . VAL C 1 26 ? -15.788 -97.706 -52.925 1.00 65.69 3 VAL C O 1
ATOM 5428 N N . ASN C 1 27 ? -17.509 -96.277 -52.690 1.00 55.44 4 ASN C N 1
ATOM 5429 C CA . ASN C 1 27 ? -17.778 -96.609 -51.304 1.00 43.66 4 ASN C CA 1
ATOM 5430 C C . ASN C 1 27 ? -18.929 -97.604 -51.237 1.00 43.39 4 ASN C C 1
ATOM 5431 O O . ASN C 1 27 ? -20.069 -97.244 -51.539 1.00 42.72 4 ASN C O 1
ATOM 5436 N N . LEU C 1 28 ? -18.645 -98.848 -50.854 1.00 36.58 5 LEU C N 1
ATOM 5437 C CA . LEU C 1 28 ? -19.695 -99.874 -50.798 1.00 33.02 5 LEU C CA 1
ATOM 5438 C C . LEU C 1 28 ? -20.231 -100.172 -49.378 1.00 30.83 5 LEU C C 1
ATOM 5439 O O . LEU C 1 28 ? -21.025 -101.088 -49.194 1.00 26.82 5 LEU C O 1
ATOM 5444 N N . LYS C 1 29 ? -19.807 -99.405 -48.377 1.00 31.63 6 LYS C N 1
ATOM 5445 C CA . LYS C 1 29 ? -20.272 -99.628 -47.011 1.00 26.04 6 LYS C CA 1
ATOM 5446 C C . LYS C 1 29 ? -21.798 -99.626 -46.909 1.00 27.95 6 LYS C C 1
ATOM 5447 O O . LYS C 1 29 ? -22.460 -98.689 -47.350 1.00 30.50 6 LYS C O 1
ATOM 5453 N N . GLY C 1 30 ? -22.359 -100.677 -46.328 1.00 23.91 7 GLY C N 1
ATOM 5454 C CA . GLY C 1 30 ? -23.796 -100.756 -46.119 1.00 25.18 7 GLY C CA 1
ATOM 5455 C C . GLY C 1 30 ? -24.612 -101.314 -47.277 1.00 32.24 7 GLY C C 1
ATOM 5456 O O . GLY C 1 30 ? -25.790 -101.643 -47.116 1.00 33.57 7 GLY C O 1
ATOM 5457 N N . ARG C 1 31 ? -24.000 -101.415 -48.450 1.00 27.86 8 ARG C N 1
ATOM 5458 C CA . ARG C 1 31 ? -24.685 -101.931 -49.619 1.00 24.50 8 ARG C CA 1
ATOM 5459 C C . ARG C 1 31 ? -24.918 -103.443 -49.527 1.00 28.51 8 ARG C C 1
ATOM 5460 O O . ARG C 1 31 ? -24.183 -104.151 -48.841 1.00 31.91 8 ARG C O 1
ATOM 5468 N N . SER C 1 32 ? -25.947 -103.925 -50.218 1.00 25.68 9 SER C N 1
ATOM 5469 C CA . SER C 1 32 ? -26.240 -105.346 -50.333 1.00 22.14 9 SER C CA 1
ATOM 5470 C C . SER C 1 32 ? -25.886 -105.850 -51.729 1.00 25.83 9 SER C C 1
ATOM 5471 O O . SER C 1 32 ? -26.095 -105.145 -52.716 1.00 25.93 9 SER C O 1
ATOM 5474 N N . LEU C 1 33 ? -25.361 -107.072 -51.826 1.00 25.67 10 LEU C N 1
ATOM 5475 C CA . LEU C 1 33 ? -25.150 -107.696 -53.133 1.00 22.59 10 LEU C CA 1
ATOM 5476 C C . LEU C 1 33 ? -26.383 -108.545 -53.502 1.00 29.31 10 LEU C C 1
ATOM 5477 O O . LEU C 1 33 ? -26.357 -109.786 -53.455 1.00 28.19 10 LEU C O 1
ATOM 5482 N N . ASP C 1 34 ? -27.473 -107.860 -53.840 1.00 26.73 11 ASP C N 1
ATOM 5483 C CA . ASP C 1 34 ? -28.705 -108.507 -54.294 1.00 26.91 11 ASP C CA 1
ATOM 5484 C C . ASP C 1 34 ? -28.610 -108.925 -55.778 1.00 28.20 11 ASP C C 1
ATOM 5485 O O . ASP C 1 34 ? -28.849 -110.090 -56.137 1.00 28.51 11 ASP C O 1
ATOM 5490 N N . SER C 1 35 ? -28.241 -107.977 -56.633 1.00 28.05 12 SER C N 1
ATOM 5491 C CA . SER C 1 35 ? -27.894 -108.287 -58.019 1.00 29.61 12 SER C CA 1
ATOM 5492 C C . SER C 1 35 ? -26.705 -107.433 -58.413 1.00 27.27 12 SER C C 1
ATOM 5493 O O . SER C 1 35 ? -26.621 -106.282 -58.000 1.00 27.82 12 SER C O 1
ATOM 5496 N N . LEU C 1 36 ? -25.784 -107.984 -59.203 1.00 26.05 13 LEU C N 1
ATOM 5497 C CA . LEU C 1 36 ? -24.600 -107.222 -59.602 1.00 29.83 13 LEU C CA 1
ATOM 5498 C C . LEU C 1 36 ? -24.992 -106.016 -60.471 1.00 32.07 13 LEU C C 1
ATOM 5499 O O . LEU C 1 36 ? -24.274 -105.018 -60.521 1.00 32.38 13 LEU C O 1
ATOM 5504 N N . LEU C 1 37 ? -26.138 -106.104 -61.143 1.00 33.41 14 LEU C N 1
ATOM 5505 C CA . LEU C 1 37 ? -26.598 -104.997 -61.983 1.00 32.97 14 LEU C CA 1
ATOM 5506 C C . LEU C 1 37 ? -26.834 -103.693 -61.212 1.00 32.14 14 LEU C C 1
ATOM 5507 O O . LEU C 1 37 ? -26.899 -102.619 -61.811 1.00 34.23 14 LEU C O 1
ATOM 5512 N N . ASN C 1 38 ? -26.948 -103.774 -59.891 1.00 29.09 15 ASN C N 1
ATOM 5513 C CA . ASN C 1 38 ? -27.186 -102.574 -59.097 1.00 27.39 15 ASN C CA 1
ATOM 5514 C C . ASN C 1 38 ? -25.902 -101.807 -58.819 1.00 30.95 15 ASN C C 1
ATOM 5515 O O . ASN C 1 38 ? -25.910 -100.768 -58.147 1.00 34.08 15 ASN C O 1
ATOM 5520 N N . PHE C 1 39 ? -24.803 -102.315 -59.368 1.00 28.99 16 PHE C N 1
ATOM 5521 C CA . PHE C 1 39 ? -23.483 -101.749 -59.125 1.00 31.08 16 PHE C CA 1
ATOM 5522 C C . PHE C 1 39 ? -22.876 -101.110 -60.381 1.00 33.62 16 PHE C C 1
ATOM 5523 O O . PHE C 1 39 ? -23.168 -101.522 -61.505 1.00 34.49 16 PHE C O 1
ATOM 5531 N N . THR C 1 40 ? -22.046 -100.090 -60.197 1.00 30.67 17 THR C N 1
ATOM 5532 C CA . THR C 1 40 ? -21.363 -99.495 -61.335 1.00 33.73 17 THR C CA 1
ATOM 5533 C C . THR C 1 40 ? -20.231 -100.394 -61.795 1.00 34.57 17 THR C C 1
ATOM 5534 O O . THR C 1 40 ? -19.844 -101.335 -61.096 1.00 35.09 17 THR C O 1
ATOM 5538 N N . THR C 1 41 ? -19.701 -100.078 -62.971 1.00 34.82 18 THR C N 1
ATOM 5539 C CA . THR C 1 41 ? -18.569 -100.791 -63.551 1.00 30.73 18 THR C CA 1
ATOM 5540 C C . THR C 1 41 ? -17.325 -100.611 -62.676 1.00 34.55 18 THR C C 1
ATOM 5541 O O . THR C 1 41 ? -16.549 -101.541 -62.485 1.00 36.83 18 THR C O 1
ATOM 5545 N N . GLU C 1 42 ? -17.142 -99.403 -62.149 1.00 34.90 19 GLU C N 1
ATOM 5546 C CA . GLU C 1 42 ? -16.048 -99.118 -61.230 1.00 36.81 19 GLU C CA 1
ATOM 5547 C C . GLU C 1 42 ? -16.174 -99.953 -59.944 1.00 37.83 19 GLU C C 1
ATOM 5548 O O . GLU C 1 42 ? -15.185 -100.489 -59.450 1.00 37.97 19 GLU C O 1
ATOM 5554 N N . GLU C 1 43 ? -17.387 -100.058 -59.406 1.00 34.11 20 GLU C N 1
ATOM 5555 C CA . GLU C 1 43 ? -17.612 -100.857 -58.207 1.00 33.24 20 GLU C CA 1
ATOM 5556 C C . GLU C 1 43 ? -17.307 -102.328 -58.450 1.00 34.77 20 GLU C C 1
ATOM 5557 O O . GLU C 1 43 ? -16.730 -103.000 -57.589 1.00 35.60 20 GLU C O 1
ATOM 5563 N N . VAL C 1 44 ? -17.680 -102.831 -59.620 1.00 30.76 21 VAL C N 1
ATOM 5564 C CA . VAL C 1 44 ? -17.399 -104.223 -59.939 1.00 30.91 21 VAL C CA 1
ATOM 5565 C C . VAL C 1 44 ? -15.890 -104.496 -60.073 1.00 31.05 21 VAL C C 1
ATOM 5566 O O . VAL C 1 44 ? -15.389 -105.518 -59.581 1.00 29.70 21 VAL C O 1
ATOM 5570 N N . GLN C 1 45 ? -15.166 -103.595 -60.736 1.00 29.02 22 GLN C N 1
ATOM 5571 C CA . GLN C 1 45 ? -13.719 -103.761 -60.880 1.00 29.67 22 GLN C CA 1
ATOM 5572 C C . GLN C 1 45 ? -13.042 -103.684 -59.511 1.00 31.75 22 GLN C C 1
ATOM 5573 O O . GLN C 1 45 ? -12.057 -104.378 -59.253 1.00 30.85 22 GLN C O 1
ATOM 5579 N N . HIS C 1 46 ? -13.579 -102.834 -58.640 1.00 29.02 23 HIS C N 1
ATOM 5580 C CA . HIS C 1 46 ? -13.069 -102.685 -57.286 1.00 26.85 23 HIS C CA 1
ATOM 5581 C C . HIS C 1 46 ? -13.156 -104.008 -56.532 1.00 28.70 23 HIS C C 1
ATOM 5582 O O . HIS C 1 46 ? -12.176 -104.457 -55.940 1.00 26.07 23 HIS C O 1
ATOM 5589 N N . LEU C 1 47 ? -14.330 -104.637 -56.577 1.00 25.65 24 LEU C N 1
ATOM 5590 C CA . LEU C 1 47 ? -14.519 -105.944 -55.959 1.00 24.95 24 LEU C CA 1
ATOM 5591 C C . LEU C 1 47 ? -13.500 -106.967 -56.486 1.00 29.11 24 LEU C C 1
ATOM 5592 O O . LEU C 1 47 ? -12.934 -107.738 -55.722 1.00 30.59 24 LEU C O 1
ATOM 5597 N N . ILE C 1 48 ? -13.241 -106.961 -57.789 1.00 28.61 25 ILE C N 1
ATOM 5598 C CA . ILE C 1 48 ? -12.364 -107.969 -58.367 1.00 24.79 25 ILE C CA 1
ATOM 5599 C C . ILE C 1 48 ? -10.924 -107.738 -57.932 1.00 27.72 25 ILE C C 1
ATOM 5600 O O . ILE C 1 48 ? -10.214 -108.670 -57.541 1.00 28.34 25 ILE C O 1
ATOM 5605 N N . ASP C 1 49 ? -10.497 -106.483 -58.001 1.00 27.07 26 ASP C N 1
ATOM 5606 C CA . ASP C 1 49 ? -9.146 -106.106 -57.600 1.00 29.06 26 ASP C CA 1
ATOM 5607 C C . ASP C 1 49 ? -8.903 -106.381 -56.118 1.00 31.10 26 ASP C C 1
ATOM 5608 O O . ASP C 1 49 ? -7.867 -106.939 -55.749 1.00 31.53 26 ASP C O 1
ATOM 5613 N N . LEU C 1 50 ? -9.859 -105.985 -55.278 1.00 26.57 27 LEU C N 1
ATOM 5614 C CA . LEU C 1 50 ? -9.769 -106.212 -53.844 1.00 25.68 27 LEU C CA 1
ATOM 5615 C C . LEU C 1 50 ? -9.576 -107.696 -53.558 1.00 27.21 27 LEU C C 1
ATOM 5616 O O . LEU C 1 50 ? -8.762 -108.074 -52.709 1.00 25.74 27 LEU C O 1
ATOM 5621 N N . SER C 1 51 ? -10.328 -108.524 -54.282 1.00 26.30 28 SER C N 1
ATOM 5622 C CA . SER C 1 51 ? -10.256 -109.980 -54.159 1.00 26.75 28 SER C CA 1
ATOM 5623 C C . SER C 1 51 ? -8.830 -110.479 -54.358 1.00 28.55 28 SER C C 1
ATOM 5624 O O . SER C 1 51 ? -8.330 -111.286 -53.574 1.00 25.95 28 SER C O 1
ATOM 5627 N N . ILE C 1 52 ? -8.189 -109.992 -55.420 1.00 29.60 29 ILE C N 1
ATOM 5628 C CA . ILE C 1 52 ? -6.829 -110.387 -55.762 1.00 28.81 29 ILE C CA 1
ATOM 5629 C C . ILE C 1 52 ? -5.871 -109.922 -54.670 1.00 31.00 29 ILE C C 1
ATOM 5630 O O . ILE C 1 52 ? -4.993 -110.678 -54.241 1.00 31.90 29 ILE C O 1
ATOM 5635 N N . ASP C 1 53 ? -6.055 -108.688 -54.214 1.00 26.84 30 ASP C N 1
ATOM 5636 C CA . ASP C 1 53 ? -5.288 -108.157 -53.091 1.00 27.84 30 ASP C CA 1
ATOM 5637 C C . ASP C 1 53 ? -5.408 -109.043 -51.838 1.00 28.70 30 ASP C C 1
ATOM 5638 O O . ASP C 1 53 ? -4.395 -109.342 -51.179 1.00 26.48 30 ASP C O 1
ATOM 5643 N N . LEU C 1 54 ? -6.636 -109.450 -51.502 1.00 26.33 31 LEU C N 1
ATOM 5644 C CA . LEU C 1 54 ? -6.878 -110.210 -50.270 1.00 22.74 31 LEU C CA 1
ATOM 5645 C C . LEU C 1 54 ? -6.297 -111.612 -50.389 1.00 27.07 31 LEU C C 1
ATOM 5646 O O . LEU C 1 54 ? -5.836 -112.189 -49.413 1.00 23.42 31 LEU C O 1
ATOM 5651 N N . LYS C 1 55 ? -6.315 -112.157 -51.602 1.00 28.58 32 LYS C N 1
ATOM 5652 C CA . LYS C 1 55 ? -5.686 -113.447 -51.869 1.00 25.83 32 LYS C CA 1
ATOM 5653 C C . LYS C 1 55 ? -4.185 -113.357 -51.612 1.00 23.37 32 LYS C C 1
ATOM 5654 O O . LYS C 1 55 ? -3.613 -114.179 -50.909 1.00 23.32 32 LYS C O 1
ATOM 5660 N N . LYS C 1 56 ? -3.559 -112.333 -52.176 1.00 25.49 33 LYS C N 1
ATOM 5661 C CA . LYS C 1 56 ? -2.131 -112.113 -52.019 1.00 24.72 33 LYS C CA 1
ATOM 5662 C C . LYS C 1 56 ? -1.778 -111.869 -50.562 1.00 28.84 33 LYS C C 1
ATOM 5663 O O . LYS C 1 56 ? -0.698 -112.238 -50.112 1.00 32.14 33 LYS C O 1
ATOM 5669 N N . ALA C 1 57 ? -2.685 -111.238 -49.825 1.00 27.41 34 ALA C N 1
ATOM 5670 C CA . ALA C 1 57 ? -2.437 -110.959 -48.422 1.00 23.78 34 ALA C CA 1
ATOM 5671 C C . ALA C 1 57 ? -2.479 -112.229 -47.583 1.00 24.59 34 ALA C C 1
ATOM 5672 O O . ALA C 1 57 ? -1.698 -112.385 -46.645 1.00 25.07 34 ALA C O 1
ATOM 5674 N N . LYS C 1 58 ? -3.388 -113.138 -47.900 1.00 22.23 35 LYS C N 1
ATOM 5675 C CA . LYS C 1 58 ? -3.456 -114.355 -47.111 1.00 23.23 35 LYS C CA 1
ATOM 5676 C C . LYS C 1 58 ? -2.205 -115.212 -47.308 1.00 21.90 35 LYS C C 1
ATOM 5677 O O . LYS C 1 58 ? -1.730 -115.839 -46.374 1.00 25.58 35 LYS C O 1
ATOM 5683 N N . TYR C 1 59 ? -1.655 -115.214 -48.515 1.00 26.07 36 TYR C N 1
ATOM 5684 C CA . TYR C 1 59 ? -0.508 -116.072 -48.813 1.00 28.04 36 TYR C CA 1
ATOM 5685 C C . TYR C 1 59 ? 0.706 -115.642 -48.014 1.00 27.87 36 TYR C C 1
ATOM 5686 O O . TYR C 1 59 ? 1.636 -116.421 -47.832 1.00 27.67 36 TYR C O 1
ATOM 5695 N N . GLN C 1 60 ? 0.686 -114.397 -47.544 1.00 25.06 37 GLN C N 1
ATOM 5696 C CA . GLN C 1 60 ? 1.751 -113.865 -46.708 1.00 26.73 37 GLN C CA 1
ATOM 5697 C C . GLN C 1 60 ? 1.491 -114.017 -45.209 1.00 25.03 37 GLN C C 1
ATOM 5698 O O . GLN C 1 60 ? 2.335 -113.664 -44.402 1.00 26.09 37 GLN C O 1
ATOM 5704 N N . GLY C 1 61 ? 0.322 -114.531 -44.841 1.00 26.02 38 GLY C N 1
ATOM 5705 C CA . GLY C 1 61 ? -0.026 -114.695 -43.441 1.00 23.71 38 GLY C CA 1
ATOM 5706 C C . GLY C 1 61 ? -0.452 -113.408 -42.758 1.00 29.69 38 GLY C C 1
ATOM 5707 O O . GLY C 1 61 ? -0.436 -113.308 -41.524 1.00 32.41 38 GLY C O 1
ATOM 5708 N N . LEU C 1 62 ? -0.857 -112.416 -43.545 1.00 25.35 39 LEU C N 1
ATOM 5709 C CA . LEU C 1 62 ? -1.240 -111.125 -42.983 1.00 21.77 39 LEU C CA 1
ATOM 5710 C C . LEU C 1 62 ? -2.570 -111.136 -42.215 1.00 24.72 39 LEU C C 1
ATOM 5711 O O . LEU C 1 62 ? -2.817 -110.248 -41.405 1.00 25.02 39 LEU C O 1
ATOM 5716 N N . HIS C 1 63 ? -3.410 -112.145 -42.456 1.00 25.75 40 HIS C N 1
ATOM 5717 C CA . HIS C 1 63 ? -4.687 -112.289 -41.747 1.00 23.65 40 HIS C CA 1
ATOM 5718 C C . HIS C 1 63 ? -4.510 -112.778 -40.312 1.00 27.38 40 HIS C C 1
ATOM 5719 O O . HIS C 1 63 ? -5.494 -112.934 -39.570 1.00 31.56 40 HIS C O 1
ATOM 5726 N N . ILE C 1 64 ? -3.274 -113.048 -39.913 1.00 25.00 41 ILE C N 1
ATOM 5727 C CA . ILE C 1 64 ? -3.036 -113.515 -38.545 1.00 26.61 41 ILE C CA 1
ATOM 5728 C C . ILE C 1 64 ? -3.137 -112.368 -37.540 1.00 25.93 41 ILE C C 1
ATOM 5729 O O . ILE C 1 64 ? -3.780 -112.503 -36.508 1.00 30.36 41 ILE C O 1
ATOM 5734 N N . ASN C 1 65 ? -2.515 -111.238 -37.850 1.00 20.31 42 ASN C N 1
ATOM 5735 C CA . ASN C 1 65 ? -2.561 -110.081 -36.965 1.00 24.31 42 ASN C CA 1
ATOM 5736 C C . ASN C 1 65 ? -3.537 -109.003 -37.420 1.00 27.29 42 ASN C C 1
ATOM 5737 O O . ASN C 1 65 ? -3.694 -107.997 -36.744 1.00 28.25 42 ASN C O 1
ATOM 5742 N N . ASN C 1 66 ? -4.159 -109.179 -38.581 1.00 24.48 43 ASN C N 1
ATOM 5743 C CA . ASN C 1 66 ? -5.034 -108.150 -39.115 1.00 23.51 43 ASN C CA 1
ATOM 5744 C C . ASN C 1 66 ? -6.422 -108.724 -39.417 1.00 27.16 43 ASN C C 1
ATOM 5745 O O . ASN C 1 66 ? -6.680 -109.242 -40.507 1.00 27.88 43 ASN C O 1
ATOM 5750 N N . ARG C 1 67 ? -7.297 -108.635 -38.421 1.00 22.38 44 ARG C N 1
ATOM 5751 C CA . ARG C 1 67 ? -8.625 -109.214 -38.468 1.00 23.59 44 ARG C CA 1
ATOM 5752 C C . ARG C 1 67 ? -9.647 -108.114 -38.182 1.00 22.92 44 ARG C C 1
ATOM 5753 O O . ARG C 1 67 ? -10.122 -107.958 -37.058 1.00 23.07 44 ARG C O 1
ATOM 5761 N N . PRO C 1 68 ? -9.989 -107.343 -39.211 1.00 21.92 45 PRO C N 1
ATOM 5762 C CA . PRO C 1 68 ? -10.788 -106.129 -39.012 1.00 19.87 45 PRO C CA 1
ATOM 5763 C C . PRO C 1 68 ? -12.232 -106.351 -38.543 1.00 23.76 45 PRO C C 1
ATOM 5764 O O . PRO C 1 68 ? -12.844 -105.363 -38.153 1.00 27.04 45 PRO C O 1
ATOM 5768 N N . LEU C 1 69 ? -12.791 -107.560 -38.576 1.00 23.51 46 LEU C N 1
ATOM 5769 C CA . LEU C 1 69 ? -14.199 -107.678 -38.159 1.00 21.97 46 LEU C CA 1
ATOM 5770 C C . LEU C 1 69 ? -14.407 -108.337 -36.794 1.00 26.12 46 LEU C C 1
ATOM 5771 O O . LEU C 1 69 ? -15.501 -108.828 -36.501 1.00 24.60 46 LEU C O 1
ATOM 5776 N N . VAL C 1 70 ? -13.373 -108.341 -35.955 1.00 24.34 47 VAL C N 1
ATOM 5777 C CA . VAL C 1 70 ? -13.562 -108.760 -34.580 1.00 20.90 47 VAL C CA 1
ATOM 5778 C C . VAL C 1 70 ? -14.638 -107.839 -34.024 1.00 25.39 47 VAL C C 1
ATOM 5779 O O . VAL C 1 70 ? -14.588 -106.618 -34.225 1.00 24.80 47 VAL C O 1
ATOM 5783 N N . GLY C 1 71 ? -15.631 -108.420 -33.358 1.00 22.15 48 GLY C N 1
ATOM 5784 C CA . GLY C 1 71 ? -16.749 -107.647 -32.856 1.00 23.09 48 GLY C CA 1
ATOM 5785 C C . GLY C 1 71 ? -17.987 -107.702 -33.741 1.00 24.94 48 GLY C C 1
ATOM 5786 O O . GLY C 1 71 ? -19.015 -107.135 -33.403 1.00 28.19 48 GLY C O 1
ATOM 5787 N N . LYS C 1 72 ? -17.887 -108.378 -34.877 1.00 24.50 49 LYS C N 1
ATOM 5788 C CA . LYS C 1 72 ? -18.988 -108.469 -35.826 1.00 25.01 49 LYS C CA 1
ATOM 5789 C C . LYS C 1 72 ? -19.455 -109.931 -35.968 1.00 26.66 49 LYS C C 1
ATOM 5790 O O . LYS C 1 72 ? -18.651 -110.865 -35.811 1.00 27.02 49 LYS C O 1
ATOM 5796 N N . ASN C 1 73 ? -20.746 -110.129 -36.243 1.00 23.09 50 ASN C N 1
ATOM 5797 C CA . ASN C 1 73 ? -21.305 -111.459 -36.539 1.00 23.58 50 ASN C CA 1
ATOM 5798 C C . ASN C 1 73 ? -22.176 -111.471 -37.794 1.00 26.46 50 ASN C C 1
ATOM 5799 O O . ASN C 1 73 ? -22.955 -110.535 -38.020 1.00 29.95 50 ASN C O 1
ATOM 5804 N N . ILE C 1 74 ? -22.064 -112.523 -38.603 1.00 22.45 51 ILE C N 1
ATOM 5805 C CA . ILE C 1 74 ? -22.959 -112.689 -39.751 1.00 23.01 51 ILE C CA 1
ATOM 5806 C C . ILE C 1 74 ? -23.731 -114.002 -39.665 1.00 27.12 51 ILE C C 1
ATOM 5807 O O . ILE C 1 74 ? -23.244 -115.000 -39.107 1.00 26.27 51 ILE C O 1
ATOM 5812 N N . ALA C 1 75 ? -24.937 -113.986 -40.221 1.00 25.87 52 ALA C N 1
ATOM 5813 C CA . ALA C 1 75 ? -25.765 -115.179 -40.374 1.00 24.44 52 ALA C CA 1
ATOM 5814 C C . ALA C 1 75 ? -25.706 -115.654 -41.829 1.00 25.41 52 ALA C C 1
ATOM 5815 O O . ALA C 1 75 ? -25.814 -114.846 -42.740 1.00 25.62 52 ALA C O 1
ATOM 5817 N N . ILE C 1 76 ? -25.525 -116.950 -42.066 1.00 28.13 53 ILE C N 1
ATOM 5818 C CA . ILE C 1 76 ? -25.557 -117.438 -43.447 1.00 28.75 53 ILE C CA 1
ATOM 5819 C C . ILE C 1 76 ? -26.630 -118.495 -43.659 1.00 30.81 53 ILE C C 1
ATOM 5820 O O . ILE C 1 76 ? -26.520 -119.621 -43.161 1.00 27.99 53 ILE C O 1
ATOM 5825 N N . LEU C 1 77 ? -27.675 -118.104 -44.394 1.00 30.80 54 LEU C N 1
ATOM 5826 C CA . LEU C 1 77 ? -28.871 -118.929 -44.560 1.00 30.27 54 LEU C CA 1
ATOM 5827 C C . LEU C 1 77 ? -28.837 -119.708 -45.864 1.00 33.66 54 LEU C C 1
ATOM 5828 O O . LEU C 1 77 ? -28.424 -119.189 -46.902 1.00 33.32 54 LEU C O 1
ATOM 5833 N N . PHE C 1 78 ? -29.284 -120.953 -45.809 1.00 33.14 55 PHE C N 1
ATOM 5834 C CA . PHE C 1 78 ? -29.328 -121.783 -46.996 1.00 35.97 55 PHE C CA 1
ATOM 5835 C C . PHE C 1 78 ? -30.616 -122.577 -47.010 1.00 39.58 55 PHE C C 1
ATOM 5836 O O . PHE C 1 78 ? -30.757 -123.550 -46.276 1.00 38.59 55 PHE C O 1
ATOM 5844 N N . GLN C 1 79 ? -31.569 -122.171 -47.840 1.00 42.81 56 GLN C N 1
ATOM 5845 C CA . GLN C 1 79 ? -32.841 -122.868 -47.827 1.00 41.33 56 GLN C CA 1
ATOM 5846 C C . GLN C 1 79 ? -32.773 -124.108 -48.704 1.00 41.14 56 GLN C C 1
ATOM 5847 O O . GLN C 1 79 ? -33.618 -124.995 -48.632 1.00 41.10 56 GLN C O 1
ATOM 5853 N N . LYS C 1 80 ? -31.721 -124.172 -49.502 1.00 41.01 57 LYS C N 1
ATOM 5854 C CA . LYS C 1 80 ? -31.289 -125.422 -50.091 1.00 40.74 57 LYS C CA 1
ATOM 5855 C C . LYS C 1 80 ? -29.781 -125.472 -49.930 1.00 41.86 57 LYS C C 1
ATOM 5856 O O . LYS C 1 80 ? -29.100 -124.449 -50.004 1.00 42.01 57 LYS C O 1
ATOM 5862 N N . ASP C 1 81 ? -29.247 -126.659 -49.710 1.00 42.62 58 ASP C N 1
ATOM 5863 C CA . ASP C 1 81 ? -27.829 -126.763 -49.440 1.00 41.88 58 ASP C CA 1
ATOM 5864 C C . ASP C 1 81 ? -26.913 -126.387 -50.612 1.00 51.60 58 ASP C C 1
ATOM 5865 O O . ASP C 1 81 ? -27.183 -126.706 -51.780 1.00 51.40 58 ASP C O 1
ATOM 5870 N N . SER C 1 82 ? -25.847 -125.668 -50.277 1.00 43.42 59 SER C N 1
ATOM 5871 C CA . SER C 1 82 ? -24.902 -125.183 -51.262 1.00 39.16 59 SER C CA 1
ATOM 5872 C C . SER C 1 82 ? -23.533 -125.076 -50.594 1.00 42.10 59 SER C C 1
ATOM 5873 O O . SER C 1 82 ? -23.087 -123.987 -50.220 1.00 41.95 59 SER C O 1
ATOM 5876 N N . THR C 1 83 ? -22.876 -126.225 -50.462 1.00 40.44 60 THR C N 1
ATOM 5877 C CA . THR C 1 83 ? -21.675 -126.380 -49.654 1.00 36.95 60 THR C CA 1
ATOM 5878 C C . THR C 1 83 ? -20.484 -125.542 -50.112 1.00 39.53 60 THR C C 1
ATOM 5879 O O . THR C 1 83 ? -19.687 -125.089 -49.292 1.00 36.90 60 THR C O 1
ATOM 5883 N N . ARG C 1 84 ? -20.343 -125.339 -51.412 1.00 33.92 61 ARG C N 1
ATOM 5884 C CA . ARG C 1 84 ? -19.232 -124.528 -51.890 1.00 34.64 61 ARG C CA 1
ATOM 5885 C C . ARG C 1 84 ? -19.379 -123.080 -51.432 1.00 33.69 61 ARG C C 1
ATOM 5886 O O . ARG C 1 84 ? -18.423 -122.477 -50.936 1.00 33.96 61 ARG C O 1
ATOM 5894 N N . THR C 1 85 ? -20.580 -122.530 -51.585 1.00 28.91 62 THR C N 1
ATOM 5895 C CA . THR C 1 85 ? -20.842 -121.156 -51.174 1.00 30.43 62 THR C CA 1
ATOM 5896 C C . THR C 1 85 ? -20.770 -121.023 -49.646 1.00 29.24 62 THR C C 1
ATOM 5897 O O . THR C 1 85 ? -20.339 -119.995 -49.112 1.00 28.11 62 THR C O 1
ATOM 5901 N N . ARG C 1 86 ? -21.180 -122.069 -48.947 1.00 26.22 63 ARG C N 1
ATOM 5902 C CA . ARG C 1 86 ? -21.163 -122.019 -47.506 1.00 30.53 63 ARG C CA 1
ATOM 5903 C C . ARG C 1 86 ? -19.719 -122.006 -46.981 1.00 30.30 63 ARG C C 1
ATOM 5904 O O . ARG C 1 86 ? -19.350 -121.157 -46.169 1.00 28.19 63 ARG C O 1
ATOM 5912 N N . CYS C 1 87 ? -18.905 -122.943 -47.448 1.00 27.51 64 CYS C N 1
ATOM 5913 C CA . CYS C 1 87 ? -17.517 -123.010 -47.010 1.00 24.78 64 CYS C CA 1
ATOM 5914 C C . CYS C 1 87 ? -16.767 -121.716 -47.330 1.00 26.72 64 CYS C C 1
ATOM 5915 O O . CYS C 1 87 ? -16.052 -121.195 -46.485 1.00 26.12 64 CYS C O 1
ATOM 5918 N N . ALA C 1 88 ? -16.944 -121.183 -48.536 1.00 24.75 65 ALA C N 1
ATOM 5919 C CA . ALA C 1 88 ? -16.334 -119.899 -48.874 1.00 25.97 65 ALA C CA 1
ATOM 5920 C C . ALA C 1 88 ? -16.742 -118.783 -47.881 1.00 28.00 65 ALA C C 1
ATOM 5921 O O . ALA C 1 88 ? -15.914 -117.961 -47.469 1.00 24.90 65 ALA C O 1
ATOM 5923 N N . PHE C 1 89 ? -18.009 -118.749 -47.487 1.00 26.12 66 PHE C N 1
ATOM 5924 C CA . PHE C 1 89 ? -18.437 -117.702 -46.575 1.00 22.94 66 PHE C CA 1
ATOM 5925 C C . PHE C 1 89 ? -17.823 -117.938 -45.212 1.00 27.73 66 PHE C C 1
ATOM 5926 O O . PHE C 1 89 ? -17.370 -117.001 -44.554 1.00 26.71 66 PHE C O 1
ATOM 5934 N N . GLU C 1 90 ? -17.770 -119.205 -44.814 1.00 27.28 67 GLU C N 1
ATOM 5935 C CA . GLU C 1 90 ? -17.304 -119.572 -43.488 1.00 27.04 67 GLU C CA 1
ATOM 5936 C C . GLU C 1 90 ? -15.794 -119.296 -43.280 1.00 28.11 67 GLU C C 1
ATOM 5937 O O . GLU C 1 90 ? -15.388 -118.788 -42.229 1.00 29.03 67 GLU C O 1
ATOM 5943 N N . VAL C 1 91 ? -14.974 -119.592 -44.284 1.00 27.15 68 VAL C N 1
ATOM 5944 C CA . VAL C 1 91 ? -13.541 -119.314 -44.209 1.00 24.55 68 VAL C CA 1
ATOM 5945 C C . VAL C 1 91 ? -13.208 -117.820 -44.384 1.00 28.73 68 VAL C C 1
ATOM 5946 O O . VAL C 1 91 ? -12.312 -117.288 -43.719 1.00 27.29 68 VAL C O 1
ATOM 5950 N N . ALA C 1 92 ? -13.930 -117.146 -45.277 1.00 28.19 69 ALA C N 1
ATOM 5951 C CA . ALA C 1 92 ? -13.713 -115.716 -45.508 1.00 25.84 69 ALA C CA 1
ATOM 5952 C C . ALA C 1 92 ? -14.039 -114.878 -44.251 1.00 22.52 69 ALA C C 1
ATOM 5953 O O . ALA C 1 92 ? -13.251 -114.041 -43.841 1.00 24.78 69 ALA C O 1
ATOM 5955 N N . ALA C 1 93 ? -15.193 -115.123 -43.644 1.00 23.90 70 ALA C N 1
ATOM 5956 C CA . ALA C 1 93 ? -15.636 -114.383 -42.468 1.00 23.70 70 ALA C CA 1
ATOM 5957 C C . ALA C 1 93 ? -14.715 -114.677 -41.288 1.00 27.70 70 ALA C C 1
ATOM 5958 O O . ALA C 1 93 ? -14.301 -113.774 -40.551 1.00 24.21 70 ALA C O 1
ATOM 5960 N N . SER C 1 94 ? -14.392 -115.952 -41.106 1.00 27.68 71 SER C N 1
ATOM 5961 C CA . SER C 1 94 ? -13.488 -116.323 -40.025 1.00 25.62 71 SER C CA 1
ATOM 5962 C C . SER C 1 94 ? -12.144 -115.628 -40.190 1.00 22.98 71 SER C C 1
ATOM 5963 O O . SER C 1 94 ? -11.638 -115.034 -39.246 1.00 22.49 71 SER C O 1
ATOM 5966 N N . ASP C 1 95 ? -11.558 -115.702 -41.382 1.00 23.30 72 ASP C N 1
ATOM 5967 C CA . ASP C 1 95 ? -10.286 -115.017 -41.632 1.00 22.93 72 ASP C CA 1
ATOM 5968 C C . ASP C 1 95 ? -10.351 -113.536 -41.231 1.00 22.81 72 ASP C C 1
ATOM 5969 O O . ASP C 1 95 ? -9.372 -112.987 -40.745 1.00 23.19 72 ASP C O 1
ATOM 5974 N N . LEU C 1 96 ? -11.497 -112.893 -41.460 1.00 19.90 73 LEU C N 1
ATOM 5975 C CA . LEU C 1 96 ? -11.659 -111.473 -41.172 1.00 22.72 73 LEU C CA 1
ATOM 5976 C C . LEU C 1 96 ? -11.849 -111.194 -39.686 1.00 22.75 73 LEU C C 1
ATOM 5977 O O . LEU C 1 96 ? -11.705 -110.046 -39.243 1.00 21.08 73 LEU C O 1
ATOM 5982 N N . GLY C 1 97 ? -12.198 -112.234 -38.932 1.00 19.50 74 GLY C N 1
ATOM 5983 C CA . GLY C 1 97 ? -12.427 -112.106 -37.507 1.00 19.45 74 GLY C CA 1
ATOM 5984 C C . GLY C 1 97 ? -13.885 -112.086 -37.069 1.00 23.52 74 GLY C C 1
ATOM 5985 O O . GLY C 1 97 ? -14.154 -111.877 -35.887 1.00 25.34 74 GLY C O 1
ATOM 5986 N N . ALA C 1 98 ? -14.822 -112.304 -37.994 1.00 20.91 75 ALA C N 1
ATOM 5987 C CA . ALA C 1 98 ? -16.257 -112.351 -37.653 1.00 25.70 75 ALA C CA 1
ATOM 5988 C C . ALA C 1 98 ? -16.753 -113.720 -37.179 1.00 23.06 75 ALA C C 1
ATOM 5989 O O . ALA C 1 98 ? -16.303 -114.756 -37.653 1.00 25.73 75 ALA C O 1
ATOM 5991 N N . GLY C 1 99 ? -17.698 -113.723 -36.253 1.00 23.07 76 GLY C N 1
ATOM 5992 C CA . GLY C 1 99 ? -18.429 -114.938 -35.959 1.00 20.40 76 GLY C CA 1
ATOM 5993 C C . GLY C 1 99 ? -19.407 -115.246 -37.084 1.00 22.60 76 GLY C C 1
ATOM 5994 O O . GLY C 1 99 ? -19.948 -114.341 -37.726 1.00 22.32 76 GLY C O 1
ATOM 5995 N N . VAL C 1 100 ? -19.624 -116.526 -37.356 1.00 21.91 77 VAL C N 1
ATOM 5996 C CA . VAL C 1 100 ? -20.649 -116.888 -38.322 1.00 24.08 77 VAL C CA 1
ATOM 5997 C C . VAL C 1 100 ? -21.598 -117.929 -37.768 1.00 24.03 77 VAL C C 1
ATOM 5998 O O . VAL C 1 100 ? -21.174 -118.902 -37.150 1.00 25.30 77 VAL C O 1
ATOM 6002 N N . THR C 1 101 ? -22.894 -117.695 -37.952 1.00 26.71 78 THR C N 1
ATOM 6003 C CA . THR C 1 101 ? -23.862 -118.737 -37.654 1.00 28.03 78 THR C CA 1
ATOM 6004 C C . THR C 1 101 ? -24.532 -119.259 -38.925 1.00 28.85 78 THR C C 1
ATOM 6005 O O . THR C 1 101 ? -25.060 -118.488 -39.731 1.00 28.82 78 THR C O 1
ATOM 6009 N N . TYR C 1 102 ? -24.433 -120.578 -39.105 1.00 29.66 79 TYR C N 1
ATOM 6010 C CA . TYR C 1 102 ? -24.954 -121.285 -40.271 1.00 33.08 79 TYR C CA 1
ATOM 6011 C C . TYR C 1 102 ? -26.342 -121.861 -40.033 1.00 29.12 79 TYR C C 1
ATOM 6012 O O . TYR C 1 102 ? -26.515 -122.749 -39.203 1.00 30.83 79 TYR C O 1
ATOM 6021 N N . ILE C 1 103 ? -27.318 -121.372 -40.788 1.00 33.06 80 ILE C N 1
ATOM 6022 C CA . ILE C 1 103 ? -28.680 -121.899 -40.734 1.00 30.32 80 ILE C CA 1
ATOM 6023 C C . ILE C 1 103 ? -29.040 -122.613 -42.040 1.00 34.88 80 ILE C C 1
ATOM 6024 O O . ILE C 1 103 ? -29.145 -121.988 -43.114 1.00 34.37 80 ILE C O 1
ATOM 6029 N N . GLY C 1 104 ? -29.220 -123.925 -41.944 1.00 35.16 81 GLY C N 1
ATOM 6030 C CA . GLY C 1 104 ? -29.536 -124.747 -43.099 1.00 37.46 81 GLY C CA 1
ATOM 6031 C C . GLY C 1 104 ? -31.003 -124.709 -43.483 1.00 37.55 81 GLY C C 1
ATOM 6032 O O . GLY C 1 104 ? -31.766 -123.878 -42.978 1.00 37.11 81 GLY C O 1
ATOM 6033 N N . PRO C 1 105 ? -31.410 -125.621 -44.382 1.00 41.77 82 PRO C N 1
ATOM 6034 C CA . PRO C 1 105 ? -32.765 -125.619 -44.958 1.00 41.12 82 PRO C CA 1
ATOM 6035 C C . PRO C 1 105 ? -33.884 -125.644 -43.914 1.00 39.42 82 PRO C C 1
ATOM 6036 O O . PRO C 1 105 ? -34.858 -124.904 -44.053 1.00 39.83 82 PRO C O 1
ATOM 6040 N N . SER C 1 106 ? -33.738 -126.448 -42.866 1.00 42.87 83 SER C N 1
ATOM 6041 C CA . SER C 1 106 ? -34.790 -126.515 -41.847 1.00 48.05 83 SER C CA 1
ATOM 6042 C C . SER C 1 106 ? -35.139 -125.146 -41.244 1.00 45.80 83 SER C C 1
ATOM 6043 O O . SER C 1 106 ? -36.301 -124.890 -40.936 1.00 49.05 83 SER C O 1
ATOM 6046 N N . GLY C 1 107 ? -34.152 -124.261 -41.103 1.00 42.90 84 GLY C N 1
ATOM 6047 C CA . GLY C 1 107 ? -34.386 -122.962 -40.477 1.00 40.85 84 GLY C CA 1
ATOM 6048 C C . GLY C 1 107 ? -34.439 -121.765 -41.420 1.00 42.02 84 GLY C C 1
ATOM 6049 O O . GLY C 1 107 ? -34.668 -120.628 -41.001 1.00 38.19 84 GLY C O 1
ATOM 6050 N N . SER C 1 108 ? -34.235 -122.029 -42.705 1.00 43.82 85 SER C N 1
ATOM 6051 C CA . SER C 1 108 ? -34.080 -120.983 -43.708 1.00 41.99 85 SER C CA 1
ATOM 6052 C C . SER C 1 108 ? -35.338 -120.769 -44.534 1.00 46.07 85 SER C C 1
ATOM 6053 O O . SER C 1 108 ? -35.396 -119.860 -45.362 1.00 44.88 85 SER C O 1
ATOM 6056 N N . ASN C 1 109 ? -36.332 -121.629 -44.343 1.00 46.71 86 ASN C N 1
ATOM 6057 C CA . ASN C 1 109 ? -37.570 -121.514 -45.106 1.00 50.78 86 ASN C CA 1
ATOM 6058 C C . ASN C 1 109 ? -38.357 -120.289 -44.653 1.00 52.76 86 ASN C C 1
ATOM 6059 O O . ASN C 1 109 ? -38.648 -120.132 -43.466 1.00 60.06 86 ASN C O 1
ATOM 6064 N N . MET C 1 110 ? -38.690 -119.413 -45.590 1.00 49.93 87 MET C N 1
ATOM 6065 C CA . MET C 1 110 ? -39.281 -118.133 -45.223 1.00 52.19 87 MET C CA 1
ATOM 6066 C C . MET C 1 110 ? -40.687 -117.962 -45.784 1.00 52.77 87 MET C C 1
ATOM 6067 O O . MET C 1 110 ? -41.034 -118.561 -46.801 1.00 53.59 87 MET C O 1
ATOM 6072 N N . GLY C 1 111 ? -41.493 -117.150 -45.107 1.00 46.74 88 GLY C N 1
ATOM 6073 C CA . GLY C 1 111 ? -42.837 -116.857 -45.568 1.00 48.92 88 GLY C CA 1
ATOM 6074 C C . GLY C 1 111 ? -43.882 -117.899 -45.210 1.00 50.89 88 GLY C C 1
ATOM 6075 O O . GLY C 1 111 ? -45.065 -117.688 -45.471 1.00 52.60 88 GLY C O 1
ATOM 6076 N N . LYS C 1 112 ? -43.452 -119.014 -44.622 1.00 46.84 89 LYS C N 1
ATOM 6077 C CA . LYS C 1 112 ? -44.367 -120.076 -44.211 1.00 46.93 89 LYS C CA 1
ATOM 6078 C C . LYS C 1 112 ? -44.822 -119.891 -42.765 1.00 51.42 89 LYS C C 1
ATOM 6079 O O . LYS C 1 112 ? -46.005 -119.661 -42.509 1.00 52.76 89 LYS C O 1
ATOM 6085 N N . LYS C 1 113 ? -43.875 -119.984 -41.829 1.00 55.11 90 LYS C N 1
ATOM 6086 C CA . LYS C 1 113 ? -44.158 -119.866 -40.391 1.00 48.20 90 LYS C CA 1
ATOM 6087 C C . LYS C 1 113 ? -44.170 -118.427 -39.901 1.00 43.75 90 LYS C C 1
ATOM 6088 O O . LYS C 1 113 ? -44.724 -118.126 -38.850 1.00 48.15 90 LYS C O 1
ATOM 6094 N N . GLU C 1 114 ? -43.534 -117.541 -40.652 1.00 44.14 91 GLU C N 1
ATOM 6095 C CA . GLU C 1 114 ? -43.459 -116.141 -40.275 1.00 43.19 91 GLU C CA 1
ATOM 6096 C C . GLU C 1 114 ? -43.341 -115.336 -41.560 1.00 43.54 91 GLU C C 1
ATOM 6097 O O . GLU C 1 114 ? -42.862 -115.856 -42.566 1.00 40.02 91 GLU C O 1
ATOM 6103 N N . SER C 1 115 ? -43.794 -114.086 -41.554 1.00 37.04 92 SER C N 1
ATOM 6104 C CA . SER C 1 115 ? -43.613 -113.279 -42.747 1.00 37.92 92 SER C CA 1
ATOM 6105 C C . SER C 1 115 ? -42.135 -112.982 -42.904 1.00 39.25 92 SER C C 1
ATOM 6106 O O . SER C 1 115 ? -41.452 -112.692 -41.921 1.00 42.23 92 SER C O 1
ATOM 6109 N N . ILE C 1 116 ? -41.636 -113.073 -44.132 1.00 37.17 93 ILE C N 1
ATOM 6110 C CA . ILE C 1 116 ? -40.230 -112.800 -44.394 1.00 39.55 93 ILE C CA 1
ATOM 6111 C C . ILE C 1 116 ? -39.820 -111.403 -43.912 1.00 36.33 93 ILE C C 1
ATOM 6112 O O . ILE C 1 116 ? -38.688 -111.188 -43.499 1.00 37.76 93 ILE C O 1
ATOM 6117 N N . GLU C 1 117 ? -40.754 -110.462 -43.950 1.00 39.58 94 GLU C N 1
ATOM 6118 C CA . GLU C 1 117 ? -40.534 -109.134 -43.385 1.00 40.36 94 GLU C CA 1
ATOM 6119 C C . GLU C 1 117 ? -40.176 -109.196 -41.888 1.00 40.80 94 GLU C C 1
ATOM 6120 O O . GLU C 1 117 ? -39.184 -108.616 -41.455 1.00 38.29 94 GLU C O 1
ATOM 6126 N N . ASP C 1 118 ? -40.990 -109.887 -41.097 1.00 38.52 95 ASP C N 1
ATOM 6127 C CA . ASP C 1 118 ? -40.729 -109.989 -39.664 1.00 35.99 95 ASP C CA 1
ATOM 6128 C C . ASP C 1 118 ? -39.411 -110.719 -39.377 1.00 38.07 95 ASP C C 1
ATOM 6129 O O . ASP C 1 118 ? -38.618 -110.264 -38.557 1.00 36.75 95 ASP C O 1
ATOM 6134 N N . THR C 1 119 ? -39.173 -111.843 -40.052 1.00 35.16 96 THR C N 1
ATOM 6135 C CA . THR C 1 119 ? -37.885 -112.517 -39.948 1.00 32.71 96 THR C CA 1
ATOM 6136 C C . THR C 1 119 ? -36.719 -111.560 -40.242 1.00 36.94 96 THR C C 1
ATOM 6137 O O . THR C 1 119 ? -35.741 -111.506 -39.492 1.00 32.70 96 THR C O 1
ATOM 6141 N N . ALA C 1 120 ? -36.833 -110.791 -41.321 1.00 33.08 97 ALA C N 1
ATOM 6142 C CA . ALA C 1 120 ? -35.782 -109.852 -41.673 1.00 31.85 97 ALA C CA 1
ATOM 6143 C C . ALA C 1 120 ? -35.489 -108.851 -40.548 1.00 34.69 97 ALA C C 1
ATOM 6144 O O . ALA C 1 120 ? -34.325 -108.595 -40.227 1.00 36.60 97 ALA C O 1
ATOM 6146 N N . LYS C 1 121 ? -36.535 -108.294 -39.947 1.00 32.91 98 LYS C N 1
ATOM 6147 C CA . LYS C 1 121 ? -36.366 -107.255 -38.938 1.00 31.75 98 LYS C CA 1
ATOM 6148 C C . LYS C 1 121 ? -35.663 -107.781 -37.687 1.00 35.63 98 LYS C C 1
ATOM 6149 O O . LYS C 1 121 ? -35.004 -107.025 -36.965 1.00 30.44 98 LYS C O 1
ATOM 6155 N N . VAL C 1 122 ? -35.820 -109.076 -37.429 1.00 32.99 99 VAL C N 1
ATOM 6156 C CA . VAL C 1 122 ? -35.158 -109.714 -36.303 1.00 33.09 99 VAL C CA 1
ATOM 6157 C C . VAL C 1 122 ? -33.690 -110.055 -36.595 1.00 33.25 99 VAL C C 1
ATOM 6158 O O . VAL C 1 122 ? -32.815 -109.780 -35.778 1.00 30.47 99 VAL C O 1
ATOM 6162 N N . LEU C 1 123 ? -33.423 -110.649 -37.756 1.00 32.00 100 LEU C N 1
ATOM 6163 C CA . LEU C 1 123 ? -32.056 -110.970 -38.150 1.00 28.72 100 LEU C CA 1
ATOM 6164 C C . LEU C 1 123 ? -31.191 -109.711 -38.113 1.00 33.10 100 LEU C C 1
ATOM 6165 O O . LEU C 1 123 ? -30.023 -109.753 -37.732 1.00 29.93 100 LEU C O 1
ATOM 6170 N N . GLY C 1 124 ? -31.776 -108.586 -38.507 1.00 33.03 101 GLY C N 1
ATOM 6171 C CA . GLY C 1 124 ? -31.072 -107.316 -38.498 1.00 30.67 101 GLY C CA 1
ATOM 6172 C C . GLY C 1 124 ? -30.748 -106.794 -37.106 1.00 33.30 101 GLY C C 1
ATOM 6173 O O . GLY C 1 124 ? -29.867 -105.943 -36.954 1.00 36.64 101 GLY C O 1
ATOM 6174 N N . ARG C 1 125 ? -31.455 -107.285 -36.092 1.00 28.85 102 ARG C N 1
ATOM 6175 C CA . ARG C 1 125 ? -31.141 -106.947 -34.704 1.00 25.62 102 ARG C CA 1
ATOM 6176 C C . ARG C 1 125 ? -29.943 -107.740 -34.160 1.00 27.59 102 ARG C C 1
ATOM 6177 O O . ARG C 1 125 ? -29.159 -107.220 -33.383 1.00 30.28 102 ARG C O 1
ATOM 6185 N N . PHE C 1 126 ? -29.809 -109.001 -34.563 1.00 30.68 103 PHE C N 1
ATOM 6186 C CA . PHE C 1 126 ? -28.763 -109.882 -34.039 1.00 29.19 103 PHE C CA 1
ATOM 6187 C C . PHE C 1 126 ? -27.438 -109.742 -34.811 1.00 30.17 103 PHE C C 1
ATOM 6188 O O . PHE C 1 126 ? -26.354 -109.784 -34.216 1.00 27.77 103 PHE C O 1
ATOM 6196 N N . TYR C 1 127 ? -27.544 -109.560 -36.128 1.00 23.91 104 TYR C N 1
ATOM 6197 C CA . TYR C 1 127 ? -26.420 -109.739 -37.042 1.00 23.96 104 TYR C CA 1
ATOM 6198 C C . TYR C 1 127 ? -26.014 -108.493 -37.812 1.00 26.98 104 TYR C C 1
ATOM 6199 O O . TYR C 1 127 ? -26.844 -107.621 -38.097 1.00 27.46 104 TYR C O 1
ATOM 6208 N N . ASP C 1 128 ? -24.730 -108.440 -38.162 1.00 24.34 105 ASP C N 1
ATOM 6209 C CA . ASP C 1 128 ? -24.140 -107.295 -38.850 1.00 19.57 105 ASP C CA 1
ATOM 6210 C C . ASP C 1 128 ? -24.207 -107.492 -40.358 1.00 26.45 105 ASP C C 1
ATOM 6211 O O . ASP C 1 128 ? -23.937 -106.575 -41.129 1.00 28.39 105 ASP C O 1
ATOM 6216 N N . GLY C 1 129 ? -24.564 -108.699 -40.782 1.00 27.09 106 GLY C N 1
ATOM 6217 C CA . GLY C 1 129 ? -24.662 -109.008 -42.194 1.00 23.72 106 GLY C CA 1
ATOM 6218 C C . GLY C 1 129 ? -25.341 -110.343 -42.386 1.00 26.34 106 GLY C C 1
ATOM 6219 O O . GLY C 1 129 ? -25.261 -111.222 -41.525 1.00 27.19 106 GLY C O 1
ATOM 6220 N N . ILE C 1 130 ? -26.004 -110.501 -43.524 1.00 27.13 107 ILE C N 1
ATOM 6221 C CA . ILE C 1 130 ? -26.777 -111.699 -43.787 1.00 25.29 107 ILE C CA 1
ATOM 6222 C C . ILE C 1 130 ? -26.520 -112.239 -45.179 1.00 25.95 107 ILE C C 1
ATOM 6223 O O . ILE C 1 130 ? -26.695 -111.524 -46.163 1.00 24.74 107 ILE C O 1
ATOM 6228 N N . GLU C 1 131 ? -26.105 -113.501 -45.261 1.00 26.66 108 GLU C N 1
ATOM 6229 C CA . GLU C 1 131 ? -26.104 -114.208 -46.537 1.00 27.70 108 GLU C CA 1
ATOM 6230 C C . GLU C 1 131 ? -27.374 -115.038 -46.669 1.00 28.20 108 GLU C C 1
ATOM 6231 O O . GLU C 1 131 ? -27.899 -115.535 -45.677 1.00 29.73 108 GLU C O 1
ATOM 6237 N N . PHE C 1 132 ? -27.861 -115.178 -47.900 1.00 30.57 109 PHE C N 1
ATOM 6238 C CA . PHE C 1 132 ? -29.065 -115.956 -48.182 1.00 31.89 109 PHE C CA 1
ATOM 6239 C C . PHE C 1 132 ? -28.951 -116.658 -49.523 1.00 29.13 109 PHE C C 1
ATOM 6240 O O . PHE C 1 132 ? -28.717 -116.013 -50.538 1.00 29.93 109 PHE C O 1
ATOM 6248 N N . ARG C 1 133 ? -29.103 -117.979 -49.519 1.00 30.06 110 ARG C N 1
ATOM 6249 C CA . ARG C 1 133 ? -29.245 -118.747 -50.752 1.00 31.82 110 ARG C CA 1
ATOM 6250 C C . ARG C 1 133 ? -30.619 -119.397 -50.746 1.00 36.47 110 ARG C C 1
ATOM 6251 O O . ARG C 1 133 ? -30.981 -120.079 -49.787 1.00 37.73 110 ARG C O 1
ATOM 6259 N N . GLY C 1 134 ? -31.382 -119.173 -51.814 1.00 36.49 111 GLY C N 1
ATOM 6260 C CA . GLY C 1 134 ? -32.752 -119.645 -51.911 1.00 36.72 111 GLY C CA 1
ATOM 6261 C C . GLY C 1 134 ? -33.298 -119.317 -53.283 1.00 36.80 111 GLY C C 1
ATOM 6262 O O . GLY C 1 134 ? -32.629 -118.648 -54.065 1.00 37.34 111 GLY C O 1
ATOM 6263 N N . PHE C 1 135 ? -34.514 -119.763 -53.577 1.00 39.00 112 PHE C N 1
ATOM 6264 C CA . PHE C 1 135 ? -35.047 -119.681 -54.938 1.00 36.99 112 PHE C CA 1
ATOM 6265 C C . PHE C 1 135 ? -35.497 -118.296 -55.404 1.00 36.04 112 PHE C C 1
ATOM 6266 O O . PHE C 1 135 ? -35.069 -117.814 -56.461 1.00 34.54 112 PHE C O 1
ATOM 6274 N N . ALA C 1 136 ? -36.354 -117.660 -54.617 1.00 36.86 113 ALA C N 1
ATOM 6275 C CA . ALA C 1 136 ? -36.942 -116.373 -54.994 1.00 38.76 113 ALA C CA 1
ATOM 6276 C C . ALA C 1 136 ? -36.048 -115.145 -54.754 1.00 36.65 113 ALA C C 1
ATOM 6277 O O . ALA C 1 136 ? -35.764 -114.785 -53.610 1.00 35.64 113 ALA C O 1
ATOM 6279 N N . GLN C 1 137 ? -35.628 -114.507 -55.845 1.00 32.39 114 GLN C N 1
ATOM 6280 C CA . GLN C 1 137 ? -34.963 -113.218 -55.781 1.00 30.90 114 GLN C CA 1
ATOM 6281 C C . GLN C 1 137 ? -35.729 -112.266 -54.872 1.00 32.91 114 GLN C C 1
ATOM 6282 O O . GLN C 1 137 ? -35.128 -111.453 -54.162 1.00 35.57 114 GLN C O 1
ATOM 6288 N N . SER C 1 138 ? -37.054 -112.358 -54.890 1.00 33.00 115 SER C N 1
ATOM 6289 C CA . SER C 1 138 ? -37.879 -111.487 -54.041 1.00 35.94 115 SER C CA 1
ATOM 6290 C C . SER C 1 138 ? -37.579 -111.671 -52.551 1.00 33.27 115 SER C C 1
ATOM 6291 O O . SER C 1 138 ? -37.731 -110.738 -51.766 1.00 31.75 115 SER C O 1
ATOM 6294 N N . ASP C 1 139 ? -37.174 -112.881 -52.166 1.00 31.66 116 ASP C N 1
ATOM 6295 C CA . ASP C 1 139 ? -36.795 -113.148 -50.783 1.00 33.24 116 ASP C CA 1
ATOM 6296 C C . ASP C 1 139 ? -35.570 -112.313 -50.417 1.00 32.00 116 ASP C C 1
ATOM 6297 O O . ASP C 1 139 ? -35.583 -111.575 -49.431 1.00 32.97 116 ASP C O 1
ATOM 6302 N N . VAL C 1 140 ? -34.530 -112.406 -51.238 1.00 32.26 117 VAL C N 1
ATOM 6303 C CA . VAL C 1 140 ? -33.393 -111.506 -51.122 1.00 29.81 117 VAL C CA 1
ATOM 6304 C C . VAL C 1 140 ? -33.836 -110.042 -50.987 1.00 32.99 117 VAL C C 1
ATOM 6305 O O . VAL C 1 140 ? -33.361 -109.338 -50.088 1.00 33.96 117 VAL C O 1
ATOM 6309 N N . ASP C 1 141 ? -34.743 -109.582 -51.857 1.00 34.58 118 ASP C N 1
ATOM 6310 C CA . ASP C 1 141 ? -35.182 -108.170 -51.820 1.00 35.00 118 ASP C CA 1
ATOM 6311 C C . ASP C 1 141 ? -35.821 -107.787 -50.481 1.00 32.24 118 ASP C C 1
ATOM 6312 O O . ASP C 1 141 ? -35.582 -106.698 -49.956 1.00 33.59 118 ASP C O 1
ATOM 6317 N N . ALA C 1 142 ? -36.633 -108.682 -49.934 1.00 28.79 119 ALA C N 1
ATOM 6318 C CA . ALA C 1 142 ? -37.276 -108.431 -48.651 1.00 34.31 119 ALA C CA 1
ATOM 6319 C C . ALA C 1 142 ? -36.242 -108.335 -47.506 1.00 35.61 119 ALA C C 1
ATOM 6320 O O . ALA C 1 142 ? -36.304 -107.438 -46.661 1.00 33.14 119 ALA C O 1
ATOM 6322 N N . LEU C 1 143 ? -35.303 -109.280 -47.493 1.00 32.52 120 LEU C N 1
ATOM 6323 C CA . LEU C 1 143 ? -34.206 -109.299 -46.545 1.00 27.64 120 LEU C CA 1
ATOM 6324 C C . LEU C 1 143 ? -33.455 -107.963 -46.597 1.00 31.92 120 LEU C C 1
ATOM 6325 O O . LEU C 1 143 ? -33.245 -107.331 -45.568 1.00 28.67 120 LEU C O 1
ATOM 6330 N N . VAL C 1 144 ? -33.074 -107.530 -47.801 1.00 29.81 121 VAL C N 1
ATOM 6331 C CA . VAL C 1 144 ? -32.380 -106.256 -47.993 1.00 26.25 121 VAL C CA 1
ATOM 6332 C C . VAL C 1 144 ? -33.162 -105.064 -47.483 1.00 33.22 121 VAL C C 1
ATOM 6333 O O . VAL C 1 144 ? -32.593 -104.148 -46.886 1.00 37.34 121 VAL C O 1
ATOM 6337 N N . LYS C 1 145 ? -34.470 -105.075 -47.722 1.00 32.84 122 LYS C N 1
ATOM 6338 C CA . LYS C 1 145 ? -35.324 -103.942 -47.381 1.00 32.03 122 LYS C CA 1
ATOM 6339 C C . LYS C 1 145 ? -35.608 -103.842 -45.888 1.00 35.40 122 LYS C C 1
ATOM 6340 O O . LYS C 1 145 ? -35.590 -102.753 -45.309 1.00 37.85 122 LYS C O 1
ATOM 6346 N N . TYR C 1 146 ? -35.871 -104.982 -45.263 1.00 36.11 123 TYR C N 1
ATOM 6347 C CA . TYR C 1 146 ? -36.356 -104.983 -43.892 1.00 37.24 123 TYR C CA 1
ATOM 6348 C C . TYR C 1 146 ? -35.309 -105.205 -42.792 1.00 36.01 123 TYR C C 1
ATOM 6349 O O . TYR C 1 146 ? -35.540 -104.820 -41.651 1.00 38.93 123 TYR C O 1
ATOM 6358 N N . SER C 1 147 ? -34.169 -105.807 -43.131 1.00 34.10 124 SER C N 1
ATOM 6359 C CA . SER C 1 147 ? -33.113 -106.084 -42.150 1.00 28.07 124 SER C CA 1
ATOM 6360 C C . SER C 1 147 ? -32.246 -104.861 -41.844 1.00 30.00 124 SER C C 1
ATOM 6361 O O . SER C 1 147 ? -31.866 -104.642 -40.702 1.00 33.56 124 SER C O 1
ATOM 6364 N N . GLY C 1 148 ? -31.922 -104.078 -42.870 1.00 31.03 125 GLY C N 1
ATOM 6365 C CA . GLY C 1 148 ? -31.174 -102.840 -42.696 1.00 27.79 125 GLY C CA 1
ATOM 6366 C C . GLY C 1 148 ? -29.666 -103.019 -42.605 1.00 32.12 125 GLY C C 1
ATOM 6367 O O . GLY C 1 148 ? -28.928 -102.070 -42.343 1.00 34.53 125 GLY C O 1
ATOM 6368 N N . VAL C 1 149 ? -29.206 -104.248 -42.804 1.00 27.79 126 VAL C N 1
ATOM 6369 C CA . VAL C 1 149 ? -27.784 -104.553 -42.771 1.00 28.48 126 VAL C CA 1
ATOM 6370 C C . VAL C 1 149 ? -27.441 -105.092 -44.150 1.00 28.68 126 VAL C C 1
ATOM 6371 O O . VAL C 1 149 ? -28.339 -105.382 -44.932 1.00 28.96 126 VAL C O 1
ATOM 6375 N N . PRO C 1 150 ? -26.148 -105.213 -44.467 1.00 26.25 127 PRO C N 1
ATOM 6376 C CA . PRO C 1 150 ? -25.827 -105.773 -45.783 1.00 25.13 127 PRO C CA 1
ATOM 6377 C C . PRO C 1 150 ? -26.353 -107.198 -45.973 1.00 25.81 127 PRO C C 1
ATOM 6378 O O . PRO C 1 150 ? -26.196 -108.026 -45.081 1.00 25.43 127 PRO C O 1
ATOM 6382 N N . VAL C 1 151 ? -26.998 -107.452 -47.113 1.00 22.91 128 VAL C N 1
ATOM 6383 C CA . VAL C 1 151 ? -27.432 -108.793 -47.497 1.00 25.22 128 VAL C CA 1
ATOM 6384 C C . VAL C 1 151 ? -26.670 -109.256 -48.740 1.00 23.13 128 VAL C C 1
ATOM 6385 O O . VAL C 1 151 ? -26.483 -108.482 -49.678 1.00 22.36 128 VAL C O 1
ATOM 6389 N N . TRP C 1 152 ? -26.237 -110.515 -48.741 1.00 23.75 129 TRP C N 1
ATOM 6390 C CA . TRP C 1 152 ? -25.482 -111.083 -49.863 1.00 24.60 129 TRP C CA 1
ATOM 6391 C C . TRP C 1 152 ? -26.228 -112.270 -50.452 1.00 25.52 129 TRP C C 1
ATOM 6392 O O . TRP C 1 152 ? -26.445 -113.278 -49.782 1.00 28.87 129 TRP C O 1
ATOM 6403 N N . ASN C 1 153 ? -26.641 -112.119 -51.703 1.00 25.56 130 ASN C N 1
ATOM 6404 C CA . ASN C 1 153 ? -27.310 -113.168 -52.452 1.00 27.41 130 ASN C CA 1
ATOM 6405 C C . ASN C 1 153 ? -26.305 -114.285 -52.742 1.00 28.78 130 ASN C C 1
ATOM 6406 O O . ASN C 1 153 ? -25.342 -114.069 -53.464 1.00 26.89 130 ASN C O 1
ATOM 6411 N N . GLY C 1 154 ? -26.509 -115.465 -52.157 1.00 27.64 131 GLY C N 1
ATOM 6412 C CA . GLY C 1 154 ? -25.572 -116.568 -52.324 1.00 24.91 131 GLY C CA 1
ATOM 6413 C C . GLY C 1 154 ? -25.941 -117.522 -53.444 1.00 28.54 131 GLY C C 1
ATOM 6414 O O . GLY C 1 154 ? -25.319 -118.582 -53.600 1.00 27.02 131 GLY C O 1
ATOM 6415 N N . LEU C 1 155 ? -26.971 -117.123 -54.197 1.00 30.84 132 LEU C N 1
ATOM 6416 C CA . LEU C 1 155 ? -27.521 -117.792 -55.393 1.00 29.70 132 LEU C CA 1
ATOM 6417 C C . LEU C 1 155 ? -29.043 -117.846 -55.322 1.00 32.64 132 LEU C C 1
ATOM 6418 O O . LEU C 1 155 ? -29.602 -118.332 -54.345 1.00 32.62 132 LEU C O 1
ATOM 6423 N N . THR C 1 156 ? -29.699 -117.332 -56.359 1.00 32.09 133 THR C N 1
ATOM 6424 C CA . THR C 1 156 ? -31.144 -117.456 -56.508 1.00 32.89 133 THR C CA 1
ATOM 6425 C C . THR C 1 156 ? -31.451 -117.949 -57.920 1.00 34.56 133 THR C C 1
ATOM 6426 O O . THR C 1 156 ? -30.545 -118.198 -58.713 1.00 31.65 133 THR C O 1
ATOM 6430 N N . ASP C 1 157 ? -32.732 -118.097 -58.235 1.00 37.24 134 ASP C N 1
ATOM 6431 C CA . ASP C 1 157 ? -33.123 -118.536 -59.575 1.00 37.49 134 ASP C CA 1
ATOM 6432 C C . ASP C 1 157 ? -32.595 -117.584 -60.661 1.00 34.02 134 ASP C C 1
ATOM 6433 O O . ASP C 1 157 ? -32.304 -118.016 -61.769 1.00 32.43 134 ASP C O 1
ATOM 6438 N N . ASP C 1 158 ? -32.452 -116.302 -60.324 1.00 31.17 135 ASP C N 1
ATOM 6439 C CA . ASP C 1 158 ? -32.124 -115.260 -61.308 1.00 31.17 135 ASP C CA 1
ATOM 6440 C C . ASP C 1 158 ? -30.646 -114.931 -61.479 1.00 32.19 135 ASP C C 1
ATOM 6441 O O . ASP C 1 158 ? -30.251 -114.412 -62.517 1.00 39.32 135 ASP C O 1
ATOM 6446 N N . GLU C 1 159 ? -29.827 -115.199 -60.470 1.00 32.25 136 GLU C N 1
ATOM 6447 C CA . GLU C 1 159 ? -28.455 -114.700 -60.498 1.00 31.29 136 GLU C CA 1
ATOM 6448 C C . GLU C 1 159 ? -27.540 -115.322 -59.433 1.00 31.13 136 GLU C C 1
ATOM 6449 O O . GLU C 1 159 ? -28.000 -115.767 -58.377 1.00 31.94 136 GLU C O 1
ATOM 6455 N N . HIS C 1 160 ? -26.241 -115.337 -59.722 1.00 28.74 137 HIS C N 1
ATOM 6456 C CA . HIS C 1 160 ? -25.242 -115.895 -58.815 1.00 28.72 137 HIS C CA 1
ATOM 6457 C C . HIS C 1 160 ? -24.089 -114.908 -58.645 1.00 27.45 137 HIS C C 1
ATOM 6458 O O . HIS C 1 160 ? -22.963 -115.194 -59.050 1.00 31.77 137 HIS C O 1
ATOM 6465 N N . PRO C 1 161 ? -24.363 -113.741 -58.046 1.00 26.51 138 PRO C N 1
ATOM 6466 C CA . PRO C 1 161 ? -23.403 -112.630 -58.115 1.00 24.79 138 PRO C CA 1
ATOM 6467 C C . PRO C 1 161 ? -22.045 -112.848 -57.403 1.00 29.76 138 PRO C C 1
ATOM 6468 O O . PRO C 1 161 ? -21.059 -112.265 -57.856 1.00 27.97 138 PRO C O 1
ATOM 6472 N N . THR C 1 162 ? -21.971 -113.630 -56.323 1.00 27.22 139 THR C N 1
ATOM 6473 C CA . THR C 1 162 ? -20.655 -113.886 -55.731 1.00 27.25 139 THR C CA 1
ATOM 6474 C C . THR C 1 162 ? -19.804 -114.690 -56.714 1.00 25.68 139 THR C C 1
ATOM 6475 O O . THR C 1 162 ? -18.590 -114.491 -56.820 1.00 25.81 139 THR C O 1
ATOM 6479 N N . GLN C 1 163 ? -20.450 -115.579 -57.455 1.00 25.67 140 GLN C N 1
ATOM 6480 C CA . GLN C 1 163 ? -19.742 -116.407 -58.431 1.00 27.90 140 GLN C CA 1
ATOM 6481 C C . GLN C 1 163 ? -19.165 -115.553 -59.563 1.00 28.68 140 GLN C C 1
ATOM 6482 O O . GLN C 1 163 ? -18.119 -115.876 -60.130 1.00 27.63 140 GLN C O 1
ATOM 6488 N N . ILE C 1 164 ? -19.847 -114.457 -59.883 1.00 24.18 141 ILE C N 1
ATOM 6489 C CA . ILE C 1 164 ? -19.386 -113.587 -60.946 1.00 29.19 141 ILE C CA 1
ATOM 6490 C C . ILE C 1 164 ? -18.015 -113.015 -60.585 1.00 29.51 141 ILE C C 1
ATOM 6491 O O . ILE C 1 164 ? -17.088 -113.080 -61.393 1.00 29.03 141 ILE C O 1
ATOM 6496 N N . ILE C 1 165 ? -17.887 -112.472 -59.371 1.00 28.97 142 ILE C N 1
ATOM 6497 C CA . ILE C 1 165 ? -16.621 -111.896 -58.925 1.00 23.42 142 ILE C CA 1
ATOM 6498 C C . ILE C 1 165 ? -15.518 -112.955 -58.934 1.00 25.18 142 ILE C C 1
ATOM 6499 O O . ILE C 1 165 ? -14.403 -112.682 -59.365 1.00 29.29 142 ILE C O 1
ATOM 6504 N N . ALA C 1 166 ? -15.828 -114.170 -58.491 1.00 22.59 143 ALA C N 1
ATOM 6505 C CA . ALA C 1 166 ? -14.848 -115.250 -58.531 1.00 23.87 143 ALA C CA 1
ATOM 6506 C C . ALA C 1 166 ? -14.404 -115.587 -59.956 1.00 30.82 143 ALA C C 1
ATOM 6507 O O . ALA C 1 166 ? -13.213 -115.767 -60.211 1.00 30.45 143 ALA C O 1
ATOM 6509 N N . ASP C 1 167 ? -15.355 -115.672 -60.883 1.00 30.66 144 ASP C N 1
ATOM 6510 C CA . ASP C 1 167 ? -15.042 -116.056 -62.260 1.00 29.22 144 ASP C CA 1
ATOM 6511 C C . ASP C 1 167 ? -14.183 -115.033 -62.987 1.00 30.23 144 ASP C C 1
ATOM 6512 O O . ASP C 1 167 ? -13.158 -115.376 -63.585 1.00 31.05 144 ASP C O 1
ATOM 6517 N N . PHE C 1 168 ? -14.590 -113.774 -62.932 1.00 27.73 145 PHE C N 1
ATOM 6518 C CA . PHE C 1 168 ? -13.856 -112.750 -63.653 1.00 28.76 145 PHE C CA 1
ATOM 6519 C C . PHE C 1 168 ? -12.533 -112.389 -62.990 1.00 31.11 145 PHE C C 1
ATOM 6520 O O . PHE C 1 168 ? -11.565 -112.048 -63.667 1.00 34.31 145 PHE C O 1
ATOM 6528 N N . MET C 1 169 ? -12.476 -112.527 -61.671 1.00 29.72 146 MET C N 1
ATOM 6529 C CA . MET C 1 169 ? -11.207 -112.471 -60.975 1.00 27.38 146 MET C CA 1
ATOM 6530 C C . MET C 1 169 ? -10.256 -113.526 -61.555 1.00 30.62 146 MET C C 1
ATOM 6531 O O . MET C 1 169 ? -9.103 -113.219 -61.862 1.00 31.92 146 MET C O 1
ATOM 6536 N N . THR C 1 170 ? -10.738 -114.762 -61.704 1.00 26.28 147 THR C N 1
ATOM 6537 C CA . THR C 1 170 ? -9.920 -115.836 -62.263 1.00 28.35 147 THR C CA 1
ATOM 6538 C C . THR C 1 170 ? -9.391 -115.519 -63.669 1.00 32.95 147 THR C C 1
ATOM 6539 O O . THR C 1 170 ? -8.208 -115.724 -63.945 1.00 34.59 147 THR C O 1
ATOM 6543 N N . MET C 1 171 ? -10.261 -115.025 -64.550 1.00 31.37 148 MET C N 1
ATOM 6544 C CA . MET C 1 171 ? -9.845 -114.675 -65.907 1.00 34.88 148 MET C CA 1
ATOM 6545 C C . MET C 1 171 ? -8.810 -113.555 -65.877 1.00 33.42 148 MET C C 1
ATOM 6546 O O . MET C 1 171 ? -7.834 -113.582 -66.630 1.00 29.84 148 MET C O 1
ATOM 6551 N N . LYS C 1 172 ? -9.029 -112.580 -64.999 1.00 32.49 149 LYS C N 1
ATOM 6552 C CA . LYS C 1 172 ? -8.098 -111.464 -64.849 1.00 33.94 149 LYS C CA 1
ATOM 6553 C C . LYS C 1 172 ? -6.734 -111.899 -64.310 1.00 33.63 149 LYS C C 1
ATOM 6554 O O . LYS C 1 172 ? -5.699 -111.351 -64.684 1.00 31.42 149 LYS C O 1
ATOM 6560 N N . GLU C 1 173 ? -6.731 -112.882 -63.420 1.00 35.70 150 GLU C N 1
ATOM 6561 C CA . GLU C 1 173 ? -5.470 -113.397 -62.913 1.00 38.49 150 GLU C CA 1
ATOM 6562 C C . GLU C 1 173 ? -4.656 -113.960 -64.072 1.00 34.03 150 GLU C C 1
ATOM 6563 O O . GLU C 1 173 ? -3.433 -113.826 -64.126 1.00 33.28 150 GLU C O 1
ATOM 6569 N N . LYS C 1 174 ? -5.357 -114.568 -65.015 1.00 32.15 151 LYS C N 1
ATOM 6570 C CA . LYS C 1 174 ? -4.719 -115.184 -66.167 1.00 33.15 151 LYS C CA 1
ATOM 6571 C C . LYS C 1 174 ? -4.312 -114.200 -67.285 1.00 37.35 151 LYS C C 1
ATOM 6572 O O . LYS C 1 174 ? -3.217 -114.311 -67.838 1.00 37.86 151 LYS C O 1
ATOM 6578 N N . PHE C 1 175 ? -5.175 -113.242 -67.619 1.00 34.02 152 PHE C N 1
ATOM 6579 C CA . PHE C 1 175 ? -4.950 -112.429 -68.816 1.00 32.89 152 PHE C CA 1
ATOM 6580 C C . PHE C 1 175 ? -4.607 -110.973 -68.534 1.00 40.37 152 PHE C C 1
ATOM 6581 O O . PHE C 1 175 ? -4.071 -110.273 -69.405 1.00 39.43 152 PHE C O 1
ATOM 6589 N N . GLY C 1 176 ? -4.920 -110.511 -67.327 1.00 34.53 153 GLY C N 1
ATOM 6590 C CA . GLY C 1 176 ? -4.810 -109.100 -67.014 1.00 30.89 153 GLY C CA 1
ATOM 6591 C C . GLY C 1 176 ? -6.091 -108.402 -67.445 1.00 39.84 153 GLY C C 1
ATOM 6592 O O . GLY C 1 176 ? -7.180 -108.951 -67.292 1.00 42.69 153 GLY C O 1
ATOM 6593 N N . ASN C 1 177 ? -5.979 -107.201 -67.998 1.00 39.20 154 ASN C N 1
ATOM 6594 C CA . ASN C 1 177 ? -7.171 -106.483 -68.428 1.00 42.94 154 ASN C CA 1
ATOM 6595 C C . ASN C 1 177 ? -8.017 -107.268 -69.431 1.00 43.93 154 ASN C C 1
ATOM 6596 O O . ASN C 1 177 ? -7.503 -107.803 -70.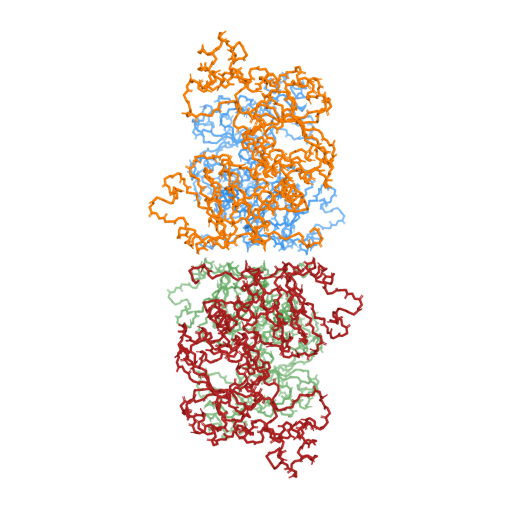412 1.00 42.21 154 ASN C O 1
ATOM 6601 N N . LEU C 1 178 ? -9.322 -107.304 -69.181 1.00 41.68 155 LEU C N 1
ATOM 6602 C CA . LEU C 1 178 ? -10.216 -108.224 -69.859 1.00 38.06 155 LEU C CA 1
ATOM 6603 C C . LEU C 1 178 ? -10.972 -107.602 -71.043 1.00 42.79 155 LEU C C 1
ATOM 6604 O O . LEU C 1 178 ? -11.606 -108.316 -71.821 1.00 38.31 155 LEU C O 1
ATOM 6609 N N . LYS C 1 179 ? -10.916 -106.280 -71.178 1.00 40.57 156 LYS C N 1
ATOM 6610 C CA . LYS C 1 179 ? -11.632 -105.599 -72.256 1.00 39.94 156 LYS C CA 1
ATOM 6611 C C . LYS C 1 179 ? -11.338 -106.208 -73.638 1.00 43.96 156 LYS C C 1
ATOM 6612 O O . LYS C 1 179 ? -10.182 -106.473 -73.982 1.00 43.02 156 LYS C O 1
ATOM 6618 N N . ASN C 1 180 ? -12.391 -106.430 -74.421 1.00 40.71 157 ASN C N 1
ATOM 6619 C CA . ASN C 1 180 ? -12.264 -106.998 -75.773 1.00 42.12 157 ASN C CA 1
ATOM 6620 C C . ASN C 1 180 ? -11.664 -108.395 -75.839 1.00 41.44 157 ASN C C 1
ATOM 6621 O O . ASN C 1 180 ? -11.236 -108.833 -76.901 1.00 42.56 157 ASN C O 1
ATOM 6626 N N . LYS C 1 181 ? -11.616 -109.095 -74.718 1.00 37.60 158 LYS C N 1
ATOM 6627 C CA . LYS C 1 181 ? -11.260 -110.502 -74.762 1.00 36.00 158 LYS C CA 1
ATOM 6628 C C . LYS C 1 181 ? -12.540 -111.283 -75.014 1.00 40.70 158 LYS C C 1
ATOM 6629 O O . LYS C 1 181 ? -13.643 -110.749 -74.830 1.00 40.79 158 LYS C O 1
ATOM 6635 N N . LYS C 1 182 ? -12.411 -112.525 -75.468 1.00 36.72 159 LYS C N 1
ATOM 6636 C CA . LYS C 1 182 ? -13.590 -113.266 -75.894 1.00 39.07 159 LYS C CA 1
ATOM 6637 C C . LYS C 1 182 ? -13.881 -114.462 -74.998 1.00 34.74 159 LYS C C 1
ATOM 6638 O O . LYS C 1 182 ? -13.003 -115.273 -74.715 1.00 37.45 159 LYS C O 1
ATOM 6644 N N . ILE C 1 183 ? -15.129 -114.569 -74.570 1.00 31.05 160 ILE C N 1
ATOM 6645 C CA . ILE C 1 183 ? -15.560 -115.680 -73.752 1.00 30.93 160 ILE C CA 1
ATOM 6646 C C . ILE C 1 183 ? -16.797 -116.327 -74.353 1.00 35.37 160 ILE C C 1
ATOM 6647 O O . ILE C 1 183 ? -17.742 -115.638 -74.745 1.00 40.21 160 ILE C O 1
ATOM 6652 N N . VAL C 1 184 ? -16.791 -117.654 -74.406 1.00 33.89 161 VAL C N 1
ATOM 6653 C CA . VAL C 1 184 ? -17.961 -118.429 -74.810 1.00 37.03 161 VAL C CA 1
ATOM 6654 C C . VAL C 1 184 ? -18.552 -119.127 -73.588 1.00 36.41 161 VAL C C 1
ATOM 6655 O O . VAL C 1 184 ? -17.874 -119.937 -72.953 1.00 38.24 161 VAL C O 1
ATOM 6659 N N . PHE C 1 185 ? -19.798 -118.824 -73.246 1.00 32.13 162 PHE C N 1
ATOM 6660 C CA . PHE C 1 185 ? -20.522 -119.681 -72.318 1.00 34.98 162 PHE C CA 1
ATOM 6661 C C . PHE C 1 185 ? -21.389 -120.651 -73.099 1.00 41.33 162 PHE C C 1
ATOM 6662 O O . PHE C 1 185 ? -22.302 -120.234 -73.806 1.00 46.50 162 PHE C O 1
ATOM 6670 N N . ILE C 1 186 ? -21.137 -121.944 -72.948 1.00 40.00 163 ILE C N 1
ATOM 6671 C CA . ILE C 1 186 ? -21.802 -122.930 -73.781 1.00 39.14 163 ILE C CA 1
ATOM 6672 C C . ILE C 1 186 ? -22.645 -123.895 -72.977 1.00 44.74 163 ILE C C 1
ATOM 6673 O O . ILE C 1 186 ? -22.222 -124.366 -71.920 1.00 47.87 163 ILE C O 1
ATOM 6678 N N . GLY C 1 187 ? -23.839 -124.197 -73.485 1.00 46.37 164 GLY C N 1
ATOM 6679 C CA . GLY C 1 187 ? -24.727 -125.149 -72.835 1.00 42.79 164 GLY C CA 1
ATOM 6680 C C . GLY C 1 187 ? -26.094 -124.576 -72.506 1.00 45.29 164 GLY C C 1
ATOM 6681 O O . GLY C 1 187 ? -26.750 -123.973 -73.354 1.00 45.69 164 GLY C O 1
ATOM 6682 N N . ASP C 1 188 ? -26.531 -124.763 -71.266 1.00 43.65 165 ASP C N 1
ATOM 6683 C CA . ASP C 1 188 ? -27.834 -124.272 -70.844 1.00 42.65 165 ASP C CA 1
ATOM 6684 C C . ASP C 1 188 ? -27.724 -122.780 -70.553 1.00 43.71 165 ASP C C 1
ATOM 6685 O O . ASP C 1 188 ? -27.954 -122.330 -69.429 1.00 45.18 165 ASP C O 1
ATOM 6690 N N . TYR C 1 189 ? -27.374 -122.012 -71.579 1.00 44.36 166 TYR C N 1
ATOM 6691 C CA . TYR C 1 189 ? -26.913 -120.644 -71.363 1.00 43.31 166 TYR C CA 1
ATOM 6692 C C . TYR C 1 189 ? -27.974 -119.685 -70.820 1.00 40.83 166 TYR C C 1
ATOM 6693 O O . TYR C 1 189 ? -27.662 -118.548 -70.492 1.00 41.40 166 TYR C O 1
ATOM 6702 N N . LYS C 1 190 ? -29.213 -120.153 -70.711 1.00 46.39 167 LYS C N 1
ATOM 6703 C CA . LYS C 1 190 ? -30.302 -119.347 -70.163 1.00 41.22 167 LYS C CA 1
ATOM 6704 C C . LYS C 1 190 ? -30.451 -119.501 -68.638 1.00 41.80 167 LYS C C 1
ATOM 6705 O O . LYS C 1 190 ? -31.208 -118.760 -68.003 1.00 39.30 167 LYS C O 1
ATOM 6711 N N . ASN C 1 191 ? -29.742 -120.467 -68.053 1.00 41.49 168 ASN C N 1
ATOM 6712 C CA . ASN C 1 191 ? -29.789 -120.673 -66.604 1.00 38.38 168 ASN C CA 1
ATOM 6713 C C . ASN C 1 191 ? -29.055 -119.565 -65.838 1.00 43.65 168 ASN C C 1
ATOM 6714 O O . ASN C 1 191 ? -28.364 -118.721 -66.447 1.00 40.17 168 ASN C O 1
ATOM 6719 N N . ASN C 1 192 ? -29.203 -119.564 -64.511 1.00 41.56 169 ASN C N 1
ATOM 6720 C CA . ASN C 1 192 ? -28.621 -118.501 -63.681 1.00 34.40 169 ASN C CA 1
ATOM 6721 C C . ASN C 1 192 ? -27.104 -118.330 -63.813 1.00 32.41 169 ASN C C 1
ATOM 6722 O O . ASN C 1 192 ? -26.607 -117.210 -63.768 1.00 35.97 169 ASN C O 1
ATOM 6727 N N . VAL C 1 193 ? -26.363 -119.420 -63.982 1.00 32.60 170 VAL C N 1
ATOM 6728 C CA . VAL C 1 193 ? -24.926 -119.295 -64.211 1.00 31.79 170 VAL C CA 1
ATOM 6729 C C . VAL C 1 193 ? -24.631 -118.619 -65.547 1.00 37.22 170 VAL C C 1
ATOM 6730 O O . VAL C 1 193 ? -23.838 -117.668 -65.602 1.00 36.50 170 VAL C O 1
ATOM 6734 N N . GLY C 1 194 ? -25.265 -119.115 -66.617 1.00 37.95 171 GLY C N 1
ATOM 6735 C CA . GLY C 1 194 ? -25.099 -118.559 -67.953 1.00 34.53 171 GLY C CA 1
ATOM 6736 C C . GLY C 1 194 ? -25.430 -117.082 -68.007 1.00 31.34 171 GLY C C 1
ATOM 6737 O O . GLY C 1 194 ? -24.683 -116.268 -68.558 1.00 32.20 171 GLY C O 1
ATOM 6738 N N . VAL C 1 195 ? -26.551 -116.715 -67.410 1.00 32.73 172 VAL C N 1
ATOM 6739 C CA . VAL C 1 195 ? -26.934 -115.312 -67.390 1.00 30.01 172 VAL C CA 1
ATOM 6740 C C . VAL C 1 195 ? -25.987 -114.489 -66.514 1.00 34.95 172 VAL C C 1
ATOM 6741 O O . VAL C 1 195 ? -25.669 -113.338 -66.830 1.00 35.82 172 VAL C O 1
ATOM 6745 N N . SER C 1 196 ? -25.524 -115.079 -65.414 1.00 37.32 173 SER C N 1
ATOM 6746 C CA . SER C 1 196 ? -24.578 -114.395 -64.546 1.00 32.29 173 SER C CA 1
ATOM 6747 C C . SER C 1 196 ? -23.290 -114.120 -65.291 1.00 32.55 173 SER C C 1
ATOM 6748 O O . SER C 1 196 ? -22.717 -113.031 -65.165 1.00 30.72 173 SER C O 1
ATOM 6751 N N . THR C 1 197 ? -22.843 -115.097 -66.084 1.00 30.98 174 THR C N 1
ATOM 6752 C CA . THR C 1 197 ? -21.619 -114.909 -66.870 1.00 32.78 174 THR C CA 1
ATOM 6753 C C . THR C 1 197 ? -21.755 -113.776 -67.893 1.00 31.50 174 THR C C 1
ATOM 6754 O O . THR C 1 197 ? -20.797 -113.040 -68.160 1.00 30.27 174 THR C O 1
ATOM 6758 N N . MET C 1 198 ? -22.951 -113.626 -68.454 1.00 32.91 175 MET C N 1
ATOM 6759 C CA . MET C 1 198 ? -23.177 -112.579 -69.445 1.00 36.49 175 MET C CA 1
ATOM 6760 C C . MET C 1 198 ? -23.079 -111.194 -68.806 1.00 34.59 175 MET C C 1
ATOM 6761 O O . MET C 1 198 ? -22.496 -110.272 -69.385 1.00 34.28 175 MET C O 1
ATOM 6766 N N . ILE C 1 199 ? -23.634 -111.056 -67.605 1.00 34.01 176 ILE C N 1
ATOM 6767 C CA . ILE C 1 199 ? -23.510 -109.815 -66.841 1.00 31.70 176 ILE C CA 1
ATOM 6768 C C . ILE C 1 199 ? -22.040 -109.477 -66.535 1.00 33.42 176 ILE C C 1
ATOM 6769 O O . ILE C 1 199 ? -21.605 -108.327 -66.646 1.00 31.15 176 ILE C O 1
ATOM 6774 N N . GLY C 1 200 ? -21.268 -110.489 -66.160 1.00 33.93 177 GLY C N 1
ATOM 6775 C CA . GLY C 1 200 ? -19.869 -110.272 -65.857 1.00 32.11 177 GLY C CA 1
ATOM 6776 C C . GLY C 1 200 ? -19.109 -109.828 -67.087 1.00 34.57 177 GLY C C 1
ATOM 6777 O O . GLY C 1 200 ? -18.222 -108.957 -67.016 1.00 30.75 177 GLY C O 1
ATOM 6778 N N . ALA C 1 201 ? -19.440 -110.445 -68.221 1.00 33.18 178 ALA C N 1
ATOM 6779 C CA . ALA C 1 201 ? -18.819 -110.071 -69.493 1.00 31.98 178 ALA C CA 1
ATOM 6780 C C . ALA C 1 201 ? -19.118 -108.600 -69.856 1.00 33.49 178 ALA C C 1
ATOM 6781 O O . ALA C 1 201 ? -18.234 -107.867 -70.309 1.00 33.13 178 ALA C O 1
ATOM 6783 N N . ALA C 1 202 ? -20.351 -108.157 -69.630 1.00 31.32 179 ALA C N 1
ATOM 6784 C CA . ALA C 1 202 ? -20.688 -106.763 -69.898 1.00 31.40 179 ALA C CA 1
ATOM 6785 C C . ALA C 1 202 ? -19.913 -105.791 -69.007 1.00 33.82 179 ALA C C 1
ATOM 6786 O O . ALA C 1 202 ? -19.475 -104.744 -69.483 1.00 34.23 179 ALA C O 1
ATOM 6788 N N . PHE C 1 203 ? -19.753 -106.127 -67.723 1.00 33.48 180 PHE C N 1
ATOM 6789 C CA . PHE C 1 203 ? -19.029 -105.264 -66.778 1.00 29.55 180 PHE C CA 1
ATOM 6790 C C . PHE C 1 203 ? -17.554 -105.182 -67.109 1.00 28.06 180 PHE C C 1
ATOM 6791 O O . PHE C 1 203 ? -16.881 -104.221 -66.762 1.00 35.54 180 PHE C O 1
ATOM 6799 N N . ASN C 1 204 ? -17.052 -106.203 -67.780 1.00 30.10 181 ASN C N 1
ATOM 6800 C CA . ASN C 1 204 ? -15.638 -106.268 -68.113 1.00 33.75 181 ASN C CA 1
ATOM 6801 C C . ASN C 1 204 ? -15.331 -105.980 -69.588 1.00 36.72 181 ASN C C 1
ATOM 6802 O O . ASN C 1 204 ? -14.191 -106.145 -70.023 1.00 33.86 181 ASN C O 1
ATOM 6807 N N . GLY C 1 205 ? -16.346 -105.554 -70.343 1.00 34.79 182 GLY C N 1
ATOM 6808 C CA . GLY C 1 205 ? -16.175 -105.145 -71.730 1.00 37.02 182 GLY C CA 1
ATOM 6809 C C . GLY C 1 205 ? -15.653 -106.233 -72.656 1.00 36.24 182 GLY C C 1
ATOM 6810 O O . GLY C 1 205 ? -14.902 -105.951 -73.590 1.00 33.72 182 GLY C O 1
ATOM 6811 N N . MET C 1 206 ? -16.045 -107.475 -72.380 1.00 35.94 183 MET C N 1
ATOM 6812 C CA . MET C 1 206 ? -15.647 -108.625 -73.184 1.00 36.57 183 MET C CA 1
ATOM 6813 C C . MET C 1 206 ? -16.681 -108.923 -74.261 1.00 37.94 183 MET C C 1
ATOM 6814 O O . MET C 1 206 ? -17.826 -108.485 -74.166 1.00 41.42 183 MET C O 1
ATOM 6819 N N . HIS C 1 207 ? -16.280 -109.687 -75.272 1.00 37.06 184 HIS C N 1
ATOM 6820 C CA . HIS C 1 207 ? -17.225 -110.221 -76.246 1.00 38.37 184 HIS C CA 1
ATOM 6821 C C . HIS C 1 207 ? -17.731 -111.589 -75.796 1.00 38.15 184 HIS C C 1
ATOM 6822 O O . HIS C 1 207 ? -16.948 -112.532 -75.694 1.00 42.28 184 HIS C O 1
ATOM 6829 N N . VAL C 1 208 ? -19.032 -111.698 -75.534 1.00 38.27 185 VAL C N 1
ATOM 6830 C CA . VAL C 1 208 ? -19.649 -112.976 -75.175 1.00 36.05 185 VAL C CA 1
ATOM 6831 C C . VAL C 1 208 ? -20.355 -113.628 -76.341 1.00 38.08 185 VAL C C 1
ATOM 6832 O O . VAL C 1 208 ? -21.096 -112.969 -77.071 1.00 40.30 185 VAL C O 1
ATOM 6836 N N . VAL C 1 209 ? -20.154 -114.932 -76.490 1.00 37.94 186 VAL C N 1
ATOM 6837 C CA . VAL C 1 209 ? -20.998 -115.739 -77.356 1.00 39.75 186 VAL C CA 1
ATOM 6838 C C . VAL C 1 209 ? -21.763 -116.712 -76.474 1.00 40.05 186 VAL C C 1
ATOM 6839 O O . VAL C 1 209 ? -21.157 -117.539 -75.801 1.00 42.20 186 VAL C O 1
ATOM 6843 N N . MET C 1 210 ? -23.088 -116.601 -76.445 1.00 43.11 187 MET C N 1
ATOM 6844 C CA . MET C 1 210 ? -23.907 -117.545 -75.680 1.00 41.66 187 MET C CA 1
ATOM 6845 C C . MET C 1 210 ? -24.253 -118.714 -76.578 1.00 47.29 187 MET C C 1
ATOM 6846 O O . MET C 1 210 ? -25.193 -118.637 -77.361 1.00 52.36 187 MET C O 1
ATOM 6851 N N . CYS C 1 211 ? -23.490 -119.796 -76.462 1.00 45.64 188 CYS C N 1
ATOM 6852 C CA . CYS C 1 211 ? -23.523 -120.877 -77.445 1.00 42.63 188 CYS C CA 1
ATOM 6853 C C . CYS C 1 211 ? -24.346 -122.073 -77.015 1.00 47.61 188 CYS C C 1
ATOM 6854 O O . CYS C 1 211 ? -23.891 -122.880 -76.211 1.00 51.28 188 CYS C O 1
ATOM 6857 N N . GLY C 1 212 ? -25.551 -122.189 -77.570 1.00 57.16 189 GLY C N 1
ATOM 6858 C CA . GLY C 1 212 ? -26.447 -123.307 -77.306 1.00 51.18 189 GLY C CA 1
ATOM 6859 C C . GLY C 1 212 ? -27.683 -123.245 -78.187 1.00 54.19 189 GLY C C 1
ATOM 6860 O O . GLY C 1 212 ? -27.730 -122.477 -79.145 1.00 55.38 189 GLY C O 1
ATOM 6861 N N . PRO C 1 213 ? -28.698 -124.057 -77.870 1.00 55.12 190 PRO C N 1
ATOM 6862 C CA . PRO C 1 213 ? -29.967 -124.066 -78.604 1.00 52.68 190 PRO C CA 1
ATOM 6863 C C . PRO C 1 213 ? -30.521 -122.668 -78.879 1.00 58.74 190 PRO C C 1
ATOM 6864 O O . PRO C 1 213 ? -30.575 -121.833 -77.980 1.00 63.39 190 PRO C O 1
ATOM 6868 N N . ASP C 1 214 ? -30.943 -122.440 -80.120 1.00 61.85 191 ASP C N 1
ATOM 6869 C CA . ASP C 1 214 ? -31.313 -121.111 -80.601 1.00 61.99 191 ASP C CA 1
ATOM 6870 C C . ASP C 1 214 ? -32.411 -120.423 -79.782 1.00 59.96 191 ASP C C 1
ATOM 6871 O O . ASP C 1 214 ? -32.388 -119.205 -79.601 1.00 59.62 191 ASP C O 1
ATOM 6876 N N . ASN C 1 215 ? -33.368 -121.202 -79.294 1.00 58.66 192 ASN C N 1
ATOM 6877 C CA . ASN C 1 215 ? -34.540 -120.643 -78.629 1.00 56.49 192 ASN C CA 1
ATOM 6878 C C . ASN C 1 215 ? -34.308 -120.280 -77.161 1.00 60.54 192 ASN C C 1
ATOM 6879 O O . ASN C 1 215 ? -35.131 -119.596 -76.550 1.00 60.24 192 ASN C O 1
ATOM 6884 N N . TYR C 1 216 ? -33.201 -120.743 -76.588 1.00 58.16 193 TYR C N 1
ATOM 6885 C CA . TYR C 1 216 ? -32.909 -120.438 -75.191 1.00 55.20 193 TYR C CA 1
ATOM 6886 C C . TYR C 1 216 ? -32.854 -118.931 -74.965 1.00 55.71 193 TYR C C 1
ATOM 6887 O O . TYR C 1 216 ? -33.337 -118.429 -73.948 1.00 55.18 193 TYR C O 1
ATOM 6896 N N . LYS C 1 217 ? -32.275 -118.213 -75.923 1.00 52.36 194 LYS C N 1
ATOM 6897 C CA . LYS C 1 217 ? -32.138 -116.766 -75.810 1.00 48.85 194 LYS C CA 1
ATOM 6898 C C . LYS C 1 217 ? -33.471 -116.071 -75.610 1.00 51.50 194 LYS C C 1
ATOM 6899 O O . LYS C 1 217 ? -33.514 -114.922 -75.182 1.00 51.65 194 LYS C O 1
ATOM 6905 N N . ASN C 1 218 ? -34.562 -116.757 -75.928 1.00 53.50 195 ASN C N 1
ATOM 6906 C CA . ASN C 1 218 ? -35.879 -116.141 -75.804 1.00 56.31 195 ASN C CA 1
ATOM 6907 C C . ASN C 1 218 ? -36.460 -116.275 -74.408 1.00 56.68 195 ASN C C 1
ATOM 6908 O O . ASN C 1 218 ? -37.527 -115.739 -74.110 1.00 61.84 195 ASN C O 1
ATOM 6913 N N . GLU C 1 219 ? -35.728 -116.965 -73.544 1.00 57.28 196 GLU C N 1
ATOM 6914 C CA . GLU C 1 219 ? -36.161 -117.161 -72.170 1.00 57.65 196 GLU C CA 1
ATOM 6915 C C . GLU C 1 219 ? -35.406 -116.248 -71.207 1.00 54.13 196 GLU C C 1
ATOM 6916 O O . GLU C 1 219 ? -35.764 -116.142 -70.034 1.00 56.81 196 GLU C O 1
ATOM 6922 N N . ILE C 1 220 ? -34.370 -115.584 -71.709 1.00 49.49 197 ILE C N 1
ATOM 6923 C CA . ILE C 1 220 ? -33.591 -114.660 -70.895 1.00 43.42 197 ILE C CA 1
ATOM 6924 C C . ILE C 1 220 ? -34.377 -113.386 -70.612 1.00 45.97 197 ILE C C 1
ATOM 6925 O O . ILE C 1 220 ? -34.894 -112.740 -71.526 1.00 48.99 197 ILE C O 1
ATOM 6930 N N . ASP C 1 221 ? -34.472 -113.036 -69.335 1.00 47.90 198 ASP C N 1
ATOM 6931 C CA . ASP C 1 221 ? -35.216 -111.855 -68.912 1.00 47.58 198 ASP C CA 1
ATOM 6932 C C . ASP C 1 221 ? -34.752 -110.641 -69.728 1.00 48.93 198 ASP C C 1
ATOM 6933 O O . ASP C 1 221 ? -33.554 -110.373 -69.847 1.00 53.18 198 ASP C O 1
ATOM 6938 N N . LYS C 1 222 ? -35.701 -109.922 -70.310 1.00 47.50 199 LYS C N 1
ATOM 6939 C CA . LYS C 1 222 ? -35.365 -108.876 -71.270 1.00 45.33 199 LYS C CA 1
ATOM 6940 C C . LYS C 1 222 ? -34.853 -107.590 -70.634 1.00 46.17 199 LYS C C 1
ATOM 6941 O O . LYS C 1 222 ? -34.126 -106.833 -71.275 1.00 44.62 199 LYS C O 1
ATOM 6947 N N . ASN C 1 223 ? -35.208 -107.350 -69.373 1.00 49.33 200 ASN C N 1
ATOM 6948 C CA . ASN C 1 223 ? -34.612 -106.238 -68.625 1.00 49.35 200 ASN C CA 1
ATOM 6949 C C . ASN C 1 223 ? -33.112 -106.446 -68.398 1.00 49.30 200 ASN C C 1
ATOM 6950 O O . ASN C 1 223 ? -32.331 -105.496 -68.493 1.00 49.31 200 ASN C O 1
ATOM 6955 N N . VAL C 1 224 ? -32.720 -107.692 -68.111 1.00 45.00 201 VAL C N 1
ATOM 6956 C CA . VAL C 1 224 ? -31.307 -108.061 -67.981 1.00 43.90 201 VAL C CA 1
ATOM 6957 C C . VAL C 1 224 ? -30.535 -107.810 -69.294 1.00 44.86 201 VAL C C 1
ATOM 6958 O O . VAL C 1 224 ? -29.469 -107.171 -69.293 1.00 42.19 201 VAL C O 1
ATOM 6962 N N . LEU C 1 225 ? -31.075 -108.306 -70.408 1.00 41.94 202 LEU C N 1
ATOM 6963 C CA . LEU C 1 225 ? -30.460 -108.072 -71.715 1.00 43.16 202 LEU C CA 1
ATOM 6964 C C . LEU C 1 225 ? -30.279 -106.585 -71.975 1.00 42.07 202 LEU C C 1
ATOM 6965 O O . LEU C 1 225 ? -29.202 -106.144 -72.375 1.00 41.66 202 LEU C O 1
ATOM 6970 N N . ALA C 1 226 ? -31.332 -105.815 -71.733 1.00 37.10 203 ALA C N 1
ATOM 6971 C CA . ALA C 1 226 ? -31.282 -104.374 -71.947 1.00 42.04 203 ALA C CA 1
ATOM 6972 C C . ALA C 1 226 ? -30.145 -103.706 -71.172 1.00 47.60 203 ALA C C 1
ATOM 6973 O O . ALA C 1 226 ? -29.497 -102.782 -71.675 1.00 48.84 203 ALA C O 1
ATOM 6975 N N . LYS C 1 227 ? -29.912 -104.170 -69.946 1.00 46.19 204 LYS C N 1
ATOM 6976 C CA . LYS C 1 227 ? -28.880 -103.587 -69.101 1.00 44.26 204 LYS C CA 1
ATOM 6977 C C . LYS C 1 227 ? -27.501 -104.034 -69.550 1.00 42.49 204 LYS C C 1
ATOM 6978 O O . LYS C 1 227 ? -26.542 -103.251 -69.562 1.00 41.92 204 LYS C O 1
ATOM 6984 N N . CYS C 1 228 ? -27.391 -105.300 -69.920 1.00 37.78 205 CYS C N 1
ATOM 6985 C CA . CYS C 1 228 ? -26.133 -105.768 -70.431 1.00 35.38 205 CYS C CA 1
ATOM 6986 C C . CYS C 1 228 ? -25.780 -104.980 -71.684 1.00 41.58 205 CYS C C 1
ATOM 6987 O O . CYS C 1 228 ? -24.655 -104.484 -71.808 1.00 44.05 205 CYS C O 1
ATOM 6990 N N . ILE C 1 229 ? -26.751 -104.833 -72.591 1.00 42.90 206 ILE C N 1
ATOM 6991 C CA . ILE C 1 229 ? -26.544 -104.065 -73.821 1.00 43.05 206 ILE C CA 1
ATOM 6992 C C . ILE C 1 229 ? -25.948 -102.687 -73.512 1.00 41.52 206 ILE C C 1
ATOM 6993 O O . ILE C 1 229 ? -24.963 -102.281 -74.132 1.00 41.52 206 ILE C O 1
ATOM 6998 N N . GLU C 1 230 ? -26.556 -101.971 -72.565 1.00 40.54 207 GLU C N 1
ATOM 6999 C CA . GLU C 1 230 ? -26.050 -100.663 -72.147 1.00 43.33 207 GLU C CA 1
ATOM 7000 C C . GLU C 1 230 ? -24.604 -100.748 -71.662 1.00 45.09 207 GLU C C 1
ATOM 7001 O O . GLU C 1 230 ? -23.791 -99.866 -71.961 1.00 41.64 207 GLU C O 1
ATOM 7007 N N . LEU C 1 231 ? -24.289 -101.804 -70.907 1.00 41.90 208 LEU C N 1
ATOM 7008 C CA . LEU C 1 231 ? -22.931 -101.990 -70.385 1.00 41.92 208 LEU C CA 1
ATOM 7009 C C . LEU C 1 231 ? -21.910 -102.255 -71.502 1.00 40.11 208 LEU C C 1
ATOM 7010 O O . LEU C 1 231 ? -20.846 -101.630 -71.527 1.00 36.50 208 LEU C O 1
ATOM 7015 N N . PHE C 1 232 ? -22.248 -103.161 -72.425 1.00 40.83 209 PHE C N 1
ATOM 7016 C CA . PHE C 1 232 ? -21.411 -103.427 -73.609 1.00 40.00 209 PHE C CA 1
ATOM 7017 C C . PHE C 1 232 ? -21.116 -102.152 -74.386 1.00 36.78 209 PHE C C 1
ATOM 7018 O O . PHE C 1 232 ? -19.980 -101.926 -74.780 1.00 38.83 209 PHE C O 1
ATOM 7026 N N . LYS C 1 233 ? -22.135 -101.323 -74.610 1.00 35.86 210 LYS C N 1
ATOM 7027 C CA . LYS C 1 233 ? -21.937 -100.055 -75.312 1.00 41.94 210 LYS C CA 1
ATOM 7028 C C . LYS C 1 233 ? -20.990 -99.143 -74.542 1.00 42.31 210 LYS C C 1
ATOM 7029 O O . LYS C 1 233 ? -20.222 -98.380 -75.128 1.00 44.43 210 LYS C O 1
ATOM 7035 N N . ARG C 1 234 ? -21.053 -99.218 -73.221 1.00 43.73 211 ARG C N 1
ATOM 7036 C CA . ARG C 1 234 ? -20.218 -98.363 -72.380 1.00 39.60 211 ARG C CA 1
ATOM 7037 C C . ARG C 1 234 ? -18.793 -98.904 -72.229 1.00 39.57 211 ARG C C 1
ATOM 7038 O O . ARG C 1 234 ? -17.832 -98.147 -72.314 1.00 39.31 211 ARG C O 1
ATOM 7046 N N . ASN C 1 235 ? -18.659 -100.215 -72.021 1.00 38.67 212 ASN C N 1
ATOM 7047 C CA . ASN C 1 235 ? -17.365 -100.803 -71.660 1.00 35.05 212 ASN C CA 1
ATOM 7048 C C . ASN C 1 235 ? -16.607 -101.429 -72.819 1.00 39.59 212 ASN C C 1
ATOM 7049 O O . ASN C 1 235 ? -15.384 -101.557 -72.767 1.00 38.77 212 ASN C O 1
ATOM 7054 N N . GLY C 1 236 ? -17.332 -101.813 -73.866 1.00 40.56 213 GLY C N 1
ATOM 7055 C CA . GLY C 1 236 ? -16.740 -102.510 -74.994 1.00 34.35 213 GLY C CA 1
ATOM 7056 C C . GLY C 1 236 ? -17.335 -103.891 -75.120 1.00 39.36 213 GLY C C 1
ATOM 7057 O O . GLY C 1 236 ? -18.362 -104.187 -74.510 1.00 42.51 213 GLY C O 1
ATOM 7058 N N . GLY C 1 237 ? -16.702 -104.746 -75.913 1.00 41.99 214 GLY C N 1
ATOM 7059 C CA . GLY C 1 237 ? -17.214 -106.091 -76.107 1.00 38.13 214 GLY C CA 1
ATOM 7060 C C . GLY C 1 237 ? -18.559 -106.115 -76.807 1.00 44.54 214 GLY C C 1
ATOM 7061 O O . GLY C 1 237 ? -19.033 -105.097 -77.325 1.00 46.71 214 GLY C O 1
ATOM 7062 N N . SER C 1 238 ? -19.186 -107.286 -76.816 1.00 45.69 215 SER C N 1
ATOM 7063 C CA . SER C 1 238 ? -20.425 -107.480 -77.557 1.00 42.64 215 SER C CA 1
ATOM 7064 C C . SER C 1 238 ? -21.191 -108.674 -77.023 1.00 38.68 215 SER C C 1
ATOM 7065 O O . SER C 1 238 ? -20.667 -109.452 -76.239 1.00 41.97 215 SER C O 1
ATOM 7068 N N . LEU C 1 239 ? -22.434 -108.817 -77.453 1.00 38.65 216 LEU C N 1
ATOM 7069 C CA . LEU C 1 239 ? -23.213 -110.005 -77.138 1.00 42.28 216 LEU C CA 1
ATOM 7070 C C . LEU C 1 239 ? -23.597 -110.674 -78.451 1.00 45.98 216 LEU C C 1
ATOM 7071 O O . LEU C 1 239 ? -24.031 -110.005 -79.385 1.00 54.14 216 LEU C O 1
ATOM 7076 N N . ARG C 1 240 ? -23.418 -111.985 -78.541 1.00 43.49 217 ARG C N 1
ATOM 7077 C CA . ARG C 1 240 ? -23.805 -112.718 -79.749 1.00 49.99 217 ARG C CA 1
ATOM 7078 C C . ARG C 1 240 ? -24.286 -114.092 -79.356 1.00 49.81 217 ARG C C 1
ATOM 7079 O O . ARG C 1 240 ? -23.720 -114.727 -78.460 1.00 50.46 217 ARG C O 1
ATOM 7087 N N . PHE C 1 241 ? -25.346 -114.541 -80.014 1.00 51.15 218 PHE C N 1
ATOM 7088 C CA . PHE C 1 241 ? -25.837 -115.887 -79.805 1.00 47.06 218 PHE C CA 1
ATOM 7089 C C . PHE C 1 241 ? -25.404 -116.797 -80.935 1.00 53.03 218 PHE C C 1
ATOM 7090 O O . PHE C 1 241 ? -25.349 -116.382 -82.089 1.00 57.92 218 PHE C O 1
ATOM 7098 N N . SER C 1 242 ? -25.063 -118.033 -80.595 1.00 49.50 219 SER C N 1
ATOM 7099 C CA . SER C 1 242 ? -24.602 -118.973 -81.592 1.00 46.74 219 SER C CA 1
ATOM 7100 C C . SER C 1 242 ? -25.200 -120.343 -81.349 1.00 53.09 219 SER C C 1
ATOM 7101 O O . SER C 1 242 ? -25.725 -120.629 -80.275 1.00 48.92 219 SER C O 1
ATOM 7104 N N . THR C 1 243 ? -25.113 -121.182 -82.372 1.00 49.95 220 THR C N 1
ATOM 7105 C CA . THR C 1 243 ? -25.715 -122.499 -82.361 1.00 48.33 220 THR C CA 1
ATOM 7106 C C . THR C 1 243 ? -24.606 -123.461 -82.721 1.00 47.86 220 THR C C 1
ATOM 7107 O O . THR C 1 243 ? -24.790 -124.671 -82.759 1.00 48.61 220 THR C O 1
ATOM 7111 N N . ASP C 1 244 ? -23.426 -122.901 -82.945 1.00 48.44 221 ASP C N 1
ATOM 7112 C CA . ASP C 1 244 ? -22.313 -123.671 -83.474 1.00 53.59 221 ASP C CA 1
ATOM 7113 C C . ASP C 1 244 ? -21.084 -123.621 -82.564 1.00 52.91 221 ASP C C 1
ATOM 7114 O O . ASP C 1 244 ? -20.410 -122.594 -82.459 1.00 50.11 221 ASP C O 1
ATOM 7119 N N . LYS C 1 245 ? -20.787 -124.750 -81.929 1.00 53.59 222 LYS C N 1
ATOM 7120 C CA . LYS C 1 245 ? -19.690 -124.845 -80.973 1.00 50.87 222 LYS C CA 1
ATOM 7121 C C . LYS C 1 245 ? -18.315 -124.498 -81.565 1.00 54.44 222 LYS C C 1
ATOM 7122 O O . LYS C 1 245 ? -17.525 -123.781 -80.938 1.00 50.75 222 LYS C O 1
ATOM 7128 N N . ILE C 1 246 ? -18.022 -125.001 -82.763 1.00 53.70 223 ILE C N 1
ATOM 7129 C CA . ILE C 1 246 ? -16.690 -124.823 -83.347 1.00 52.32 223 ILE C CA 1
ATOM 7130 C C . ILE C 1 246 ? -16.514 -123.421 -83.928 1.00 52.96 223 ILE C C 1
ATOM 7131 O O . ILE C 1 246 ? -15.391 -122.905 -84.036 1.00 49.97 223 ILE C O 1
ATOM 7136 N N . LEU C 1 247 ? -17.633 -122.812 -84.302 1.00 51.22 224 LEU C N 1
ATOM 7137 C CA . LEU C 1 247 ? -17.638 -121.420 -84.722 1.00 54.43 224 LEU C CA 1
ATOM 7138 C C . LEU C 1 247 ? -17.403 -120.538 -83.502 1.00 50.53 224 LEU C C 1
ATOM 7139 O O . LEU C 1 247 ? -16.464 -119.739 -83.468 1.00 48.69 224 LEU C O 1
ATOM 7144 N N . ALA C 1 248 ? -18.276 -120.691 -82.506 1.00 47.62 225 ALA C N 1
ATOM 7145 C CA . ALA C 1 248 ? -18.203 -119.916 -81.274 1.00 45.50 225 ALA C CA 1
ATOM 7146 C C . ALA C 1 248 ? -16.784 -119.904 -80.702 1.00 42.74 225 ALA C C 1
ATOM 7147 O O . ALA C 1 248 ? -16.295 -118.867 -80.260 1.00 42.74 225 ALA C O 1
ATOM 7149 N N . ALA C 1 249 ? -16.113 -121.048 -80.758 1.00 41.85 226 ALA C N 1
ATOM 7150 C CA . ALA C 1 249 ? -14.801 -121.192 -80.147 1.00 43.99 226 ALA C CA 1
ATOM 7151 C C . ALA C 1 249 ? -13.732 -120.298 -80.749 1.00 49.18 226 ALA C C 1
ATOM 7152 O O . ALA C 1 249 ? -12.736 -119.993 -80.094 1.00 49.90 226 ALA C O 1
ATOM 7154 N N . GLN C 1 250 ? -13.930 -119.886 -81.994 1.00 51.00 227 GLN C N 1
ATOM 7155 C CA . GLN C 1 250 ? -12.868 -119.210 -82.744 1.00 57.10 227 GLN C CA 1
ATOM 7156 C C . GLN C 1 250 ? -12.364 -117.953 -82.023 1.00 53.51 227 GLN C C 1
ATOM 7157 O O . GLN C 1 250 ? -13.140 -117.042 -81.737 1.00 52.30 227 GLN C O 1
ATOM 7163 N N . ASP C 1 251 ? -11.070 -117.919 -81.711 1.00 50.11 228 ASP C N 1
ATOM 7164 C CA . ASP C 1 251 ? -10.463 -116.754 -81.052 1.00 53.44 228 ASP C CA 1
ATOM 7165 C C . ASP C 1 251 ? -10.846 -116.544 -79.582 1.00 54.90 228 ASP C C 1
ATOM 7166 O O . ASP C 1 251 ? -10.585 -115.471 -79.025 1.00 46.81 228 ASP C O 1
ATOM 7171 N N . ALA C 1 252 ? -11.456 -117.555 -78.963 1.00 47.69 229 ALA C N 1
ATOM 7172 C CA . ALA C 1 252 ? -11.937 -117.440 -77.590 1.00 44.68 229 ALA C CA 1
ATOM 7173 C C . ALA C 1 252 ? -10.792 -117.554 -76.598 1.00 45.56 229 ALA C C 1
ATOM 7174 O O . ALA C 1 252 ? -9.934 -118.419 -76.741 1.00 44.58 229 ALA C O 1
ATOM 7176 N N . ASP C 1 253 ? -10.788 -116.674 -75.598 1.00 42.95 230 ASP C N 1
ATOM 7177 C CA . ASP C 1 253 ? -9.830 -116.748 -74.503 1.00 40.38 230 ASP C CA 1
ATOM 7178 C C . ASP C 1 253 ? -10.346 -117.627 -73.369 1.00 38.07 230 ASP C C 1
ATOM 7179 O O . ASP C 1 253 ? -9.565 -118.231 -72.640 1.00 38.96 230 ASP C O 1
ATOM 7184 N N . VAL C 1 254 ? -11.666 -117.683 -73.224 1.00 34.80 231 VAL C N 1
ATOM 7185 C CA . VAL C 1 254 ? -12.290 -118.459 -72.168 1.00 35.16 231 VAL C CA 1
ATOM 7186 C C . VAL C 1 254 ? -13.474 -119.226 -72.724 1.00 38.14 231 VAL C C 1
ATOM 7187 O O . VAL C 1 254 ? -14.227 -118.706 -73.552 1.00 37.70 231 VAL C O 1
ATOM 7191 N N . ILE C 1 255 ? -13.624 -120.467 -72.270 1.00 38.97 232 ILE C N 1
ATOM 7192 C CA . ILE C 1 255 ? -14.795 -121.281 -72.568 1.00 33.71 232 ILE C CA 1
ATOM 7193 C C . ILE C 1 255 ? -15.336 -121.748 -71.223 1.00 38.43 232 ILE C C 1
ATOM 7194 O O . ILE C 1 255 ? -14.623 -122.359 -70.436 1.00 36.43 232 ILE C O 1
ATOM 7199 N N . TYR C 1 256 ? -16.602 -121.457 -70.968 1.00 41.12 233 TYR C N 1
ATOM 7200 C CA . TYR C 1 256 ? -17.194 -121.648 -69.658 1.00 37.01 233 TYR C CA 1
ATOM 7201 C C . TYR C 1 256 ? -18.435 -122.493 -69.852 1.00 36.22 233 TYR C C 1
ATOM 7202 O O . TYR C 1 256 ? -19.310 -122.102 -70.606 1.00 39.42 233 TYR C O 1
ATOM 7211 N N . THR C 1 257 ? -18.531 -123.641 -69.187 1.00 36.03 234 THR C N 1
ATOM 7212 C CA . THR C 1 257 ? -19.754 -124.440 -69.298 1.00 40.27 234 THR C CA 1
ATOM 7213 C C . THR C 1 257 ? -20.395 -124.793 -67.947 1.00 40.44 234 THR C C 1
ATOM 7214 O O . THR C 1 257 ? -19.916 -124.376 -66.897 1.00 44.51 234 THR C O 1
ATOM 7218 N N . ASP C 1 258 ? -21.487 -125.552 -67.988 1.00 41.96 235 ASP C N 1
ATOM 7219 C CA . ASP C 1 258 ? -22.221 -125.927 -66.780 1.00 40.75 235 ASP C CA 1
ATOM 7220 C C . ASP C 1 258 ? -23.039 -127.199 -67.006 1.00 43.03 235 ASP C C 1
ATOM 7221 O O . ASP C 1 258 ? -23.129 -127.685 -68.129 1.00 46.10 235 ASP C O 1
ATOM 7226 N N . VAL C 1 259 ? -23.637 -127.734 -65.943 1.00 45.28 236 VAL C N 1
ATOM 7227 C CA . VAL C 1 259 ? -24.348 -129.010 -66.024 1.00 49.11 236 VAL C CA 1
ATOM 7228 C C . VAL C 1 259 ? -25.584 -128.956 -66.917 1.00 50.31 236 VAL C C 1
ATOM 7229 O O . VAL C 1 259 ? -26.252 -127.923 -67.007 1.00 48.24 236 VAL C O 1
ATOM 7233 N N . TRP C 1 260 ? -25.879 -130.081 -67.568 1.00 52.69 237 TRP C N 1
ATOM 7234 C CA . TRP C 1 260 ? -27.064 -130.210 -68.413 1.00 52.44 237 TRP C CA 1
ATOM 7235 C C . TRP C 1 260 ? -28.267 -130.632 -67.592 1.00 59.68 237 TRP C C 1
ATOM 7236 O O . TRP C 1 260 ? -29.408 -130.543 -68.033 1.00 66.50 237 TRP C O 1
ATOM 7247 N N . VAL C 1 261 ? -28.006 -131.094 -66.382 1.00 62.10 238 VAL C N 1
ATOM 7248 C CA . VAL C 1 261 ? -29.048 -131.713 -65.589 1.00 63.33 238 VAL C CA 1
ATOM 7249 C C . VAL C 1 261 ? -29.380 -130.911 -64.335 1.00 62.99 238 VAL C C 1
ATOM 7250 O O . VAL C 1 261 ? -28.559 -130.144 -63.841 1.00 61.88 238 VAL C O 1
ATOM 7254 N N . SER C 1 262 ? -30.601 -131.073 -63.844 1.00 64.75 239 SER C N 1
ATOM 7255 C CA . SER C 1 262 ? -31.011 -130.442 -62.600 1.00 68.32 239 SER C CA 1
ATOM 7256 C C . SER C 1 262 ? -31.523 -131.500 -61.629 1.00 76.02 239 SER C C 1
ATOM 7257 O O . SER C 1 262 ? -32.711 -131.818 -61.624 1.00 80.50 239 SER C O 1
ATOM 7260 N N . LEU C 1 263 ? -30.617 -132.052 -60.821 1.00 83.34 240 LEU C N 1
ATOM 7261 C CA . LEU C 1 263 ? -30.966 -133.072 -59.823 1.00 82.49 240 LEU C CA 1
ATOM 7262 C C . LEU C 1 263 ? -32.268 -132.722 -59.112 1.00 80.29 240 LEU C C 1
ATOM 7263 O O . LEU C 1 263 ? -32.411 -131.623 -58.565 1.00 76.88 240 LEU C O 1
ATOM 7268 N N . GLY C 1 264 ? -33.217 -133.654 -59.130 1.00 80.85 241 GLY C N 1
ATOM 7269 C CA . GLY C 1 264 ? -34.517 -133.417 -58.531 1.00 81.64 241 GLY C CA 1
ATOM 7270 C C . GLY C 1 264 ? -35.649 -133.313 -59.539 1.00 88.68 241 GLY C C 1
ATOM 7271 O O . GLY C 1 264 ? -36.822 -133.293 -59.160 1.00 91.63 241 GLY C O 1
ATOM 7272 N N . GLU C 1 265 ? -35.307 -133.227 -60.822 1.00 86.65 242 GLU C N 1
ATOM 7273 C CA . GLU C 1 265 ? -36.315 -133.290 -61.873 1.00 85.30 242 GLU C CA 1
ATOM 7274 C C . GLU C 1 265 ? -36.353 -134.719 -62.412 1.00 92.00 242 GLU C C 1
ATOM 7275 O O . GLU C 1 265 ? -35.375 -135.462 -62.268 1.00 86.67 242 GLU C O 1
ATOM 7281 N N . PRO C 1 266 ? -37.489 -135.115 -63.013 1.00 95.75 243 PRO C N 1
ATOM 7282 C CA . PRO C 1 266 ? -37.709 -136.506 -63.433 1.00 93.09 243 PRO C CA 1
ATOM 7283 C C . PRO C 1 266 ? -37.155 -136.856 -64.811 1.00 92.02 243 PRO C C 1
ATOM 7284 O O . PRO C 1 266 ? -37.034 -136.001 -65.685 1.00 89.93 243 PRO C O 1
ATOM 7288 N N . PHE C 1 267 ? -36.842 -138.136 -64.977 1.00 94.86 244 PHE C N 1
ATOM 7289 C CA . PHE C 1 267 ? -36.256 -138.691 -66.194 1.00 94.27 244 PHE C CA 1
ATOM 7290 C C . PHE C 1 267 ? -36.653 -137.996 -67.497 1.00 97.29 244 PHE C C 1
ATOM 7291 O O . PHE C 1 267 ? -35.817 -137.810 -68.382 1.00 94.68 244 PHE C O 1
ATOM 7299 N N . GLU C 1 268 ? -37.924 -137.631 -67.629 1.00 98.64 245 GLU C N 1
ATOM 7300 C CA . GLU C 1 268 ? -38.381 -136.966 -68.847 1.00 98.55 245 GLU C CA 1
ATOM 7301 C C . GLU C 1 268 ? -37.497 -135.768 -69.177 1.00 92.67 245 GLU C C 1
ATOM 7302 O O . GLU C 1 268 ? -36.821 -135.752 -70.208 1.00 87.05 245 GLU C O 1
ATOM 7308 N N . LEU C 1 269 ? -37.496 -134.777 -68.289 1.00 89.94 246 LEU C N 1
ATOM 7309 C CA . LEU C 1 269 ? -36.758 -133.541 -68.518 1.00 82.14 246 LEU C CA 1
ATOM 7310 C C . LEU C 1 269 ? -35.254 -133.766 -68.670 1.00 82.76 246 LEU C C 1
ATOM 7311 O O . LEU C 1 269 ? -34.592 -133.034 -69.396 1.00 80.03 246 LEU C O 1
ATOM 7316 N N . PHE C 1 270 ? -34.716 -134.770 -67.983 1.00 85.81 247 PHE C N 1
ATOM 7317 C CA . PHE C 1 270 ? -33.343 -135.202 -68.228 1.00 85.49 247 PHE C CA 1
ATOM 7318 C C . PHE C 1 270 ? -33.183 -135.464 -69.710 1.00 82.07 247 PHE C C 1
ATOM 7319 O O . PHE C 1 270 ? -32.483 -134.742 -70.418 1.00 79.39 247 PHE C O 1
ATOM 7327 N N . ASP C 1 271 ? -33.845 -136.528 -70.155 1.00 84.78 248 ASP C N 1
ATOM 7328 C CA . ASP C 1 271 ? -33.868 -136.949 -71.551 1.00 83.88 248 ASP C CA 1
ATOM 7329 C C . ASP C 1 271 ? -34.071 -135.776 -72.512 1.00 77.37 248 ASP C C 1
ATOM 7330 O O . ASP C 1 271 ? -33.332 -135.627 -73.486 1.00 73.01 248 ASP C O 1
ATOM 7335 N N . LYS C 1 272 ? -35.073 -134.950 -72.230 1.00 72.04 249 LYS C N 1
ATOM 7336 C CA . LYS C 1 272 ? -35.357 -133.779 -73.045 1.00 71.56 249 LYS C CA 1
ATOM 7337 C C . LYS C 1 272 ? -34.121 -132.902 -73.201 1.00 75.59 249 LYS C C 1
ATOM 7338 O O . LYS C 1 272 ? -33.679 -132.623 -74.320 1.00 72.45 249 LYS C O 1
ATOM 7344 N N . ARG C 1 273 ? -33.567 -132.479 -72.066 1.00 78.58 250 ARG C N 1
ATOM 7345 C CA . ARG C 1 273 ? -32.455 -131.531 -72.031 1.00 69.34 250 ARG C CA 1
ATOM 7346 C C . ARG C 1 273 ? -31.227 -132.016 -72.770 1.00 65.90 250 ARG C C 1
ATOM 7347 O O . ARG C 1 273 ? -30.640 -131.271 -73.558 1.00 66.70 250 ARG C O 1
ATOM 7355 N N . ILE C 1 274 ? -30.814 -133.251 -72.503 1.00 65.31 251 ILE C N 1
ATOM 7356 C CA . ILE C 1 274 ? -29.581 -133.742 -73.110 1.00 66.34 251 ILE C CA 1
ATOM 7357 C C . ILE C 1 274 ? -29.799 -133.991 -74.596 1.00 67.19 251 ILE C C 1
ATOM 7358 O O . ILE C 1 274 ? -28.850 -134.007 -75.383 1.00 66.73 251 ILE C O 1
ATOM 7363 N N . GLY C 1 275 ? -31.067 -134.140 -74.973 1.00 67.63 252 GLY C N 1
ATOM 7364 C CA . GLY C 1 275 ? -31.452 -134.208 -76.370 1.00 64.69 252 GLY C CA 1
ATOM 7365 C C . GLY C 1 275 ? -31.221 -132.874 -77.051 1.00 62.79 252 GLY C C 1
ATOM 7366 O O . GLY C 1 275 ? -30.706 -132.822 -78.166 1.00 64.41 252 GLY C O 1
ATOM 7367 N N . GLU C 1 276 ? -31.593 -131.793 -76.373 1.00 61.27 253 GLU C N 1
ATOM 7368 C CA . GLU C 1 276 ? -31.361 -130.443 -76.883 1.00 62.05 253 GLU C CA 1
ATOM 7369 C C . GLU C 1 276 ? -29.886 -130.032 -76.827 1.00 65.22 253 GLU C C 1
ATOM 7370 O O . GLU C 1 276 ? -29.447 -129.172 -77.604 1.00 59.32 253 GLU C O 1
ATOM 7376 N N . LEU C 1 277 ? -29.125 -130.656 -75.925 1.00 64.61 254 LEU C N 1
ATOM 7377 C CA . LEU C 1 277 ? -27.782 -130.180 -75.586 1.00 54.68 254 LEU C CA 1
ATOM 7378 C C . LEU C 1 277 ? -26.633 -131.004 -76.161 1.00 54.45 254 LEU C C 1
ATOM 7379 O O . LEU C 1 277 ? -25.495 -130.549 -76.158 1.00 56.63 254 LEU C O 1
ATOM 7384 N N . LYS C 1 278 ? -26.927 -132.197 -76.675 1.00 61.10 255 LYS C N 1
ATOM 7385 C CA . LYS C 1 278 ? -25.884 -133.155 -77.066 1.00 55.04 255 LYS C CA 1
ATOM 7386 C C . LYS C 1 278 ? -24.784 -132.623 -78.003 1.00 54.83 255 LYS C C 1
ATOM 7387 O O . LYS C 1 278 ? -23.652 -133.105 -77.978 1.00 55.59 255 LYS C O 1
ATOM 7393 N N . ASN C 1 279 ? -25.106 -131.641 -78.836 1.00 57.59 256 ASN C N 1
ATOM 7394 C CA . ASN C 1 279 ? -24.108 -131.097 -79.761 1.00 57.51 256 ASN C CA 1
ATOM 7395 C C . ASN C 1 279 ? -23.155 -130.084 -79.116 1.00 56.95 256 ASN C C 1
ATOM 7396 O O . ASN C 1 279 ? -22.212 -129.623 -79.756 1.00 54.02 256 ASN C O 1
ATOM 7401 N N . PHE C 1 280 ? -23.397 -129.754 -77.845 1.00 59.46 257 PHE C N 1
ATOM 7402 C CA . PHE C 1 280 ? -22.654 -128.692 -77.157 1.00 57.33 257 PHE C CA 1
ATOM 7403 C C . PHE C 1 280 ? -21.774 -129.136 -75.983 1.00 55.93 257 PHE C C 1
ATOM 7404 O O . PHE C 1 280 ? -21.580 -128.374 -75.039 1.00 59.04 257 PHE C O 1
ATOM 7412 N N . GLN C 1 281 ? -21.248 -130.351 -76.028 1.00 53.53 258 GLN C N 1
ATOM 7413 C CA . GLN C 1 281 ? -20.331 -130.804 -74.999 1.00 46.25 258 GLN C CA 1
ATOM 7414 C C . GLN C 1 281 ? -18.946 -130.310 -75.332 1.00 49.26 258 GLN C C 1
ATOM 7415 O O . GLN C 1 281 ? -18.510 -130.423 -76.473 1.00 48.42 258 GLN C O 1
ATOM 7421 N N . VAL C 1 282 ? -18.249 -129.771 -74.333 1.00 50.30 259 VAL C N 1
ATOM 7422 C CA . VAL C 1 282 ? -16.904 -129.248 -74.535 1.00 46.85 259 VAL C CA 1
ATOM 7423 C C . VAL C 1 282 ? -15.897 -130.386 -74.694 1.00 46.21 259 VAL C C 1
ATOM 7424 O O . VAL C 1 282 ? -15.680 -131.165 -73.767 1.00 45.97 259 VAL C O 1
ATOM 7428 N N . ASP C 1 283 ? -15.293 -130.487 -75.874 1.00 45.03 260 ASP C N 1
ATOM 7429 C CA . ASP C 1 283 ? -14.327 -131.556 -76.155 1.00 45.68 260 ASP C CA 1
ATOM 7430 C C . ASP C 1 283 ? -13.007 -130.959 -76.633 1.00 44.74 260 ASP C C 1
ATOM 7431 O O . ASP C 1 283 ? -12.915 -129.745 -76.816 1.00 48.83 260 ASP C O 1
ATOM 7436 N N . MET C 1 284 ? -11.981 -131.784 -76.829 1.00 47.98 261 MET C N 1
ATOM 7437 C CA . MET C 1 284 ? -10.705 -131.259 -77.336 1.00 49.93 261 MET C CA 1
ATOM 7438 C C . MET C 1 284 ? -10.831 -130.518 -78.671 1.00 55.27 261 MET C C 1
ATOM 7439 O O . MET C 1 284 ? -10.045 -129.601 -78.958 1.00 56.24 261 MET C O 1
ATOM 7444 N N . ASN C 1 285 ? -11.808 -130.914 -79.486 1.00 50.39 262 ASN C N 1
ATOM 7445 C CA . ASN C 1 285 ? -12.117 -130.164 -80.700 1.00 55.05 262 ASN C CA 1
ATOM 7446 C C . ASN C 1 285 ? -12.355 -128.693 -80.401 1.00 54.33 262 ASN C C 1
ATOM 7447 O O . ASN C 1 285 ? -11.671 -127.818 -80.946 1.00 52.60 262 ASN C O 1
ATOM 7452 N N . MET C 1 286 ? -13.337 -128.426 -79.542 1.00 51.57 263 MET C N 1
ATOM 7453 C CA . MET C 1 286 ? -13.654 -127.053 -79.183 1.00 48.06 263 MET C CA 1
ATOM 7454 C C . MET C 1 286 ? -12.442 -126.344 -78.593 1.00 51.68 263 MET C C 1
ATOM 7455 O O . MET C 1 286 ? -12.134 -125.218 -78.985 1.00 50.69 263 MET C O 1
ATOM 7460 N N . ILE C 1 287 ? -11.742 -126.994 -77.665 1.00 51.39 264 ILE C N 1
ATOM 7461 C CA . ILE C 1 287 ? -10.566 -126.358 -77.073 1.00 55.09 264 ILE C CA 1
ATOM 7462 C C . ILE C 1 287 ? -9.581 -125.962 -78.175 1.00 54.64 264 ILE C C 1
ATOM 7463 O O . ILE C 1 287 ? -9.080 -124.834 -78.198 1.00 52.96 264 ILE C O 1
ATOM 7468 N N . LYS C 1 288 ? -9.327 -126.892 -79.097 1.00 55.54 265 LYS C N 1
ATOM 7469 C CA . LYS C 1 288 ? -8.360 -126.681 -80.183 1.00 58.02 265 LYS C CA 1
ATOM 7470 C C . LYS C 1 288 ? -8.718 -125.530 -81.149 1.00 55.69 265 LYS C C 1
ATOM 7471 O O . LYS C 1 288 ? -7.822 -124.865 -81.697 1.00 48.29 265 LYS C O 1
ATOM 7477 N N . ALA C 1 289 ? -10.019 -125.294 -81.338 1.00 48.87 266 ALA C N 1
ATOM 7478 C CA . ALA C 1 289 ? -10.507 -124.175 -82.152 1.00 45.76 266 ALA C CA 1
ATOM 7479 C C . ALA C 1 289 ? -10.218 -122.807 -81.537 1.00 52.74 266 ALA C C 1
ATOM 7480 O O . ALA C 1 289 ? -10.033 -121.816 -82.256 1.00 54.41 266 ALA C O 1
ATOM 7482 N N . ALA C 1 290 ? -10.199 -122.748 -80.205 1.00 52.36 267 ALA C N 1
ATOM 7483 C CA . ALA C 1 290 ? -9.948 -121.493 -79.496 1.00 47.49 267 ALA C CA 1
ATOM 7484 C C . ALA C 1 290 ? -8.474 -121.125 -79.584 1.00 44.67 267 ALA C C 1
ATOM 7485 O O . ALA C 1 290 ? -7.718 -121.751 -80.327 1.00 49.69 267 ALA C O 1
ATOM 7487 N N . LYS C 1 291 ? -8.054 -120.115 -78.835 1.00 45.49 268 LYS C N 1
ATOM 7488 C CA . LYS C 1 291 ? -6.639 -119.746 -78.830 1.00 46.76 268 LYS C CA 1
ATOM 7489 C C . LYS C 1 291 ? -5.786 -120.810 -78.132 1.00 46.67 268 LYS C C 1
ATOM 7490 O O . LYS C 1 291 ? -6.317 -121.762 -77.558 1.00 51.45 268 LYS C O 1
ATOM 7496 N N . ASN C 1 292 ? -4.467 -120.673 -78.204 1.00 52.77 269 ASN C N 1
ATOM 7497 C CA . ASN C 1 292 ? -3.589 -121.626 -77.527 1.00 54.18 269 ASN C CA 1
ATOM 7498 C C . ASN C 1 292 ? -3.741 -121.504 -76.011 1.00 58.73 269 ASN C C 1
ATOM 7499 O O . ASN C 1 292 ? -3.794 -122.506 -75.303 1.00 53.42 269 ASN C O 1
ATOM 7504 N N . ASP C 1 293 ? -3.844 -120.270 -75.525 1.00 53.57 270 ASP C N 1
ATOM 7505 C CA . ASP C 1 293 ? -3.965 -120.013 -74.097 1.00 50.20 270 ASP C CA 1
ATOM 7506 C C . ASP C 1 293 ? -5.378 -120.086 -73.550 1.00 47.32 270 ASP C C 1
ATOM 7507 O O . ASP C 1 293 ? -5.621 -119.622 -72.441 1.00 46.72 270 ASP C O 1
ATOM 7512 N N . VAL C 1 294 ? -6.313 -120.655 -74.302 1.00 41.20 271 VAL C N 1
ATOM 7513 C CA . VAL C 1 294 ? -7.694 -120.689 -73.831 1.00 43.33 271 VAL C CA 1
ATOM 7514 C C . VAL C 1 294 ? -7.773 -121.392 -72.466 1.00 45.81 271 VAL C C 1
ATOM 7515 O O . VAL C 1 294 ? -7.102 -122.408 -72.245 1.00 44.66 271 VAL C O 1
ATOM 7519 N N . ILE C 1 295 ? -8.569 -120.847 -71.548 1.00 38.55 272 ILE C N 1
ATOM 7520 C CA . ILE C 1 295 ? -8.844 -121.546 -70.294 1.00 37.75 272 ILE C CA 1
ATOM 7521 C C . ILE C 1 295 ? -10.284 -122.045 -70.257 1.00 39.32 272 ILE C C 1
ATOM 7522 O O . ILE C 1 295 ? -11.189 -121.422 -70.832 1.00 36.94 272 ILE C O 1
ATOM 7527 N N . PHE C 1 296 ? -10.483 -123.183 -69.595 1.00 36.37 273 PHE C N 1
ATOM 7528 C CA . P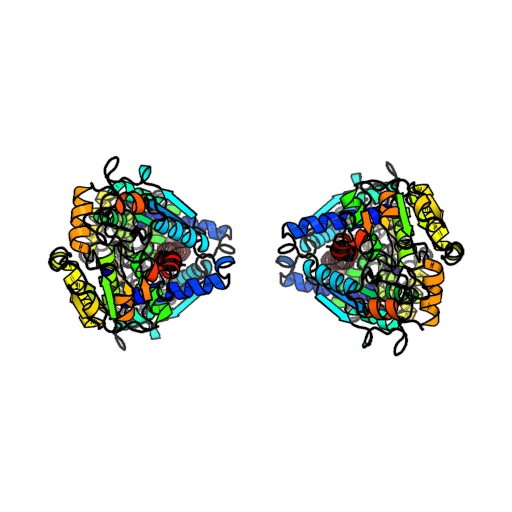HE C 1 296 ? -11.811 -123.743 -69.393 1.00 33.44 273 PHE C CA 1
ATOM 7529 C C . PHE C 1 296 ? -12.323 -123.468 -67.957 1.00 35.57 273 PHE C C 1
ATOM 7530 O O . PHE C 1 296 ? -11.592 -123.608 -66.980 1.00 36.35 273 PHE C O 1
ATOM 7538 N N . LEU C 1 297 ? -13.581 -123.075 -67.836 1.00 34.44 274 LEU C N 1
ATOM 7539 C CA . LEU C 1 297 ? -14.165 -122.760 -66.541 1.00 33.48 274 LEU C CA 1
ATOM 7540 C C . LEU C 1 297 ? -15.447 -123.553 -66.336 1.00 38.85 274 LEU C C 1
ATOM 7541 O O . LEU C 1 297 ? -16.110 -123.938 -67.304 1.00 42.17 274 LEU C O 1
ATOM 7546 N N . HIS C 1 298 ? -15.787 -123.799 -65.074 1.00 32.94 275 HIS C N 1
ATOM 7547 C CA . HIS C 1 298 ? -16.973 -124.555 -64.710 1.00 29.58 275 HIS C CA 1
ATOM 7548 C C . HIS C 1 298 ? -17.165 -124.288 -63.223 1.00 30.95 275 HIS C C 1
ATOM 7549 O O . HIS C 1 298 ? -16.221 -124.369 -62.446 1.00 32.40 275 HIS C O 1
ATOM 7556 N N . CYS C 1 299 ? -18.371 -123.937 -62.814 1.00 33.84 276 CYS C N 1
ATOM 7557 C CA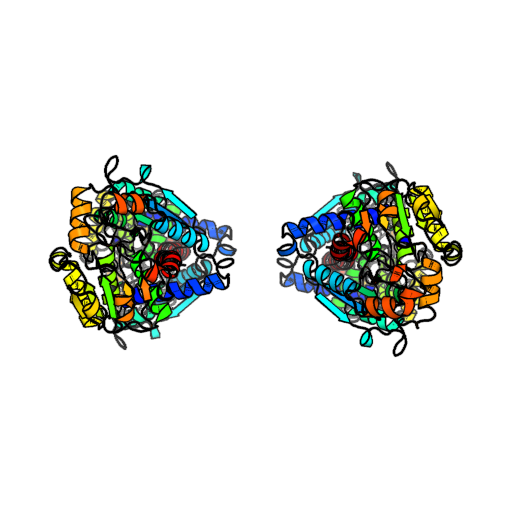 . CYS C 1 299 ? -18.577 -123.600 -61.415 1.00 32.60 276 CYS C CA 1
ATOM 7558 C C . CYS C 1 299 ? -18.576 -124.854 -60.516 1.00 34.12 276 CYS C C 1
ATOM 7559 O O . CYS C 1 299 ? -18.448 -124.757 -59.301 1.00 36.35 276 CYS C O 1
ATOM 7562 N N . LEU C 1 300 ? -18.700 -126.030 -61.124 1.00 36.05 277 LEU C N 1
ATOM 7563 C CA . LEU C 1 300 ? -18.709 -127.314 -60.396 1.00 38.02 277 LEU C CA 1
ATOM 7564 C C . LEU C 1 300 ? -19.909 -127.505 -59.457 1.00 37.42 277 LEU C C 1
ATOM 7565 O O . LEU C 1 300 ? -20.543 -126.530 -59.053 1.00 41.97 277 LEU C O 1
ATOM 7570 N N . PRO C 1 301 ? -20.233 -128.771 -59.126 1.00 38.29 278 PRO C N 1
ATOM 7571 C CA . PRO C 1 301 ? -19.509 -129.935 -59.662 1.00 43.48 278 PRO C CA 1
ATOM 7572 C C . PRO C 1 301 ? -19.827 -130.172 -61.137 1.00 38.50 278 PRO C C 1
ATOM 7573 O O . PRO C 1 301 ? -20.863 -129.732 -61.631 1.00 34.26 278 PRO C O 1
ATOM 7577 N N . ALA C 1 302 ? -18.913 -130.863 -61.805 1.00 38.40 279 ALA C N 1
ATOM 7578 C CA . ALA C 1 302 ? -19.002 -131.192 -63.209 1.00 38.37 279 ALA C CA 1
ATOM 7579 C C . ALA C 1 302 ? -19.114 -132.710 -63.375 1.00 43.23 279 ALA C C 1
ATOM 7580 O O . ALA C 1 302 ? -18.552 -133.471 -62.580 1.00 40.23 279 ALA C O 1
ATOM 7582 N N . PHE C 1 303 ? -19.843 -133.148 -64.400 1.00 43.47 280 PHE C N 1
ATOM 7583 C CA . PHE C 1 303 ? -19.885 -134.570 -64.766 1.00 45.07 280 PHE C CA 1
ATOM 7584 C C . PHE C 1 303 ? -19.060 -134.819 -66.026 1.00 40.23 280 PHE C C 1
ATOM 7585 O O . PHE C 1 303 ? -19.481 -134.481 -67.123 1.00 44.52 280 PHE C O 1
ATOM 7593 N N . HIS C 1 304 ? -17.878 -135.397 -65.848 1.00 40.02 281 HIS C N 1
ATOM 7594 C CA . HIS C 1 304 ? -16.854 -135.421 -66.880 1.00 40.38 281 HIS C CA 1
ATOM 7595 C C . HIS C 1 304 ? -16.164 -136.776 -66.902 1.00 41.57 281 HIS C C 1
ATOM 7596 O O . HIS C 1 304 ? -15.080 -136.931 -67.468 1.00 42.98 281 HIS C O 1
ATOM 7603 N N . ASP C 1 305 ? -16.802 -137.744 -66.253 1.00 42.43 282 ASP C N 1
ATOM 7604 C CA . ASP C 1 305 ? -16.345 -139.127 -66.199 1.00 37.56 282 ASP C CA 1
ATOM 7605 C C . ASP C 1 305 ? -17.397 -139.979 -65.487 1.00 43.10 282 ASP C C 1
ATOM 7606 O O . ASP C 1 305 ? -18.481 -139.489 -65.152 1.00 41.27 282 ASP C O 1
ATOM 7611 N N . ASP C 1 306 ? -17.089 -141.250 -65.257 1.00 44.32 283 ASP C N 1
ATOM 7612 C CA . ASP C 1 306 ? -18.051 -142.136 -64.601 1.00 50.62 283 ASP C CA 1
ATOM 7613 C C . ASP C 1 306 ? -17.751 -142.361 -63.113 1.00 54.02 283 ASP C C 1
ATOM 7614 O O . ASP C 1 306 ? -18.235 -143.336 -62.523 1.00 47.86 283 ASP C O 1
ATOM 7619 N N . HIS C 1 307 ? -16.973 -141.455 -62.511 1.00 49.41 284 HIS C N 1
ATOM 7620 C CA . HIS C 1 307 ? -16.637 -141.548 -61.088 1.00 45.58 284 HIS C CA 1
ATOM 7621 C C . HIS C 1 307 ? -17.718 -140.987 -60.166 1.00 44.15 284 HIS C C 1
ATOM 7622 O O . HIS C 1 307 ? -17.429 -140.584 -59.048 1.00 47.18 284 HIS C O 1
ATOM 7629 N N . THR C 1 308 ? -18.959 -140.952 -60.634 1.00 45.35 285 THR C N 1
ATOM 7630 C CA . THR C 1 308 ? -20.077 -140.605 -59.764 1.00 50.18 285 THR C CA 1
ATOM 7631 C C . THR C 1 308 ? -21.195 -141.615 -59.971 1.00 48.97 285 THR C C 1
ATOM 7632 O O . THR C 1 308 ? -21.393 -142.094 -61.075 1.00 53.69 285 THR C O 1
ATOM 7636 N N . SER C 1 309 ? -21.907 -141.956 -58.905 1.00 48.23 286 SER C N 1
ATOM 7637 C CA . SER C 1 309 ? -22.998 -142.912 -59.001 1.00 55.83 286 SER C CA 1
ATOM 7638 C C . SER C 1 309 ? -24.055 -142.360 -59.960 1.00 60.21 286 SER C C 1
ATOM 7639 O O . SER C 1 309 ? -24.851 -143.101 -60.538 1.00 62.04 286 SER C O 1
ATOM 7642 N N . PHE C 1 310 ? -24.033 -141.047 -60.140 1.00 53.55 287 PHE C N 1
ATOM 7643 C CA . PHE C 1 310 ? -24.983 -140.376 -61.001 1.00 55.62 287 PHE C CA 1
ATOM 7644 C C . PHE C 1 310 ? -24.606 -140.493 -62.482 1.00 59.68 287 PHE C C 1
ATOM 7645 O O . PHE C 1 310 ? -25.448 -140.837 -63.303 1.00 64.10 287 PHE C O 1
ATOM 7653 N N . SER C 1 311 ? -23.354 -140.200 -62.825 1.00 57.51 288 SER C N 1
ATOM 7654 C CA . SER C 1 311 ? -22.875 -140.402 -64.191 1.00 55.78 288 SER C CA 1
ATOM 7655 C C . SER C 1 311 ? -23.174 -141.824 -64.616 1.00 63.94 288 SER C C 1
ATOM 7656 O O . SER C 1 311 ? -23.593 -142.065 -65.742 1.00 69.50 288 SER C O 1
ATOM 7659 N N . LYS C 1 312 ? -22.949 -142.766 -63.708 1.00 59.85 289 LYS C N 1
ATOM 7660 C CA . LYS C 1 312 ? -23.190 -144.171 -63.995 1.00 60.23 289 LYS C CA 1
ATOM 7661 C C . LYS C 1 312 ? -24.639 -144.461 -64.369 1.00 63.18 289 LYS C C 1
ATOM 7662 O O . LYS C 1 312 ? -24.890 -144.994 -65.444 1.00 70.90 289 LYS C O 1
ATOM 7668 N N . GLU C 1 313 ? -25.595 -144.102 -63.514 1.00 61.06 290 GLU C N 1
ATOM 7669 C CA . GLU C 1 313 ? -26.999 -144.346 -63.849 1.00 66.22 290 GLU C CA 1
ATOM 7670 C C . GLU C 1 313 ? -27.529 -143.385 -64.915 1.00 71.77 290 GLU C C 1
ATOM 7671 O O . GLU C 1 313 ? -28.742 -143.222 -65.070 1.00 72.57 290 GLU C O 1
ATOM 7677 N N . VAL C 1 314 ? -26.609 -142.754 -65.641 1.00 67.89 291 VAL C N 1
ATOM 7678 C CA . VAL C 1 314 ? -26.955 -141.936 -66.800 1.00 66.39 291 VAL C CA 1
ATOM 7679 C C . VAL C 1 314 ? -26.294 -142.520 -68.042 1.00 65.35 291 VAL C C 1
ATOM 7680 O O . VAL C 1 314 ? -26.937 -142.702 -69.068 1.00 70.61 291 VAL C O 1
ATOM 7684 N N . ALA C 1 315 ? -25.007 -142.821 -67.940 1.00 63.70 292 ALA C N 1
ATOM 7685 C CA . ALA C 1 315 ? -24.300 -143.510 -69.005 1.00 65.73 292 ALA C CA 1
ATOM 7686 C C . ALA C 1 315 ? -24.991 -144.840 -69.284 1.00 74.81 292 ALA C C 1
ATOM 7687 O O . ALA C 1 315 ? -24.940 -145.359 -70.401 1.00 74.34 292 ALA C O 1
ATOM 7689 N N . THR C 1 316 ? -25.643 -145.383 -68.260 1.00 72.95 293 THR C N 1
ATOM 7690 C CA . THR C 1 316 ? -26.320 -146.669 -68.368 1.00 70.01 293 THR C CA 1
ATOM 7691 C C . THR C 1 316 ? -27.712 -146.569 -68.986 1.00 69.82 293 THR C C 1
ATOM 7692 O O . THR C 1 316 ? -28.040 -147.328 -69.892 1.00 75.97 293 THR C O 1
ATOM 7696 N N . THR C 1 317 ? -28.531 -145.636 -68.516 1.00 64.92 294 THR C N 1
ATOM 7697 C CA . THR C 1 317 ? -29.911 -145.599 -68.981 1.00 66.76 294 THR C CA 1
ATOM 7698 C C . THR C 1 317 ? -30.192 -144.661 -70.165 1.00 71.16 294 THR C C 1
ATOM 7699 O O . THR C 1 317 ? -31.308 -144.647 -70.686 1.00 68.00 294 THR C O 1
ATOM 7703 N N . LEU C 1 318 ? -29.193 -143.888 -70.587 1.00 69.11 295 LEU C N 1
ATOM 7704 C CA . LEU C 1 318 ? -29.333 -143.029 -71.765 1.00 59.23 295 LEU C CA 1
ATOM 7705 C C . LEU C 1 318 ? -28.123 -143.126 -72.697 1.00 63.49 295 LEU C C 1
ATOM 7706 O O . LEU C 1 318 ? -28.054 -142.426 -73.709 1.00 64.84 295 LEU C O 1
ATOM 7711 N N . GLY C 1 319 ? -27.176 -144.001 -72.362 1.00 62.57 296 GLY C N 1
ATOM 7712 C CA . GLY C 1 319 ? -25.992 -144.182 -73.189 1.00 66.77 296 GLY C CA 1
ATOM 7713 C C . GLY C 1 319 ? -26.394 -144.801 -74.512 1.00 72.01 296 GLY C C 1
ATOM 7714 O O . GLY C 1 319 ? -25.641 -144.795 -75.500 1.00 66.61 296 GLY C O 1
ATOM 7715 N N . ALA C 1 320 ? -27.606 -145.349 -74.504 1.00 76.29 297 ALA C N 1
ATOM 7716 C CA . ALA C 1 320 ? -28.231 -145.919 -75.687 1.00 74.57 297 ALA C CA 1
ATOM 7717 C C . ALA C 1 320 ? -28.565 -144.811 -76.676 1.00 70.62 297 ALA C C 1
ATOM 7718 O O . ALA C 1 320 ? -27.878 -144.654 -77.688 1.00 68.00 297 ALA C O 1
ATOM 7720 N N . LYS C 1 321 ? -29.618 -144.050 -76.375 1.00 61.49 298 LYS C N 1
ATOM 7721 C CA . LYS C 1 321 ? -30.031 -142.944 -77.228 1.00 59.05 298 LYS C CA 1
ATOM 7722 C C . LYS C 1 321 ? -28.860 -142.023 -77.511 1.00 67.78 298 LYS C C 1
ATOM 7723 O O . LYS C 1 321 ? -28.509 -141.783 -78.665 1.00 70.65 298 LYS C O 1
ATOM 7729 N N . TYR C 1 322 ? -28.252 -141.503 -76.452 1.00 72.74 299 TYR C N 1
ATOM 7730 C CA . TYR C 1 322 ? -27.193 -140.519 -76.609 1.00 70.31 299 TYR C CA 1
ATOM 7731 C C . TYR C 1 322 ? -25.837 -141.106 -76.255 1.00 69.02 299 TYR C C 1
ATOM 7732 O O . TYR C 1 322 ? -25.463 -141.137 -75.091 1.00 69.38 299 TYR C O 1
ATOM 7741 N N . PRO C 1 323 ? -25.096 -141.574 -77.264 1.00 69.90 300 PRO C N 1
ATOM 7742 C CA . PRO C 1 323 ? -23.782 -142.184 -77.041 1.00 71.13 300 PRO C CA 1
ATOM 7743 C C . PRO C 1 323 ? -22.801 -141.181 -76.445 1.00 72.37 300 PRO C C 1
ATOM 7744 O O . PRO C 1 323 ? -21.702 -141.562 -76.022 1.00 71.77 300 PRO C O 1
ATOM 7748 N N . ILE C 1 324 ? -23.185 -139.908 -76.422 1.00 67.00 301 ILE C N 1
ATOM 7749 C CA . ILE C 1 324 ? -22.260 -138.866 -75.986 1.00 68.00 301 ILE C CA 1
ATOM 7750 C C . ILE C 1 324 ? -22.039 -138.899 -74.475 1.00 65.62 301 ILE C C 1
ATOM 7751 O O . ILE C 1 324 ? -20.993 -138.478 -73.981 1.00 64.00 301 ILE C O 1
ATOM 7756 N N . VAL C 1 325 ? -23.024 -139.425 -73.757 1.00 64.10 302 VAL C N 1
ATOM 7757 C CA . VAL C 1 325 ? -22.942 -139.567 -72.314 1.00 59.91 302 VAL C CA 1
ATOM 7758 C C . VAL C 1 325 ? -22.658 -141.006 -71.884 1.00 59.83 302 VAL C C 1
ATOM 7759 O O . VAL C 1 325 ? -22.753 -141.333 -70.703 1.00 63.87 302 VAL C O 1
ATOM 7763 N N . ALA C 1 326 ? -22.301 -141.857 -72.839 1.00 63.81 303 ALA C N 1
ATOM 7764 C CA . ALA C 1 326 ? -22.141 -143.290 -72.576 1.00 69.92 303 ALA C CA 1
ATOM 7765 C C . ALA C 1 326 ? -20.981 -143.616 -71.634 1.00 63.69 303 ALA C C 1
ATOM 7766 O O . ALA C 1 326 ? -20.934 -144.699 -71.053 1.00 64.79 303 ALA C O 1
ATOM 7768 N N . LYS C 1 327 ? -20.049 -142.677 -71.495 1.00 59.77 304 LYS C N 1
ATOM 7769 C CA . LYS C 1 327 ? -18.913 -142.841 -70.599 1.00 59.89 304 LYS C CA 1
ATOM 7770 C C . LYS C 1 327 ? -19.044 -142.000 -69.325 1.00 55.56 304 LYS C C 1
ATOM 7771 O O . LYS C 1 327 ? -18.052 -141.755 -68.639 1.00 54.42 304 LYS C O 1
ATOM 7777 N N . GLY C 1 328 ? -20.256 -141.556 -69.013 1.00 52.12 305 GLY C N 1
ATOM 7778 C CA . GLY C 1 328 ? -20.476 -140.695 -67.866 1.00 46.57 305 GLY C CA 1
ATOM 7779 C C . GLY C 1 328 ? -20.318 -139.217 -68.201 1.00 52.98 305 GLY C C 1
ATOM 7780 O O . GLY C 1 328 ? -21.041 -138.373 -67.663 1.00 54.65 305 GLY C O 1
ATOM 7781 N N . GLU C 1 329 ? -19.376 -138.902 -69.091 1.00 48.19 306 GLU C N 1
ATOM 7782 C CA . GLU C 1 329 ? -19.151 -137.531 -69.552 1.00 45.04 306 GLU C CA 1
ATOM 7783 C C . GLU C 1 329 ? -20.446 -136.859 -70.019 1.00 47.60 306 GLU C C 1
ATOM 7784 O O . GLU C 1 329 ? -21.333 -137.518 -70.540 1.00 54.91 306 GLU C O 1
ATOM 7790 N N . MET C 1 330 ? -20.566 -135.552 -69.814 1.00 44.16 307 MET C N 1
ATOM 7791 C CA . MET C 1 330 ? -21.755 -134.817 -70.240 1.00 42.82 307 MET C CA 1
ATOM 7792 C C . MET C 1 330 ? -21.381 -133.450 -70.809 1.00 45.38 307 MET C C 1
ATOM 7793 O O . MET C 1 330 ? -21.028 -133.343 -71.980 1.00 48.39 307 MET C O 1
ATOM 7798 N N . GLU C 1 331 ? -21.448 -132.406 -69.988 1.00 46.63 308 GLU C N 1
ATOM 7799 C CA . GLU C 1 331 ? -21.134 -131.053 -70.454 1.00 46.12 308 GLU C CA 1
ATOM 7800 C C . GLU C 1 331 ? -19.675 -130.880 -70.903 1.00 43.38 308 GLU C C 1
ATOM 7801 O O . GLU C 1 331 ? -19.364 -129.980 -71.678 1.00 48.59 308 GLU C O 1
ATOM 7807 N N . VAL C 1 332 ? -18.786 -131.739 -70.418 1.00 40.71 309 VAL C N 1
ATOM 7808 C CA . VAL C 1 332 ? -17.371 -131.678 -70.789 1.00 42.47 309 VAL C CA 1
ATOM 7809 C C . VAL C 1 332 ? -16.761 -133.071 -70.728 1.00 45.72 309 VAL C C 1
ATOM 7810 O O . VAL C 1 332 ? -17.269 -133.950 -70.029 1.00 45.74 309 VAL C O 1
ATOM 7814 N N . THR C 1 333 ? -15.675 -133.275 -71.462 1.00 43.49 310 THR C N 1
ATOM 7815 C CA . THR C 1 333 ? -15.015 -134.567 -71.463 1.00 50.47 310 THR C CA 1
ATOM 7816 C C . THR C 1 333 ? -13.837 -134.590 -70.501 1.00 50.53 310 THR C C 1
ATOM 7817 O O . THR C 1 333 ? -13.122 -133.594 -70.339 1.00 49.53 310 THR C O 1
ATOM 7821 N N . ASP C 1 334 ? -13.636 -135.743 -69.872 1.00 48.82 311 ASP C N 1
ATOM 7822 C CA . ASP C 1 334 ? -12.504 -135.931 -68.983 1.00 47.20 311 ASP C CA 1
ATOM 7823 C C . ASP C 1 334 ? -11.205 -135.516 -69.668 1.00 47.16 311 ASP C C 1
ATOM 7824 O O . ASP C 1 334 ? -10.246 -135.122 -69.011 1.00 51.83 311 ASP C O 1
ATOM 7829 N N . GLU C 1 335 ? -11.171 -135.590 -70.991 1.00 49.40 312 GLU C N 1
ATOM 7830 C CA . GLU C 1 335 ? -9.954 -135.233 -71.700 1.00 49.80 312 GLU C CA 1
ATOM 7831 C C . GLU C 1 335 ? -9.686 -133.741 -71.547 1.00 48.27 312 GLU C C 1
ATOM 7832 O O . GLU C 1 335 ? -8.540 -133.307 -71.409 1.00 45.61 312 GLU C O 1
ATOM 7838 N N . VAL C 1 336 ? -10.756 -132.959 -71.567 1.00 46.33 313 VAL C N 1
ATOM 7839 C CA . VAL C 1 336 ? -10.636 -131.525 -71.394 1.00 45.44 313 VAL C CA 1
ATOM 7840 C C . VAL C 1 336 ? -10.395 -131.212 -69.926 1.00 47.31 313 VAL C C 1
ATOM 7841 O O . VAL C 1 336 ? -9.552 -130.374 -69.595 1.00 41.92 313 VAL C O 1
ATOM 7845 N N . PHE C 1 337 ? -11.128 -131.907 -69.053 1.00 43.66 314 PHE C N 1
ATOM 7846 C CA . PHE C 1 337 ? -11.073 -131.656 -67.621 1.00 39.01 314 PHE C CA 1
ATOM 7847 C C . PHE C 1 337 ? -9.693 -131.913 -67.021 1.00 43.28 314 PHE C C 1
ATOM 7848 O O . PHE C 1 337 ? -9.314 -131.260 -66.056 1.00 43.90 314 PHE C O 1
ATOM 7856 N N . GLN C 1 338 ? -8.937 -132.847 -67.590 1.00 43.03 315 GLN C N 1
ATOM 7857 C CA . GLN C 1 338 ? -7.624 -133.180 -67.038 1.00 42.42 315 GLN C CA 1
ATOM 7858 C C . GLN C 1 338 ? -6.502 -132.410 -67.709 1.00 42.65 315 GLN C C 1
ATOM 7859 O O . GLN C 1 338 ? -5.342 -132.530 -67.311 1.00 43.64 315 GLN C O 1
ATOM 7865 N N . SER C 1 339 ? -6.840 -131.632 -68.734 1.00 41.77 316 SER C N 1
ATOM 7866 C CA . SER C 1 339 ? -5.839 -130.853 -69.463 1.00 41.96 316 SER C CA 1
ATOM 7867 C C . SER C 1 339 ? -5.447 -129.606 -68.686 1.00 46.54 316 SER C C 1
ATOM 7868 O O . SER C 1 339 ? -6.106 -129.229 -67.712 1.00 53.54 316 SER C O 1
ATOM 7871 N N . LEU C 1 340 ? -4.387 -128.951 -69.133 1.00 41.39 317 LEU C N 1
ATOM 7872 C CA . LEU C 1 340 ? -3.896 -127.771 -68.442 1.00 48.53 317 LEU C CA 1
ATOM 7873 C C . LEU C 1 340 ? -4.815 -126.563 -68.671 1.00 47.64 317 LEU C C 1
ATOM 7874 O O . LEU C 1 340 ? -4.593 -125.496 -68.107 1.00 44.70 317 LEU C O 1
ATOM 7879 N N . HIS C 1 341 ? -5.842 -126.729 -69.500 1.00 46.64 318 HIS C N 1
ATOM 7880 C CA . HIS C 1 341 ? -6.760 -125.627 -69.778 1.00 42.41 318 HIS C CA 1
ATOM 7881 C C . HIS C 1 341 ? -7.780 -125.445 -68.653 1.00 37.71 318 HIS C C 1
ATOM 7882 O O . HIS C 1 341 ? -8.283 -124.348 -68.451 1.00 39.67 318 HIS C O 1
ATOM 7889 N N . ASN C 1 342 ? -8.100 -126.526 -67.944 1.00 37.88 319 ASN C N 1
ATOM 7890 C CA . ASN C 1 342 ? -9.102 -126.483 -66.879 1.00 36.22 319 ASN C CA 1
ATOM 7891 C C . ASN C 1 342 ? -8.610 -125.678 -65.698 1.00 37.32 319 ASN C C 1
ATOM 7892 O O . ASN C 1 342 ? -7.666 -126.077 -65.027 1.00 38.52 319 ASN C O 1
ATOM 7897 N N . LYS C 1 343 ? -9.249 -124.538 -65.456 1.00 36.23 320 LYS C N 1
ATOM 7898 C CA . LYS C 1 343 ? -8.895 -123.678 -64.332 1.00 37.59 320 LYS C CA 1
ATOM 7899 C C . LYS C 1 343 ? -9.989 -123.666 -63.275 1.00 34.13 320 LYS C C 1
ATOM 7900 O O . LYS C 1 343 ? -10.008 -122.794 -62.411 1.00 35.32 320 LYS C O 1
ATOM 7906 N N . ALA C 1 344 ? -10.891 -124.642 -63.341 1.00 31.60 321 ALA C N 1
ATOM 7907 C CA . ALA C 1 344 ? -12.061 -124.669 -62.469 1.00 31.72 321 ALA C CA 1
ATOM 7908 C C . ALA C 1 344 ? -11.711 -124.772 -60.981 1.00 34.24 321 ALA C C 1
ATOM 7909 O O . ALA C 1 344 ? -12.527 -124.426 -60.121 1.00 31.76 321 ALA C O 1
ATOM 7911 N N . PHE C 1 345 ? -10.511 -125.260 -60.675 1.00 33.69 322 PHE C N 1
ATOM 7912 C CA . PHE C 1 345 ? -10.087 -125.359 -59.278 1.00 35.92 322 PHE C CA 1
ATOM 7913 C C . PHE C 1 345 ? -9.495 -124.057 -58.738 1.00 34.69 322 PHE C C 1
ATOM 7914 O O . PHE C 1 345 ? -9.669 -123.726 -57.570 1.00 37.12 322 PHE C O 1
ATOM 7922 N N . ASP C 1 346 ? -8.838 -123.305 -59.605 1.00 31.41 323 ASP C N 1
ATOM 7923 C CA . ASP C 1 346 ? -8.473 -121.940 -59.286 1.00 32.68 323 ASP C CA 1
ATOM 7924 C C . ASP C 1 346 ? -9.733 -121.095 -59.109 1.00 29.53 323 ASP C C 1
ATOM 7925 O O . ASP C 1 346 ? -9.875 -120.349 -58.139 1.00 29.53 323 ASP C O 1
ATOM 7930 N N . GLN C 1 347 ? -10.650 -121.233 -60.052 1.00 33.09 324 GLN C N 1
ATOM 7931 C CA . GLN C 1 347 ? -11.949 -120.576 -59.986 1.00 30.93 324 GLN C CA 1
ATOM 7932 C C . GLN C 1 347 ? -12.711 -120.949 -58.702 1.00 33.98 324 GLN C C 1
ATOM 7933 O O . GLN C 1 347 ? -13.392 -120.109 -58.125 1.00 31.53 324 GLN C O 1
ATOM 7939 N N . ALA C 1 348 ? -12.606 -122.208 -58.270 1.00 30.67 325 ALA C N 1
ATOM 7940 C CA . ALA C 1 348 ? -13.242 -122.657 -57.028 1.00 28.68 325 ALA C CA 1
ATOM 7941 C C . ALA C 1 348 ? -12.625 -121.952 -55.804 1.00 31.13 325 ALA C C 1
ATOM 7942 O O . ALA C 1 348 ? -13.332 -121.395 -54.961 1.00 28.15 325 ALA C O 1
ATOM 7944 N N . GLU C 1 349 ? -11.300 -121.971 -55.712 1.00 26.03 326 GLU C N 1
ATOM 7945 C CA . GLU C 1 349 ? -10.637 -121.300 -54.620 1.00 29.33 326 GLU C CA 1
ATOM 7946 C C . GLU C 1 349 ? -11.056 -119.843 -54.553 1.00 29.60 326 GLU C C 1
ATOM 7947 O O . GLU C 1 349 ? -11.245 -119.300 -53.477 1.00 25.51 326 GLU C O 1
ATOM 7953 N N . ASN C 1 350 ? -11.200 -119.206 -55.708 1.00 29.47 327 ASN C N 1
ATOM 7954 C CA . ASN C 1 350 ? -11.475 -117.777 -55.726 1.00 24.10 327 ASN C CA 1
ATOM 7955 C C . ASN C 1 350 ? -12.848 -117.383 -55.198 1.00 25.80 327 ASN C C 1
ATOM 7956 O O . ASN C 1 350 ? -13.114 -116.199 -54.991 1.00 27.27 327 ASN C O 1
ATOM 7961 N N . ARG C 1 351 ? -13.727 -118.351 -54.976 1.00 22.83 328 ARG C N 1
ATOM 7962 C CA . ARG C 1 351 ? -15.010 -118.016 -54.362 1.00 28.59 328 ARG C CA 1
ATOM 7963 C C . ARG C 1 351 ? -14.804 -117.460 -52.952 1.00 26.51 328 ARG C C 1
ATOM 7964 O O . ARG C 1 351 ? -15.616 -116.671 -52.453 1.00 26.83 328 ARG C O 1
ATOM 7972 N N . MET C 1 352 ? -13.713 -117.869 -52.311 1.00 23.00 329 MET C N 1
ATOM 7973 C CA . MET C 1 352 ? -13.463 -117.447 -50.939 1.00 25.66 329 MET C CA 1
ATOM 7974 C C . MET C 1 352 ? -12.907 -116.025 -50.953 1.00 24.83 329 MET C C 1
ATOM 7975 O O . MET C 1 352 ? -13.471 -115.121 -50.340 1.00 23.06 329 MET C O 1
ATOM 7980 N N . HIS C 1 353 ? -11.831 -115.813 -51.697 1.00 22.95 330 HIS C N 1
ATOM 7981 C CA . HIS C 1 353 ? -11.257 -114.487 -51.791 1.00 21.69 330 HIS C CA 1
ATOM 7982 C C . HIS C 1 353 ? -12.262 -113.436 -52.271 1.00 23.12 330 HIS C C 1
ATOM 7983 O O . HIS C 1 353 ? -12.253 -112.300 -51.802 1.00 24.33 330 HIS C O 1
ATOM 7990 N N . SER C 1 354 ? -13.139 -113.798 -53.196 1.00 23.66 331 SER C N 1
ATOM 7991 C CA . SER C 1 354 ? -14.092 -112.816 -53.699 1.00 21.66 331 SER C CA 1
ATOM 7992 C C . SER C 1 354 ? -15.162 -112.499 -52.650 1.00 23.59 331 SER C C 1
ATOM 7993 O O . SER C 1 354 ? -15.516 -111.329 -52.436 1.00 22.93 331 SER C O 1
ATOM 7996 N N . ILE C 1 355 ? -15.678 -113.536 -51.994 1.00 23.05 332 ILE C N 1
ATOM 7997 C CA . ILE C 1 355 ? -16.667 -113.325 -50.943 1.00 22.46 332 ILE C CA 1
ATOM 7998 C C . ILE C 1 355 ? -16.050 -112.519 -49.781 1.00 21.52 332 ILE C C 1
ATOM 7999 O O . ILE C 1 355 ? -16.722 -111.675 -49.181 1.00 21.28 332 ILE C O 1
ATOM 8004 N N . LYS C 1 356 ? -14.770 -112.753 -49.491 1.00 17.68 333 LYS C N 1
ATOM 8005 C CA . LYS C 1 356 ? -14.073 -111.953 -48.487 1.00 21.18 333 LYS C CA 1
ATOM 8006 C C . LYS C 1 356 ? -14.040 -110.464 -48.869 1.00 21.55 333 LYS C C 1
ATOM 8007 O O . LYS C 1 356 ? -14.294 -109.601 -48.019 1.00 22.28 333 LYS C O 1
ATOM 8013 N N . ALA C 1 357 ? -13.735 -110.172 -50.136 1.00 19.48 334 ALA C N 1
ATOM 8014 C CA . ALA C 1 357 ? -13.791 -108.796 -50.662 1.00 22.67 334 ALA C CA 1
ATOM 8015 C C . ALA C 1 357 ? -15.183 -108.181 -50.517 1.00 22.54 334 ALA C C 1
ATOM 8016 O O . ALA C 1 357 ? -15.329 -107.004 -50.169 1.00 24.17 334 ALA C O 1
ATOM 8018 N N . ILE C 1 358 ? -16.203 -108.986 -50.783 1.00 18.70 335 ILE C N 1
ATOM 8019 C CA . ILE C 1 358 ? -17.569 -108.515 -50.701 1.00 20.90 335 ILE C CA 1
ATOM 8020 C C . ILE C 1 358 ? -17.948 -108.199 -49.269 1.00 23.50 335 ILE C C 1
ATOM 8021 O O . ILE C 1 358 ? -18.497 -107.135 -49.002 1.00 27.47 335 ILE C O 1
ATOM 8026 N N . ILE C 1 359 ? -17.655 -109.115 -48.344 1.00 24.53 336 ILE C N 1
ATOM 8027 C CA . ILE C 1 359 ? -17.900 -108.870 -46.915 1.00 24.12 336 ILE C CA 1
ATOM 8028 C C . ILE C 1 359 ? -17.115 -107.660 -46.359 1.00 26.64 336 ILE C C 1
ATOM 8029 O O . ILE C 1 359 ? -17.673 -106.816 -45.647 1.00 26.82 336 ILE C O 1
ATOM 8034 N N . LEU C 1 360 ? -15.831 -107.568 -46.688 1.00 20.68 337 LEU C N 1
ATOM 8035 C CA . LEU C 1 360 ? -15.033 -106.449 -46.216 1.00 19.47 337 LEU C CA 1
ATOM 8036 C C . LEU C 1 360 ? -15.545 -105.099 -46.722 1.00 25.20 337 LEU C C 1
ATOM 8037 O O . LEU C 1 360 ? -15.632 -104.152 -45.952 1.00 25.21 337 LEU C O 1
ATOM 8042 N N . SER C 1 361 ? -15.862 -104.996 -48.015 1.00 27.56 338 SER C N 1
ATOM 8043 C CA . SER C 1 361 ? -16.240 -103.712 -48.614 1.00 24.86 338 SER C CA 1
ATOM 8044 C C . SER C 1 361 ? -17.548 -103.236 -48.015 1.00 29.22 338 SER C C 1
ATOM 8045 O O . SER C 1 361 ? -17.821 -102.046 -47.889 1.00 29.27 338 SER C O 1
ATOM 8048 N N . THR C 1 362 ? -18.356 -104.205 -47.646 1.00 27.87 339 THR C N 1
ATOM 8049 C CA . THR C 1 362 ? -19.754 -103.984 -47.401 1.00 23.86 339 THR C CA 1
ATOM 8050 C C . THR C 1 362 ? -19.953 -103.705 -45.901 1.00 29.70 339 THR C C 1
ATOM 8051 O O . THR C 1 362 ? -20.638 -102.750 -45.527 1.00 28.48 339 THR C O 1
ATOM 8055 N N . ILE C 1 363 ? -19.310 -104.506 -45.045 1.00 26.12 340 ILE C N 1
ATOM 8056 C CA . ILE C 1 363 ? -19.311 -104.250 -43.610 1.00 25.27 340 ILE C CA 1
ATOM 8057 C C . ILE C 1 363 ? -18.350 -103.102 -43.284 1.00 29.29 340 ILE C C 1
ATOM 8058 O O . ILE C 1 363 ? -18.593 -102.316 -42.366 1.00 34.13 340 ILE C O 1
ATOM 8063 N N . GLY C 1 364 ? -17.258 -103.005 -44.038 1.00 23.92 341 GLY C N 1
ATOM 8064 C CA . GLY C 1 364 ? -16.210 -102.038 -43.749 1.00 29.17 341 GLY C CA 1
ATOM 8065 C C . GLY C 1 364 ? -15.192 -102.460 -42.678 1.00 29.09 341 GLY C C 1
ATOM 8066 O O . GLY C 1 364 ? -15.508 -103.192 -41.760 1.00 28.45 341 GLY C O 1
ATOM 8067 N N . TYR C 1 365 ? -13.950 -102.011 -42.797 1.00 27.85 342 TYR C N 1
ATOM 8068 C CA . TYR C 1 365 ? -13.016 -102.186 -41.696 1.00 32.58 342 TYR C CA 1
ATOM 8069 C C . TYR C 1 365 ? -13.237 -101.102 -40.622 1.00 40.08 342 TYR C C 1
ATOM 8070 O O . TYR C 1 365 ? -14.037 -100.170 -40.786 1.00 38.35 342 TYR C O 1
ATOM 8080 N N . LYS D 1 22 ? 22.362 -129.815 0.890 1.00 52.47 -1 LYS D N 1
ATOM 8081 C CA . LYS D 1 22 ? 21.169 -130.492 0.384 1.00 57.28 -1 LYS D CA 1
ATOM 8082 C C . LYS D 1 22 ? 19.859 -129.800 0.780 1.00 59.64 -1 LYS D C 1
ATOM 8083 O O . LYS D 1 22 ? 18.854 -129.893 0.064 1.00 61.72 -1 LYS D O 1
ATOM 8089 N N . HIS D 1 23 ? 19.861 -129.133 1.927 1.00 55.83 0 HIS D N 1
ATOM 8090 C CA . HIS D 1 23 ? 18.672 -128.444 2.395 1.00 50.31 0 HIS D CA 1
ATOM 8091 C C . HIS D 1 23 ? 18.474 -127.112 1.672 1.00 49.30 0 HIS D C 1
ATOM 8092 O O . HIS D 1 23 ? 17.352 -126.608 1.571 1.00 44.75 0 HIS D O 1
ATOM 8099 N N . MET D 1 24 ? 19.572 -126.534 1.192 1.00 44.52 1 MET D N 1
ATOM 8100 C CA . MET D 1 24 ? 19.512 -125.266 0.478 1.00 49.08 1 MET D CA 1
ATOM 8101 C C . MET D 1 24 ? 18.462 -125.322 -0.644 1.00 51.29 1 MET D C 1
ATOM 8102 O O . MET D 1 24 ? 18.229 -126.385 -1.232 1.00 43.20 1 MET D O 1
ATOM 8107 N N . PRO D 1 25 ? 17.820 -124.176 -0.946 1.00 52.61 2 PRO D N 1
ATOM 8108 C CA . PRO D 1 25 ? 16.931 -124.214 -2.116 1.00 46.35 2 PRO D CA 1
ATOM 8109 C C . PRO D 1 25 ? 17.749 -124.587 -3.360 1.00 43.43 2 PRO D C 1
ATOM 8110 O O . PRO D 1 25 ? 18.956 -124.357 -3.379 1.00 47.22 2 PRO D O 1
ATOM 8114 N N . VAL D 1 26 ? 17.125 -125.186 -4.366 1.00 41.74 3 VAL D N 1
ATOM 8115 C CA . VAL D 1 26 ? 17.815 -125.381 -5.631 1.00 41.41 3 VAL D CA 1
ATOM 8116 C C . VAL D 1 26 ? 17.788 -124.051 -6.382 1.00 46.42 3 VAL D C 1
ATOM 8117 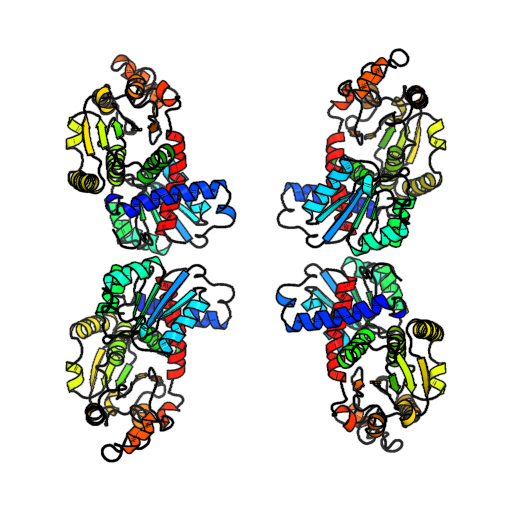O O . VAL D 1 26 ? 16.741 -123.610 -6.861 1.00 51.13 3 VAL D O 1
ATOM 8121 N N . ASN D 1 27 ? 18.944 -123.402 -6.455 1.00 47.08 4 ASN D N 1
ATOM 8122 C CA . ASN D 1 27 ? 19.060 -122.103 -7.091 1.00 39.99 4 ASN D CA 1
ATOM 8123 C C . ASN D 1 27 ? 20.430 -122.006 -7.752 1.00 38.94 4 ASN D C 1
ATOM 8124 O O . ASN D 1 27 ? 21.450 -121.870 -7.072 1.00 35.72 4 ASN D O 1
ATOM 8129 N N . LEU D 1 28 ? 20.434 -122.093 -9.079 1.00 32.72 5 LEU D N 1
ATOM 8130 C CA . LEU D 1 28 ? 21.649 -122.152 -9.878 1.00 27.09 5 LEU D CA 1
ATOM 8131 C C . LEU D 1 28 ? 21.982 -120.773 -10.453 1.00 26.16 5 LEU D C 1
ATOM 8132 O O . LEU D 1 28 ? 22.933 -120.622 -11.215 1.00 26.18 5 LEU D O 1
ATOM 8137 N N . LYS D 1 29 ? 21.201 -119.764 -10.088 1.00 27.91 6 LYS D N 1
ATOM 8138 C CA . LYS D 1 29 ? 21.358 -118.430 -10.673 1.00 27.67 6 LYS D CA 1
ATOM 8139 C C . LYS D 1 29 ? 22.764 -117.854 -10.446 1.00 23.86 6 LYS D C 1
ATOM 8140 O O . LYS D 1 29 ? 23.231 -117.763 -9.322 1.00 25.48 6 LYS D O 1
ATOM 8146 N N . GLY D 1 30 ? 23.444 -117.479 -11.518 1.00 24.35 7 GLY D N 1
ATOM 8147 C CA . GLY D 1 30 ? 24.764 -116.892 -11.406 1.00 20.26 7 GLY D CA 1
ATOM 8148 C C . GLY D 1 30 ? 25.881 -117.915 -11.371 1.00 25.35 7 GLY D C 1
ATOM 8149 O O . GLY D 1 30 ? 27.060 -117.550 -11.407 1.00 26.74 7 GLY D O 1
ATOM 8150 N N . ARG D 1 31 ? 25.508 -119.194 -11.313 1.00 20.79 8 ARG D N 1
ATOM 8151 C CA . ARG D 1 31 ? 26.456 -120.312 -11.308 1.00 22.29 8 ARG D CA 1
ATOM 8152 C C . ARG D 1 31 ? 27.088 -120.630 -12.659 1.00 25.53 8 ARG D C 1
ATOM 8153 O O . ARG D 1 31 ? 26.514 -120.361 -13.720 1.00 22.92 8 ARG D O 1
ATOM 8161 N N . SER D 1 32 ? 28.263 -121.243 -12.614 1.00 24.09 9 SER D N 1
ATOM 8162 C CA . SER D 1 32 ? 28.934 -121.685 -13.825 1.00 22.66 9 SER D CA 1
ATOM 8163 C C . SER D 1 32 ? 28.916 -123.196 -13.923 1.00 23.66 9 SER D C 1
ATOM 8164 O O . SER D 1 32 ? 29.111 -123.886 -12.925 1.00 25.33 9 SER D O 1
ATOM 8167 N N . LEU D 1 33 ? 28.674 -123.720 -15.120 1.00 23.44 10 LEU D N 1
ATOM 8168 C CA . LEU D 1 33 ? 28.782 -125.162 -15.330 1.00 23.56 10 LEU D CA 1
ATOM 8169 C C . LEU D 1 33 ? 30.216 -125.497 -15.741 1.00 24.51 10 LEU D C 1
ATOM 8170 O O . LEU D 1 33 ? 30.488 -125.753 -16.916 1.00 26.86 10 LEU D O 1
ATOM 8175 N N . ASP D 1 34 ? 31.131 -125.482 -14.776 1.00 23.41 11 ASP D N 1
ATOM 8176 C CA . ASP D 1 34 ? 32.543 -125.748 -15.060 1.00 25.95 11 ASP D CA 1
ATOM 8177 C C . ASP D 1 34 ? 32.883 -127.224 -14.933 1.00 25.57 11 ASP D C 1
ATOM 8178 O O . ASP D 1 34 ? 33.554 -127.775 -15.796 1.00 26.86 11 ASP D O 1
ATOM 8183 N N . SER D 1 35 ? 32.411 -127.850 -13.859 1.00 25.31 12 SER D N 1
ATOM 8184 C CA . SER D 1 35 ? 32.463 -129.293 -13.691 1.00 28.09 12 SER D CA 1
ATOM 8185 C C . SER D 1 35 ? 31.183 -129.653 -12.979 1.00 26.99 12 SER D C 1
ATOM 8186 O O . SER D 1 35 ? 30.794 -128.942 -12.060 1.00 26.48 12 SER D O 1
ATOM 8189 N N . LEU D 1 36 ? 30.531 -130.741 -13.384 1.00 25.35 13 LEU D N 1
ATOM 8190 C CA . LEU D 1 36 ? 29.340 -131.204 -12.678 1.00 27.82 13 LEU D CA 1
ATOM 8191 C C . LEU D 1 36 ? 29.644 -131.503 -11.213 1.00 28.73 13 LEU D C 1
ATOM 8192 O O . LEU D 1 36 ? 28.768 -131.399 -10.364 1.00 29.97 13 LEU D O 1
ATOM 8197 N N . LEU D 1 37 ? 30.879 -131.884 -10.906 1.00 28.76 14 LEU D N 1
ATOM 8198 C CA . LEU D 1 37 ? 31.193 -132.265 -9.527 1.00 31.38 14 LEU D CA 1
ATOM 8199 C C . LEU D 1 37 ? 31.112 -131.085 -8.540 1.00 32.22 14 LEU D C 1
ATOM 8200 O O . LEU D 1 37 ? 31.177 -131.289 -7.333 1.00 30.41 14 LEU D O 1
ATOM 8205 N N . ASN D 1 38 ? 30.955 -129.862 -9.049 1.00 29.11 15 ASN D N 1
ATOM 8206 C CA . ASN D 1 38 ? 30.728 -128.701 -8.181 1.00 27.48 15 ASN D CA 1
ATOM 8207 C C . ASN D 1 38 ? 29.242 -128.509 -7.854 1.00 27.12 15 ASN D C 1
ATOM 8208 O O . ASN D 1 38 ? 28.845 -127.485 -7.295 1.00 31.26 15 ASN D O 1
ATOM 8213 N N . PHE D 1 39 ? 28.428 -129.506 -8.192 1.00 24.42 16 PHE D N 1
ATOM 8214 C CA . PHE D 1 39 ? 26.975 -129.419 -8.053 1.00 25.94 16 PHE D CA 1
ATOM 8215 C C . PHE D 1 39 ? 26.466 -130.531 -7.170 1.00 28.83 16 PHE D C 1
ATOM 8216 O O . PHE D 1 39 ? 27.031 -131.626 -7.167 1.00 30.75 16 PHE D O 1
ATOM 8224 N N . THR D 1 40 ? 25.400 -130.269 -6.424 1.00 23.97 17 THR D N 1
ATOM 8225 C CA . THR D 1 40 ? 24.826 -131.316 -5.599 1.00 24.66 17 THR D CA 1
ATOM 8226 C C . THR D 1 40 ? 23.968 -132.249 -6.445 1.00 28.69 17 THR D C 1
ATOM 8227 O O . THR D 1 40 ? 23.572 -131.919 -7.561 1.00 26.71 17 THR D O 1
ATOM 8231 N N . THR D 1 41 ? 23.688 -133.418 -5.888 1.00 28.50 18 THR D N 1
ATOM 8232 C CA . THR D 1 41 ? 22.814 -134.392 -6.508 1.00 30.29 18 THR D CA 1
ATOM 8233 C C . THR D 1 41 ? 21.446 -133.798 -6.865 1.00 31.50 18 THR D C 1
ATOM 8234 O O . THR D 1 41 ? 20.920 -134.064 -7.951 1.00 29.48 18 THR D O 1
ATOM 8238 N N . GLU D 1 42 ? 20.876 -133.003 -5.956 1.00 27.41 19 GLU D N 1
ATOM 8239 C CA . GLU D 1 42 ? 19.605 -132.321 -6.219 1.00 29.49 19 GLU D CA 1
ATOM 8240 C C . GLU D 1 42 ? 19.701 -131.339 -7.391 1.00 30.03 19 GLU D C 1
ATOM 8241 O O . GLU D 1 42 ? 18.776 -131.230 -8.182 1.00 29.34 19 GLU D O 1
ATOM 8247 N N . GLU D 1 43 ? 20.808 -130.606 -7.483 1.00 27.40 20 GLU D N 1
ATOM 8248 C CA . GLU D 1 43 ? 20.976 -129.627 -8.554 1.00 26.62 20 GLU D CA 1
ATOM 8249 C C . GLU D 1 43 ? 21.059 -130.303 -9.912 1.00 26.77 20 GLU D C 1
ATOM 8250 O O . GLU D 1 43 ? 20.558 -129.768 -10.886 1.00 27.33 20 GLU D O 1
ATOM 8256 N N . VAL D 1 44 ? 21.668 -131.486 -9.959 1.00 27.86 21 VAL D N 1
ATOM 8257 C CA . VAL D 1 44 ? 21.807 -132.263 -11.190 1.00 25.38 21 VAL D CA 1
ATOM 8258 C C . VAL D 1 44 ? 20.470 -132.872 -11.648 1.00 29.47 21 VAL D C 1
ATOM 8259 O O . VAL D 1 44 ? 20.143 -132.858 -12.844 1.00 28.61 21 VAL D O 1
ATOM 8263 N N . GLN D 1 45 ? 19.698 -133.406 -10.705 1.00 27.16 22 GLN D N 1
ATOM 8264 C CA . GLN D 1 45 ? 18.351 -133.892 -11.016 1.00 28.40 22 GLN D CA 1
ATOM 8265 C C . GLN D 1 45 ? 17.452 -132.757 -11.487 1.00 27.28 22 GLN D C 1
ATOM 8266 O O . GLN D 1 45 ? 16.684 -132.913 -12.434 1.00 28.68 22 GLN D O 1
ATOM 8272 N N . HIS D 1 46 ? 17.545 -131.618 -10.810 1.00 28.19 23 HIS D N 1
ATOM 8273 C CA . HIS D 1 46 ? 16.791 -130.438 -11.203 1.00 28.44 23 HIS D CA 1
ATOM 8274 C C . HIS D 1 46 ? 17.049 -130.075 -12.677 1.00 24.65 23 HIS D C 1
ATOM 8275 O O . HIS D 1 46 ? 16.117 -129.760 -13.411 1.00 23.47 23 HIS D O 1
ATOM 8282 N N . LEU D 1 47 ? 18.311 -130.132 -13.103 1.00 20.86 24 LEU D N 1
ATOM 8283 C CA . LEU D 1 47 ? 18.661 -129.782 -14.473 1.00 21.70 24 LEU D CA 1
ATOM 8284 C C . LEU D 1 47 ? 18.124 -130.833 -15.441 1.00 27.33 24 LEU D C 1
ATOM 8285 O O . LEU D 1 47 ? 17.634 -130.494 -16.521 1.00 24.35 24 LEU D O 1
ATOM 8290 N N . ILE D 1 48 ? 18.210 -132.109 -15.058 1.00 26.99 25 ILE D N 1
ATOM 8291 C CA . ILE D 1 48 ? 17.703 -133.166 -15.912 1.00 23.47 25 ILE D CA 1
ATOM 8292 C C . ILE D 1 48 ? 16.186 -132.979 -16.064 1.00 24.96 25 ILE D C 1
ATOM 8293 O O . ILE D 1 48 ? 15.664 -132.901 -17.178 1.00 27.21 25 ILE D O 1
ATOM 8298 N N . ASP D 1 49 ? 15.489 -132.870 -14.940 1.00 23.77 26 ASP D N 1
ATOM 8299 C CA . ASP D 1 49 ? 14.040 -132.652 -14.941 1.00 25.79 26 ASP D CA 1
ATOM 8300 C C . ASP D 1 49 ? 13.582 -131.383 -15.688 1.00 28.88 26 ASP D C 1
ATOM 8301 O O . ASP D 1 49 ? 12.584 -131.414 -16.413 1.00 25.97 26 ASP D O 1
ATOM 8306 N N . LEU D 1 50 ? 14.303 -130.271 -15.525 1.00 26.41 27 LEU D N 1
ATOM 8307 C CA . LEU D 1 50 ? 13.944 -129.045 -16.235 1.00 23.08 27 LEU D CA 1
ATOM 8308 C C . LEU D 1 50 ? 14.134 -129.229 -17.753 1.00 26.75 27 LEU D C 1
ATOM 8309 O O . LEU D 1 50 ? 13.368 -128.674 -18.568 1.00 25.23 27 LEU D O 1
ATOM 8314 N N . SER D 1 51 ? 15.143 -130.020 -18.126 1.00 24.35 28 SER D N 1
ATOM 8315 C CA . SER D 1 51 ? 15.390 -130.345 -19.532 1.00 22.39 28 SER D CA 1
ATOM 8316 C C . SER D 1 51 ? 14.183 -131.020 -20.160 1.00 22.91 28 SER D C 1
ATOM 8317 O O . SER D 1 51 ? 13.789 -130.692 -21.269 1.00 21.05 28 SER D O 1
ATOM 8320 N N . ILE D 1 52 ? 13.603 -131.971 -19.437 1.00 25.99 29 ILE D N 1
ATOM 8321 C CA . ILE D 1 52 ? 12.425 -132.679 -19.908 1.00 23.75 29 ILE D CA 1
ATOM 8322 C C . ILE D 1 52 ? 11.228 -131.722 -20.002 1.00 26.59 29 ILE D C 1
ATOM 8323 O O . ILE D 1 52 ? 10.535 -131.707 -21.019 1.00 25.50 29 ILE D O 1
ATOM 8328 N N . ASP D 1 53 ? 10.988 -130.917 -18.962 1.00 25.65 30 ASP D N 1
ATOM 8329 C CA . ASP D 1 53 ? 9.912 -129.907 -19.018 1.00 27.73 30 ASP D CA 1
ATOM 8330 C C . ASP D 1 53 ? 10.049 -128.976 -20.231 1.00 27.31 30 ASP D C 1
ATOM 8331 O O . ASP D 1 53 ? 9.068 -128.694 -20.918 1.00 25.65 30 ASP D O 1
ATOM 8336 N N . LEU D 1 54 ? 11.263 -128.500 -20.491 1.00 21.57 31 LEU D N 1
ATOM 8337 C CA . LEU D 1 54 ? 11.467 -127.540 -21.569 1.00 25.01 31 LEU D CA 1
ATOM 8338 C C . LEU D 1 54 ? 11.236 -128.172 -22.943 1.00 26.95 31 LEU D C 1
ATOM 8339 O O . LEU D 1 54 ? 10.843 -127.494 -23.895 1.00 22.75 31 LEU D O 1
ATOM 8344 N N . LYS D 1 55 ? 11.514 -129.471 -23.031 1.00 27.23 32 LYS D N 1
ATOM 8345 C CA . LYS D 1 55 ? 11.287 -130.245 -24.233 1.00 23.81 32 LYS D CA 1
ATOM 8346 C C . LYS D 1 55 ? 9.800 -130.364 -24.513 1.00 23.65 32 LYS D C 1
ATOM 8347 O O . LYS D 1 55 ? 9.352 -130.153 -25.634 1.00 22.00 32 LYS D O 1
ATOM 8353 N N . LYS D 1 56 ? 9.035 -130.696 -23.483 1.00 24.69 33 LYS D N 1
ATOM 8354 C CA . LYS D 1 56 ? 7.590 -130.805 -23.629 1.00 27.00 33 LYS D CA 1
ATOM 8355 C C . LYS D 1 56 ? 6.976 -129.459 -24.051 1.00 29.65 33 LYS D C 1
ATOM 8356 O O . LYS D 1 56 ? 6.052 -129.425 -24.868 1.00 28.31 33 LYS D O 1
ATOM 8362 N N . ALA D 1 57 ? 7.509 -128.358 -23.515 1.00 26.31 34 ALA D N 1
ATOM 8363 C CA . ALA D 1 57 ? 6.978 -127.030 -23.801 1.00 23.22 34 ALA D CA 1
ATOM 8364 C C . ALA D 1 57 ? 7.253 -126.588 -25.236 1.00 22.91 34 ALA D C 1
ATOM 8365 O O . ALA D 1 57 ? 6.413 -125.936 -25.857 1.00 21.54 34 ALA D O 1
ATOM 8367 N N . LYS D 1 58 ? 8.419 -126.931 -25.774 1.00 24.01 35 LYS D N 1
ATOM 8368 C CA . LYS D 1 58 ? 8.685 -126.565 -27.160 1.00 24.56 35 LYS D CA 1
ATOM 8369 C C . LYS D 1 58 ? 7.703 -127.266 -28.098 1.00 25.41 35 LYS D C 1
ATOM 8370 O O . LYS D 1 58 ? 7.213 -126.664 -29.050 1.00 26.43 35 LYS D O 1
ATOM 8376 N N . TYR D 1 59 ? 7.397 -128.528 -27.813 1.00 24.72 36 TYR D N 1
ATOM 8377 C CA . TYR D 1 59 ? 6.456 -129.275 -28.646 1.00 29.45 36 TYR D CA 1
ATOM 8378 C C . TYR D 1 59 ? 5.059 -128.673 -28.711 1.00 24.81 36 TYR D C 1
ATOM 8379 O O . TYR D 1 59 ? 4.367 -128.857 -29.702 1.00 29.48 36 TYR D O 1
ATOM 8388 N N . GLN D 1 60 ? 4.645 -127.960 -27.671 1.00 22.99 37 GLN D N 1
ATOM 8389 C CA . GLN D 1 60 ? 3.343 -127.306 -27.686 1.00 24.87 37 GLN D CA 1
ATOM 8390 C C . GLN D 1 60 ? 3.418 -125.896 -28.232 1.00 25.34 37 GLN D C 1
ATOM 8391 O O . GLN D 1 60 ? 2.400 -125.206 -28.267 1.00 26.71 37 GLN D O 1
ATOM 8397 N N . GLY D 1 61 ? 4.611 -125.452 -28.628 1.00 21.27 38 GLY D N 1
ATOM 8398 C CA . GLY D 1 61 ? 4.784 -124.108 -29.167 1.00 23.41 38 GLY D CA 1
ATOM 8399 C C . GLY D 1 61 ? 4.865 -122.963 -28.155 1.00 27.03 38 GLY D C 1
ATOM 8400 O O . GLY D 1 61 ? 4.719 -121.792 -28.518 1.00 25.67 38 GLY D O 1
ATOM 8401 N N . LEU D 1 62 ? 5.133 -123.289 -26.893 1.00 24.49 39 LEU D N 1
ATOM 8402 C CA . LEU D 1 62 ? 5.109 -122.300 -25.818 1.00 21.87 39 LEU D CA 1
ATOM 8403 C C . LEU D 1 62 ? 6.265 -121.308 -25.828 1.00 25.70 39 LEU D C 1
ATOM 8404 O O . LEU D 1 62 ? 6.236 -120.328 -25.092 1.00 26.95 39 LEU D O 1
ATOM 8409 N N . HIS D 1 63 ? 7.275 -121.558 -26.660 1.00 24.92 40 HIS D N 1
ATOM 8410 C CA . HIS D 1 63 ? 8.454 -120.690 -26.757 1.00 23.03 40 HIS D CA 1
ATOM 8411 C C . HIS D 1 63 ? 8.245 -119.516 -27.733 1.00 27.37 40 HIS D C 1
ATOM 8412 O O . HIS D 1 63 ? 9.098 -118.629 -27.854 1.00 29.11 40 HIS D O 1
ATOM 8419 N N . ILE D 1 64 ? 7.137 -119.542 -28.469 1.00 25.25 41 ILE D N 1
ATOM 8420 C CA . ILE D 1 64 ? 6.772 -118.441 -29.349 1.00 21.39 41 ILE D CA 1
ATOM 8421 C C . ILE D 1 64 ? 6.433 -117.187 -28.530 1.00 25.94 41 ILE D C 1
ATOM 8422 O O . ILE D 1 64 ? 6.978 -116.110 -28.785 1.00 23.73 41 ILE D O 1
ATOM 8427 N N . ASN D 1 65 ? 5.542 -117.332 -27.548 1.00 21.59 42 ASN D N 1
ATOM 8428 C CA . ASN D 1 65 ? 5.106 -116.198 -26.722 1.00 23.43 42 ASN D CA 1
ATOM 8429 C C . ASN D 1 65 ? 5.845 -116.049 -25.401 1.00 26.99 42 ASN D C 1
ATOM 8430 O O . ASN D 1 65 ? 5.641 -115.067 -24.693 1.00 29.81 42 ASN D O 1
ATOM 8435 N N . ASN D 1 66 ? 6.663 -117.025 -25.028 1.00 22.93 43 ASN D N 1
ATOM 8436 C CA . ASN D 1 66 ? 7.344 -116.937 -23.738 1.00 21.31 43 ASN D CA 1
ATOM 8437 C C . ASN D 1 66 ? 8.852 -117.057 -23.922 1.00 24.63 43 ASN D C 1
ATOM 8438 O O . ASN D 1 66 ? 9.397 -118.152 -24.059 1.00 20.08 43 ASN D O 1
ATOM 8443 N N . ARG D 1 67 ? 9.507 -115.899 -23.953 1.00 24.38 44 ARG D N 1
ATOM 8444 C CA . ARG D 1 67 ? 10.917 -115.795 -24.269 1.00 22.12 44 ARG D CA 1
ATOM 8445 C C . ARG D 1 67 ? 11.583 -114.963 -23.173 1.00 21.01 44 ARG D C 1
ATOM 8446 O O . ARG D 1 67 ? 11.783 -113.751 -23.326 1.00 20.49 44 ARG D O 1
ATOM 8454 N N . PRO D 1 68 ? 11.900 -115.619 -22.044 1.00 21.72 45 PRO D N 1
ATOM 8455 C CA . PRO D 1 68 ? 12.339 -114.943 -20.818 1.00 19.90 45 PRO D CA 1
ATOM 8456 C C . PRO D 1 68 ? 13.720 -114.284 -20.910 1.00 21.66 45 PRO D C 1
ATOM 8457 O O . PRO D 1 68 ? 14.059 -113.568 -19.981 1.00 27.68 45 PRO D O 1
ATOM 8461 N N . LEU D 1 69 ? 14.496 -114.508 -21.972 1.00 21.53 46 LEU D N 1
ATOM 8462 C CA . LEU D 1 69 ? 15.817 -113.869 -22.063 1.00 20.61 46 LEU D CA 1
ATOM 8463 C C . LEU D 1 69 ? 15.943 -112.764 -23.116 1.00 22.49 46 LEU D C 1
ATOM 8464 O O . LEU D 1 69 ? 17.061 -112.406 -23.487 1.00 21.75 46 LEU D O 1
ATOM 8469 N N . VAL D 1 70 ? 14.828 -112.225 -23.605 1.00 21.15 47 VAL D N 1
ATOM 8470 C CA . VAL D 1 70 ? 14.913 -111.030 -24.427 1.00 24.45 47 VAL D CA 1
ATOM 8471 C C . VAL D 1 70 ? 15.690 -109.987 -23.635 1.00 24.30 47 VAL D C 1
ATOM 8472 O O . VAL D 1 70 ? 15.389 -109.743 -22.480 1.00 24.78 47 VAL D O 1
ATOM 8476 N N . GLY D 1 71 ? 16.714 -109.404 -24.248 1.00 25.06 48 GLY D N 1
ATOM 8477 C CA . GLY D 1 71 ? 17.534 -108.414 -23.572 1.00 23.96 48 GLY D CA 1
ATOM 8478 C C . GLY D 1 71 ? 18.871 -108.938 -23.073 1.00 29.68 48 GLY D C 1
ATOM 8479 O O . GLY D 1 71 ? 19.708 -108.168 -22.581 1.00 30.24 48 GLY D O 1
ATOM 8480 N N . LYS D 1 72 ? 19.071 -110.249 -23.186 1.00 26.25 49 LYS D N 1
ATOM 8481 C CA . LYS D 1 72 ? 20.347 -110.862 -22.835 1.00 25.73 49 LYS D CA 1
ATOM 8482 C C . LYS D 1 72 ? 21.159 -111.261 -24.083 1.00 24.30 49 LYS D C 1
ATOM 8483 O O . LYS D 1 72 ? 20.595 -111.515 -25.156 1.00 22.41 49 LYS D O 1
ATOM 8489 N N . ASN D 1 73 ? 22.480 -111.321 -23.942 1.00 22.23 50 ASN D N 1
ATOM 8490 C CA . ASN D 1 73 ? 23.342 -111.810 -25.022 1.00 21.78 50 ASN D CA 1
ATOM 8491 C C . ASN D 1 73 ? 24.372 -112.771 -24.466 1.00 21.93 50 ASN D C 1
ATOM 8492 O O . ASN D 1 73 ? 24.895 -112.549 -23.377 1.00 24.71 50 ASN D O 1
ATOM 8497 N N . ILE D 1 74 ? 24.642 -113.854 -25.185 1.00 20.69 51 ILE D N 1
ATOM 8498 C CA . ILE D 1 74 ? 25.697 -114.781 -24.779 1.00 20.74 51 ILE D CA 1
ATOM 8499 C C . ILE D 1 74 ? 26.763 -114.875 -25.864 1.00 24.23 51 ILE D C 1
ATOM 8500 O O . ILE D 1 74 ? 26.506 -114.595 -27.045 1.00 23.20 51 ILE D O 1
ATOM 8505 N N . ALA D 1 75 ? 27.970 -115.239 -25.454 1.00 22.54 52 ALA D N 1
ATOM 8506 C CA . ALA D 1 75 ? 29.050 -115.480 -26.391 1.00 21.64 52 ALA D CA 1
ATOM 8507 C C . ALA D 1 75 ? 29.382 -116.962 -26.333 1.00 22.95 52 ALA D C 1
ATOM 8508 O O . ALA D 1 75 ? 29.504 -117.540 -25.252 1.00 26.80 52 ALA D O 1
ATOM 8510 N N . ILE D 1 76 ? 29.496 -117.602 -27.484 1.00 23.03 53 ILE D N 1
ATOM 8511 C CA . ILE D 1 76 ? 29.884 -119.004 -27.473 1.00 26.37 53 ILE D CA 1
ATOM 8512 C C . ILE D 1 76 ? 31.229 -119.158 -28.171 1.00 24.31 53 ILE D C 1
ATOM 8513 O O . ILE D 1 76 ? 31.339 -118.913 -29.368 1.00 25.50 53 ILE D O 1
ATOM 8518 N N . LEU D 1 77 ? 32.246 -119.537 -27.403 1.00 22.86 54 LEU D N 1
ATOM 8519 C CA . LEU D 1 77 ? 33.611 -119.635 -27.913 1.00 25.11 54 LEU D CA 1
ATOM 8520 C C . LEU D 1 77 ? 34.001 -121.081 -28.196 1.00 31.02 54 LEU D C 1
ATOM 8521 O O . LEU D 1 77 ? 33.762 -121.988 -27.371 1.00 25.61 54 LEU D O 1
ATOM 8526 N N . PHE D 1 78 ? 34.611 -121.289 -29.361 1.00 30.38 55 PHE D N 1
ATOM 8527 C CA . PHE D 1 78 ? 35.080 -122.616 -29.746 1.00 32.01 55 PHE D CA 1
ATOM 8528 C C . PHE D 1 78 ? 36.522 -122.588 -30.221 1.00 34.05 55 PHE D C 1
ATOM 8529 O O . PHE D 1 78 ? 36.833 -122.126 -31.330 1.00 31.50 55 PHE D O 1
ATOM 8537 N N . GLN D 1 79 ? 37.391 -123.078 -29.349 1.00 29.75 56 GLN D N 1
ATOM 8538 C CA . GLN D 1 79 ? 38.825 -123.087 -29.583 1.00 36.03 56 GLN D CA 1
ATOM 8539 C C . GLN D 1 79 ? 39.163 -124.167 -30.604 1.00 38.67 56 GLN D C 1
ATOM 8540 O O . GLN D 1 79 ? 40.081 -124.017 -31.412 1.00 37.04 56 GLN D O 1
ATOM 8546 N N . LYS D 1 80 ? 38.399 -125.252 -30.554 1.00 38.06 57 LYS D N 1
ATOM 8547 C CA . LYS D 1 80 ? 38.351 -126.231 -31.632 1.00 41.02 57 LYS D CA 1
ATOM 8548 C C . LYS D 1 80 ? 36.888 -126.444 -32.022 1.00 42.75 57 LYS D C 1
ATOM 8549 O O . LYS D 1 80 ? 36.020 -126.596 -31.157 1.00 41.19 57 LYS D O 1
ATOM 8555 N N . ASP D 1 81 ? 36.610 -126.438 -33.320 1.00 44.18 58 ASP D N 1
ATOM 8556 C CA . ASP D 1 81 ? 35.231 -126.548 -33.795 1.00 43.56 58 ASP D CA 1
ATOM 8557 C C . ASP D 1 81 ? 34.507 -127.770 -33.242 1.00 44.70 58 ASP D C 1
ATOM 8558 O O . ASP D 1 81 ? 34.992 -128.896 -33.352 1.00 45.76 58 ASP D O 1
ATOM 8563 N N . SER D 1 82 ? 33.352 -127.531 -32.629 1.00 42.42 59 SER D N 1
ATOM 8564 C CA . SER D 1 82 ? 32.486 -128.609 -32.189 1.00 35.01 59 SER D CA 1
ATOM 8565 C C . SER D 1 82 ? 31.057 -128.294 -32.603 1.00 38.92 59 SER D C 1
ATOM 8566 O O . SER D 1 82 ? 30.249 -127.773 -31.833 1.00 41.55 59 SER D O 1
ATOM 8569 N N . THR D 1 83 ? 30.775 -128.618 -33.851 1.00 40.03 60 THR D N 1
ATOM 8570 C CA . THR D 1 83 ? 29.529 -128.307 -34.528 1.00 38.34 60 THR D CA 1
ATOM 8571 C C . THR D 1 83 ? 28.258 -128.657 -33.760 1.00 33.82 60 THR D C 1
ATOM 8572 O O . THR D 1 83 ? 27.314 -127.877 -33.728 1.00 31.70 60 THR D O 1
ATOM 8576 N N . ARG D 1 84 ? 28.222 -129.831 -33.148 1.00 34.84 61 ARG D N 1
ATOM 8577 C CA . ARG D 1 84 ? 27.013 -130.256 -32.469 1.00 32.41 61 ARG D CA 1
ATOM 8578 C C . ARG D 1 84 ? 26.718 -129.389 -31.230 1.00 34.26 61 ARG D C 1
ATOM 8579 O O . ARG D 1 84 ? 25.577 -128.982 -30.993 1.00 29.75 61 ARG D O 1
ATOM 8587 N N . THR D 1 85 ? 27.746 -129.097 -30.445 1.00 34.72 62 THR D N 1
ATOM 8588 C CA . THR D 1 85 ? 27.566 -128.290 -29.242 1.00 31.82 62 THR D CA 1
ATOM 8589 C C . THR D 1 85 ? 27.197 -126.857 -29.592 1.00 30.19 62 THR D C 1
ATOM 8590 O O . THR D 1 85 ? 26.407 -126.215 -28.897 1.00 30.60 62 THR D O 1
ATOM 8594 N N . ARG D 1 86 ? 27.783 -126.362 -30.675 1.00 28.03 63 ARG D N 1
ATOM 8595 C CA . ARG D 1 86 ? 27.509 -125.020 -31.144 1.00 27.13 63 ARG D CA 1
ATOM 8596 C C . ARG D 1 86 ? 26.047 -124.864 -31.567 1.00 26.85 63 ARG D C 1
ATOM 8597 O O . ARG D 1 86 ? 25.399 -123.887 -31.218 1.00 29.03 63 ARG D O 1
ATOM 8605 N N . CYS D 1 87 ? 25.521 -125.828 -32.307 1.00 25.20 64 CYS D N 1
ATOM 8606 C CA . CYS D 1 87 ? 24.153 -125.719 -32.780 1.00 24.36 64 CYS D CA 1
ATOM 8607 C C . CYS D 1 87 ? 23.159 -125.802 -31.609 1.00 29.10 64 CYS D C 1
ATOM 8608 O O . CYS D 1 87 ? 22.154 -125.089 -31.581 1.00 25.24 64 CYS D O 1
ATOM 8611 N N . ALA D 1 88 ? 23.449 -126.670 -30.641 1.00 29.41 65 ALA D N 1
ATOM 8612 C CA . ALA D 1 88 ? 22.626 -126.783 -29.447 1.00 23.76 65 ALA D CA 1
ATOM 8613 C C . ALA D 1 88 ? 22.562 -125.454 -28.703 1.00 23.72 65 ALA D C 1
ATOM 8614 O O . ALA D 1 88 ? 21.490 -125.039 -28.293 1.00 21.71 65 ALA D O 1
ATOM 8616 N N . PHE D 1 89 ? 23.699 -124.784 -28.532 1.00 25.28 66 PHE D N 1
ATOM 8617 C CA . PHE D 1 89 ? 23.691 -123.461 -27.891 1.00 25.28 66 PHE D CA 1
ATOM 8618 C C . PHE D 1 89 ? 22.924 -122.433 -28.705 1.00 23.96 66 PHE D C 1
ATOM 8619 O O . PHE D 1 89 ? 22.090 -121.707 -28.176 1.00 22.48 66 PHE D O 1
ATOM 8627 N N . GLU D 1 90 ? 23.189 -122.404 -30.005 1.00 26.55 67 GLU D N 1
ATOM 8628 C CA . GLU D 1 90 ? 22.565 -121.441 -30.888 1.00 24.22 67 GLU D CA 1
ATOM 8629 C C . GLU D 1 90 ? 21.033 -121.569 -30.862 1.00 26.55 67 GLU D C 1
ATOM 8630 O O . GLU D 1 90 ? 20.332 -120.570 -30.683 1.00 27.44 67 GLU D O 1
ATOM 8636 N N . VAL D 1 91 ? 20.511 -122.787 -30.990 1.00 23.50 68 VAL D N 1
ATOM 8637 C CA . VAL D 1 91 ? 19.058 -122.988 -30.973 1.00 22.50 68 VAL D CA 1
ATOM 8638 C C . VAL D 1 91 ? 18.429 -122.801 -29.585 1.00 25.16 68 VAL D C 1
ATOM 8639 O O . VAL D 1 91 ? 17.342 -122.231 -29.461 1.00 23.08 68 VAL D O 1
ATOM 8643 N N . ALA D 1 92 ? 19.097 -123.291 -28.542 1.00 24.79 69 ALA D N 1
ATOM 8644 C CA . ALA D 1 92 ? 18.597 -123.130 -27.184 1.00 18.37 69 ALA D CA 1
ATOM 8645 C C . ALA D 1 92 ? 18.485 -121.654 -26.807 1.00 24.51 69 ALA D C 1
ATOM 8646 O O . ALA D 1 92 ? 17.467 -121.223 -26.261 1.00 23.91 69 ALA D O 1
ATOM 8648 N N . ALA D 1 93 ? 19.524 -120.876 -27.101 1.00 22.15 70 ALA D N 1
ATOM 8649 C CA . ALA D 1 93 ? 19.542 -119.482 -26.684 1.00 23.43 70 ALA D CA 1
ATOM 8650 C C . ALA D 1 93 ? 18.490 -118.719 -27.462 1.00 25.00 70 ALA D C 1
ATOM 8651 O O . ALA D 1 93 ? 17.730 -117.928 -26.893 1.00 24.30 70 ALA D O 1
ATOM 8653 N N . SER D 1 94 ? 18.438 -118.969 -28.766 1.00 23.58 71 SER D N 1
ATOM 8654 C CA . SER D 1 94 ? 17.457 -118.311 -29.626 1.00 22.43 71 SER D CA 1
ATOM 8655 C C . SER D 1 94 ? 16.000 -118.570 -29.193 1.00 25.04 71 SER D C 1
ATOM 8656 O O . SER D 1 94 ? 15.205 -117.629 -29.134 1.00 22.50 71 SER D O 1
ATOM 8659 N N . ASP D 1 95 ? 15.651 -119.829 -28.910 1.00 20.06 72 ASP D N 1
ATOM 8660 C CA . ASP D 1 95 ? 14.346 -120.136 -28.337 1.00 23.65 72 ASP D CA 1
ATOM 8661 C C . ASP D 1 95 ? 14.054 -119.284 -27.088 1.00 27.90 72 ASP D C 1
ATOM 8662 O O . ASP D 1 95 ? 12.928 -118.797 -26.909 1.00 28.16 72 ASP D O 1
ATOM 8667 N N . LEU D 1 96 ? 15.057 -119.103 -26.228 1.00 21.82 73 LEU D N 1
ATOM 8668 C CA . LEU D 1 96 ? 14.873 -118.324 -25.005 1.00 22.16 73 LEU D CA 1
ATOM 8669 C C . LEU D 1 96 ? 14.764 -116.805 -25.239 1.00 22.31 73 LEU D C 1
ATOM 8670 O O . LEU D 1 96 ? 14.316 -116.082 -24.358 1.00 23.21 73 LEU D O 1
ATOM 8675 N N . GLY D 1 97 ? 15.175 -116.334 -26.414 1.00 19.25 74 GLY D N 1
ATOM 8676 C CA . GLY D 1 97 ? 15.074 -114.932 -26.766 1.00 17.33 74 GLY D CA 1
ATOM 8677 C C . GLY D 1 97 ? 16.388 -114.168 -26.676 1.00 22.12 74 GLY D C 1
ATOM 8678 O O . GLY D 1 97 ? 16.398 -112.950 -26.816 1.00 22.59 74 GLY D O 1
ATOM 8679 N N . ALA D 1 98 ? 17.499 -114.874 -26.446 1.00 21.73 75 ALA D N 1
ATOM 8680 C CA . ALA D 1 98 ? 18.811 -114.236 -26.307 1.00 22.25 75 ALA D CA 1
ATOM 8681 C C . ALA D 1 98 ? 19.505 -114.138 -27.648 1.00 25.64 75 ALA D C 1
ATOM 8682 O O . ALA D 1 98 ? 19.291 -114.996 -28.514 1.00 26.15 75 ALA D O 1
ATOM 8684 N N . GLY D 1 99 ? 20.318 -113.092 -27.821 1.00 20.75 76 GLY D N 1
ATOM 8685 C CA . GLY D 1 99 ? 21.215 -112.989 -28.960 1.00 21.22 76 GLY D CA 1
ATOM 8686 C C . GLY D 1 99 ? 22.449 -113.842 -28.692 1.00 23.70 76 GLY D C 1
ATOM 8687 O O . GLY D 1 99 ? 22.864 -114.002 -27.543 1.00 22.31 76 GLY D O 1
ATOM 8688 N N . VAL D 1 100 ? 23.034 -114.421 -29.735 1.00 23.66 77 VAL D N 1
ATOM 8689 C CA . VAL D 1 100 ? 24.275 -115.169 -29.541 1.00 27.84 77 VAL D CA 1
ATOM 8690 C C . VAL D 1 100 ? 25.378 -114.769 -30.510 1.00 25.09 77 VAL D C 1
ATOM 8691 O O . VAL D 1 100 ? 25.148 -114.545 -31.697 1.00 26.57 77 VAL D O 1
ATOM 8695 N N . THR D 1 101 ? 26.579 -114.666 -29.969 1.00 23.49 78 THR D N 1
ATOM 8696 C CA . THR D 1 101 ? 27.762 -114.389 -30.761 1.00 23.94 78 THR D CA 1
ATOM 8697 C C . THR D 1 101 ? 28.630 -115.628 -30.789 1.00 23.58 78 THR D C 1
ATOM 8698 O O . THR D 1 101 ? 29.111 -116.084 -29.748 1.00 23.23 78 THR D O 1
ATOM 8702 N N . TYR D 1 102 ? 28.815 -116.180 -31.983 1.00 25.21 79 TYR D N 1
ATOM 8703 C CA . TYR D 1 102 ? 29.705 -117.326 -32.179 1.00 28.08 79 TYR D CA 1
ATOM 8704 C C . TYR D 1 102 ? 31.117 -116.877 -32.552 1.00 27.54 79 TYR D C 1
ATOM 8705 O O . TYR D 1 102 ? 31.319 -116.100 -33.498 1.00 28.53 79 TYR D O 1
ATOM 8714 N N . ILE D 1 103 ? 32.089 -117.359 -31.791 1.00 26.08 80 ILE D N 1
ATOM 8715 C CA . ILE D 1 103 ? 33.497 -117.081 -32.066 1.00 29.55 80 ILE D CA 1
ATOM 8716 C C . ILE D 1 103 ? 34.231 -118.401 -32.235 1.00 28.86 80 ILE D C 1
ATOM 8717 O O . ILE D 1 103 ? 34.262 -119.232 -31.326 1.00 26.64 80 ILE D O 1
ATOM 8722 N N . GLY D 1 104 ? 34.801 -118.594 -33.419 1.00 29.80 81 GLY D N 1
ATOM 8723 C CA . GLY D 1 104 ? 35.486 -119.831 -33.741 1.00 30.05 81 GLY D CA 1
ATOM 8724 C C . GLY D 1 104 ? 36.930 -119.822 -33.299 1.00 34.86 81 GLY D C 1
ATOM 8725 O O . GLY D 1 104 ? 37.358 -118.910 -32.590 1.00 32.92 81 GLY D O 1
ATOM 8726 N N . PRO D 1 105 ? 37.695 -120.835 -33.731 1.00 37.39 82 PRO D N 1
ATOM 8727 C CA . PRO D 1 105 ? 39.094 -121.023 -33.326 1.00 37.57 82 PRO D CA 1
ATOM 8728 C C . PRO D 1 105 ? 39.975 -119.795 -33.537 1.00 36.42 82 PRO D C 1
ATOM 8729 O O . PRO D 1 105 ? 40.717 -119.412 -32.633 1.00 38.86 82 PRO D O 1
ATOM 8733 N N . SER D 1 106 ? 39.892 -119.174 -34.704 1.00 37.53 83 SER D N 1
ATOM 8734 C CA . SER D 1 106 ? 40.707 -117.990 -34.961 1.00 44.82 83 SER D CA 1
ATOM 8735 C C . SER D 1 106 ? 40.517 -116.910 -33.885 1.00 48.17 83 SER D C 1
ATOM 8736 O O . SER D 1 106 ? 41.424 -116.112 -33.640 1.00 52.34 83 SER D O 1
ATOM 8739 N N . GLY D 1 107 ? 39.355 -116.892 -33.231 1.00 45.04 84 GLY D N 1
ATOM 8740 C CA . GLY D 1 107 ? 39.086 -115.883 -32.218 1.00 36.27 84 GLY D CA 1
ATOM 8741 C C . GLY D 1 107 ? 39.045 -116.329 -30.763 1.00 36.72 84 GLY D C 1
ATOM 8742 O O . GLY D 1 107 ? 38.861 -115.506 -29.870 1.00 37.63 84 GLY D O 1
ATOM 8743 N N . SER D 1 108 ? 39.219 -117.620 -30.506 1.00 37.38 85 SER D N 1
ATOM 8744 C CA . SER D 1 108 ? 39.072 -118.129 -29.145 1.00 32.44 85 SER D CA 1
ATOM 8745 C C . SER D 1 108 ? 40.368 -118.656 -28.551 1.00 40.61 85 SER D C 1
ATOM 8746 O O . SER D 1 108 ? 40.329 -119.444 -27.606 1.00 42.98 85 SER D O 1
ATOM 8749 N N . ASN D 1 109 ? 41.511 -118.249 -29.094 1.00 38.99 86 ASN D N 1
ATOM 8750 C CA . ASN D 1 109 ? 42.784 -118.735 -28.565 1.00 45.17 86 ASN D CA 1
ATOM 8751 C C . ASN D 1 109 ? 43.310 -117.909 -27.389 1.00 46.11 86 ASN D C 1
ATOM 8752 O O . ASN D 1 109 ? 44.144 -117.027 -27.567 1.00 56.27 86 ASN D O 1
ATOM 8757 N N . MET D 1 110 ? 42.833 -118.227 -26.186 1.00 49.05 87 MET D N 1
ATOM 8758 C CA . MET D 1 110 ? 43.232 -117.535 -24.956 1.00 42.47 87 MET D CA 1
ATOM 8759 C C . MET D 1 110 ? 44.709 -117.730 -24.590 1.00 45.13 87 MET D C 1
ATOM 8760 O O . MET D 1 110 ? 45.295 -118.783 -24.836 1.00 47.31 87 MET D O 1
ATOM 8765 N N . GLY D 1 111 ? 45.298 -116.709 -23.978 1.00 43.80 88 GLY D N 1
ATOM 8766 C CA . GLY D 1 111 ? 46.617 -116.834 -23.394 1.00 39.60 88 GLY D CA 1
ATOM 8767 C C . GLY D 1 111 ? 47.778 -116.546 -24.326 1.00 44.00 88 GLY D C 1
ATOM 8768 O O . GLY D 1 111 ? 48.923 -116.618 -23.902 1.00 49.47 88 GLY D O 1
ATOM 8769 N N . LYS D 1 112 ? 47.500 -116.215 -25.583 1.00 42.38 89 LYS D N 1
ATOM 8770 C CA . LYS D 1 112 ? 48.573 -116.020 -26.556 1.00 44.68 89 LYS D CA 1
ATOM 8771 C C . LYS D 1 112 ? 48.868 -114.542 -26.837 1.00 48.46 89 LYS D C 1
ATOM 8772 O O . LYS D 1 112 ? 49.977 -114.064 -26.582 1.00 50.18 89 LYS D O 1
ATOM 8778 N N . LYS D 1 113 ? 47.868 -113.833 -27.360 1.00 48.39 90 LYS D N 1
ATOM 8779 C CA . LYS D 1 113 ? 47.961 -112.402 -27.655 1.00 47.16 90 LYS D CA 1
ATOM 8780 C C . LYS D 1 113 ? 47.422 -111.529 -26.493 1.00 42.44 90 LYS D C 1
ATOM 8781 O O . LYS D 1 113 ? 47.524 -110.296 -26.523 1.00 38.96 90 LYS D O 1
ATOM 8787 N N . GLU D 1 114 ? 46.855 -112.180 -25.477 1.00 36.21 91 GLU D N 1
ATOM 8788 C CA . GLU D 1 114 ? 46.299 -111.501 -24.307 1.00 33.07 91 GLU D CA 1
ATOM 8789 C C . GLU D 1 114 ? 46.167 -112.494 -23.169 1.00 35.76 91 GLU D C 1
ATOM 8790 O O . GLU D 1 114 ? 45.971 -113.690 -23.407 1.00 32.00 91 GLU D O 1
ATOM 8796 N N . SER D 1 115 ? 46.270 -112.018 -21.931 1.00 34.04 92 SER D N 1
ATOM 8797 C CA . SER D 1 115 ? 46.059 -112.914 -20.803 1.00 33.33 92 SER D CA 1
ATOM 8798 C C . SER D 1 115 ? 44.588 -113.299 -20.765 1.00 36.33 92 SER D C 1
ATOM 8799 O O . SER D 1 115 ? 43.723 -112.517 -21.173 1.00 33.17 92 SER D O 1
ATOM 8802 N N . ILE D 1 116 ? 44.308 -114.516 -20.308 1.00 35.57 93 ILE D N 1
ATOM 8803 C CA . ILE D 1 116 ? 42.945 -115.002 -20.307 1.00 32.37 93 ILE D CA 1
ATOM 8804 C C . ILE D 1 116 ? 42.147 -114.223 -19.272 1.00 34.76 93 ILE D C 1
ATOM 8805 O O . ILE D 1 116 ? 40.947 -113.976 -19.440 1.00 36.24 93 ILE D O 1
ATOM 8810 N N . GLU D 1 117 ? 42.837 -113.774 -18.232 1.00 34.88 94 GLU D N 1
ATOM 8811 C CA . GLU D 1 117 ? 42.213 -112.948 -17.208 1.00 32.77 94 GLU D CA 1
ATOM 8812 C C . GLU D 1 117 ? 41.711 -111.604 -17.762 1.00 34.57 94 GLU D C 1
ATOM 8813 O O . GLU D 1 117 ? 40.625 -111.154 -17.406 1.00 35.61 94 GLU D O 1
ATOM 8819 N N . ASP D 1 118 ? 42.490 -110.964 -18.631 1.00 31.37 95 ASP D N 1
ATOM 8820 C CA . ASP D 1 118 ? 42.068 -109.703 -19.237 1.00 32.50 95 ASP D CA 1
ATOM 8821 C C . ASP D 1 118 ? 40.908 -109.947 -20.184 1.00 34.13 95 ASP D C 1
ATOM 8822 O O . ASP D 1 118 ? 39.946 -109.184 -20.213 1.00 35.90 95 ASP D O 1
ATOM 8827 N N . THR D 1 119 ? 41.010 -111.013 -20.966 1.00 29.14 96 THR D N 1
ATOM 8828 C CA . THR D 1 119 ? 39.969 -111.359 -21.913 1.00 32.87 96 THR D CA 1
ATOM 8829 C C . THR D 1 119 ? 38.647 -111.655 -21.198 1.00 29.71 96 THR D C 1
ATOM 8830 O O . THR D 1 119 ? 37.589 -111.193 -21.627 1.00 24.04 96 THR D O 1
ATOM 8834 N N . ALA D 1 120 ? 38.718 -112.403 -20.098 1.00 32.46 97 ALA D N 1
ATOM 8835 C CA . ALA D 1 120 ? 37.530 -112.731 -19.304 1.00 30.39 97 ALA D CA 1
ATOM 8836 C C . ALA D 1 120 ? 36.864 -111.480 -18.748 1.00 33.07 97 ALA D C 1
ATOM 8837 O O . ALA D 1 120 ? 35.633 -111.383 -18.702 1.00 31.85 97 ALA D O 1
ATOM 8839 N N . LYS D 1 121 ? 37.683 -110.521 -18.319 1.00 31.35 98 LYS D N 1
ATOM 8840 C CA . LYS D 1 121 ? 37.157 -109.294 -17.741 1.00 30.86 98 LYS D CA 1
ATOM 8841 C C . LYS D 1 121 ? 36.341 -108.524 -18.772 1.00 28.85 98 LYS D C 1
ATOM 8842 O O . LYS D 1 121 ? 35.285 -108.000 -18.450 1.00 32.71 98 LYS D O 1
ATOM 8848 N N . VAL D 1 122 ? 36.825 -108.482 -20.009 1.00 28.37 99 VAL D N 1
ATOM 8849 C CA . VAL D 1 122 ? 36.129 -107.798 -21.090 1.00 31.94 99 VAL D CA 1
ATOM 8850 C C . VAL D 1 122 ? 34.845 -108.536 -21.525 1.00 30.86 99 VAL D C 1
ATOM 8851 O O . VAL D 1 122 ? 33.773 -107.937 -21.593 1.00 29.27 99 VAL D O 1
ATOM 8855 N N . LEU D 1 123 ? 34.953 -109.829 -21.799 1.00 30.29 100 LEU D N 1
ATOM 8856 C CA . LEU D 1 123 ? 33.779 -110.654 -22.094 1.00 28.78 100 LEU D CA 1
ATOM 8857 C C . LEU D 1 123 ? 32.618 -110.438 -21.082 1.00 26.71 100 LEU D C 1
ATOM 8858 O O . LEU D 1 123 ? 31.463 -110.335 -21.465 1.00 26.95 100 LEU D O 1
ATOM 8863 N N . GLY D 1 124 ? 32.929 -110.346 -19.795 1.00 27.63 101 GLY D N 1
ATOM 8864 C CA . GLY D 1 124 ? 31.917 -110.083 -18.787 1.00 24.55 101 GLY D CA 1
ATOM 8865 C C . GLY D 1 124 ? 31.232 -108.725 -18.887 1.00 27.23 101 GLY D C 1
ATOM 8866 O O . GLY D 1 124 ? 30.115 -108.556 -18.406 1.00 26.92 101 GLY D O 1
ATOM 8867 N N . ARG D 1 125 ? 31.904 -107.755 -19.501 1.00 27.24 102 ARG D N 1
ATOM 8868 C CA . ARG D 1 125 ? 31.343 -106.431 -19.716 1.00 24.29 102 ARG D CA 1
ATOM 8869 C C . ARG D 1 125 ? 30.319 -106.422 -20.837 1.00 28.85 102 ARG D C 1
ATOM 8870 O O . ARG D 1 125 ? 29.372 -105.633 -20.814 1.00 33.39 102 ARG D O 1
ATOM 8878 N N . PHE D 1 126 ? 30.530 -107.269 -21.840 1.00 28.53 103 PHE D N 1
ATOM 8879 C CA . PHE D 1 126 ? 29.677 -107.281 -23.026 1.00 28.05 103 PHE D CA 1
ATOM 8880 C C . PHE D 1 126 ? 28.492 -108.251 -22.878 1.00 29.21 103 PHE D C 1
ATOM 8881 O O . PHE D 1 126 ? 27.353 -107.914 -23.218 1.00 26.83 103 PHE D O 1
ATOM 8889 N N . TYR D 1 127 ? 28.772 -109.452 -22.376 1.00 26.30 104 TYR D N 1
ATOM 8890 C CA . TYR D 1 127 ? 27.818 -110.559 -22.412 1.00 24.47 104 TYR D CA 1
ATOM 8891 C C . TYR D 1 127 ? 27.272 -110.957 -21.050 1.00 29.00 104 TYR D C 1
ATOM 8892 O O . TYR D 1 127 ? 27.906 -110.718 -20.016 1.00 28.23 104 TYR D O 1
ATOM 8901 N N . ASP D 1 128 ? 26.111 -111.612 -21.068 1.00 25.58 105 ASP D N 1
ATOM 8902 C CA . ASP D 1 128 ? 25.450 -112.084 -19.856 1.00 22.84 105 ASP D CA 1
ATOM 8903 C C . ASP D 1 128 ? 25.801 -113.529 -19.544 1.00 24.13 105 ASP D C 1
ATOM 8904 O O . ASP D 1 128 ? 25.545 -114.009 -18.435 1.00 22.05 105 ASP D O 1
ATOM 8909 N N . GLY D 1 129 ? 26.374 -114.222 -20.527 1.00 23.66 106 GLY D N 1
ATOM 8910 C CA . GLY D 1 129 ? 26.796 -115.602 -20.356 1.00 20.12 106 GLY D CA 1
ATOM 8911 C C . GLY D 1 129 ? 27.852 -115.989 -21.376 1.00 22.92 106 GLY D C 1
ATOM 8912 O O . GLY D 1 129 ? 27.882 -115.450 -22.484 1.00 25.87 106 GLY D O 1
ATOM 8913 N N . ILE D 1 130 ? 28.714 -116.933 -21.011 1.00 24.69 107 ILE D N 1
ATOM 8914 C CA . ILE D 1 130 ? 29.805 -117.356 -21.881 1.00 25.27 107 ILE D CA 1
ATOM 8915 C C . ILE D 1 130 ? 29.921 -118.871 -21.970 1.00 24.05 107 ILE D C 1
ATOM 8916 O O . ILE D 1 130 ? 30.046 -119.543 -20.948 1.00 23.64 107 ILE D O 1
ATOM 8921 N N . GLU D 1 131 ? 29.870 -119.406 -23.190 1.00 22.90 108 GLU D N 1
ATOM 8922 C CA . GLU D 1 131 ? 30.219 -120.810 -23.415 1.00 25.26 108 GLU D CA 1
ATOM 8923 C C . GLU D 1 131 ? 31.673 -120.901 -23.877 1.00 23.63 108 GLU D C 1
ATOM 8924 O O . GLU D 1 131 ? 32.125 -120.069 -24.638 1.00 30.09 108 GLU D O 1
ATOM 8930 N N . PHE D 1 132 ? 32.402 -121.906 -23.421 1.00 25.87 109 PHE D N 1
ATOM 8931 C CA . PHE D 1 132 ? 33.772 -122.107 -23.874 1.00 25.29 109 PHE D CA 1
ATOM 8932 C C . PHE D 1 132 ? 34.070 -123.584 -24.102 1.00 26.04 109 PHE D C 1
ATOM 8933 O O . PHE D 1 132 ? 33.818 -124.410 -23.226 1.00 26.00 109 PHE D O 1
ATOM 8941 N N . ARG D 1 133 ? 34.588 -123.903 -25.287 1.00 25.72 110 ARG D N 1
ATOM 8942 C CA . ARG D 1 133 ? 35.048 -125.254 -25.628 1.00 30.54 110 ARG D CA 1
ATOM 8943 C C . ARG D 1 133 ? 36.540 -125.195 -25.964 1.00 31.78 110 ARG D C 1
ATOM 8944 O O . ARG D 1 133 ? 36.949 -124.477 -26.859 1.00 33.17 110 ARG D O 1
ATOM 8952 N N . GLY D 1 134 ? 37.351 -125.941 -25.232 1.00 32.68 111 GLY D N 1
ATOM 8953 C CA . GLY D 1 134 ? 38.794 -125.874 -25.387 1.00 37.94 111 GLY D CA 1
ATOM 8954 C C . GLY D 1 134 ? 39.461 -126.973 -24.579 1.00 39.28 111 GLY D C 1
ATOM 8955 O O . GLY D 1 134 ? 38.810 -127.649 -23.787 1.00 36.48 111 GLY D O 1
ATOM 8956 N N . PHE D 1 135 ? 40.761 -127.156 -24.760 1.00 41.63 112 PHE D N 1
ATOM 8957 C CA . PHE D 1 135 ? 41.423 -128.319 -24.167 1.00 41.55 112 PHE D CA 1
ATOM 8958 C C . PHE D 1 135 ? 41.640 -128.179 -22.665 1.00 35.95 112 PHE D C 1
ATOM 8959 O O . PHE D 1 135 ? 41.402 -129.119 -21.916 1.00 35.77 112 PHE D O 1
ATOM 8967 N N . ALA D 1 136 ? 42.058 -126.998 -22.228 1.00 29.97 113 ALA D N 1
ATOM 8968 C CA . ALA D 1 136 ? 42.468 -126.803 -20.846 1.00 33.41 113 ALA D CA 1
ATOM 8969 C C . ALA D 1 136 ? 41.319 -126.399 -19.933 1.00 35.36 113 ALA D C 1
ATOM 8970 O O . ALA D 1 136 ? 40.706 -125.350 -20.122 1.00 34.05 113 ALA D O 1
ATOM 8972 N N . GLN D 1 137 ? 41.054 -127.235 -18.933 1.00 33.28 114 GLN D N 1
ATOM 8973 C CA . GLN D 1 137 ? 40.045 -126.967 -17.926 1.00 28.29 114 GLN D CA 1
ATOM 8974 C C . GLN D 1 137 ? 40.352 -125.680 -17.189 1.00 34.23 114 GLN D C 1
ATOM 8975 O O . GLN D 1 137 ? 39.446 -125.007 -16.685 1.00 35.47 114 GLN D O 1
ATOM 8981 N N . SER D 1 138 ? 41.635 -125.346 -17.105 1.00 32.49 115 SER D N 1
ATOM 8982 C CA . SER D 1 138 ? 42.064 -124.182 -16.333 1.00 32.92 115 SER D CA 1
ATOM 8983 C C . SER D 1 138 ? 41.689 -122.889 -17.059 1.00 32.08 115 SER D C 1
ATOM 8984 O O . SER D 1 138 ? 41.616 -121.823 -16.448 1.00 33.01 115 SER D O 1
ATOM 8987 N N . ASP D 1 139 ? 41.465 -122.991 -18.365 1.00 29.54 116 ASP D N 1
ATOM 8988 C CA . ASP D 1 139 ? 40.911 -121.883 -19.132 1.00 30.18 116 ASP D CA 1
ATOM 8989 C C . ASP D 1 139 ? 39.452 -121.628 -18.723 1.00 29.17 116 ASP D C 1
ATOM 8990 O O . ASP D 1 139 ? 39.046 -120.477 -18.575 1.00 31.49 116 ASP D O 1
ATOM 8995 N N . VAL D 1 140 ? 38.665 -122.688 -18.539 1.00 26.39 117 VAL D N 1
ATOM 8996 C CA . VAL D 1 140 ? 37.305 -122.523 -18.034 1.00 28.60 117 VAL D CA 1
ATOM 8997 C C . VAL D 1 140 ? 37.339 -121.854 -16.663 1.00 30.26 117 VAL D C 1
ATOM 8998 O O . VAL D 1 140 ? 36.564 -120.926 -16.407 1.00 26.63 117 VAL D O 1
ATOM 9002 N N . ASP D 1 141 ? 38.234 -122.333 -15.788 1.00 30.21 118 ASP D N 1
ATOM 9003 C CA . ASP D 1 141 ? 38.348 -121.823 -14.416 1.00 28.70 118 ASP D CA 1
ATOM 9004 C C . ASP D 1 141 ? 38.627 -120.321 -14.389 1.00 28.97 118 ASP D C 1
ATOM 9005 O O . ASP D 1 141 ? 38.105 -119.593 -13.542 1.00 28.26 118 ASP D O 1
ATOM 9010 N N . ALA D 1 142 ? 39.449 -119.854 -15.318 1.00 26.53 119 ALA D N 1
ATOM 9011 C CA . ALA D 1 142 ? 39.794 -118.440 -15.349 1.00 28.25 119 ALA D CA 1
ATOM 9012 C C . ALA D 1 142 ? 38.614 -117.604 -15.839 1.00 28.61 119 ALA D C 1
ATOM 9013 O O . ALA D 1 142 ? 38.349 -116.532 -15.313 1.00 31.18 119 ALA D O 1
ATOM 9015 N N . LEU D 1 143 ? 37.915 -118.104 -16.850 1.00 28.13 120 LEU D N 1
ATOM 9016 C CA . LEU D 1 143 ? 36.734 -117.440 -17.384 1.00 29.38 120 LEU D CA 1
ATOM 9017 C C . LEU D 1 143 ? 35.690 -117.316 -16.266 1.00 26.07 120 LEU D C 1
ATOM 9018 O O . LEU D 1 143 ? 35.105 -116.256 -16.053 1.00 26.20 120 LEU D O 1
ATOM 9023 N N . VAL D 1 144 ? 35.481 -118.404 -15.537 1.00 27.28 121 VAL D N 1
ATOM 9024 C CA . VAL D 1 144 ? 34.564 -118.411 -14.399 1.00 23.86 121 VAL D CA 1
ATOM 9025 C C . VAL D 1 144 ? 34.957 -117.357 -13.372 1.00 27.54 121 VAL D C 1
ATOM 9026 O O . VAL D 1 144 ? 34.116 -116.596 -12.887 1.00 25.74 121 VAL D O 1
ATOM 9030 N N . LYS D 1 145 ? 36.249 -117.306 -13.059 1.00 29.53 122 LYS D N 1
ATOM 9031 C CA . LYS D 1 145 ? 36.759 -116.461 -11.980 1.00 29.27 122 LYS D CA 1
ATOM 9032 C C . LYS D 1 145 ? 36.807 -114.974 -12.293 1.00 30.19 122 LYS D C 1
ATOM 9033 O O . LYS D 1 145 ? 36.566 -114.152 -11.413 1.00 35.38 122 LYS D O 1
ATOM 9039 N N . TYR D 1 146 ? 37.118 -114.622 -13.536 1.00 29.74 123 TYR D N 1
ATOM 9040 C CA . TYR D 1 146 ? 37.364 -113.220 -13.877 1.00 30.14 123 TYR D CA 1
ATOM 9041 C C . TYR D 1 146 ? 36.267 -112.540 -14.678 1.00 29.70 123 TYR D C 1
ATOM 9042 O O . TYR D 1 146 ? 36.269 -111.326 -14.831 1.00 29.75 123 TYR D O 1
ATOM 9051 N N . SER D 1 147 ? 35.327 -113.313 -15.195 1.00 29.37 124 SER D N 1
ATOM 9052 C CA . SER D 1 147 ? 34.298 -112.727 -16.038 1.00 30.38 124 SER D CA 1
ATOM 9053 C C . SER D 1 147 ? 33.114 -112.235 -15.206 1.00 28.29 124 SER D C 1
ATOM 9054 O O . SER D 1 147 ? 32.438 -111.285 -15.585 1.00 29.44 124 SER D O 1
ATOM 9057 N N . GLY D 1 148 ? 32.868 -112.887 -14.076 1.00 25.66 125 GLY D N 1
ATOM 9058 C CA . GLY D 1 148 ? 31.768 -112.513 -13.209 1.00 27.72 125 GLY D CA 1
ATOM 9059 C C . GLY D 1 148 ? 30.381 -112.945 -13.669 1.00 32.28 125 GLY D C 1
ATOM 9060 O O . GLY D 1 148 ? 29.408 -112.694 -12.973 1.00 34.24 125 GLY D O 1
ATOM 9061 N N . VAL D 1 149 ? 30.287 -113.585 -14.836 1.00 27.62 126 VAL D N 1
ATOM 9062 C CA . VAL D 1 149 ? 29.013 -114.077 -15.353 1.00 25.20 126 VAL D CA 1
ATOM 9063 C C . VAL D 1 149 ? 29.033 -115.607 -15.434 1.00 25.88 126 VAL D C 1
ATOM 9064 O O . VAL D 1 149 ? 30.089 -116.221 -15.315 1.00 25.73 126 VAL D O 1
ATOM 9068 N N . PRO D 1 150 ? 27.861 -116.226 -15.626 1.00 23.73 127 PRO D N 1
ATOM 9069 C CA . PRO D 1 150 ? 27.808 -117.677 -15.833 1.00 22.31 127 PRO D CA 1
ATOM 9070 C C . PRO D 1 150 ? 28.669 -118.109 -17.009 1.00 25.39 127 PRO D C 1
ATOM 9071 O O . PRO D 1 150 ? 28.608 -117.473 -18.077 1.00 21.96 127 PRO D O 1
ATOM 9075 N N . VAL D 1 151 ? 29.452 -119.172 -16.805 1.00 21.53 128 VAL D N 1
ATOM 9076 C CA . VAL D 1 151 ? 30.313 -119.739 -17.839 1.00 20.53 128 VAL D CA 1
ATOM 9077 C C . VAL D 1 151 ? 30.013 -121.235 -18.004 1.00 21.67 128 VAL D C 1
ATOM 9078 O O . VAL D 1 151 ? 29.952 -121.978 -17.017 1.00 23.76 128 VAL D O 1
ATOM 9082 N N . TRP D 1 152 ? 29.815 -121.678 -19.241 1.00 21.76 129 TRP D N 1
ATOM 9083 C CA . TRP D 1 152 ? 29.417 -123.068 -19.495 1.00 24.27 129 TRP D CA 1
ATOM 9084 C C . TRP D 1 152 ? 30.508 -123.820 -20.244 1.00 24.33 129 TRP D C 1
ATOM 9085 O O . TRP D 1 152 ? 30.857 -123.462 -21.365 1.00 25.68 129 TRP D O 1
ATOM 9096 N N . ASN D 1 153 ? 31.049 -124.855 -19.610 1.00 23.47 130 ASN D N 1
ATOM 9097 C CA . ASN D 1 153 ? 32.060 -125.713 -20.221 1.00 27.78 130 ASN D CA 1
ATOM 9098 C C . ASN D 1 153 ? 31.506 -126.492 -21.428 1.00 30.13 130 ASN D C 1
ATOM 9099 O O . ASN D 1 153 ? 30.693 -127.397 -21.257 1.00 28.67 130 ASN D O 1
ATOM 9104 N N . GLY D 1 154 ? 31.952 -126.157 -22.639 1.00 28.67 131 GLY D N 1
ATOM 9105 C CA . GLY D 1 154 ? 31.420 -126.791 -23.837 1.00 26.25 131 GLY D CA 1
ATOM 9106 C C . GLY D 1 154 ? 32.071 -128.125 -24.177 1.00 32.82 131 GLY D C 1
ATOM 9107 O O . GLY D 1 154 ? 31.631 -128.821 -25.106 1.00 32.78 131 GLY D O 1
ATOM 9108 N N . LEU D 1 155 ? 33.114 -128.462 -23.411 1.00 32.53 132 LEU D N 1
ATOM 9109 C CA . LEU D 1 155 ? 33.940 -129.676 -23.547 1.00 33.72 132 LEU D CA 1
ATOM 9110 C C . LEU D 1 155 ? 35.425 -129.340 -23.353 1.00 33.19 132 LEU D C 1
ATOM 9111 O O . LEU D 1 155 ? 35.985 -128.548 -24.116 1.00 36.94 132 LEU D O 1
ATOM 9116 N N . THR D 1 156 ? 36.060 -129.939 -22.350 1.00 26.75 133 THR D N 1
ATOM 9117 C CA . THR D 1 156 ? 37.514 -129.826 -22.203 1.00 32.33 133 THR D CA 1
ATOM 9118 C C . THR D 1 156 ? 38.170 -131.205 -22.199 1.00 35.20 133 THR D C 1
ATOM 9119 O O . THR D 1 156 ? 37.494 -132.228 -22.349 1.00 32.94 133 THR D O 1
ATOM 9123 N N . ASP D 1 157 ? 39.486 -131.233 -22.014 1.00 31.68 134 ASP D N 1
ATOM 9124 C CA . ASP D 1 157 ? 40.174 -132.505 -21.881 1.00 34.77 134 ASP D CA 1
ATOM 9125 C C . ASP D 1 157 ? 39.630 -133.290 -20.694 1.00 34.04 134 ASP D C 1
ATOM 9126 O O . ASP D 1 157 ? 39.681 -134.512 -20.686 1.00 39.78 134 ASP D O 1
ATOM 9131 N N . ASP D 1 158 ? 39.073 -132.603 -19.705 1.00 33.38 135 ASP D N 1
ATOM 9132 C CA . ASP D 1 158 ? 38.745 -133.273 -18.450 1.00 34.01 135 ASP D CA 1
ATOM 9133 C C . ASP D 1 158 ? 37.294 -133.731 -18.335 1.00 36.08 135 ASP D C 1
ATOM 9134 O O . ASP D 1 158 ? 37.003 -134.700 -17.624 1.00 34.75 135 ASP D O 1
ATOM 9139 N N . GLU D 1 159 ? 36.384 -133.041 -19.021 1.00 33.92 136 GLU D N 1
ATOM 9140 C CA . GLU D 1 159 ? 34.954 -133.263 -18.788 1.00 28.15 136 GLU D CA 1
ATOM 9141 C C . GLU D 1 159 ? 34.052 -132.694 -19.887 1.00 28.46 136 GLU D C 1
ATOM 9142 O O . GLU D 1 159 ? 34.452 -131.812 -20.650 1.00 30.40 136 GLU D O 1
ATOM 9148 N N . HIS D 1 160 ? 32.832 -133.213 -19.955 1.00 26.72 137 HIS D N 1
ATOM 9149 C CA . HIS D 1 160 ? 31.832 -132.764 -20.915 1.00 27.67 137 HIS D CA 1
ATOM 9150 C C . HIS D 1 160 ? 30.478 -132.617 -20.188 1.00 28.67 137 HIS D C 1
ATOM 9151 O O . HIS D 1 160 ? 29.548 -133.393 -20.414 1.00 26.58 137 HIS D O 1
ATOM 9158 N N . PRO D 1 161 ? 30.370 -131.617 -19.298 1.00 29.13 138 PRO D N 1
ATOM 9159 C CA . PRO D 1 161 ? 29.209 -131.492 -18.396 1.00 25.07 138 PRO D CA 1
ATOM 9160 C C . PRO D 1 161 ? 27.849 -131.302 -19.104 1.00 25.28 138 PRO D C 1
ATOM 9161 O O . PRO D 1 161 ? 26.861 -131.872 -18.646 1.00 22.39 138 PRO D O 1
ATOM 9165 N N . THR D 1 162 ? 27.782 -130.522 -20.185 1.00 28.29 139 THR D N 1
ATOM 9166 C CA . THR D 1 162 ? 26.515 -130.409 -20.916 1.00 26.41 139 THR D CA 1
ATOM 9167 C C . THR D 1 162 ? 26.073 -131.771 -21.468 1.00 26.10 139 THR D C 1
ATOM 9168 O O . THR D 1 162 ? 24.885 -132.112 -21.435 1.00 25.55 139 THR D O 1
ATOM 9172 N N . GLN D 1 163 ? 27.031 -132.563 -21.940 1.00 27.29 140 GLN D N 1
ATOM 9173 C CA . GLN D 1 163 ? 26.716 -133.867 -22.513 1.00 26.09 140 GLN D CA 1
ATOM 9174 C C . GLN D 1 163 ? 26.133 -134.786 -21.433 1.00 28.47 140 GLN D C 1
ATOM 9175 O O . GLN D 1 163 ? 25.210 -135.580 -21.699 1.00 25.64 140 GLN D O 1
ATOM 9181 N N . ILE D 1 164 ? 26.647 -134.659 -20.209 1.00 24.94 141 ILE D N 1
ATOM 9182 C CA . ILE D 1 164 ? 26.144 -135.474 -19.097 1.00 27.90 141 ILE D CA 1
ATOM 9183 C C . ILE D 1 164 ? 24.641 -135.291 -18.865 1.00 24.13 141 ILE D C 1
ATOM 9184 O O . ILE D 1 164 ? 23.905 -136.261 -18.733 1.00 26.38 141 ILE D O 1
ATOM 9189 N N . ILE D 1 165 ? 24.188 -134.046 -18.818 1.00 23.57 142 ILE D N 1
ATOM 9190 C CA . ILE D 1 165 ? 22.768 -133.772 -18.617 1.00 24.30 142 ILE D CA 1
ATOM 9191 C C . ILE D 1 165 ? 21.904 -134.329 -19.751 1.00 26.03 142 ILE D C 1
ATOM 9192 O O . ILE D 1 165 ? 20.845 -134.903 -19.496 1.00 25.18 142 ILE D O 1
ATOM 9197 N N . ALA D 1 166 ? 22.356 -134.161 -20.996 1.00 24.20 143 ALA D N 1
ATOM 9198 C CA . ALA D 1 166 ? 21.646 -134.715 -22.149 1.00 21.68 143 ALA D CA 1
ATOM 9199 C C . ALA D 1 166 ? 21.571 -136.237 -22.075 1.00 24.86 143 ALA D C 1
ATOM 9200 O O . ALA D 1 166 ? 20.497 -136.815 -22.229 1.00 26.22 143 ALA D O 1
ATOM 9202 N N . ASP D 1 167 ? 22.709 -136.878 -21.817 1.00 25.94 144 ASP D N 1
ATOM 9203 C CA . ASP D 1 167 ? 22.786 -138.336 -21.765 1.00 23.39 144 ASP D CA 1
ATOM 9204 C C . ASP D 1 167 ? 21.830 -138.939 -20.746 1.00 27.15 144 ASP D C 1
ATOM 9205 O O . ASP D 1 167 ? 21.007 -139.801 -21.074 1.00 27.91 144 ASP D O 1
ATOM 9210 N N . PHE D 1 168 ? 21.945 -138.491 -19.503 1.00 25.76 145 PHE D N 1
ATOM 9211 C CA . PHE D 1 168 ? 21.154 -139.069 -18.428 1.00 25.07 145 PHE D CA 1
ATOM 9212 C C . PHE D 1 168 ? 19.681 -138.645 -18.490 1.00 26.25 145 PHE D C 1
ATOM 9213 O O . PHE D 1 168 ? 18.799 -139.338 -17.984 1.00 30.01 145 PHE D O 1
ATOM 9221 N N . MET D 1 169 ? 19.424 -137.521 -19.147 1.00 22.61 146 MET D N 1
ATOM 9222 C CA . MET D 1 169 ? 18.073 -137.142 -19.474 1.00 25.68 146 MET D CA 1
ATOM 9223 C C . MET D 1 169 ? 17.453 -138.217 -20.372 1.00 28.90 146 MET D C 1
ATOM 9224 O O . MET D 1 169 ? 16.332 -138.666 -20.126 1.00 27.87 146 MET D O 1
ATOM 9229 N N . THR D 1 170 ? 18.186 -138.608 -21.416 1.00 26.01 147 THR D N 1
ATOM 9230 C CA . THR D 1 170 ? 17.743 -139.621 -22.369 1.00 26.39 147 THR D CA 1
ATOM 9231 C C . THR D 1 170 ? 17.461 -140.954 -21.659 1.00 30.24 147 THR D C 1
ATOM 9232 O O . THR D 1 170 ? 16.495 -141.650 -21.971 1.00 30.28 147 THR D O 1
ATOM 9236 N N . MET D 1 171 ? 18.292 -141.307 -20.688 1.00 26.19 148 MET D N 1
ATOM 9237 C CA . MET D 1 171 ? 18.066 -142.551 -19.974 1.00 29.37 148 MET D CA 1
ATOM 9238 C C . MET D 1 171 ? 16.801 -142.435 -19.135 1.00 29.22 148 MET D C 1
ATOM 9239 O O . MET D 1 171 ? 15.986 -143.353 -19.105 1.00 29.44 148 MET D O 1
ATOM 9244 N N . LYS D 1 172 ? 16.622 -141.296 -18.475 1.00 27.64 149 LYS D N 1
ATOM 9245 C CA . LYS D 1 172 ? 15.448 -141.109 -17.628 1.00 28.67 149 LYS D CA 1
ATOM 9246 C C . LYS D 1 172 ? 14.139 -141.099 -18.416 1.00 27.08 149 LYS D C 1
ATOM 9247 O O . LYS D 1 172 ? 13.129 -141.584 -17.936 1.00 25.56 149 LYS D O 1
ATOM 9253 N N . GLU D 1 173 ? 14.167 -140.548 -19.626 1.00 31.50 150 GLU D N 1
ATOM 9254 C CA . GLU D 1 173 ? 12.979 -140.472 -20.478 1.00 30.74 150 GLU D CA 1
ATOM 9255 C C . GLU D 1 173 ? 12.545 -141.862 -20.885 1.00 32.70 150 GLU D C 1
ATOM 9256 O O . GLU D 1 173 ? 11.381 -142.088 -21.199 1.00 30.56 150 GLU D O 1
ATOM 9262 N N . LYS D 1 174 ? 13.501 -142.786 -20.893 1.00 31.92 151 LYS D N 1
ATOM 9263 C CA . LYS D 1 174 ? 13.252 -144.160 -21.296 1.00 29.44 151 LYS D CA 1
ATOM 9264 C C . LYS D 1 174 ? 12.887 -145.061 -20.105 1.00 34.58 151 LYS D C 1
ATOM 9265 O O . LYS D 1 174 ? 12.036 -145.940 -20.228 1.00 33.95 151 LYS D O 1
ATOM 9271 N N . PHE D 1 175 ? 13.498 -144.813 -18.947 1.00 32.29 152 PHE D N 1
ATOM 9272 C CA . PHE D 1 175 ? 13.401 -145.729 -17.809 1.00 31.30 152 PHE D CA 1
ATOM 9273 C C . PHE D 1 175 ? 12.712 -145.193 -16.549 1.00 34.27 152 PHE D C 1
ATOM 9274 O O . PHE D 1 175 ? 12.323 -145.978 -15.678 1.00 34.55 152 PHE D O 1
ATOM 9282 N N . GLY D 1 176 ? 12.580 -143.873 -16.431 1.00 32.57 153 GLY D N 1
ATOM 9283 C CA . GLY D 1 176 ? 12.129 -143.266 -15.189 1.00 28.85 153 GLY D CA 1
ATOM 9284 C C . GLY D 1 176 ? 13.288 -143.171 -14.213 1.00 30.73 153 GLY D C 1
ATOM 9285 O O . GLY D 1 176 ? 14.425 -143.096 -14.637 1.00 36.11 153 GLY D O 1
ATOM 9286 N N . ASN D 1 177 ? 13.007 -143.169 -12.914 1.00 35.62 154 ASN D N 1
ATOM 9287 C CA . ASN D 1 177 ? 14.059 -143.197 -11.898 1.00 38.06 154 ASN D CA 1
ATOM 9288 C C . ASN D 1 177 ? 15.193 -144.162 -12.261 1.00 37.84 154 ASN D C 1
ATOM 9289 O O . ASN D 1 177 ? 14.961 -145.344 -12.543 1.00 36.97 154 ASN D O 1
ATOM 9294 N N . LEU D 1 178 ? 16.414 -143.635 -12.235 1.00 36.73 155 LEU D N 1
ATOM 9295 C CA . LEU D 1 178 ? 17.616 -144.333 -12.687 1.00 35.28 155 LEU D CA 1
ATOM 9296 C C . LEU D 1 178 ? 18.330 -145.109 -11.576 1.00 36.73 155 LEU D C 1
ATOM 9297 O O . LEU D 1 178 ? 19.237 -145.899 -11.847 1.00 37.25 155 LEU D O 1
ATOM 9302 N N . LYS D 1 179 ? 17.935 -144.880 -10.328 1.00 33.45 156 LYS D N 1
ATOM 9303 C CA . LYS D 1 179 ? 18.615 -145.506 -9.202 1.00 37.18 156 LYS D CA 1
ATOM 9304 C C . LYS D 1 179 ? 18.732 -147.039 -9.311 1.00 36.90 156 LYS D C 1
ATOM 9305 O O . LYS D 1 179 ? 17.761 -147.731 -9.614 1.00 35.71 156 LYS D O 1
ATOM 9311 N N . ASN D 1 180 ? 19.936 -147.541 -9.043 1.00 38.42 157 ASN D N 1
ATOM 9312 C CA . ASN D 1 180 ? 20.279 -148.972 -9.118 1.00 41.87 157 ASN D CA 1
ATOM 9313 C C . ASN D 1 180 ? 20.227 -149.612 -10.510 1.00 40.50 157 ASN D C 1
ATOM 9314 O O . ASN D 1 180 ? 20.401 -150.826 -10.650 1.00 43.54 157 ASN D O 1
ATOM 9319 N N . LYS D 1 181 ? 19.995 -148.807 -11.537 1.00 34.33 158 LYS D N 1
ATOM 9320 C CA . LYS D 1 181 ? 20.028 -149.334 -12.891 1.00 38.04 158 LYS D CA 1
ATOM 9321 C C . LYS D 1 181 ? 21.470 -149.438 -13.357 1.00 37.18 158 LYS D C 1
ATOM 9322 O O . LYS D 1 181 ? 22.359 -148.822 -12.768 1.00 41.38 158 LYS D O 1
ATOM 9328 N N . LYS D 1 182 ? 21.717 -150.228 -14.395 1.00 32.41 159 LYS D N 1
ATOM 9329 C CA . LYS D 1 182 ? 23.096 -150.539 -14.760 1.00 35.47 159 LYS D CA 1
ATOM 9330 C C . LYS D 1 182 ? 23.492 -150.009 -16.139 1.00 36.06 159 LYS D C 1
ATOM 9331 O O . LYS D 1 182 ? 22.769 -150.173 -17.127 1.00 33.91 159 LYS D O 1
ATOM 9337 N N . ILE D 1 183 ? 24.647 -149.360 -16.190 1.00 30.21 160 ILE D N 1
ATOM 9338 C CA . ILE D 1 183 ? 25.180 -148.865 -17.437 1.00 29.98 160 ILE D CA 1
ATOM 9339 C C . ILE D 1 183 ? 26.604 -149.359 -17.612 1.00 35.32 160 ILE D C 1
ATOM 9340 O O . ILE D 1 183 ? 27.367 -149.446 -16.650 1.00 35.35 160 ILE D O 1
ATOM 9345 N N . VAL D 1 184 ? 26.949 -149.684 -18.851 1.00 36.42 161 VAL D N 1
ATOM 9346 C CA . VAL D 1 184 ? 28.302 -150.060 -19.204 1.00 35.15 161 VAL D CA 1
ATOM 9347 C C . VAL D 1 184 ? 28.906 -148.984 -20.096 1.00 36.11 161 VAL D C 1
ATOM 9348 O O . VAL D 1 184 ? 28.387 -148.705 -21.188 1.00 35.03 161 VAL D O 1
ATOM 9352 N N . PHE D 1 185 ? 29.984 -148.353 -19.645 1.00 35.59 162 PHE D N 1
ATOM 9353 C CA . PHE D 1 185 ? 30.760 -147.579 -20.595 1.00 35.99 162 PHE D CA 1
ATOM 9354 C C . PHE D 1 185 ? 31.926 -148.413 -21.109 1.00 38.06 162 PHE D C 1
ATOM 9355 O O . PHE D 1 185 ? 32.756 -148.893 -20.338 1.00 41.25 162 PHE D O 1
ATOM 9363 N N . ILE D 1 186 ? 31.983 -148.577 -22.422 1.00 39.65 163 ILE D N 1
ATOM 9364 C CA . ILE D 1 186 ? 32.901 -149.524 -23.019 1.00 39.52 163 ILE D CA 1
ATOM 9365 C C . ILE D 1 186 ? 33.759 -148.849 -24.050 1.00 38.17 163 ILE D C 1
ATOM 9366 O O . ILE D 1 186 ? 33.265 -148.064 -24.839 1.00 40.54 163 ILE D O 1
ATOM 9371 N N . GLY D 1 187 ? 35.052 -149.161 -24.036 1.00 43.75 164 GLY D N 1
ATOM 9372 C CA . GLY D 1 187 ? 35.985 -148.602 -24.993 1.00 37.92 164 GLY D CA 1
ATOM 9373 C C . GLY D 1 187 ? 37.077 -147.802 -24.324 1.00 41.20 164 GLY D C 1
ATOM 9374 O O . GLY D 1 187 ? 37.656 -148.231 -23.329 1.00 46.42 164 GLY D O 1
ATOM 9375 N N . ASP D 1 188 ? 37.357 -146.629 -24.880 1.00 44.69 165 ASP D N 1
ATOM 9376 C CA . ASP D 1 188 ? 38.364 -145.732 -24.327 1.00 40.86 165 ASP D CA 1
ATOM 9377 C C . ASP D 1 188 ? 37.830 -145.015 -23.082 1.00 38.91 165 ASP D C 1
ATOM 9378 O O . ASP D 1 188 ? 37.693 -143.793 -23.056 1.00 39.76 165 ASP D O 1
ATOM 9383 N N . TYR D 1 189 ? 37.552 -145.787 -22.040 1.00 40.63 166 TYR D N 1
ATOM 9384 C CA . TYR D 1 189 ? 36.795 -145.284 -20.907 1.00 36.12 166 TYR D CA 1
ATOM 9385 C C . TYR D 1 189 ? 37.522 -144.273 -20.035 1.00 38.09 166 TYR D C 1
ATOM 9386 O O . TYR D 1 189 ? 36.949 -143.753 -19.080 1.00 37.85 166 TYR D O 1
ATOM 9395 N N . LYS D 1 190 ? 38.775 -143.983 -20.364 1.00 41.70 167 LYS D N 1
ATOM 9396 C CA . LYS D 1 190 ? 39.542 -143.000 -19.608 1.00 38.76 167 LYS D CA 1
ATOM 9397 C C . LYS D 1 190 ? 39.437 -141.609 -20.236 1.00 38.23 167 LYS D C 1
ATOM 9398 O O . LYS D 1 190 ? 39.923 -140.623 -19.671 1.00 35.65 167 LYS D O 1
ATOM 9404 N N . ASN D 1 191 ? 38.813 -141.525 -21.410 1.00 36.47 168 ASN D N 1
ATOM 9405 C CA . ASN D 1 191 ? 38.645 -140.226 -22.071 1.00 37.80 168 ASN D CA 1
ATOM 9406 C C . ASN D 1 191 ? 37.568 -139.364 -21.389 1.00 36.60 168 ASN D C 1
ATOM 9407 O O . ASN D 1 191 ? 36.889 -139.818 -20.456 1.00 35.02 168 ASN D O 1
ATOM 9412 N N . ASN D 1 192 ? 37.423 -138.124 -21.844 1.00 36.64 169 ASN D N 1
ATOM 9413 C CA . ASN D 1 192 ? 36.525 -137.180 -21.194 1.00 30.15 169 ASN D CA 1
ATOM 9414 C C . ASN D 1 192 ? 35.070 -137.658 -21.208 1.00 30.92 169 ASN D C 1
ATOM 9415 O O . ASN D 1 192 ? 34.340 -137.431 -20.248 1.00 30.92 169 ASN D O 1
ATOM 9420 N N . VAL D 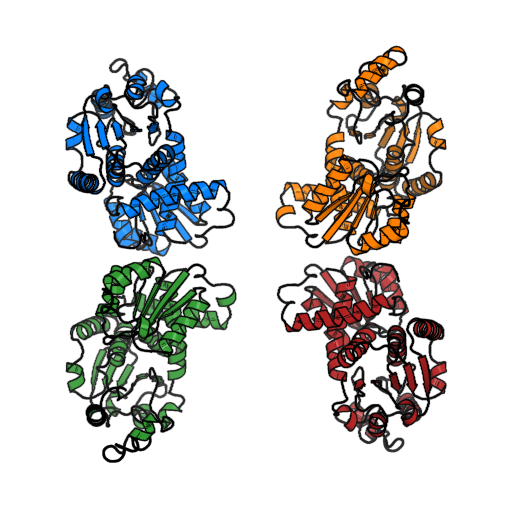1 193 ? 34.664 -138.360 -22.265 1.00 30.50 170 VAL D N 1
ATOM 9421 C CA . VAL D 1 193 ? 33.309 -138.918 -22.334 1.00 29.60 170 VAL D CA 1
ATOM 9422 C C . VAL D 1 193 ? 33.079 -140.100 -21.386 1.00 31.70 170 VAL D C 1
ATOM 9423 O O . VAL D 1 193 ? 32.037 -140.186 -20.727 1.00 34.14 170 VAL D O 1
ATOM 9427 N N . GLY D 1 194 ? 34.030 -141.022 -21.329 1.00 29.96 171 GLY D N 1
ATOM 9428 C CA . GLY D 1 194 ? 33.968 -142.079 -20.338 1.00 29.80 171 GLY D CA 1
ATOM 9429 C C . GLY D 1 194 ? 33.853 -141.535 -18.914 1.00 31.07 171 GLY D C 1
ATOM 9430 O O . GLY D 1 194 ? 32.893 -141.843 -18.198 1.00 29.47 171 GLY D O 1
ATOM 9431 N N . VAL D 1 195 ? 34.826 -140.723 -18.501 1.00 30.09 172 VAL D N 1
ATOM 9432 C CA . VAL D 1 195 ? 34.847 -140.169 -17.150 1.00 27.37 172 VAL D CA 1
ATOM 9433 C C . VAL D 1 195 ? 33.581 -139.366 -16.832 1.00 32.42 172 VAL D C 1
ATOM 9434 O O . VAL D 1 195 ? 33.028 -139.474 -15.729 1.00 34.66 172 VAL D O 1
ATOM 9438 N N . SER D 1 196 ? 33.130 -138.554 -17.789 1.00 30.21 173 SER D N 1
ATOM 9439 C CA . SER D 1 196 ? 31.875 -137.814 -17.653 1.00 26.38 173 SER D CA 1
ATOM 9440 C C . SER D 1 196 ? 30.689 -138.747 -17.393 1.00 29.98 173 SER D C 1
ATOM 9441 O O . SER D 1 196 ? 29.836 -138.445 -16.552 1.00 31.53 173 SER D O 1
ATOM 9444 N N . THR D 1 197 ? 30.636 -139.873 -18.109 1.00 27.52 174 THR D N 1
ATOM 9445 C CA . THR D 1 197 ? 29.557 -140.848 -17.941 1.00 25.02 174 THR D CA 1
ATOM 9446 C C . THR D 1 197 ? 29.606 -141.489 -16.566 1.00 27.79 174 THR D C 1
ATOM 9447 O O . THR D 1 197 ? 28.571 -141.763 -15.963 1.00 28.15 174 THR D O 1
ATOM 9451 N N . MET D 1 198 ? 30.818 -141.728 -16.070 1.00 32.19 175 MET D N 1
ATOM 9452 C CA . MET D 1 198 ? 30.991 -142.237 -14.713 1.00 31.23 175 MET D CA 1
ATOM 9453 C C . MET D 1 198 ? 30.432 -141.235 -13.709 1.00 29.96 175 MET D C 1
ATOM 9454 O O . MET D 1 198 ? 29.702 -141.609 -12.788 1.00 30.35 175 MET D O 1
ATOM 9459 N N . ILE D 1 199 ? 30.775 -139.960 -13.897 1.00 27.42 176 ILE D N 1
ATOM 9460 C CA . ILE D 1 199 ? 30.233 -138.892 -13.064 1.00 29.27 176 ILE D CA 1
ATOM 9461 C C . ILE D 1 199 ? 28.685 -138.877 -13.058 1.00 30.39 176 ILE D C 1
ATOM 9462 O O . ILE D 1 199 ? 28.061 -138.880 -12.000 1.00 29.48 176 ILE D O 1
ATOM 9467 N N . GLY D 1 200 ? 28.068 -138.880 -14.232 1.00 26.44 177 GLY D N 1
ATOM 9468 C CA . GLY D 1 200 ? 26.620 -138.823 -14.315 1.00 25.22 177 GLY D CA 1
ATOM 9469 C C . GLY D 1 200 ? 25.975 -140.039 -13.688 1.00 29.96 177 GLY D C 1
ATOM 9470 O O . GLY D 1 200 ? 24.877 -139.971 -13.126 1.00 29.25 177 GLY D O 1
ATOM 9471 N N . ALA D 1 201 ? 26.660 -141.171 -13.781 1.00 28.28 178 ALA D N 1
ATOM 9472 C CA . ALA D 1 201 ? 26.159 -142.381 -13.153 1.00 27.71 178 ALA D CA 1
ATOM 9473 C C . ALA D 1 201 ? 26.213 -142.278 -11.618 1.00 30.61 178 ALA D C 1
ATOM 9474 O O . ALA D 1 201 ? 25.320 -142.771 -10.921 1.00 33.17 178 ALA D O 1
ATOM 9476 N N . ALA D 1 202 ? 27.242 -141.626 -11.083 1.00 27.73 179 ALA D N 1
ATOM 9477 C CA . ALA D 1 202 ? 27.322 -141.467 -9.632 1.00 30.25 179 ALA D CA 1
ATOM 9478 C C . ALA D 1 202 ? 26.170 -140.606 -9.121 1.00 34.40 179 ALA D C 1
ATOM 9479 O O . ALA D 1 202 ? 25.536 -140.921 -8.108 1.00 33.34 179 ALA D O 1
ATOM 9481 N N . PHE D 1 203 ? 25.910 -139.515 -9.836 1.00 30.17 180 PHE D N 1
ATOM 9482 C CA . PHE D 1 203 ? 24.856 -138.586 -9.467 1.00 30.01 180 PHE D CA 1
ATOM 9483 C C . PHE D 1 203 ? 23.491 -139.232 -9.569 1.00 31.99 180 PHE D C 1
ATOM 9484 O O . PHE D 1 203 ? 22.533 -138.768 -8.956 1.00 33.40 180 PHE D O 1
ATOM 9492 N N . ASN D 1 204 ? 23.399 -140.301 -10.347 1.00 28.85 181 ASN D N 1
ATOM 9493 C CA . ASN D 1 204 ? 22.115 -140.961 -10.538 1.00 33.14 181 ASN D CA 1
ATOM 9494 C C . ASN D 1 204 ? 21.935 -142.287 -9.799 1.00 35.77 181 ASN D C 1
ATOM 9495 O O . ASN D 1 204 ? 20.946 -142.991 -10.032 1.00 33.55 181 ASN D O 1
ATOM 9500 N N . GLY D 1 205 ? 22.875 -142.610 -8.906 1.00 33.77 182 GLY D N 1
ATOM 9501 C CA . GLY D 1 205 ? 22.826 -143.855 -8.155 1.00 36.35 182 GLY D CA 1
ATOM 9502 C C . GLY D 1 205 ? 22.822 -145.114 -9.022 1.00 36.46 182 GLY D C 1
ATOM 9503 O O . GLY D 1 205 ? 22.144 -146.092 -8.706 1.00 37.10 182 GLY D O 1
ATOM 9504 N N . MET D 1 206 ? 23.577 -145.096 -10.115 1.00 29.02 183 MET D N 1
ATOM 9505 C CA . MET D 1 206 ? 23.573 -146.223 -11.033 1.00 37.41 183 MET D CA 1
ATOM 9506 C C . MET D 1 206 ? 24.797 -147.095 -10.793 1.00 38.43 183 MET D C 1
ATOM 9507 O O . MET D 1 206 ? 25.814 -146.617 -10.277 1.00 34.35 183 MET D O 1
ATOM 9512 N N . HIS D 1 207 ? 24.682 -148.368 -11.168 1.00 33.01 184 HIS D N 1
ATOM 9513 C CA . HIS D 1 207 ? 25.825 -149.265 -11.239 1.00 36.29 184 HIS D CA 1
ATOM 9514 C C . HIS D 1 207 ? 26.558 -149.090 -12.566 1.00 35.26 184 HIS D C 1
ATOM 9515 O O . HIS D 1 207 ? 26.041 -149.482 -13.616 1.00 35.59 184 HIS D O 1
ATOM 9522 N N . VAL D 1 208 ? 27.755 -148.511 -12.522 1.00 34.93 185 VAL D N 1
ATOM 9523 C CA . VAL D 1 208 ? 28.592 -148.396 -13.714 1.00 36.13 185 VAL D CA 1
ATOM 9524 C C . VAL D 1 208 ? 29.639 -149.501 -13.815 1.00 40.91 185 VAL D C 1
ATOM 9525 O O . VAL D 1 208 ? 30.301 -149.855 -12.825 1.00 32.77 185 VAL D O 1
ATOM 9529 N N . VAL D 1 209 ? 29.804 -150.016 -15.029 1.00 35.84 186 VAL D N 1
ATOM 9530 C CA . VAL D 1 209 ? 30.914 -150.890 -15.340 1.00 39.37 186 VAL D CA 1
ATOM 9531 C C . VAL D 1 209 ? 31.738 -150.208 -16.417 1.00 39.15 186 VAL D C 1
ATOM 9532 O O . VAL D 1 209 ? 31.274 -150.035 -17.540 1.00 39.31 186 VAL D O 1
ATOM 9536 N N . MET D 1 210 ? 32.955 -149.803 -16.078 1.00 38.92 187 MET D N 1
ATOM 9537 C CA . MET D 1 210 ? 33.866 -149.272 -17.078 1.00 39.31 187 MET D CA 1
ATOM 9538 C C . MET D 1 210 ? 34.558 -150.466 -17.719 1.00 49.50 187 MET D C 1
ATOM 9539 O O . MET D 1 210 ? 35.339 -151.162 -17.061 1.00 48.10 187 MET D O 1
ATOM 9544 N N . CYS D 1 211 ? 34.262 -150.711 -18.992 1.00 44.33 188 CYS D N 1
ATOM 9545 C CA . CYS D 1 211 ? 34.715 -151.925 -19.661 1.00 45.57 188 CYS D CA 1
ATOM 9546 C C . CYS D 1 211 ? 35.770 -151.623 -20.707 1.00 48.51 188 CYS D C 1
ATOM 9547 O O . CYS D 1 211 ? 35.516 -150.891 -21.663 1.00 48.69 188 CYS D O 1
ATOM 9550 N N . GLY D 1 212 ? 36.959 -152.187 -20.519 1.00 53.16 189 GLY D N 1
ATOM 9551 C CA . GLY D 1 212 ? 38.041 -152.016 -21.475 1.00 53.94 189 GLY D CA 1
ATOM 9552 C C . GLY D 1 212 ? 39.411 -152.412 -20.950 1.00 54.00 189 GLY D C 1
ATOM 9553 O O . GLY D 1 212 ? 39.530 -153.004 -19.877 1.00 53.96 189 GLY D O 1
ATOM 9554 N N . PRO D 1 213 ? 40.460 -152.086 -21.717 1.00 57.20 190 PRO D N 1
ATOM 9555 C CA . PRO D 1 213 ? 41.850 -152.358 -21.345 1.00 50.66 190 PRO D CA 1
ATOM 9556 C C . PRO D 1 213 ? 42.063 -152.127 -19.864 1.00 52.91 190 PRO D C 1
ATOM 9557 O O . PRO D 1 213 ? 41.722 -151.060 -19.372 1.00 59.23 190 PRO D O 1
ATOM 9561 N N . ASP D 1 214 ? 42.626 -153.104 -19.163 1.00 60.16 191 ASP D N 1
ATOM 9562 C CA . ASP D 1 214 ? 42.778 -153.002 -17.714 1.00 56.19 191 ASP D CA 1
ATOM 9563 C C . ASP D 1 214 ? 43.585 -151.781 -17.265 1.00 53.67 191 ASP D C 1
ATOM 9564 O O . ASP D 1 214 ? 43.254 -151.151 -16.270 1.00 54.40 191 ASP D O 1
ATOM 9569 N N . ASN D 1 215 ? 44.634 -151.442 -18.004 1.00 58.25 192 ASN D N 1
ATOM 9570 C CA . ASN D 1 215 ? 45.518 -150.349 -17.604 1.00 58.62 192 ASN D CA 1
ATOM 9571 C C . ASN D 1 215 ? 44.923 -148.942 -17.780 1.00 62.59 192 ASN D C 1
ATOM 9572 O O . ASN D 1 215 ? 45.591 -147.935 -17.507 1.00 59.39 192 ASN D O 1
ATOM 9577 N N . TYR D 1 216 ? 43.677 -148.866 -18.241 1.00 58.53 193 TYR D N 1
ATOM 9578 C CA . TYR D 1 216 ? 43.051 -147.560 -18.431 1.00 58.13 193 TYR D CA 1
ATOM 9579 C C . TYR D 1 216 ? 42.632 -146.960 -17.093 1.00 56.05 193 TYR D C 1
ATOM 9580 O O . TYR D 1 216 ? 42.803 -145.761 -16.864 1.00 55.88 193 TYR D O 1
ATOM 9589 N N . LYS D 1 217 ? 42.092 -147.789 -16.205 1.00 50.54 194 LYS D N 1
ATOM 9590 C CA . LYS D 1 217 ? 41.607 -147.281 -14.928 1.00 48.92 194 LYS D CA 1
ATOM 9591 C C . LYS D 1 217 ? 42.675 -146.476 -14.188 1.00 52.03 194 LYS D C 1
ATOM 9592 O O . LYS D 1 217 ? 42.352 -145.613 -13.375 1.00 51.04 194 LYS D O 1
ATOM 9598 N N . ASN D 1 218 ? 43.944 -146.743 -14.486 1.00 52.83 195 ASN D N 1
ATOM 9599 C CA . ASN D 1 218 ? 45.047 -146.028 -13.837 1.00 53.75 195 ASN D CA 1
ATOM 9600 C C . ASN D 1 218 ? 45.242 -144.621 -14.379 1.00 50.34 195 ASN D C 1
ATOM 9601 O O . ASN D 1 218 ? 45.956 -143.816 -13.793 1.00 52.19 195 ASN D O 1
ATOM 9606 N N . GLU D 1 219 ? 44.605 -144.335 -15.506 1.00 52.92 196 GLU D N 1
ATOM 9607 C CA . GLU D 1 219 ? 44.751 -143.045 -16.173 1.00 53.97 196 GLU D CA 1
ATOM 9608 C C . GLU D 1 219 ? 43.724 -142.017 -15.695 1.00 52.48 196 GLU D C 1
ATOM 9609 O O . GLU D 1 219 ? 43.759 -140.866 -16.111 1.00 54.71 196 GLU D O 1
ATOM 9615 N N . ILE D 1 220 ? 42.805 -142.437 -14.834 1.00 46.79 197 ILE D N 1
ATOM 9616 C CA . ILE D 1 220 ? 41.713 -141.577 -14.411 1.00 44.66 197 ILE D CA 1
ATOM 9617 C C . ILE D 1 220 ? 42.071 -140.756 -13.173 1.00 47.87 197 ILE D C 1
ATOM 9618 O O . ILE D 1 220 ? 42.540 -141.300 -12.175 1.00 49.77 197 ILE D O 1
ATOM 9623 N N . ASP D 1 221 ? 41.845 -139.447 -13.240 1.00 44.22 198 ASP D N 1
ATOM 9624 C CA . ASP D 1 221 ? 42.148 -138.557 -12.124 1.00 42.18 198 ASP D CA 1
ATOM 9625 C C . ASP D 1 221 ? 41.619 -139.115 -10.809 1.00 45.82 198 ASP D C 1
ATOM 9626 O O . ASP D 1 221 ? 40.444 -139.466 -10.707 1.00 50.94 198 ASP D O 1
ATOM 9631 N N . LYS D 1 222 ? 42.478 -139.188 -9.800 1.00 45.31 199 LYS D N 1
ATOM 9632 C CA . LYS D 1 222 ? 42.107 -139.826 -8.534 1.00 48.11 199 LYS D CA 1
ATOM 9633 C C . LYS D 1 222 ? 41.075 -139.049 -7.724 1.00 43.89 199 LYS D C 1
ATOM 9634 O O . LYS D 1 222 ? 40.223 -139.648 -7.078 1.00 47.40 199 LYS D O 1
ATOM 9640 N N . ASN D 1 223 ? 41.150 -137.723 -7.741 1.00 47.19 200 ASN D N 1
ATOM 9641 C CA . ASN D 1 223 ? 40.159 -136.904 -7.043 1.00 48.72 200 ASN D CA 1
ATOM 9642 C C . ASN D 1 223 ? 38.753 -137.165 -7.558 1.00 46.49 200 ASN D C 1
ATOM 9643 O O . ASN D 1 223 ? 37.801 -137.284 -6.778 1.00 46.41 200 ASN D O 1
ATOM 9648 N N . VAL D 1 224 ? 38.637 -137.239 -8.880 1.00 39.86 201 VAL D N 1
ATOM 9649 C CA . VAL D 1 224 ? 37.387 -137.558 -9.544 1.00 39.05 201 VAL D CA 1
ATOM 9650 C C . VAL D 1 224 ? 36.830 -138.895 -9.089 1.00 38.79 201 VAL D C 1
ATOM 9651 O O . VAL D 1 224 ? 35.650 -138.988 -8.741 1.00 40.19 201 VAL D O 1
ATOM 9655 N N . LEU D 1 225 ? 37.669 -139.927 -9.086 1.00 37.78 202 LEU D N 1
ATOM 9656 C CA . LEU D 1 225 ? 37.256 -141.232 -8.569 1.00 38.17 202 LEU D CA 1
ATOM 9657 C C . LEU D 1 225 ? 36.781 -141.129 -7.114 1.00 43.13 202 LEU D C 1
ATOM 9658 O O . LEU D 1 225 ? 35.737 -141.681 -6.740 1.00 39.82 202 LEU D O 1
ATOM 9663 N N . ALA D 1 226 ? 37.550 -140.418 -6.294 1.00 36.81 203 ALA D N 1
ATOM 9664 C CA . ALA D 1 226 ? 37.207 -140.267 -4.891 1.00 42.16 203 ALA D CA 1
ATOM 9665 C C . ALA D 1 226 ? 35.847 -139.594 -4.740 1.00 42.85 203 ALA D C 1
ATOM 9666 O O . ALA D 1 226 ? 35.019 -140.038 -3.938 1.00 41.11 203 ALA D O 1
ATOM 9668 N N . LYS D 1 227 ? 35.612 -138.537 -5.519 1.00 38.21 204 LYS D N 1
ATOM 9669 C CA . LYS D 1 227 ? 34.341 -137.828 -5.449 1.00 37.36 204 LYS D CA 1
ATOM 9670 C C . LYS D 1 227 ? 33.194 -138.686 -5.932 1.00 38.64 204 LYS D C 1
ATOM 9671 O O . LYS D 1 227 ? 32.098 -138.631 -5.366 1.00 38.86 204 LYS D O 1
ATOM 9677 N N . CYS D 1 228 ? 33.437 -139.478 -6.973 1.00 35.38 205 CYS D N 1
ATOM 9678 C CA . CYS D 1 228 ? 32.400 -140.374 -7.472 1.00 35.19 205 CYS D CA 1
ATOM 9679 C C . CYS D 1 228 ? 32.086 -141.448 -6.440 1.00 37.75 205 CYS D C 1
ATOM 9680 O O . CYS D 1 228 ? 30.918 -141.767 -6.208 1.00 39.62 205 CYS D O 1
ATOM 9683 N N . ILE D 1 229 ? 33.125 -141.999 -5.817 1.00 40.53 206 ILE D N 1
ATOM 9684 C CA . ILE D 1 229 ? 32.942 -143.007 -4.776 1.00 37.78 206 ILE D CA 1
ATOM 9685 C C . ILE D 1 229 ? 31.988 -142.483 -3.720 1.00 40.83 206 ILE D C 1
ATOM 9686 O O . ILE D 1 229 ? 31.064 -143.179 -3.294 1.00 43.75 206 ILE D O 1
ATOM 9691 N N . GLU D 1 230 ? 32.203 -141.245 -3.300 1.00 35.69 207 GLU D N 1
ATOM 9692 C CA . GLU D 1 230 ? 31.363 -140.682 -2.258 1.00 38.09 207 GLU D CA 1
ATOM 9693 C C . GLU D 1 230 ? 29.915 -140.498 -2.715 1.00 39.44 207 GLU D C 1
ATOM 9694 O O . GLU D 1 230 ? 28.997 -140.665 -1.914 1.00 43.51 207 GLU D O 1
ATOM 9700 N N . LEU D 1 231 ? 29.709 -140.181 -3.995 1.00 34.35 208 LEU D N 1
ATOM 9701 C CA . LEU D 1 231 ? 28.359 -140.039 -4.537 1.00 31.79 208 LEU D CA 1
ATOM 9702 C C . LEU D 1 231 ? 27.625 -141.375 -4.605 1.00 35.71 208 LEU D C 1
ATOM 9703 O O . LEU D 1 231 ? 26.440 -141.470 -4.281 1.00 35.09 208 LEU D O 1
ATOM 9708 N N . PHE D 1 232 ? 28.329 -142.412 -5.042 1.00 37.91 209 PHE D N 1
ATOM 9709 C CA . PHE D 1 232 ? 27.752 -143.745 -5.059 1.00 36.35 209 PHE D CA 1
ATOM 9710 C C . PHE D 1 232 ? 27.318 -144.146 -3.645 1.00 37.58 209 PHE D C 1
ATOM 9711 O O . PHE D 1 232 ? 26.245 -144.731 -3.443 1.00 39.11 209 PHE D O 1
ATOM 9719 N N . LYS D 1 233 ? 28.144 -143.826 -2.660 1.00 32.93 210 LYS D N 1
ATOM 9720 C CA . LYS D 1 233 ? 27.813 -144.200 -1.290 1.00 39.77 210 LYS D CA 1
ATOM 9721 C C . LYS D 1 233 ? 26.513 -143.533 -0.856 1.00 40.78 210 LYS D C 1
ATOM 9722 O O . LYS D 1 233 ? 25.672 -144.152 -0.193 1.00 39.70 210 LYS D O 1
ATOM 9728 N N . ARG D 1 234 ? 26.357 -142.273 -1.254 1.00 38.34 211 ARG D N 1
ATOM 9729 C CA . ARG D 1 234 ? 25.193 -141.466 -0.921 1.00 33.45 211 ARG D CA 1
ATOM 9730 C C . ARG D 1 234 ? 23.971 -141.860 -1.746 1.00 37.95 211 ARG D C 1
ATOM 9731 O O . ARG D 1 234 ? 22.872 -142.030 -1.210 1.00 37.19 211 ARG D O 1
ATOM 9739 N N . ASN D 1 235 ? 24.175 -142.021 -3.053 1.00 38.47 212 ASN D N 1
ATOM 9740 C CA . ASN D 1 235 ? 23.071 -142.201 -4.005 1.00 33.24 212 ASN D CA 1
ATOM 9741 C C . ASN D 1 235 ? 22.700 -143.646 -4.324 1.00 37.78 212 ASN D C 1
ATOM 9742 O O . ASN D 1 235 ? 21.575 -143.927 -4.749 1.00 36.26 212 ASN D O 1
ATOM 9747 N N . GLY D 1 236 ? 23.660 -144.554 -4.173 1.00 40.95 213 GLY D N 1
ATOM 9748 C CA . GLY D 1 236 ? 23.363 -145.968 -4.243 1.00 37.66 213 GLY D CA 1
ATOM 9749 C C . GLY D 1 236 ? 23.822 -146.756 -5.447 1.00 38.69 213 GLY D C 1
ATOM 9750 O O . GLY D 1 236 ? 23.359 -147.872 -5.669 1.00 50.26 213 GLY D O 1
ATOM 9751 N N . GLY D 1 237 ? 24.735 -146.230 -6.239 1.00 35.38 214 GLY D N 1
ATOM 9752 C CA . GLY D 1 237 ? 25.222 -147.067 -7.329 1.00 40.91 214 GLY D CA 1
ATOM 9753 C C . GLY D 1 237 ? 26.383 -147.982 -6.943 1.00 41.49 214 GLY D C 1
ATOM 9754 O O . GLY D 1 237 ? 26.391 -148.602 -5.872 1.00 39.24 214 GLY D O 1
ATOM 9755 N N . SER D 1 238 ? 27.363 -148.055 -7.840 1.00 36.42 215 SER D N 1
ATOM 9756 C CA . SER D 1 238 ? 28.629 -148.744 -7.616 1.00 34.20 215 SER D CA 1
ATOM 9757 C C . SER D 1 238 ? 29.532 -148.552 -8.838 1.00 37.18 215 SER D C 1
ATOM 9758 O O . SER D 1 238 ? 29.057 -148.357 -9.965 1.00 38.75 215 SER D O 1
ATOM 9761 N N . LEU D 1 239 ? 30.834 -148.571 -8.605 1.00 37.03 216 LEU D N 1
ATOM 9762 C CA . LEU D 1 239 ? 31.814 -148.450 -9.678 1.00 38.60 216 LEU D CA 1
ATOM 9763 C C . LEU D 1 239 ? 32.559 -149.776 -9.792 1.00 40.09 216 LEU D C 1
ATOM 9764 O O . LEU D 1 239 ? 32.883 -150.399 -8.789 1.00 38.79 216 LEU D O 1
ATOM 9769 N N . ARG D 1 240 ? 32.841 -150.201 -11.013 1.00 42.17 217 ARG D N 1
ATOM 9770 C CA . ARG D 1 240 ? 33.381 -151.531 -11.235 1.00 45.72 217 ARG D CA 1
ATOM 9771 C C . ARG D 1 240 ? 34.087 -151.531 -12.586 1.00 47.00 217 ARG D C 1
ATOM 9772 O O . ARG D 1 240 ? 33.534 -151.037 -13.573 1.00 47.93 217 ARG D O 1
ATOM 9780 N N . PHE D 1 241 ? 35.306 -152.063 -12.632 1.00 43.07 218 PHE D N 1
ATOM 9781 C CA . PHE D 1 241 ? 36.033 -152.173 -13.895 1.00 46.67 218 PHE D CA 1
ATOM 9782 C C . PHE D 1 241 ? 36.008 -153.592 -14.472 1.00 51.01 218 PHE D C 1
ATOM 9783 O O . PHE D 1 241 ? 35.790 -154.560 -13.746 1.00 57.47 218 PHE D O 1
ATOM 9791 N N . SER D 1 242 ? 36.211 -153.709 -15.779 1.00 47.43 219 SER D N 1
ATOM 9792 C CA . SER D 1 242 ? 36.022 -154.987 -16.458 1.00 47.57 219 SER D CA 1
ATOM 9793 C C . SER D 1 242 ? 36.778 -155.066 -17.772 1.00 53.35 219 SER D C 1
ATOM 9794 O O . SER D 1 242 ? 37.057 -154.052 -18.413 1.00 53.67 219 SER D O 1
ATOM 9797 N N . THR D 1 243 ? 37.088 -156.293 -18.170 1.00 51.56 220 THR D N 1
ATOM 9798 C CA . THR D 1 243 ? 37.896 -156.560 -19.347 1.00 54.49 220 THR D CA 1
ATOM 9799 C C . THR D 1 243 ? 37.130 -157.501 -20.272 1.00 52.73 220 THR D C 1
ATOM 9800 O O . THR D 1 243 ? 37.586 -157.845 -21.366 1.00 60.49 220 THR D O 1
ATOM 9804 N N . ASP D 1 244 ? 35.946 -157.901 -19.828 1.00 48.17 221 ASP D N 1
ATOM 9805 C CA . ASP D 1 244 ? 35.123 -158.839 -20.576 1.00 52.62 221 ASP D CA 1
ATOM 9806 C C . ASP D 1 244 ? 33.805 -158.182 -20.988 1.00 54.45 221 ASP D C 1
ATOM 9807 O O . ASP D 1 244 ? 32.899 -157.999 -20.171 1.00 51.90 221 ASP D O 1
ATOM 9812 N N . LYS D 1 245 ? 33.720 -157.829 -22.268 1.00 55.10 222 LYS D N 1
ATOM 9813 C CA . LYS D 1 245 ? 32.540 -157.199 -22.849 1.00 48.27 222 LYS D CA 1
ATOM 9814 C C . LYS D 1 245 ? 31.238 -157.979 -22.605 1.00 49.30 222 LYS D C 1
ATOM 9815 O O . LYS D 1 245 ? 30.196 -157.390 -22.331 1.00 53.56 222 LYS D O 1
ATOM 9821 N N . ILE D 1 246 ? 31.286 -159.301 -22.698 1.00 49.15 223 ILE D N 1
ATOM 9822 C CA . ILE D 1 246 ? 30.076 -160.088 -22.507 1.00 50.10 223 ILE D CA 1
ATOM 9823 C C . ILE D 1 246 ? 29.669 -160.219 -21.046 1.00 47.49 223 ILE D C 1
ATOM 9824 O O . ILE D 1 246 ? 28.485 -160.228 -20.719 1.00 47.75 223 ILE D O 1
ATOM 9829 N N . LEU D 1 247 ? 30.647 -160.339 -20.164 1.00 50.77 224 LEU D N 1
ATOM 9830 C CA . LEU D 1 247 ? 30.334 -160.450 -18.746 1.00 55.40 224 LEU D CA 1
ATOM 9831 C C . LEU D 1 247 ? 29.757 -159.124 -18.257 1.00 54.83 224 LEU D C 1
ATOM 9832 O O . LEU D 1 247 ? 28.741 -159.099 -17.559 1.00 53.84 224 LEU D O 1
ATOM 9837 N N . ALA D 1 248 ? 30.403 -158.027 -18.651 1.00 48.07 225 ALA D N 1
ATOM 9838 C CA . ALA D 1 248 ? 30.007 -156.697 -18.215 1.00 47.53 225 ALA D CA 1
ATOM 9839 C C . ALA D 1 248 ? 28.559 -156.391 -18.601 1.00 49.38 225 ALA D C 1
ATOM 9840 O O . ALA D 1 248 ? 27.821 -155.777 -17.827 1.00 47.58 225 ALA D O 1
ATOM 9842 N N . ALA D 1 249 ? 28.153 -156.847 -19.783 1.00 46.30 226 ALA D N 1
ATOM 9843 C CA . ALA D 1 249 ? 26.833 -156.535 -20.328 1.00 43.09 226 ALA D CA 1
ATOM 9844 C C . ALA D 1 249 ? 25.661 -157.203 -19.622 1.00 44.84 226 ALA D C 1
ATOM 9845 O O . ALA D 1 249 ? 24.515 -156.855 -19.881 1.00 44.62 226 ALA D O 1
ATOM 9847 N N . GLN D 1 250 ? 25.936 -158.162 -18.743 1.00 48.67 227 GLN D N 1
ATOM 9848 C CA . GLN D 1 250 ? 24.859 -158.906 -18.090 1.00 51.53 227 GLN D CA 1
ATOM 9849 C C . GLN D 1 250 ? 23.978 -157.969 -17.273 1.00 49.66 227 GLN D C 1
ATOM 9850 O O . GLN D 1 250 ? 24.474 -157.228 -16.426 1.00 48.53 227 GLN D O 1
ATOM 9856 N N . ASP D 1 251 ? 22.674 -158.005 -17.524 1.00 48.32 228 ASP D N 1
ATOM 9857 C CA . ASP D 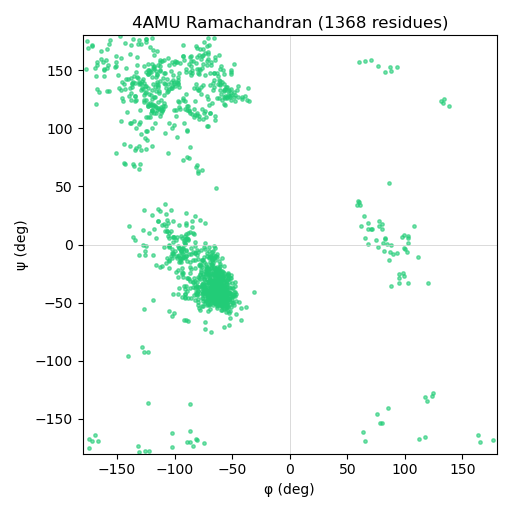1 251 ? 21.729 -157.211 -16.740 1.00 51.36 228 ASP D CA 1
ATOM 9858 C C . ASP D 1 251 ? 21.859 -155.685 -16.955 1.00 52.08 228 ASP D C 1
ATOM 9859 O O . ASP D 1 251 ? 21.384 -154.884 -16.135 1.00 47.30 228 ASP D O 1
ATOM 9864 N N . ALA D 1 252 ? 22.499 -155.294 -18.057 1.00 46.55 229 ALA D N 1
ATOM 9865 C CA . ALA D 1 252 ? 22.698 -153.890 -18.383 1.00 39.60 229 ALA D CA 1
ATOM 9866 C C . ALA D 1 252 ? 21.443 -153.273 -19.008 1.00 42.98 229 ALA D C 1
ATOM 9867 O O . ALA D 1 252 ? 20.809 -153.886 -19.873 1.00 44.32 229 ALA D O 1
ATOM 9869 N N . ASP D 1 253 ? 21.077 -152.073 -18.549 1.00 34.24 230 ASP D N 1
ATOM 9870 C CA . ASP D 1 253 ? 19.981 -151.324 -19.156 1.00 37.57 230 ASP D CA 1
ATOM 9871 C C . ASP D 1 253 ? 20.518 -150.380 -20.228 1.00 35.72 230 ASP D C 1
ATOM 9872 O O . ASP D 1 253 ? 19.790 -149.992 -21.142 1.00 38.68 230 ASP D O 1
ATOM 9877 N N . VAL D 1 254 ? 21.791 -150.010 -20.110 1.00 30.99 231 VAL D N 1
ATOM 9878 C CA . VAL D 1 254 ? 22.396 -149.038 -21.012 1.00 34.02 231 VAL D CA 1
ATOM 9879 C C . VAL D 1 254 ? 23.806 -149.448 -21.419 1.00 35.89 231 VAL D C 1
ATOM 9880 O O . VAL D 1 254 ? 24.616 -149.836 -20.570 1.00 37.64 231 VAL D O 1
ATOM 9884 N N . ILE D 1 255 ? 24.113 -149.347 -22.708 1.00 32.12 232 ILE D N 1
ATOM 9885 C CA . ILE D 1 255 ? 25.482 -149.560 -23.153 1.00 37.81 232 ILE D CA 1
ATOM 9886 C C . ILE D 1 255 ? 25.908 -148.340 -23.931 1.00 35.14 232 ILE D C 1
ATOM 9887 O O . ILE D 1 255 ? 25.247 -147.936 -24.883 1.00 38.74 232 ILE D O 1
ATOM 9892 N N . TYR D 1 256 ? 27.011 -147.746 -23.509 1.00 33.54 233 TYR D N 1
ATOM 9893 C CA . TYR D 1 256 ? 27.429 -146.452 -24.023 1.00 35.15 233 TYR D CA 1
ATOM 9894 C C . TYR D 1 256 ? 28.856 -146.607 -24.503 1.00 36.72 233 TYR D C 1
ATOM 9895 O O . TYR D 1 256 ? 29.703 -147.106 -23.764 1.00 36.80 233 TYR D O 1
ATOM 9904 N N . THR D 1 257 ? 29.134 -146.195 -25.733 1.00 35.57 234 THR D N 1
ATOM 9905 C CA . THR D 1 257 ? 30.500 -146.253 -26.225 1.00 33.09 234 THR D CA 1
ATOM 9906 C C . THR D 1 257 ? 30.904 -145.007 -27.002 1.00 37.49 234 THR D C 1
ATOM 9907 O O . THR D 1 257 ? 30.081 -144.151 -27.290 1.00 39.54 234 THR D O 1
ATOM 9911 N N . ASP D 1 258 ? 32.186 -144.920 -27.340 1.00 41.18 235 ASP D N 1
ATOM 9912 C CA . ASP D 1 258 ? 32.733 -143.748 -28.004 1.00 39.99 235 ASP D CA 1
ATOM 9913 C C . ASP D 1 258 ? 33.778 -144.220 -29.019 1.00 40.64 235 ASP D C 1
ATOM 9914 O O . ASP D 1 258 ? 34.085 -145.410 -29.080 1.00 44.18 235 ASP D O 1
ATOM 9919 N N . VAL D 1 259 ? 34.301 -143.305 -29.830 1.00 39.92 236 VAL D N 1
ATOM 9920 C CA . VAL D 1 259 ? 35.251 -143.682 -30.876 1.00 45.22 236 VAL D CA 1
ATOM 9921 C C . VAL D 1 259 ? 36.602 -144.096 -30.301 1.00 50.60 236 VAL D C 1
ATOM 9922 O O . VAL D 1 259 ? 36.938 -143.745 -29.165 1.00 47.68 236 VAL D O 1
ATOM 9926 N N . TRP D 1 260 ? 37.367 -144.840 -31.101 1.00 52.89 237 TRP D N 1
ATOM 9927 C CA . TRP D 1 260 ? 38.675 -145.348 -30.701 1.00 48.22 237 TRP D CA 1
ATOM 9928 C C . TRP D 1 260 ? 39.783 -144.444 -31.203 1.00 52.97 237 TRP D C 1
ATOM 9929 O O . TRP D 1 260 ? 40.949 -144.589 -30.831 1.00 56.78 237 TRP D O 1
ATOM 9940 N N . VAL D 1 261 ? 39.419 -143.505 -32.059 1.00 55.76 238 VAL D N 1
ATOM 9941 C CA . VAL D 1 261 ? 40.423 -142.700 -32.713 1.00 63.17 238 VAL D CA 1
ATOM 9942 C C . VAL D 1 261 ? 40.091 -141.223 -32.603 1.00 67.22 238 VAL D C 1
ATOM 9943 O O . VAL D 1 261 ? 38.937 -140.835 -32.737 1.00 73.60 238 VAL D O 1
ATOM 9947 N N . SER D 1 262 ? 41.092 -140.393 -32.342 1.00 68.70 239 SER D N 1
ATOM 9948 C CA . SER D 1 262 ? 40.855 -138.955 -32.324 1.00 77.81 239 SER D CA 1
ATOM 9949 C C . SER D 1 262 ? 41.544 -138.278 -33.503 1.00 81.30 239 SER D C 1
ATOM 9950 O O . SER D 1 262 ? 42.769 -138.279 -33.594 1.00 82.86 239 SER D O 1
ATOM 9953 N N . LEU D 1 263 ? 40.758 -137.711 -34.415 1.00 82.49 240 LEU D N 1
ATOM 9954 C CA . LEU D 1 263 ? 41.329 -136.970 -35.537 1.00 87.40 240 LEU D CA 1
ATOM 9955 C C . LEU D 1 263 ? 41.999 -135.707 -35.004 1.00 87.66 240 LEU D C 1
ATOM 9956 O O . LEU D 1 263 ? 41.359 -134.889 -34.341 1.00 83.18 240 LEU D O 1
ATOM 9961 N N . GLY D 1 264 ? 43.290 -135.554 -35.275 1.00 84.61 241 GLY D N 1
ATOM 9962 C CA . GLY D 1 264 ? 44.061 -136.559 -35.974 1.00 83.59 241 GLY D CA 1
ATOM 9963 C C . GLY D 1 264 ? 45.441 -136.644 -35.354 1.00 90.08 241 GLY D C 1
ATOM 9964 O O . GLY D 1 264 ? 46.215 -135.685 -35.407 1.00 79.02 241 GLY D O 1
ATOM 9965 N N . GLU D 1 265 ? 45.734 -137.783 -34.732 1.00 93.58 242 GLU D N 1
ATOM 9966 C CA . GLU D 1 265 ? 47.074 -138.065 -34.239 1.00 86.30 242 GLU D CA 1
ATOM 9967 C C . GLU D 1 265 ? 47.801 -138.811 -35.345 1.00 91.20 242 GLU D C 1
ATOM 9968 O O . GLU D 1 265 ? 47.180 -139.192 -36.344 1.00 89.67 242 GLU D O 1
ATOM 9974 N N . PRO D 1 266 ? 49.117 -139.033 -35.178 1.00 95.42 243 PRO D N 1
ATOM 9975 C CA . PRO D 1 266 ? 49.835 -139.802 -36.198 1.00 90.31 243 PRO D CA 1
ATOM 9976 C C . PRO D 1 266 ? 49.263 -141.201 -36.306 1.00 87.99 243 PRO D C 1
ATOM 9977 O O . PRO D 1 266 ? 48.557 -141.660 -35.412 1.00 86.81 243 PRO D O 1
ATOM 9981 N N . PHE D 1 267 ? 49.572 -141.871 -37.403 1.00 90.27 244 PHE D N 1
ATOM 9982 C CA . PHE D 1 267 ? 49.070 -143.210 -37.633 1.00 89.10 244 PHE D CA 1
ATOM 9983 C C . PHE D 1 267 ? 49.463 -144.173 -36.510 1.00 91.59 244 PHE D C 1
ATOM 9984 O O . PHE D 1 267 ? 48.648 -144.989 -36.083 1.00 91.10 244 PHE D O 1
ATOM 9992 N N . GLU D 1 268 ? 50.703 -144.076 -36.031 1.00 92.89 245 GLU D N 1
ATOM 9993 C CA . GLU D 1 268 ? 51.204 -145.003 -35.011 1.00 94.13 245 GLU D CA 1
ATOM 9994 C C . GLU D 1 268 ? 50.239 -145.129 -33.837 1.00 88.90 245 GLU D C 1
ATOM 9995 O O . GLU D 1 268 ? 50.065 -146.216 -33.280 1.00 83.79 245 GLU D O 1
ATOM 10001 N N . LEU D 1 269 ? 49.617 -144.015 -33.462 1.00 87.66 246 LEU D N 1
ATOM 10002 C CA . LEU D 1 269 ? 48.672 -144.012 -32.348 1.00 83.20 246 LEU D CA 1
ATOM 10003 C C . LEU D 1 269 ? 47.332 -144.664 -32.700 1.00 80.83 246 LEU D C 1
ATOM 10004 O O . LEU D 1 269 ? 46.665 -145.224 -31.832 1.00 74.85 246 LEU D O 1
ATOM 10009 N N . PHE D 1 270 ? 46.942 -144.596 -33.969 1.00 81.82 247 PHE D N 1
ATOM 10010 C CA . PHE D 1 270 ? 45.751 -145.300 -34.420 1.00 80.33 247 PHE D CA 1
ATOM 10011 C C . PHE D 1 270 ? 45.902 -146.774 -34.100 1.00 78.91 247 PHE D C 1
ATOM 10012 O O . PHE D 1 270 ? 45.228 -147.290 -33.208 1.00 78.45 247 PHE D O 1
ATOM 10020 N N . ASP D 1 271 ? 46.796 -147.448 -34.823 1.00 77.94 248 ASP D N 1
ATOM 10021 C CA . ASP D 1 271 ? 46.937 -148.903 -34.695 1.00 78.28 248 ASP D CA 1
ATOM 10022 C C . ASP D 1 271 ? 47.358 -149.355 -33.301 1.00 70.11 248 ASP D C 1
ATOM 10023 O O . ASP D 1 271 ? 47.107 -150.494 -32.917 1.00 68.17 248 ASP D O 1
ATOM 10028 N N . LYS D 1 272 ? 47.999 -148.471 -32.546 1.00 69.14 249 LYS D N 1
ATOM 10029 C CA . LYS D 1 272 ? 48.247 -148.763 -31.143 1.00 71.89 249 LYS D CA 1
ATOM 10030 C C . LYS D 1 272 ? 46.898 -148.879 -30.429 1.00 71.86 249 LYS D C 1
ATOM 10031 O O . LYS D 1 272 ? 46.604 -149.901 -29.800 1.00 63.76 249 LYS D O 1
ATOM 10037 N N . ARG D 1 273 ? 46.081 -147.831 -30.561 1.00 71.23 250 ARG D N 1
ATOM 10038 C CA . ARG D 1 273 ? 44.742 -147.778 -29.974 1.00 65.79 250 ARG D CA 1
ATOM 10039 C C . ARG D 1 273 ? 43.860 -148.937 -30.380 1.00 60.88 250 ARG D C 1
ATOM 10040 O O . ARG D 1 273 ? 43.265 -149.591 -29.527 1.00 62.42 250 ARG D O 1
ATOM 10048 N N . ILE D 1 274 ? 43.743 -149.176 -31.680 1.00 57.13 251 ILE D N 1
ATOM 10049 C CA . ILE D 1 274 ? 42.837 -150.218 -32.140 1.00 56.36 251 ILE D CA 1
ATOM 10050 C C . ILE D 1 274 ? 43.342 -151.600 -31.713 1.00 60.02 251 ILE D C 1
ATOM 10051 O O . ILE D 1 274 ? 42.552 -152.517 -31.464 1.00 59.70 251 ILE D O 1
ATOM 10056 N N . GLY D 1 275 ? 44.659 -151.726 -31.578 1.00 63.42 252 GLY D N 1
ATOM 10057 C CA . GLY D 1 275 ? 45.260 -152.937 -31.046 1.00 58.55 252 GLY D CA 1
ATOM 10058 C C . GLY D 1 275 ? 44.768 -153.220 -29.637 1.00 61.34 252 GLY D C 1
ATOM 10059 O O . GLY D 1 275 ? 44.455 -154.361 -29.300 1.00 61.29 252 GLY D O 1
ATOM 10060 N N . GLU D 1 276 ? 44.691 -152.171 -28.818 1.00 60.24 253 GLU D N 1
ATOM 10061 C CA . GLU D 1 276 ? 44.202 -152.280 -27.445 1.00 55.60 253 GLU D CA 1
ATOM 10062 C C . GLU D 1 276 ? 42.681 -152.465 -27.364 1.00 54.50 253 GLU D C 1
ATOM 10063 O O . GLU D 1 276 ? 42.182 -153.178 -26.492 1.00 53.14 253 GLU D O 1
ATOM 10069 N N . LEU D 1 277 ? 41.947 -151.811 -28.260 1.00 54.88 254 LEU D N 1
ATOM 10070 C CA . LEU D 1 277 ? 40.485 -151.757 -28.164 1.00 51.69 254 LEU D CA 1
ATOM 10071 C C . LEU D 1 277 ? 39.751 -152.857 -28.945 1.00 54.05 254 LEU D C 1
ATOM 10072 O O . LEU D 1 277 ? 38.545 -153.043 -28.779 1.00 53.72 254 LEU D O 1
ATOM 10077 N N . LYS D 1 278 ? 40.477 -153.586 -29.787 1.00 58.60 255 LYS D N 1
ATOM 10078 C CA . LYS D 1 278 ? 39.854 -154.506 -30.745 1.00 55.02 255 LYS D CA 1
ATOM 10079 C C . LYS D 1 278 ? 38.831 -155.487 -30.152 1.00 54.01 255 LYS D C 1
ATOM 10080 O O . LYS D 1 278 ? 37.891 -155.888 -30.837 1.00 60.25 255 LYS D O 1
ATOM 10086 N N . ASN D 1 279 ? 38.987 -155.858 -28.887 1.00 54.38 256 ASN D N 1
ATOM 10087 C CA . ASN D 1 279 ? 38.055 -156.811 -28.270 1.00 56.29 256 ASN D CA 1
ATOM 10088 C C . ASN D 1 279 ? 36.818 -156.175 -27.629 1.00 60.31 256 ASN D C 1
ATOM 10089 O O . ASN D 1 279 ? 35.993 -156.873 -27.025 1.00 55.33 256 ASN D O 1
ATOM 10094 N N . PHE D 1 280 ? 36.693 -154.853 -27.774 1.00 60.23 257 PHE D N 1
ATOM 10095 C CA . PHE D 1 280 ? 35.653 -154.087 -27.087 1.00 53.25 257 PHE D CA 1
ATOM 10096 C C . PHE D 1 280 ? 34.652 -153.385 -28.009 1.00 51.72 257 PHE D C 1
ATOM 10097 O O . PHE D 1 280 ? 33.892 -152.523 -27.563 1.00 49.51 257 PHE D O 1
ATOM 10105 N N . GLN D 1 281 ? 34.653 -153.755 -29.286 1.00 45.62 258 GLN D N 1
ATOM 10106 C CA . GLN D 1 281 ? 33.639 -153.282 -30.212 1.00 45.11 258 GLN D CA 1
ATOM 10107 C C . GLN D 1 281 ? 32.255 -153.736 -29.741 1.00 48.91 258 GLN D C 1
ATOM 10108 O O . GLN D 1 281 ? 32.090 -154.880 -29.312 1.00 42.81 258 GLN D O 1
ATOM 10114 N N . VAL D 1 282 ? 31.269 -152.839 -29.811 1.00 44.87 259 VAL D N 1
ATOM 10115 C CA . VAL D 1 282 ? 29.899 -153.189 -29.443 1.00 42.60 259 VAL D CA 1
ATOM 10116 C C . VAL D 1 282 ? 29.204 -153.876 -30.623 1.00 45.94 259 VAL D C 1
ATOM 10117 O O . VAL D 1 282 ? 29.031 -153.281 -31.702 1.00 44.44 259 VAL D O 1
ATOM 10121 N N . ASP D 1 283 ? 28.825 -155.137 -30.417 1.00 45.71 260 ASP D N 1
ATOM 10122 C CA . ASP D 1 283 ? 28.170 -155.936 -31.453 1.00 45.68 260 ASP D CA 1
ATOM 10123 C C . ASP D 1 283 ? 26.899 -156.563 -30.918 1.00 45.64 260 ASP D C 1
ATOM 10124 O O . ASP D 1 283 ? 26.625 -156.474 -29.720 1.00 47.06 260 ASP D O 1
ATOM 10129 N N . MET D 1 284 ? 26.120 -157.196 -31.792 1.00 40.87 261 MET D N 1
ATOM 10130 C CA . MET D 1 284 ? 24.819 -157.714 -31.366 1.00 45.72 261 MET D CA 1
ATOM 10131 C C . MET D 1 284 ? 24.903 -158.828 -30.321 1.00 50.56 261 MET D C 1
ATOM 10132 O O . MET D 1 284 ? 23.939 -159.079 -29.586 1.00 52.54 261 MET D O 1
ATOM 10137 N N . ASN D 1 285 ? 26.055 -159.490 -30.250 1.00 47.86 262 ASN D N 1
ATOM 10138 C CA . ASN D 1 285 ? 26.294 -160.454 -29.181 1.00 57.97 262 ASN D CA 1
ATOM 10139 C C . ASN D 1 285 ? 26.299 -159.759 -27.829 1.00 55.68 262 ASN D C 1
ATOM 10140 O O . ASN D 1 285 ? 25.754 -160.295 -26.856 1.00 51.36 262 ASN D O 1
ATOM 10145 N N . MET D 1 286 ? 26.914 -158.571 -27.775 1.00 51.79 263 MET D N 1
ATOM 10146 C CA . MET D 1 286 ? 26.915 -157.776 -26.547 1.00 47.62 263 MET D CA 1
ATOM 10147 C C . MET D 1 286 ? 25.525 -157.246 -26.234 1.00 49.69 263 MET D C 1
ATOM 10148 O O . MET D 1 286 ? 25.059 -157.355 -25.090 1.00 46.50 263 MET D O 1
ATOM 10153 N N . ILE D 1 287 ? 24.858 -156.695 -27.247 1.00 44.14 264 ILE D N 1
ATOM 10154 C CA . ILE D 1 287 ? 23.512 -156.184 -27.045 1.00 46.00 264 ILE D CA 1
ATOM 10155 C C . ILE D 1 287 ? 22.603 -157.293 -26.527 1.00 51.75 264 ILE D C 1
ATOM 10156 O O . ILE D 1 287 ? 21.772 -157.072 -25.644 1.00 53.49 264 ILE D O 1
ATOM 10161 N N . LYS D 1 288 ? 22.768 -158.502 -27.048 1.00 54.33 265 LYS D N 1
ATOM 10162 C CA . LYS D 1 288 ? 21.851 -159.569 -26.660 1.00 55.24 265 LYS D CA 1
ATOM 10163 C C . LYS D 1 288 ? 22.158 -160.134 -25.263 1.00 52.86 265 LYS D C 1
ATOM 10164 O O . LYS D 1 288 ? 21.282 -160.704 -24.600 1.00 53.93 265 LYS D O 1
ATOM 10170 N N . ALA D 1 289 ? 23.396 -159.948 -24.809 1.00 50.25 266 ALA D N 1
ATOM 10171 C CA . ALA D 1 289 ? 23.794 -160.354 -23.460 1.00 47.62 266 ALA D CA 1
ATOM 10172 C C . ALA D 1 289 ? 23.194 -159.457 -22.375 1.00 52.16 266 ALA D C 1
ATOM 10173 O O . ALA D 1 289 ? 23.127 -159.843 -21.201 1.00 48.45 266 ALA D O 1
ATOM 10175 N N . ALA D 1 290 ? 22.785 -158.250 -22.770 1.00 51.22 267 ALA D N 1
ATOM 10176 C CA . ALA D 1 290 ? 22.180 -157.297 -21.846 1.00 47.62 267 ALA D CA 1
ATOM 10177 C C . ALA D 1 290 ? 20.703 -157.604 -21.726 1.00 46.56 267 ALA D C 1
ATOM 10178 O O . ALA D 1 290 ? 20.235 -158.608 -22.255 1.00 50.50 267 ALA D O 1
ATOM 10180 N N . LYS D 1 291 ? 19.964 -156.745 -21.035 1.00 48.94 268 LYS D N 1
ATOM 10181 C CA . LYS D 1 291 ? 18.514 -156.899 -20.957 1.00 47.33 268 LYS D CA 1
ATOM 10182 C C . LYS D 1 291 ? 17.866 -156.714 -22.331 1.00 50.50 268 LYS D C 1
ATOM 10183 O O . LYS D 1 291 ? 18.476 -156.155 -23.241 1.00 50.52 268 LYS D O 1
ATOM 10189 N N . ASN D 1 292 ? 16.633 -157.190 -22.485 1.00 52.70 269 ASN D N 1
ATOM 10190 C CA . ASN D 1 292 ? 15.932 -157.028 -23.749 1.00 54.84 269 ASN D CA 1
ATOM 10191 C C . ASN D 1 292 ? 15.722 -155.550 -24.049 1.00 52.41 269 ASN D C 1
ATOM 10192 O O . ASN D 1 292 ? 15.844 -155.119 -25.192 1.00 51.59 269 ASN D O 1
ATOM 10197 N N . ASP D 1 293 ? 15.439 -154.764 -23.017 1.00 49.68 270 ASP D N 1
ATOM 10198 C CA . ASP D 1 293 ? 15.198 -153.345 -23.229 1.00 51.72 270 ASP D CA 1
ATOM 10199 C C . ASP D 1 293 ? 16.446 -152.455 -23.141 1.00 48.20 270 ASP D C 1
ATOM 10200 O O . ASP D 1 293 ? 16.337 -151.239 -23.006 1.00 49.93 270 ASP D O 1
ATOM 10205 N N . VAL D 1 294 ? 17.628 -153.049 -23.230 1.00 43.40 271 VAL D N 1
ATOM 10206 C CA . VAL D 1 294 ? 18.842 -152.251 -23.239 1.00 43.30 271 VAL D CA 1
ATOM 10207 C C . VAL D 1 294 ? 18.705 -151.164 -24.302 1.00 41.61 271 VAL D C 1
ATOM 10208 O O . VAL D 1 294 ? 17.996 -151.352 -25.291 1.00 44.21 271 VAL D O 1
ATOM 10212 N N . ILE D 1 295 ? 19.354 -150.022 -24.072 1.00 35.52 272 ILE D N 1
ATOM 10213 C CA . ILE D 1 295 ? 19.461 -148.975 -25.080 1.00 38.37 272 ILE D CA 1
ATOM 10214 C C . ILE D 1 295 ? 20.938 -148.695 -25.311 1.00 33.77 272 ILE D C 1
ATOM 10215 O O . ILE D 1 295 ? 21.743 -148.804 -24.390 1.00 34.15 272 ILE D O 1
ATOM 10220 N N . PHE D 1 296 ? 21.288 -148.355 -26.547 1.00 34.50 273 PHE D N 1
ATOM 10221 C CA . PHE D 1 296 ? 22.668 -148.052 -26.916 1.00 33.25 273 PHE D CA 1
ATOM 10222 C C . PHE D 1 296 ? 22.835 -146.537 -27.050 1.00 34.97 273 PHE D C 1
ATOM 10223 O O . PHE D 1 296 ? 21.946 -145.856 -27.574 1.00 35.58 273 PHE D O 1
ATOM 10231 N N . LEU D 1 297 ? 23.961 -146.008 -26.575 1.00 31.53 274 LEU D N 1
ATOM 10232 C CA . LEU D 1 297 ? 24.224 -144.571 -26.655 1.00 31.28 274 LEU D CA 1
ATOM 10233 C C . LEU D 1 297 ? 25.618 -144.310 -27.179 1.00 34.53 274 LEU D C 1
ATOM 10234 O O . LEU D 1 297 ? 26.520 -145.126 -27.001 1.00 38.59 274 LEU D O 1
ATOM 10239 N N . HIS D 1 298 ? 25.797 -143.143 -27.788 1.00 32.86 275 HIS D N 1
ATOM 10240 C CA . HIS D 1 298 ? 27.053 -142.767 -28.412 1.00 32.94 275 HIS D CA 1
ATOM 10241 C C . HIS D 1 298 ? 26.913 -141.283 -28.680 1.00 32.72 275 HIS D C 1
ATOM 10242 O O . HIS D 1 298 ? 25.877 -140.852 -29.180 1.00 31.80 275 HIS D O 1
ATOM 10249 N N . CYS D 1 299 ? 27.930 -140.492 -28.354 1.00 31.18 276 CYS D N 1
ATOM 10250 C CA . CYS D 1 299 ? 27.776 -139.045 -28.469 1.00 32.66 276 CYS D CA 1
ATOM 10251 C C . CYS D 1 299 ? 27.932 -138.546 -29.908 1.00 34.54 276 CYS D C 1
ATOM 10252 O O . CYS D 1 299 ? 27.706 -137.365 -30.189 1.00 33.67 276 CYS D O 1
ATOM 10255 N N . LEU D 1 300 ? 28.310 -139.454 -30.810 1.00 35.34 277 LEU D N 1
ATOM 10256 C CA . LEU D 1 300 ? 28.474 -139.157 -32.242 1.00 32.71 277 LEU D CA 1
ATOM 10257 C C . LEU D 1 300 ? 29.521 -138.089 -32.499 1.00 32.55 277 LEU D C 1
ATOM 10258 O O . LEU D 1 300 ? 29.841 -137.316 -31.607 1.00 40.38 277 LEU D O 1
ATOM 10263 N N . PRO D 1 301 ? 30.092 -138.060 -33.714 1.00 37.85 278 PRO D N 1
ATOM 10264 C CA . PRO D 1 301 ? 29.918 -139.037 -34.790 1.00 34.42 278 PRO D CA 1
ATOM 10265 C C . PRO D 1 301 ? 30.411 -140.423 -34.386 1.00 36.84 278 PRO D C 1
ATOM 10266 O O . PRO D 1 301 ? 31.369 -140.549 -33.630 1.00 32.51 278 PRO D O 1
ATOM 10270 N N . ALA D 1 302 ? 29.721 -141.452 -34.868 1.00 37.36 279 ALA D N 1
ATOM 10271 C CA . ALA D 1 302 ? 30.161 -142.837 -34.720 1.00 41.32 279 ALA D CA 1
ATOM 10272 C C . ALA D 1 302 ? 30.603 -143.408 -36.062 1.00 43.23 279 ALA D C 1
ATOM 10273 O O . ALA D 1 302 ? 30.029 -143.091 -37.104 1.00 40.87 279 ALA D O 1
ATOM 10275 N N . PHE D 1 303 ? 31.639 -144.236 -36.022 1.00 44.38 280 PHE D N 1
ATOM 10276 C CA . PHE D 1 303 ? 32.092 -144.980 -37.191 1.00 45.96 280 PHE D CA 1
ATOM 10277 C C . PHE D 1 303 ? 31.526 -146.400 -37.163 1.00 46.51 280 PHE D C 1
ATOM 10278 O O . PHE D 1 303 ? 32.117 -147.308 -36.575 1.00 45.79 280 PHE D O 1
ATOM 10286 N N . HIS D 1 304 ? 30.373 -146.578 -37.803 1.00 45.19 281 HIS D N 1
ATOM 10287 C CA . HIS D 1 304 ? 29.623 -147.817 -37.719 1.00 40.01 281 HIS D CA 1
ATOM 10288 C C . HIS D 1 304 ? 29.400 -148.439 -39.105 1.00 48.40 281 HIS D C 1
ATOM 10289 O O . HIS D 1 304 ? 28.615 -149.385 -39.271 1.00 47.81 281 HIS D O 1
ATOM 10296 N N . ASP D 1 305 ? 30.077 -147.894 -40.105 1.00 43.45 282 ASP D N 1
ATOM 10297 C CA . ASP D 1 305 ? 30.030 -148.454 -41.447 1.00 44.05 282 ASP D CA 1
ATOM 10298 C C . ASP D 1 305 ? 31.096 -147.788 -42.320 1.00 48.53 282 ASP D C 1
ATOM 10299 O O . ASP D 1 305 ? 32.027 -147.173 -41.800 1.00 46.61 282 ASP D O 1
ATOM 10304 N N . ASP D 1 306 ? 30.983 -147.923 -43.636 1.00 46.01 283 ASP D N 1
ATOM 10305 C CA . ASP D 1 306 ? 32.014 -147.388 -44.522 1.00 52.45 283 ASP D CA 1
ATOM 10306 C C . ASP D 1 306 ? 31.499 -146.226 -45.364 1.00 56.68 283 ASP D C 1
ATOM 10307 O O . ASP D 1 306 ? 31.991 -145.986 -46.475 1.00 56.70 283 ASP D O 1
ATOM 10312 N N . HIS D 1 307 ? 30.516 -145.505 -44.824 1.00 53.28 284 HIS D N 1
ATOM 10313 C CA . HIS D 1 307 ? 29.937 -144.361 -45.516 1.00 46.15 284 HIS D CA 1
ATOM 10314 C C . HIS D 1 307 ? 30.672 -143.064 -45.216 1.00 45.49 284 HIS D C 1
ATOM 10315 O O . HIS D 1 307 ? 30.210 -141.987 -45.565 1.00 50.81 284 HIS D O 1
ATOM 10322 N N . THR D 1 308 ? 31.819 -143.166 -44.563 1.00 49.84 285 THR D N 1
ATOM 10323 C CA . THR D 1 308 ? 32.673 -142.004 -44.372 1.00 49.11 285 THR D CA 1
ATOM 10324 C C . THR D 1 308 ? 34.017 -142.289 -45.026 1.00 51.68 285 THR D C 1
ATOM 10325 O O . THR D 1 308 ? 34.499 -143.421 -45.017 1.00 56.56 285 THR D O 1
ATOM 10329 N N . SER D 1 309 ? 34.617 -141.267 -45.611 1.00 49.33 286 SER D N 1
ATOM 10330 C CA . SER D 1 309 ? 35.911 -141.432 -46.239 1.00 56.06 286 SER D CA 1
ATOM 10331 C C . SER D 1 309 ? 36.934 -141.919 -45.209 1.00 59.06 286 SER D C 1
ATOM 10332 O O . SER D 1 309 ? 37.839 -142.688 -45.532 1.00 59.42 286 SER D O 1
ATOM 10335 N N . PHE D 1 310 ? 36.780 -141.475 -43.967 1.00 55.63 287 PHE D N 1
ATOM 10336 C CA . PHE D 1 310 ? 37.700 -141.861 -42.907 1.00 55.00 287 PHE D CA 1
ATOM 10337 C C . PHE D 1 310 ? 37.623 -143.359 -42.621 1.00 58.46 287 PHE D C 1
ATOM 10338 O O . PHE D 1 310 ? 38.648 -144.014 -42.438 1.00 58.77 287 PHE D O 1
ATOM 10346 N N . SER D 1 311 ? 36.411 -143.904 -42.587 1.00 54.34 288 SER D N 1
ATOM 10347 C CA . SER D 1 311 ? 36.238 -145.341 -42.417 1.00 54.31 288 SER D CA 1
ATOM 10348 C C . SER D 1 311 ? 37.016 -146.124 -43.468 1.00 61.93 288 SER D C 1
ATOM 10349 O O . SER D 1 311 ? 37.787 -147.028 -43.139 1.00 62.96 288 SER D O 1
ATOM 10352 N N . LYS D 1 312 ? 36.801 -145.783 -44.734 1.00 59.29 289 LYS D N 1
ATOM 10353 C CA . LYS D 1 312 ? 37.455 -146.483 -45.828 1.00 58.50 289 LYS D CA 1
ATOM 10354 C C . LYS D 1 312 ? 38.968 -146.450 -45.670 1.00 61.59 289 LYS D C 1
ATOM 10355 O O . LYS D 1 312 ? 39.609 -147.493 -45.650 1.00 67.30 289 LYS D O 1
ATOM 10361 N N . GLU D 1 313 ? 39.540 -145.261 -45.535 1.00 59.29 290 GLU D N 1
ATOM 10362 C CA . GLU D 1 313 ? 40.981 -145.155 -45.338 1.00 64.51 290 GLU D CA 1
ATOM 10363 C C . GLU D 1 313 ? 41.476 -146.066 -44.214 1.00 67.53 290 GLU D C 1
ATOM 10364 O O . GLU D 1 313 ? 42.596 -146.577 -44.281 1.00 70.11 290 GLU D O 1
ATOM 10370 N N . VAL D 1 314 ? 40.651 -146.275 -43.190 1.00 61.15 291 VAL D N 1
ATOM 10371 C CA . VAL D 1 314 ? 41.061 -147.108 -42.060 1.00 64.52 291 VAL D CA 1
ATOM 10372 C C . VAL D 1 314 ? 40.884 -148.584 -42.388 1.00 67.22 291 VAL D C 1
ATOM 10373 O O . VAL D 1 314 ? 41.736 -149.405 -42.053 1.00 67.55 291 VAL D O 1
ATOM 10377 N N . ALA D 1 315 ? 39.778 -148.916 -43.049 1.00 66.18 292 ALA D N 1
ATOM 10378 C CA . ALA D 1 315 ? 39.502 -150.296 -43.428 1.00 62.73 292 ALA D CA 1
ATOM 10379 C C . ALA D 1 315 ? 40.561 -150.769 -44.417 1.00 68.89 292 ALA D C 1
ATOM 10380 O O . ALA D 1 315 ? 40.785 -151.968 -44.591 1.00 71.06 292 ALA D O 1
ATOM 10382 N N . THR D 1 316 ? 41.219 -149.808 -45.054 1.00 69.57 293 THR D N 1
ATOM 10383 C CA . THR D 1 316 ? 42.228 -150.096 -46.058 1.00 67.54 293 THR D CA 1
ATOM 10384 C C . THR D 1 316 ? 43.597 -150.254 -45.421 1.00 68.36 293 THR D C 1
ATOM 10385 O O . THR D 1 316 ? 44.153 -151.348 -45.438 1.00 73.80 293 THR D O 1
ATOM 10389 N N . THR D 1 317 ? 44.136 -149.180 -44.848 1.00 61.52 294 THR D N 1
ATOM 10390 C CA . THR D 1 317 ? 45.459 -149.252 -44.234 1.00 63.62 294 THR D CA 1
ATOM 10391 C C . THR D 1 317 ? 45.574 -150.386 -43.194 1.00 64.92 294 THR D C 1
ATOM 10392 O O . THR D 1 317 ? 46.512 -151.184 -43.248 1.00 64.70 294 THR D O 1
ATOM 10396 N N . LEU D 1 318 ? 44.624 -150.464 -42.263 1.00 65.98 295 LEU D N 1
ATOM 10397 C CA . LEU D 1 318 ? 44.483 -151.643 -41.401 1.00 60.14 295 LEU D CA 1
ATOM 10398 C C . LEU D 1 318 ? 43.323 -152.477 -41.925 1.00 63.84 295 LEU D C 1
ATOM 10399 O O . LEU D 1 318 ? 42.906 -152.307 -43.071 1.00 69.84 295 LEU D O 1
ATOM 10404 N N . GLY D 1 319 ? 42.788 -153.377 -41.115 1.00 61.03 296 GLY D N 1
ATOM 10405 C CA . GLY D 1 319 ? 41.759 -154.265 -41.634 1.00 66.60 296 GLY D CA 1
ATOM 10406 C C . GLY D 1 319 ? 42.386 -155.569 -42.086 1.00 67.90 296 GLY D C 1
ATOM 10407 O O . GLY D 1 319 ? 41.767 -156.636 -42.005 1.00 65.49 296 GLY D O 1
ATOM 10408 N N . ALA D 1 320 ? 43.618 -155.470 -42.581 1.00 69.56 297 ALA D N 1
ATOM 10409 C CA . ALA D 1 320 ? 44.496 -156.626 -42.697 1.00 68.47 297 ALA D CA 1
ATOM 10410 C C . ALA D 1 320 ? 44.958 -156.967 -41.279 1.00 71.68 297 ALA D C 1
ATOM 10411 O O . ALA D 1 320 ? 44.592 -158.012 -40.729 1.00 70.53 297 ALA D O 1
ATOM 10413 N N . LYS D 1 321 ? 45.739 -156.069 -40.680 1.00 62.52 298 LYS D N 1
ATOM 10414 C CA . LYS D 1 321 ? 46.203 -156.261 -39.313 1.00 56.81 298 LYS D CA 1
ATOM 10415 C C . LYS D 1 321 ? 45.043 -156.474 -38.332 1.00 67.77 298 LYS D C 1
ATOM 10416 O O . LYS D 1 321 ? 45.134 -157.313 -37.437 1.00 67.65 298 LYS D O 1
ATOM 10422 N N . TYR D 1 322 ? 43.956 -155.717 -38.503 1.00 70.84 299 TYR D N 1
ATOM 10423 C CA . TYR D 1 322 ? 42.795 -155.806 -37.605 1.00 67.11 299 TYR D CA 1
ATOM 10424 C C . TYR D 1 322 ? 41.479 -155.985 -38.375 1.00 67.34 299 TYR D C 1
ATOM 10425 O O . TYR D 1 322 ? 40.869 -155.013 -38.810 1.00 66.52 299 TYR D O 1
ATOM 10434 N N . PRO D 1 323 ? 41.039 -157.235 -38.541 1.00 69.43 300 PRO D N 1
ATOM 10435 C CA . PRO D 1 323 ? 39.796 -157.632 -39.222 1.00 68.68 300 PRO D CA 1
ATOM 10436 C C . PRO D 1 323 ? 38.478 -156.964 -38.769 1.00 64.65 300 PRO D C 1
ATOM 10437 O O . PRO D 1 323 ? 37.599 -156.813 -39.617 1.00 60.39 300 PRO D O 1
ATOM 10441 N N . ILE D 1 324 ? 38.314 -156.601 -37.495 1.00 66.57 301 ILE D N 1
ATOM 10442 C CA . ILE D 1 324 ? 37.061 -155.960 -37.060 1.00 62.64 301 ILE D CA 1
ATOM 10443 C C . ILE D 1 324 ? 36.783 -154.671 -37.832 1.00 62.61 301 ILE D C 1
ATOM 10444 O O . ILE D 1 324 ? 35.646 -154.411 -38.241 1.00 65.49 301 ILE D O 1
ATOM 10449 N N . VAL D 1 325 ? 37.828 -153.870 -38.019 1.00 53.31 302 VAL D N 1
ATOM 10450 C CA . VAL D 1 325 ? 37.704 -152.585 -38.685 1.00 54.20 302 VAL D CA 1
ATOM 10451 C C . VAL D 1 325 ? 37.780 -152.718 -40.204 1.00 61.62 302 VAL D C 1
ATOM 10452 O O . VAL D 1 325 ? 38.055 -151.749 -40.915 1.00 61.92 302 VAL D O 1
ATOM 10456 N N . ALA D 1 326 ? 37.518 -153.922 -40.700 1.00 65.42 303 ALA D N 1
ATOM 10457 C CA . ALA D 1 326 ? 37.662 -154.203 -42.125 1.00 67.37 303 ALA D CA 1
ATOM 10458 C C . ALA D 1 326 ? 36.498 -153.627 -42.925 1.00 65.89 303 ALA D C 1
ATOM 10459 O O . ALA D 1 326 ? 36.676 -153.161 -44.050 1.00 63.75 303 ALA D O 1
ATOM 10461 N N . LYS D 1 327 ? 35.311 -153.654 -42.330 1.00 64.75 304 LYS D N 1
ATOM 10462 C CA . LYS D 1 327 ? 34.123 -153.118 -42.981 1.00 64.67 304 LYS D CA 1
ATOM 10463 C C . LYS D 1 327 ? 33.871 -151.629 -42.678 1.00 59.99 304 LYS D C 1
ATOM 10464 O O . LYS D 1 327 ? 32.824 -151.084 -43.036 1.00 56.22 304 LYS D O 1
ATOM 10470 N N . GLY D 1 328 ? 34.827 -150.970 -42.032 1.00 55.05 305 GLY D N 1
ATOM 10471 C CA . GLY D 1 328 ? 34.644 -149.581 -41.653 1.00 53.23 305 GLY D CA 1
ATOM 10472 C C . GLY D 1 328 ? 34.128 -149.425 -40.229 1.00 47.29 305 GLY D C 1
ATOM 10473 O O . GLY D 1 328 ? 34.395 -148.419 -39.571 1.00 49.03 305 GLY D O 1
ATOM 10474 N N . GLU D 1 329 ? 33.390 -150.421 -39.753 1.00 40.65 306 GLU D N 1
ATOM 10475 C CA . GLU D 1 329 ? 32.919 -150.436 -38.376 1.00 45.69 306 GLU D CA 1
ATOM 10476 C C . GLU D 1 329 ? 34.098 -150.430 -37.403 1.00 51.80 306 GLU D C 1
ATOM 10477 O O . GLU D 1 329 ? 35.110 -151.078 -37.646 1.00 55.97 306 GLU D O 1
ATOM 10483 N N . MET D 1 330 ? 33.984 -149.689 -36.306 1.00 47.58 307 MET D N 1
ATOM 10484 C CA . MET D 1 330 ? 35.014 -149.746 -35.276 1.00 44.75 307 MET D CA 1
ATOM 10485 C C . MET D 1 330 ? 34.398 -149.998 -33.909 1.00 45.68 307 MET D C 1
ATOM 10486 O O . MET D 1 330 ? 34.257 -151.150 -33.498 1.00 50.20 307 MET D O 1
ATOM 10491 N N . GLU D 1 331 ? 34.020 -148.932 -33.209 1.00 43.65 308 GLU D N 1
ATOM 10492 C CA . GLU D 1 331 ? 33.508 -149.070 -31.848 1.00 40.14 308 GLU D CA 1
ATOM 10493 C C . GLU D 1 331 ? 32.130 -149.742 -31.798 1.00 39.46 308 GLU D C 1
ATOM 10494 O O . GLU D 1 331 ? 31.783 -150.389 -30.808 1.00 41.17 308 GLU D O 1
ATOM 10500 N N . VAL D 1 332 ? 31.351 -149.606 -32.866 1.00 40.86 309 VAL D N 1
ATOM 10501 C CA . VAL D 1 332 ? 30.032 -150.236 -32.925 1.00 40.43 309 VAL D CA 1
ATOM 10502 C C . VAL D 1 332 ? 29.768 -150.753 -34.340 1.00 43.94 309 VAL D C 1
ATOM 10503 O O . VAL D 1 332 ? 30.156 -150.118 -35.326 1.00 44.56 309 VAL D O 1
ATOM 10507 N N . THR D 1 333 ? 29.114 -151.908 -34.431 1.00 42.14 310 THR D N 1
ATOM 10508 C CA . THR D 1 333 ? 28.785 -152.505 -35.716 1.00 45.08 310 THR D CA 1
ATOM 10509 C C . THR D 1 333 ? 27.537 -151.837 -36.273 1.00 49.11 310 THR D C 1
ATOM 10510 O O . THR D 1 333 ? 26.679 -151.374 -35.513 1.00 49.01 310 THR D O 1
ATOM 10514 N N . ASP D 1 334 ? 27.426 -151.789 -37.597 1.00 49.24 311 ASP D N 1
ATOM 10515 C CA . ASP D 1 334 ? 26.273 -151.157 -38.209 1.00 44.46 311 ASP D CA 1
ATOM 10516 C C . ASP D 1 334 ? 24.993 -151.882 -37.850 1.00 46.59 311 ASP D C 1
ATOM 10517 O O . ASP D 1 334 ? 23.904 -151.309 -37.936 1.00 47.31 311 ASP D O 1
ATOM 10522 N N . GLU D 1 335 ? 25.117 -153.140 -37.443 1.00 47.60 312 GLU D N 1
ATOM 10523 C CA . GLU D 1 335 ? 23.937 -153.931 -37.130 1.00 51.03 312 GLU D CA 1
ATOM 10524 C C . GLU D 1 335 ? 23.276 -153.438 -35.845 1.00 48.35 312 GLU D C 1
ATOM 10525 O O . GLU D 1 335 ? 22.044 -153.368 -35.745 1.00 44.41 312 GLU D O 1
ATOM 10531 N N . VAL D 1 336 ? 24.106 -153.102 -34.861 1.00 46.46 313 VAL D N 1
ATOM 10532 C CA . VAL D 1 336 ? 23.617 -152.500 -33.629 1.00 44.50 313 VAL D CA 1
ATOM 10533 C C . VAL D 1 336 ? 23.129 -151.079 -33.908 1.00 47.91 313 VAL D C 1
ATOM 10534 O O . VAL D 1 336 ? 22.029 -150.694 -33.496 1.00 39.32 313 VAL D O 1
ATOM 10538 N N . PHE D 1 337 ? 23.946 -150.315 -34.635 1.00 44.04 314 PHE D N 1
ATOM 10539 C CA . PHE D 1 337 ? 23.639 -148.923 -34.911 1.00 39.26 314 PHE D CA 1
ATOM 10540 C C . PHE D 1 337 ? 22.325 -148.739 -35.641 1.00 44.17 314 PHE D C 1
ATOM 10541 O O . PHE D 1 337 ? 21.749 -147.666 -35.578 1.00 47.02 314 PHE D O 1
ATOM 10549 N N . GLN D 1 338 ? 21.846 -149.765 -36.337 1.00 43.12 315 GLN D N 1
ATOM 10550 C CA . GLN D 1 338 ? 20.556 -149.648 -37.007 1.00 40.38 315 GLN D CA 1
ATOM 10551 C C . GLN D 1 338 ? 19.430 -150.279 -36.185 1.00 43.83 315 GLN D C 1
ATOM 10552 O O . GLN D 1 338 ? 18.255 -150.106 -36.501 1.00 45.55 315 GLN D O 1
ATOM 10558 N N . SER D 1 339 ? 19.780 -151.000 -35.122 1.00 41.91 316 SER D N 1
ATOM 10559 C CA . SER D 1 339 ? 18.764 -151.634 -34.277 1.00 38.27 316 SER D CA 1
ATOM 10560 C C . SER D 1 339 ? 17.867 -150.633 -33.553 1.00 42.45 316 SER D C 1
ATOM 10561 O O . SER D 1 339 ? 18.234 -149.474 -33.365 1.00 45.44 316 SER D O 1
ATOM 10564 N N . LEU D 1 340 ? 16.690 -151.093 -33.142 1.00 45.63 317 LEU D N 1
ATOM 10565 C CA . LEU D 1 340 ? 15.779 -150.270 -32.364 1.00 43.73 317 LEU D CA 1
ATOM 10566 C C . LEU D 1 340 ? 16.372 -149.917 -30.985 1.00 49.76 317 LEU D C 1
ATOM 10567 O O . LEU D 1 340 ? 15.774 -149.161 -30.217 1.00 50.18 317 LEU D O 1
ATOM 10572 N N . HIS D 1 341 ? 17.554 -150.452 -30.683 1.00 46.15 318 HIS D N 1
ATOM 10573 C CA . HIS D 1 341 ? 18.233 -150.155 -29.422 1.00 45.16 318 HIS D CA 1
ATOM 10574 C C . HIS D 1 341 ? 18.943 -148.805 -29.444 1.00 42.76 318 HIS D C 1
ATOM 10575 O O . HIS D 1 341 ? 19.127 -148.172 -28.399 1.00 40.89 318 HIS D O 1
ATOM 10582 N N . ASN D 1 342 ? 19.360 -148.387 -30.634 1.00 38.03 319 ASN D N 1
ATOM 10583 C CA . ASN D 1 342 ? 20.160 -147.185 -30.780 1.00 37.64 319 ASN D CA 1
ATOM 10584 C C . ASN D 1 342 ? 19.316 -145.961 -30.490 1.00 41.71 319 ASN D C 1
ATOM 10585 O O . ASN D 1 342 ? 18.300 -145.732 -31.158 1.00 42.55 319 ASN D O 1
ATOM 10590 N N . LYS D 1 343 ? 19.732 -145.189 -29.486 1.00 39.25 320 LYS D N 1
ATOM 10591 C CA . LYS D 1 343 ? 19.003 -143.996 -29.059 1.00 35.14 320 LYS D CA 1
ATOM 10592 C C . LYS D 1 343 ? 19.806 -142.730 -29.275 1.00 32.97 320 LYS D C 1
ATOM 10593 O O . LYS D 1 343 ? 19.377 -141.656 -28.873 1.00 32.70 320 LYS D O 1
ATOM 10599 N N . ALA D 1 344 ? 20.973 -142.864 -29.903 1.00 33.76 321 ALA D N 1
ATOM 10600 C CA . ALA D 1 344 ? 21.920 -141.765 -30.031 1.00 27.80 321 ALA D CA 1
ATOM 10601 C C . ALA D 1 344 ? 21.288 -140.516 -30.649 1.00 31.58 321 ALA D C 1
ATOM 10602 O O . ALA D 1 344 ? 21.755 -139.404 -30.425 1.00 31.95 321 ALA D O 1
ATOM 10604 N N . PHE D 1 345 ? 20.233 -140.692 -31.431 1.00 28.78 322 PHE D N 1
ATOM 10605 C CA . PHE D 1 345 ? 19.617 -139.543 -32.086 1.00 33.24 322 PHE D CA 1
ATOM 10606 C C . PHE D 1 345 ? 18.663 -138.787 -31.175 1.00 31.52 322 PHE D C 1
ATOM 10607 O O . PHE D 1 345 ? 18.529 -137.573 -31.289 1.00 27.85 322 PHE D O 1
ATOM 10615 N N . ASP D 1 346 ? 18.026 -139.508 -30.258 1.00 29.52 323 ASP D N 1
ATOM 10616 C CA . ASP D 1 346 ? 17.336 -138.868 -29.146 1.00 31.62 323 ASP D CA 1
ATOM 10617 C C . ASP D 1 346 ? 18.335 -138.179 -28.228 1.00 30.96 323 ASP D C 1
ATOM 10618 O O . ASP D 1 346 ? 18.086 -137.082 -27.753 1.00 29.30 323 ASP D O 1
ATOM 10623 N N . GLN D 1 347 ? 19.466 -138.840 -28.001 1.00 31.29 324 GLN D N 1
ATOM 10624 C CA . GLN D 1 347 ? 20.567 -138.315 -27.205 1.00 29.04 324 GLN D CA 1
ATOM 10625 C C . GLN D 1 347 ? 21.121 -137.040 -27.851 1.00 30.29 324 GLN D C 1
ATOM 10626 O O . GLN D 1 347 ? 21.568 -136.117 -27.159 1.00 28.53 324 GLN D O 1
ATOM 10632 N N . ALA D 1 348 ? 21.093 -136.986 -29.180 1.00 28.89 325 ALA D N 1
ATOM 10633 C CA . ALA D 1 348 ? 21.600 -135.819 -29.895 1.00 29.06 325 ALA D CA 1
ATOM 10634 C C . ALA D 1 348 ? 20.634 -134.646 -29.751 1.00 29.29 325 ALA D C 1
ATOM 10635 O O . ALA D 1 348 ? 21.040 -133.536 -29.380 1.00 27.71 325 ALA D O 1
ATOM 10637 N N . GLU D 1 349 ? 19.353 -134.892 -30.019 1.00 25.29 326 GLU D N 1
ATOM 10638 C CA . GLU D 1 349 ? 18.346 -133.860 -29.792 1.00 27.89 326 GLU D CA 1
ATOM 10639 C C . GLU D 1 349 ? 18.425 -133.297 -28.386 1.00 25.48 326 GLU D C 1
ATOM 10640 O O . GLU D 1 349 ? 18.293 -132.102 -28.196 1.00 23.94 326 GLU D O 1
ATOM 10646 N N . ASN D 1 350 ? 18.628 -134.161 -27.399 1.00 23.64 327 ASN D N 1
ATOM 10647 C CA . ASN D 1 350 ? 18.632 -133.716 -26.016 1.00 22.64 327 ASN D CA 1
ATOM 10648 C C . ASN D 1 350 ? 19.803 -132.802 -25.626 1.00 24.14 327 ASN D C 1
ATOM 10649 O O . ASN D 1 350 ? 19.775 -132.185 -24.569 1.00 25.96 327 ASN D O 1
ATOM 10654 N N . ARG D 1 351 ? 20.820 -132.699 -26.474 1.00 22.15 328 ARG D N 1
ATOM 10655 C CA . ARG D 1 351 ? 21.878 -131.739 -26.222 1.00 23.01 328 ARG D CA 1
ATOM 10656 C C . ARG D 1 351 ? 21.254 -130.335 -26.129 1.00 28.98 328 ARG D C 1
ATOM 10657 O O . ARG D 1 351 ? 21.645 -129.506 -25.291 1.00 29.60 328 ARG D O 1
ATOM 10665 N N . MET D 1 352 ? 20.275 -130.072 -26.987 1.00 23.22 329 MET D N 1
ATOM 10666 C CA . MET D 1 352 ? 19.648 -128.762 -27.030 1.00 24.03 329 MET D CA 1
ATOM 10667 C C . MET D 1 352 ? 18.794 -128.463 -25.793 1.00 25.63 329 MET D C 1
ATOM 10668 O O . MET D 1 352 ? 18.959 -127.415 -25.171 1.00 27.13 329 MET D O 1
ATOM 10673 N N . HIS D 1 353 ? 17.901 -129.373 -25.425 1.00 22.42 330 HIS D N 1
ATOM 10674 C CA . HIS D 1 353 ? 17.007 -129.143 -24.288 1.00 24.28 330 HIS D CA 1
ATOM 10675 C C . HIS D 1 353 ? 17.747 -129.032 -22.960 1.00 26.52 330 HIS D C 1
ATOM 10676 O O . HIS D 1 353 ? 17.385 -128.226 -22.084 1.00 23.79 330 HIS D O 1
ATOM 10683 N N . SER D 1 354 ? 18.779 -129.852 -22.812 1.00 24.62 331 SER D N 1
ATOM 10684 C CA . SER D 1 354 ? 19.590 -129.837 -21.616 1.00 22.00 331 SER D CA 1
ATOM 10685 C C . SER D 1 354 ? 20.424 -128.547 -21.543 1.00 25.45 331 SER D C 1
ATOM 10686 O O . SER D 1 354 ? 20.597 -127.972 -20.471 1.00 24.22 331 SER D O 1
ATOM 10689 N N . ILE D 1 355 ? 20.966 -128.104 -22.674 1.00 23.54 332 ILE D N 1
ATOM 10690 C CA . ILE D 1 355 ? 21.696 -126.853 -22.674 1.00 21.41 332 ILE D CA 1
ATOM 10691 C C . ILE D 1 355 ? 20.722 -125.706 -22.379 1.00 24.85 332 ILE D C 1
ATOM 10692 O O . ILE D 1 355 ? 21.065 -124.774 -21.666 1.00 25.34 332 ILE D O 1
ATOM 10697 N N . LYS D 1 356 ? 19.503 -125.785 -22.902 1.00 22.83 333 LYS D N 1
ATOM 10698 C CA . LYS D 1 356 ? 18.482 -124.782 -22.595 1.00 23.27 333 LYS D CA 1
ATOM 10699 C C . LYS D 1 356 ? 18.175 -124.696 -21.081 1.00 26.30 333 LYS D C 1
ATOM 10700 O O . LYS D 1 356 ? 18.070 -123.591 -20.528 1.00 21.55 333 LYS D O 1
ATOM 10706 N N . ALA D 1 357 ? 18.039 -125.851 -20.417 1.00 22.49 334 ALA D N 1
ATOM 10707 C CA . ALA D 1 357 ? 17.852 -125.894 -18.964 1.00 19.54 334 ALA D CA 1
ATOM 10708 C C . ALA D 1 357 ? 19.007 -125.248 -18.195 1.00 22.48 334 ALA D C 1
ATOM 10709 O O . ALA D 1 357 ? 18.795 -124.617 -17.169 1.00 25.36 334 ALA D O 1
ATOM 10711 N N . ILE D 1 358 ? 20.223 -125.409 -18.697 1.00 19.14 335 ILE D N 1
ATOM 10712 C CA . ILE D 1 358 ? 21.409 -124.880 -18.051 1.00 22.23 335 ILE D CA 1
ATOM 10713 C C . ILE D 1 358 ? 21.463 -123.358 -18.224 1.00 23.84 335 ILE D C 1
ATOM 10714 O O . ILE D 1 358 ? 21.752 -122.635 -17.284 1.00 27.12 335 ILE D O 1
ATOM 10719 N N . ILE D 1 359 ? 21.184 -122.871 -19.425 1.00 22.49 336 ILE D N 1
ATOM 10720 C CA . ILE D 1 359 ? 21.194 -121.435 -19.676 1.00 20.76 336 ILE D CA 1
ATOM 10721 C C . ILE D 1 359 ? 20.119 -120.722 -18.855 1.00 23.47 336 ILE D C 1
ATOM 10722 O O . ILE D 1 359 ? 20.375 -119.685 -18.236 1.00 28.25 336 ILE D O 1
ATOM 10727 N N . LEU D 1 360 ? 18.919 -121.285 -18.842 1.00 24.20 337 LEU D N 1
ATOM 10728 C CA . LEU D 1 360 ? 17.787 -120.694 -18.135 1.00 22.60 337 LEU D CA 1
ATOM 10729 C C . LEU D 1 360 ? 17.977 -120.703 -16.617 1.00 26.59 337 LEU D C 1
ATOM 10730 O O . LEU D 1 360 ? 17.670 -119.723 -15.939 1.00 26.88 337 LEU D O 1
ATOM 10735 N N . SER D 1 361 ? 18.466 -121.819 -16.084 1.00 24.89 338 SER D N 1
ATOM 10736 C CA . SER D 1 361 ? 18.700 -121.955 -14.646 1.00 25.34 338 SER D CA 1
ATOM 10737 C C . SER D 1 361 ? 19.752 -120.978 -14.130 1.00 26.99 338 SER D C 1
ATOM 10738 O O . SER D 1 361 ? 19.735 -120.559 -12.978 1.00 27.52 338 SER D O 1
ATOM 10741 N N . THR D 1 362 ? 20.656 -120.617 -15.019 1.00 26.37 339 THR D N 1
ATOM 10742 C CA . THR D 1 362 ? 21.920 -120.010 -14.674 1.00 23.71 339 THR D CA 1
ATOM 10743 C C . THR D 1 362 ? 21.818 -118.487 -14.917 1.00 27.31 339 THR D C 1
ATOM 10744 O O . THR D 1 362 ? 22.259 -117.687 -14.096 1.00 26.40 339 THR D O 1
ATOM 10748 N N . ILE D 1 363 ? 21.205 -118.090 -16.033 1.00 25.62 340 ILE D N 1
ATOM 10749 C CA . ILE D 1 363 ? 20.946 -116.683 -16.287 1.00 25.67 340 ILE D CA 1
ATOM 10750 C C . ILE D 1 363 ? 19.711 -116.251 -15.495 1.00 27.99 340 ILE D C 1
ATOM 10751 O O . ILE D 1 363 ? 19.648 -115.130 -14.999 1.00 24.32 340 ILE D O 1
ATOM 10756 N N . GLY D 1 364 ? 18.732 -117.156 -15.401 1.00 25.74 341 GLY D N 1
ATOM 10757 C CA . GLY D 1 364 ? 17.469 -116.901 -14.731 1.00 21.40 341 GLY D CA 1
ATOM 10758 C C . GLY D 1 364 ? 16.389 -116.274 -15.600 1.00 25.15 341 GLY D C 1
ATOM 10759 O O . GLY D 1 364 ? 16.692 -115.581 -16.572 1.00 26.23 341 GLY D O 1
ATOM 10760 N N . TYR D 1 365 ? 15.123 -116.515 -15.256 1.00 25.45 342 TYR D N 1
ATOM 10761 C CA . TYR D 1 365 ? 14.019 -115.821 -15.929 1.00 30.36 342 TYR D CA 1
ATOM 10762 C C . TYR D 1 365 ? 13.734 -114.452 -15.291 1.00 34.37 342 TYR D C 1
ATOM 10763 O O . TYR D 1 365 ? 14.166 -114.148 -14.172 1.00 30.10 342 TYR D O 1
#

InterPro domains:
  IPR002292 Ornithine/putrescine carbamoyltransferase [PR00102] (53-67)
  IPR002292 Ornithine/putrescine carbamoyltransferase [PR00102] (86-99)
  IPR002292 Ornithine/putrescine carbamoyltransferase [PR00102] (126-140)
  IPR002292 Ornithine/putrescine carbamoyltransferase [PR00102] (232-242)
  IPR002292 Ornithine/putrescine carbamoyltransferase [PR00102] (319-330)
  IPR002292 Ornithine/putrescine carbamoyltransferase [TIGR00658] (9-339)
  IPR006130 Aspartate/ornithine carbamoyltransferase [PR00100] (55-74)
  IPR006130 Aspartate/ornithine carbamoyltransferase [PR00100] (137-148)
  IPR006130 Aspartate/ornithine carbamoyltransferase [PR00100] (305-328)
  IPR006130 Aspartate/ornithine carbamoyltransferase [PS00097] (55-62)
  IPR006131 Aspartate/ornithine carbamoyltransferase, Asp/Orn-binding domain [PF00185] (156-338)
  IPR006132 Aspartate/ornithine carbamoyltransferase, carbamoyl-P binding [PF02729] (9-150)
  IPR024904 Ornithine carbamoyltransferase [MF_01109] (7-341)
  IPR036901 Aspartate/ornithine carbamoyltransferase superfamily [G3DSA:3.40.50.1370] (5-340)
  IPR036901 Aspartate/ornithine carbamoyltransferase superfamily [G3DSA:3.40.50.1370] (154-327)
  IPR036901 Aspartate/ornithine carbamoyltransferase superfamily [SSF53671] (4-341)

Nearest PDB structures (foldseek):
  4amu-assembly1_A  TM=1.002E+00  e=1.140E-62  Malacoplasma penetrans
  4jhx-assembly1_B  TM=9.611E-01  e=1.487E-38  Vibrio vulnificus CMCP6
  4jhx-assembly1_C  TM=9.577E-01  e=1.852E-37  Vibrio vulnificus CMCP6
  1vlv-assembly1_A  TM=9.701E-01  e=2.098E-33  Thermotoga maritima
  7nos-assembly2_F  TM=9.283E-01  e=1.473E-28  Mycobacterium tuberculosis H37Rv

Organism: Malacoplasma penetrans (strain HF-2) (NCBI:txid272633)

Sequence (1376 aa):
KHMPVNLKGRSLDSLLNFTTEEVQHLIDLSIDLKKAKYQGLHINNRPLVGKNIAILFQKDSTRTRCAFEVAASDLGAGVTYIGPSGSNMGKKESIEDTAKVLGRFYDGIEFRGFAQSDVDALVKYSGVPVWNGLTDDEHPTQIIADFMTMKEKFGNLKNKKIVFIGDYKNNVGVSTMIGAAFNGMHVVMCGPDNYKNEIDKNVLAKCIELFKRNGGSLRFSTDKILAAQDADVIYTDVWVSLGEPFELFDKRIGELKNFQVDMNMIKAAKNDVIFLHCLPAFHDDHTSFSKEVATTLGAKYPIVAKGEMEVTDEVFQSLHNKAFDQAENRMHSIKAIILSTIGYKHMPVNLKGRSLDSLLNFTTEEVQHLIDLSIDLKKAKYQGLHINNRPLVGKNIAILFQKDSTRTRCAFEVAASDLGAGVTYIGPSGSNMGKKESIEDTAKVLGRFYDGIEFRGFAQSDVDALVKYSGVPVWNGLTDDEHPTQIIADFMTMKEKFGNLKNKKIVFIGDYKNNVGVSTMIGAAFNGMHVVMCGPDNYKNEIDKNVLAKCIELFKRNGGSLRFSTDKILAAQDADVIYTDVWVSLGEPFELFDKRIGELKNFQVDMNMIKAAKNDVIFLHCLPAFHDDHTSFSKEVATTLGAKYPIVAKGEMEVTDEVFQSLHNKAFDQAENRMHSIKAIILSTIGYKHMPVNLKGRSLDSLLNFTTEEVQHLIDLSIDLKKAKYQGLHINNRPLVGKNIAILFQKDSTRTRCAFEVAASDLGAGVTYIGPSGSNMGKKESIEDTAKVLGRFYDGIEFRGFAQSDVDALVKYSGVPVWNGLTDDEHPTQIIADFMTMKEKFGNLKNKKIVFIGDYKNNVGVSTMIGAAFNGMHVVMCGPDNYKNEIDKNVLAKCIELFKRNGGSLRFSTDKILAAQDADVIYTDVWVSLGEPFELFDKRIGELKNFQVDMNMIKAAKNDVIFLHCLPAFHDDHTSFSKEVATTLGAKYPIVAKGEMEVTDEVFQSLHNKAFDQAENRMHSIKAIILSTIGYKHMPVNLKGRSLDSLLNFTTEEVQHLIDLSIDLKKAKYQGLHINNRPLVGKNIAILFQKDSTRTRCAFEVAASDLGAGVTYIGPSGSNMGKKESIEDTAKVLGRFYDGIEFRGFAQSDVDALVKYSGVPVWNGLTDDEHPTQIIADFMTMKEKFGNLKNKKIVFIGDYKNNVGVSTMIGAAFNGMHVVMCGPDNYKNEIDKNVLAKCIELFKRNGGSLRFSTDKILAAQDADVIYTDVWVSLGEPFELFDKRIGELKNFQVDMNMIKAAKNDVIFLHCLPAFHDDHTSFSKEVATTLGAKYPIVAKGEMEVTDEVFQSLHNKAFDQAENRMHSIKAIILSTIGY

B-factor: mean 37.92, std 14.61, range [13.25, 109.06]

Secondary structure (DSSP, 8-state):
--S----TT--BS-GGGS-HHHHHHHHHHHHHHHHHHHTTTTTT--TTTT-EEEEEESS--HHHHHHHHHHHHHHT-EEEEE-HHHH--SSSS-HHHHHHHHHHH-SEEEEE-S-HHHHHHHHHHH-S-EEEEE-SS--HHHHHHHHHHHHHHHSS-TT-EEEEESSTTSHHHHHHHHHHHHTT-EEEEES-GGGGGGS-HHHHHHHHHHHHHHS-EEEEES-HHHHTTT-SEEEE--S--TT--HHHHHHHHHHHTT--B-HHHHHHS-TT-EEEE-S----SS-SHHHHHHHHHSSSS-GGGGGS--SB-HHHHHSTTB-HHHHHHHHHHHHHHHHHHHH--/--S----TT--BS-GGGS-HHHHHHHHHHHHHHHHHHHTTTTTT--TTTT-EEEEEESS--HHHHHHHHHHHHHHT-EEEEE-HHHH--SSSS-HHHHHHHHHHH-SEEEEE-S-HHHHHHHHHHH-S-EEEEE-SS--HHHHHHHHHHHHHHHS--TT-EEEEESSTTSHHHHHHHHHHHHTT-EEEEES-GGGGGGS-HHHHHHHHHHHHHHT-EEEEES-HHHHTTT-SEEEE--S--BTB-TTHHHHHHHHHGGG-B-HHHHHTS-TT-EEEE-S----SS-SHHHHHHHHHSTTTSGGGTTS--SB-HHHHTSTTB-HHHHHHHHHHHHHHHHHHHH--/--S----TT--BS-GGGS-HHHHHHHHHHHHHHHHHHHTTTTTT--TTTT-EEEEEESS--HHHHHHHHHHHHHHT-EEEEE-HHHH--SSSS-HHHHHHHHHHH-SEEEEE-S-HHHHHHHHHHH-S-EEE---SS--HHHHHHHHHHHHHHHS--TT-EEEEESSTTSHHHHHHHHHHHHTTPEEEEES-GGGGGSS-HHHHHHHHHHHHHH--EEEEES-HHHHTTT-SEEEE--S--BTB-HHHHHHHHHHHGGG-B-HHHHHHS-TT-EEEE-S----SS-SHHHHHHHTTSTTT-GGGTTS--SB-HHHHTSTTB-HHHHHHHHHHHHHHHHHHHH--/--S----TT--BS-GGGS-HHHHHHHHHHHHHHHHHHHTTTTTT--TTTT-EEEEEESS--HHHHHHHHHHHHHHT-EEEEE-GGG--TTTSS-HHHHHHHHHHH-SEEEEE-S-HHHHHHHHHHH-S-EEEEE-SS--HHHHHHHHHHHHHHHS--TT-EEEEESSTTSHHHHHHHHHHHHTT-EEEEES-GGGGGGS-HHHHHHHHHHHHHH--EEEEES-HHHHTTT-SEEEE--S--TTS-HHHHHHHHHHHGGG-B-HHHHHHS-TT-EEE--S----SS-SHHHHHHHHHSSSS-GGGGGS--SB-HHHHTSTTB-HHHHHHHHHHHHHHHHHHHH--

Solvent-accessible surface area: 57214 Å² total; per-residue (Å²): 129,104,62,15,56,60,9,75,52,78,12,2,17,19,0,30,84,14,53,18,58,19,0,44,72,4,1,56,35,0,27,82,27,22,123,28,60,161,130,24,90,46,119,134,87,95,52,0,110,55,15,66,0,0,0,2,1,32,107,89,27,99,112,2,75,60,7,0,53,65,0,0,55,17,7,17,10,31,39,48,81,51,13,60,122,46,0,77,14,48,144,188,84,58,30,57,69,24,0,25,74,18,8,140,145,39,39,0,0,0,0,12,0,92,41,31,75,26,0,70,15,0,45,136,46,0,37,13,12,0,0,0,0,26,0,86,87,9,12,0,0,8,2,0,0,3,1,0,4,0,44,76,86,41,33,106,4,115,87,57,19,0,0,0,0,0,10,0,48,35,34,10,0,13,3,1,0,1,0,0,0,3,12,0,1,54,0,2,0,0,0,20,81,89,6,65,115,112,4,83,167,101,24,29,47,90,0,75,110,25,12,170,121,17,21,18,35,38,123,68,26,88,59,33,73,122,3,0,109,78,0,7,1,0,0,0,11,31,6,11,53,118,84,37,72,112,120,84,24,23,124,49,4,20,62,0,89,99,11,14,0,31,33,110,0,2,153,38,10,92,146,86,2,2,1,0,0,24,24,93,13,19,27,22,54,154,53,86,42,0,111,108,5,26,108,86,7,8,100,123,18,101,51,0,44,141,0,15,3,0,0,16,43,117,0,16,127,25,142,20,22,44,1,127,63,2,28,66,0,9,24,4,0,0,5,0,4,0,23,17,7,9,10,162,144,104,66,18,53,58,9,73,54,76,12,3,19,18,0,26,80,13,54,19,53,19,1,45,72,3,1,58,34,0,27,81,27,23,123,29,63,155,133,24,89,45,115,134,86,95,53,0,108,56,15,68,0,0,0,3,0,31,100,95,26,96,108,4,73,63,7,0,52,64,0,0,56,17,8,18,8,32,40,50,81,47,13,54,108,51,0,80,18,47,149,188,85,55,29,64,68,19,0,29,72,18,9,146,141,38,39,0,0,0,0,16,0,99,42,34,74,29,0,69,15,0,45,133,46,0,40,15,12,0,0,0,0,29,0,89,86,8,12,0,0,6,2,0,0,3,0,0,5,0,48,76,87,38,34,117,4,110,86,60,31,0,0,0,0,0,10,0,53,37,34,10,0,13,3,2,0,2,0,0,0,3,11,1,0,61,1,3,0,0,0,21,85,90,8,64,94,106,7,75,130,100,29,22,51,99,0,89,109,26,12,157,124,14,27,18,36,39,131,59,17,88,57,29,68,120,2,0,88,91,0,6,0,0,0,0,12,36,2,6,62,117,84,39,66,92,114,76,4,38,124,40,1,24,72,0,92,102,10,14,0,29,39,105,0,2,147,21,10,91,147,84,1,1,0,0,0,25,22,97,12,19,27,22,56,151,55,102,39,0,118,88,0,16,107,68,18,9,94,124,14,101,53,0,53,137,0,17,1,0,0,16,40,110,0,15,122,23,134,11,21,54,0,126,65,1,27,68,0,12,20,7,0,0,5,0,4,0,25,17,6,4,10,157,142,105,59,20,56,55,9,76,51,82,12,3,21,18,0,32,78,13,51,18,58,20,1,49,67,4,1,58,34,0,25,83,26,27,126,29,58,156,132,26,90,46,119,130,92,95,54,0,109,56,18,66,0,0,0,4,0,33,102,83,25,97,104,1,76,64,8,0,53,65,0,0,54,16,8,19,8,34,38,52,77,47,12,52,123,52,0,83,18,50,147,204,85,57,30,62,63,25,0,25,71,20,8,145,144,35,42,0,0,0,0,24,0,97,43,32,73,26,0,70,16,0,42,141,49,0,44,12,11,0,0,0,0,25,2,90,86,8,12,0,0,6,3,0,0,3,0,0,6,0,48,77,82,44,31,109,6,107,88,54,37,0,0,0,0,0,9,1,49,33,35,11,0,12,3,2,0,1,0,0,0,3,12,0,0,63,0,8,0,0,0,16,82,85,6,68,96,108,4,78,138,106,26,31,51,96,0,65,111,27,11,171,119,15,21,18,34,33,163,62,23,88,59,33,80,122,4,0,110,88,0,7,0,0,0,0,9,37,2,11,58,121,86,37,75,111,118,73,23,27,131,51,3,22,63,0,69,104,10,12,0,29,44,105,0,2,128,32,12,92,138,88,3,1,1,0,1,23,21,93,14,22,25,21,55,151,50,89,38,0,106,109,9,19,107,75,5,15,88,121,22,102,47,0,48,144,0,18,1,0,0,14,42,115,0,16,121,31,141,20,22,48,0,130,65,1,26,64,0,8,23,5,0,0,6,0,3,0,24,18,8,5,6,159,137,106,86,15,56,61,7,74,52,80,12,3,18,18,0,29,84,13,63,18,53,20,1,46,71,4,1,55,35,0,27,82,28,28,126,29,65,153,134,23,91,44,119,134,85,97,53,0,108,58,17,68,0,0,0,3,0,30,97,87,25,99,96,1,74,67,7,0,53,66,0,0,53,15,10,18,8,35,40,50,75,44,13,52,126,44,0,78,18,49,150,206,86,58,30,62,70,18,0,25,72,19,9,142,144,38,41,0,0,0,0,15,0,95,43,31,75,26,0,68,15,0,43,134,47,0,36,14,12,0,0,0,0,25,0,88,86,9,12,0,0,6,3,0,0,3,1,0,5,0,51,74,81,46,32,117,6,111,85,57,35,0,0,0,0,0,12,1,57,33,34,10,0,13,3,2,0,1,0,0,0,5,13,0,1,62,1,4,0,0,0,14,85,84,4,69,100,104,3,78,138,99,26,28,60,104,0,60,109,27,11,150,123,15,26,15,45,38,121,58,18,85,52,31,62,107,0,0,80,99,0,7,0,0,0,0,12,33,3,7,61,104,73,34,77,96,115,72,21,26,125,54,7,25,61,0,88,97,8,14,0,29,58,114,0,3,143,25,10,98,122,82,2,1,0,0,0,26,20,92,12,17,28,17,62,156,53,84,42,0,117,116,12,24,105,89,5,14,93,135,18,98,52,1,48,145,0,17,5,0,0,15,38,110,0,17,120,18,138,22,24,42,1,128,68,2,27,68,0,11,20,7,0,0,6,0,3,0,24,17,7,3,9,162

Foldseek 3Di:
DVDDLFQAQHAPLDCLVDALVNLVLLLVQLVVVVVCVVVVVLVPAQQQAVFEEEEEELADDPLLVVLCVVLNVSNNYHYDYHYNVPRDADDPDHLLVVLQVNLVPHQEYEYEEADSVSQVSNSVRSSHYYYDCDYFAEHQLLLSLVVSLVCVQPPQAAAAEEEEFALLLTHVNLHNLQSCLSRQYAYEYEFQPVSVVNHDVVSVVSSVVSNVVHHYYYHYYHALLVSQAAHQEYEYEDQDDPVDDDVVSVVSCVRRLRTAAEVSSVVSHDPNRAYEYLDDAFAAPPDPVLVVDLPVPCVVRVVSVRSHGNYHVVNCVDPRYCHVSSSVSSNSSVSSSCCSHSHD/DPDPLFQAQHAPLDCLVDALVVLVLLLVQLVVLVVCVVVVVLVVAQQQAVFEEEEEELADDPLLVVLLCVLNVSNNYHYDYHYNVRRDADPPDHLLVVLCVNLVVHQEYEYEEADSVSQVSNSVRSSHYYYYCYYFAEHQLLLSLVVSLVCVQPPQAAAAEEEEFALLQTHVNLNNLQSCLSRNYAYEDEFQPPSVVVHDPVSVVSSCVSNVVRHYYYHYYHALLVSQAAHQEYEYEDQDDPPDDCPSVCVSLVRGLRQAAEVSSVVSYDPNHAYEYLDDAFAFCPDPVLVVCLVPCCVVRVVSVRSHGNYHVVNVVDPRYCHVSSSVSSNSSSSSVVCSHNHD/DPDDLFQAQAAPLDCLVDALVVLVLLLVQLVVVVVCVVVVVLVPAQQQAVFEEEEEELADDVLLVVLLVVLNVSNNYHYHYHYNVRRDEPPPDHLLVVLQVNLVVHQEYEYEEEDSVSQVSNSVRSSHYYYDCYYFAAHQLLLSLVVSLLCVQPPQAAAAEEEEFALLQTHVNLHNLQSCLSRNYAYEDEFQPCSVVNHDVVSVVSSQVSNVVRHYYYHYYDALLVSQAAHQEYEYEDQDDPPDDPVSSVVSLVRGVNQAAEVSSVVNYDPNRAYEYLDDAFAFDPDPVLVVCLPPCCVVRVSSVGRGGNYHPVNCVDPRYCHVSSSVSSNSSVSSVVCSHNHD/DPDDQFQAQHAPLDCLVDALVNLVLLLVQLVVLVVCVVVVVLVPAQQQAVFEEEEEELADDPLLVVLVVVLNVSNNYHYHYHYNVGRDAPDPDHLLVVLQVNLVPGQEYEYEEADSVSQVSNSVRSSHYYYYCYYFAAHRLLLSLVVSLVCVQPPQAAAAEEEEFALLQTRVNLHNLQSCLSRNYAYEDEFQPCSVVNHDPVSVVSSVVSNVVRHYYYHYYHALLVRQAQHQEYEYEDQADPPDDVVSVCVSLVRRVNTAAEVSSVVSHDPNRAYEYLDPAFAAVPDVVLVVCLPVDCVVRVVSVRRHGNYHVVNCPDPRYCHVSSSVSSNSSVSSVCCSHNHD

CATH classification: 3.40.50.1370 (+1 more: 3.40.50.1370)

Radius of gyration: 46.02 Å; Cα contacts (8 Å, |Δi|>4): 2796; chains: 4; bounding box: 101×116×119 Å